Protein AF-A0A8J7ARN0-F1 (afdb_monomer)

Secondary structure (DSSP, 8-state):
--------TTTT-HHHHHHHTPPTTGGGG-EEEEE-B-TTSEEE-TTS-GGG-BS-EEEEEESS--SS-EEEEEEEETT-SSBPPPEEE-TTPPTT-EEEEE---B-TTT-BBPP-EEEEEEEEESSTT-SS-EEPPGGGHHHHEEEEEEESHHHHHHHHHHHHHHHHHHHHHHHHHTTSTTT--HHHHHHHHHHHT-PPPSEEEEE-PPPTT-GGGSSS---TTSS---TT-SSSEEEEE-PPPHHHHHHHHHHHSS----SHHHHHHHHH-SS-TTSPP-SGGGGGT--SPPEEE--B-PPEEEEEEEEES-THHHHHHHHHHHHHTSB--S-SHHHHHHHHTSS--HHHHHHHHHHHHHHHHHEEE-TT--B-HHHHHHHHHHHHHHHHTT--SPEEE-B------GGGT--TTTTTS-EEEEEPPPHHHHHHHHHHHHHHHS-TTPPPPSSHHHHHHHHHHHT-----TTT-TT-HHHHTTTT--EEEE-TTSEEEEESS--TTEEEEE-SEE-TT--EEEEEEEEETTEEEEEHHHHHHHHHHHHHHHHTTPPPPEEPPHHHHHHHHHTEEPPPHHHHHHHHHTT----SSHHHHHHHHHHHSS-GGGTPPPGGGEEEEEPPHHHHHHHHH-GGGGHHHHHHHHHHHHHTT--EEEEEEETTEEEEEEESSPBTTTBS-SSSS-SEEEEEEEEEEE--HHHHHHT-----EE--BSSEEEEE-SSSEEEEEEEEEEE-SSSBPTTEEEEE--TT--EEHHHHHHHHHHHHHT--TT-EEE-HHHHHHTEESSSSS---PPPS-GGGSS--SSPP--TTGGGSSSS--

Sequence (832 aa):
MTLTLDPDLWRSASHRNQIQHLTAPFAAGAANTPVAISNAGVIDVITFPRELLREPLLIISLKRAINSQRLRVSARLSGSSRDEPALEFVPFSELGATLPLYRPPVDLDTQTAYGFRLTLSLTEFANSQDLTGTVVPRNNIGQYLEAYLLQGLMGRMLYLMGAEKQRIRRQGREIVAMRSLDLARDNALDRKGSDLGVPRFIDNLRFREPQQEEAAAIFGSFTFGSLPFGEGRRGEIITELRREPDDEYRRRLAIYYPFLQPNYRSTLNALNGPGLETGPNQGLLSQLGVDQRFNINEESNKLAIAIHLVAVGDITLRTRFLDYIRNTYLILPNQNATTNAVHLNRPLPQIKKQQIENLRTRLSTAFDFGANAAIAPALATALDLVGRCRQALGITTPWQVFRTQDSQTQDNGGSSRYELGLGIEVPLPTDAELESLRQRANEYADDPFRPPAENEAENEIERLIQAMSSQPPSDDPEGRWLLEPCGIQTAHRTRDGLLYLSHLPTFGMEITGEAVGAVGTPMDLSARYNAPGDPASAFVNTTGLLSALSDWTKAGKDPWTVLSDEEASEARSRAEVPGFGVRQVLEAVGLSSSSTDADLATVIARLNQAPGDGGIPSDLFETIRLPNGLANSILDAPESEQESLKTLVQLLRQNDISSVLPLVTDAGVLLVVGVVSLPGVGVNIAERRSAGFRWYVMPISPSEKERKDNKTPVDVIGTTGNRTQLTPASSGLLAVVAVGYARRGLADPYQFQVQLPENAVLTLQQYEYLMNLLEHLHPLGIEVDTFAIRQSHVDINGDGNPEPLQTNVSKTYRQFQRSRYRGKDSTNLTQI

Solvent-accessible surface area (backbone atoms only — not comparable to full-atom values): 45290 Å² total; per-residue (Å²): 132,86,83,82,86,70,90,64,91,60,65,39,33,44,42,61,53,54,53,71,68,40,50,86,84,53,35,84,36,33,46,81,41,81,43,69,56,41,62,78,20,33,38,73,41,57,88,52,60,54,88,74,26,32,49,44,37,34,31,36,27,30,66,47,61,36,54,61,25,30,40,41,39,35,39,30,44,72,94,52,95,58,68,48,80,72,43,68,49,53,54,32,34,42,41,33,30,69,49,84,69,44,72,70,72,57,43,86,89,77,40,26,26,78,58,49,41,35,42,51,49,42,33,44,18,79,29,90,81,52,83,78,55,44,78,54,57,41,62,52,46,58,69,49,38,47,36,33,40,29,20,21,68,53,30,54,50,43,38,61,69,32,49,56,57,36,53,53,52,24,50,51,47,44,57,54,38,34,72,39,73,93,59,28,53,70,71,48,39,53,49,53,22,56,77,69,33,29,72,83,47,57,49,40,83,41,62,42,84,60,59,92,92,64,73,87,72,54,91,87,72,76,57,58,88,80,61,83,89,65,94,85,74,80,53,42,79,41,76,44,87,36,73,60,51,67,69,62,49,46,57,60,46,57,63,72,68,59,93,76,65,60,41,74,67,51,50,48,38,50,55,20,27,76,77,59,88,90,45,66,24,56,16,67,50,30,83,75,71,40,50,72,46,68,47,76,42,66,54,54,38,64,60,24,49,31,49,34,68,32,8,23,68,51,54,64,57,47,53,52,48,48,53,48,44,52,57,73,62,33,43,52,42,39,88,44,77,67,48,47,50,42,63,70,70,43,100,61,59,69,70,58,50,53,53,49,53,54,50,24,54,51,36,53,58,33,28,44,57,50,87,80,38,29,30,24,56,67,39,52,53,22,48,40,42,41,34,52,47,37,40,74,51,71,46,71,73,50,47,54,44,80,42,40,44,39,85,53,48,58,95,73,75,27,52,37,59,18,46,77,10,51,28,38,30,27,72,58,68,50,61,70,55,45,45,52,39,33,55,45,42,49,58,56,56,74,44,92,77,66,75,75,52,97,44,73,70,55,33,51,49,50,55,52,47,51,70,44,68,72,61,56,37,93,83,38,63,84,44,52,53,61,38,42,83,31,45,32,54,18,83,33,41,35,71,89,62,30,27,36,39,19,45,49,42,24,64,50,34,37,52,48,58,72,48,59,43,49,64,71,40,75,39,68,36,36,50,46,41,30,21,73,47,36,75,81,44,30,30,63,42,56,52,18,52,53,50,24,48,50,53,44,42,75,72,73,45,80,72,64,45,78,46,53,75,68,58,33,54,57,53,54,72,52,48,51,66,61,54,71,66,44,44,51,40,38,45,76,60,56,34,59,64,56,90,42,67,69,57,41,53,53,34,50,52,44,65,72,29,57,52,93,81,76,18,58,54,70,46,46,41,49,36,32,38,50,37,67,69,61,25,47,39,37,74,76,44,30,81,80,43,42,65,61,52,36,51,51,54,47,37,34,34,67,29,35,33,4,16,55,41,61,40,38,34,95,90,37,38,33,37,40,38,20,23,34,66,43,74,96,48,35,48,55,61,32,98,51,60,23,50,50,29,34,48,47,81,43,74,77,40,69,33,79,65,34,72,72,65,80,48,82,71,77,57,46,58,45,55,55,50,54,50,34,45,40,29,37,65,56,48,35,35,35,39,39,34,40,42,33,42,53,54,75,76,50,21,50,76,58,29,34,33,51,42,67,58,84,88,48,70,31,44,54,68,55,45,34,51,49,52,49,45,50,62,70,47,53,44,89,89,44,46,78,44,48,60,65,42,38,48,50,20,31,12,66,81,72,83,79,58,51,46,66,53,75,90,60,68,90,34,73,58,72,77,59,59,56,82,86,60,92,77,74,83,81,78,79,85,86,85,130

pLDDT: mean 83.06, std 13.5, range [28.67, 97.44]

Nearest PDB structures (foldseek):
  8vsc-assembly1_A  TM=4.194E-01  e=1.749E-01  Homo sapiens
  7ula-assembly1_A  TM=3.850E-01  e=2.639E-01  Pseudomonas putida
  4knc-assembly1_B  TM=3.936E-01  e=4.646E-01  Pseudomonas aeruginosa PAO1
  3vmo-assembly1_A  TM=3.126E-01  e=1.862E+00  Streptococcus mutans
  5ntu-assembly1_B  TM=3.326E-01  e=5.773E+00  Homo sapiens

Foldseek 3Di:
DPCPPDPPPCALQQLVVVLVPDDPPCVVQKDKAWFDQDLQRKTWQQPPDQLQQAQKWKKKWWQAFAAQKKKWKWKDWVPDPDIDDIDMDHHRQGGNQMDGHDGADADPVSNTHHITMMHMWMWMAPHPPGPPTDTDRSSCVSVTMIMIMMHHPVSVVSCVVSNVVSVVSSVVSLVVLLVDLVSNDDVSLQVLCVVLQFHWDQWDWAAFDDDPVPPPPAAPDQFFPPDPQDPDDHRHTHIDGDTDHSVRSSLLSVLRVDDFAQDPVSLQCQQANDDDQPFFRPHSLVVVVRRFGWDKFPFAQDWAKFKAKAFAPDLVQLVVVLVVCQLAFWQPLDDDPVNVVSLVPYPDPPVVSVVSVVLSVLLVQAADDDNSATAGPLVSQLSSLLSLLCVVLPNRDHWYWDDFADSDWVVRVDFRLHPNRQKTWTAFDDLVSLVSSLVSLVVLQPCPPDDQDPDPVSNVSSVLSNPFDRDHCVVPSRRCSSRVSSQFLDWAAELVNITMTGSGNNQQKTKDWGNYHYAQDKTKIFIARAARNGRPAGNLAVQLLVQLQVVLVVVVHDGKDWDDPVRQLVQLVQFDFADPQLQVLCVQLQAHADNDPVLSVVLSCQQPDDVVVNHDPPNFKIKIDDDPVLQVCSRPPVVVCSVVVSSSLVSSLLSQWFDWYWTQGPSGIMIITGLAQGRPCGRRSDLHRQKKKFKDKDFPFADPVCVVVVDDDDFDWDTIDRMIITNHNDGGMMMMMMTMGGDDNHAHVLEMEIDTPQLAADELVSVQSSLLSCVSSPDPSHYYDCQCCQPRHYDDNPPSGHGHDDSDPVGRYDHSRDDPDPPPPPPPPPDD

Radius of gyration: 40.33 Å; Cα contacts (8 Å, |Δi|>4): 1581; chains: 1; bounding box: 95×65×115 Å

Structure (mmCIF, N/CA/C/O backbone):
data_AF-A0A8J7ARN0-F1
#
_entry.id   AF-A0A8J7ARN0-F1
#
loop_
_atom_site.group_PDB
_atom_site.id
_atom_site.type_symbol
_atom_site.label_atom_id
_atom_site.label_alt_id
_atom_site.label_comp_id
_atom_site.label_asym_id
_atom_site.label_entity_id
_atom_site.label_seq_id
_atom_site.pdbx_PDB_ins_code
_atom_site.Cartn_x
_atom_site.Cartn_y
_atom_site.Cartn_z
_atom_site.occupancy
_atom_site.B_iso_or_equiv
_atom_site.auth_seq_id
_atom_site.auth_comp_id
_atom_site.auth_asym_id
_atom_site.auth_atom_id
_atom_site.pdbx_PDB_model_num
ATOM 1 N N . MET A 1 1 ? 10.145 -0.601 -33.038 1.00 33.47 1 MET A N 1
ATOM 2 C CA . MET A 1 1 ? 9.494 0.402 -33.913 1.00 33.47 1 MET A CA 1
ATOM 3 C C . MET A 1 1 ? 10.429 0.696 -35.087 1.00 33.47 1 MET A C 1
ATOM 5 O O . MET A 1 1 ? 11.542 1.152 -34.858 1.00 33.47 1 MET A O 1
ATOM 9 N N . THR A 1 2 ? 10.061 0.366 -36.328 1.00 37.00 2 THR A N 1
ATOM 10 C CA . THR A 1 2 ? 10.885 0.657 -37.516 1.00 37.00 2 THR A CA 1
ATOM 11 C C . THR A 1 2 ? 10.813 2.157 -37.797 1.00 37.00 2 THR A C 1
ATOM 13 O O . THR A 1 2 ? 9.819 2.647 -38.328 1.00 37.00 2 THR A O 1
ATOM 16 N N . LEU A 1 3 ? 11.844 2.899 -37.382 1.00 46.72 3 LEU A N 1
ATOM 17 C CA . LEU A 1 3 ? 12.011 4.329 -37.657 1.00 46.72 3 LEU A CA 1
ATOM 18 C C . LEU A 1 3 ? 11.981 4.559 -39.178 1.00 46.72 3 LEU A C 1
ATOM 20 O O . LEU A 1 3 ? 12.987 4.402 -39.872 1.00 46.72 3 LEU A O 1
ATOM 24 N N . THR A 1 4 ? 10.803 4.883 -39.710 1.00 48.53 4 THR A N 1
ATOM 25 C CA . THR A 1 4 ? 10.613 5.187 -41.131 1.00 48.53 4 THR A CA 1
ATOM 26 C C . THR A 1 4 ? 10.870 6.674 -41.298 1.00 48.53 4 THR A C 1
ATOM 28 O O . THR A 1 4 ? 9.995 7.502 -41.079 1.00 48.53 4 THR A O 1
ATOM 31 N N . LEU A 1 5 ? 12.130 7.003 -41.570 1.00 53.97 5 LEU A N 1
ATOM 32 C CA . LEU A 1 5 ? 12.638 8.372 -41.541 1.00 53.97 5 LEU A CA 1
ATOM 33 C C . LEU A 1 5 ? 12.464 9.154 -42.847 1.00 53.97 5 LEU A C 1
ATOM 35 O O . LEU A 1 5 ? 12.824 10.327 -42.861 1.00 53.97 5 LEU A O 1
ATOM 39 N N . ASP A 1 6 ? 11.983 8.551 -43.941 1.00 58.84 6 ASP A N 1
ATOM 40 C CA . ASP A 1 6 ? 12.071 9.229 -45.239 1.00 58.84 6 ASP A CA 1
ATOM 41 C C . ASP A 1 6 ? 11.027 8.783 -46.287 1.00 58.84 6 ASP A C 1
ATOM 43 O O . ASP A 1 6 ? 10.901 7.575 -46.521 1.00 58.84 6 ASP A O 1
ATOM 47 N N . PRO A 1 7 ? 10.318 9.724 -46.949 1.00 53.38 7 PRO A N 1
ATOM 48 C CA . PRO A 1 7 ? 9.545 9.477 -48.170 1.00 53.38 7 PRO A CA 1
ATOM 49 C C . PRO A 1 7 ? 10.393 9.355 -49.458 1.00 53.38 7 PRO A C 1
ATOM 51 O O . PRO A 1 7 ? 9.830 9.047 -50.508 1.00 53.38 7 PRO A O 1
ATOM 54 N N . ASP A 1 8 ? 11.717 9.585 -49.427 1.00 64.50 8 ASP A N 1
ATOM 55 C CA . ASP A 1 8 ? 12.603 9.412 -50.593 1.00 64.50 8 ASP A CA 1
ATOM 56 C C . ASP A 1 8 ? 12.643 7.940 -51.058 1.00 64.50 8 ASP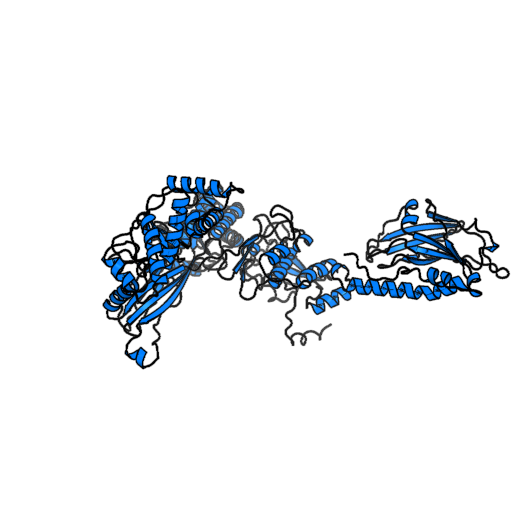 A C 1
ATOM 58 O O . ASP A 1 8 ? 13.310 7.082 -50.465 1.00 64.50 8 ASP A O 1
ATOM 62 N N . LEU A 1 9 ? 11.943 7.658 -52.166 1.00 59.22 9 LEU A N 1
ATOM 63 C CA . LEU A 1 9 ? 11.883 6.347 -52.827 1.00 59.22 9 LEU A CA 1
ATOM 64 C C . LEU A 1 9 ? 13.271 5.820 -53.239 1.00 59.22 9 LEU A C 1
ATOM 66 O O . LEU A 1 9 ? 13.450 4.608 -53.358 1.00 59.22 9 LEU A O 1
ATOM 70 N N . TRP A 1 10 ? 14.257 6.706 -53.433 1.00 61.78 10 TRP A N 1
ATOM 71 C CA . TRP A 1 10 ? 15.558 6.386 -54.033 1.00 61.78 10 TRP A CA 1
ATOM 72 C C . TRP A 1 10 ? 16.720 6.330 -53.020 1.00 61.78 10 TRP A C 1
ATOM 74 O O . TRP A 1 10 ? 17.830 5.927 -53.382 1.00 61.78 10 TRP A O 1
ATOM 84 N N . ARG A 1 11 ? 16.463 6.656 -51.740 1.00 72.19 11 ARG A N 1
ATOM 85 C CA . ARG A 1 11 ? 17.355 6.466 -50.571 1.00 72.19 11 ARG A CA 1
ATOM 86 C C . ARG A 1 11 ? 18.828 6.855 -50.844 1.00 72.19 11 ARG A C 1
ATOM 88 O O . ARG A 1 11 ? 19.112 7.947 -51.341 1.00 72.19 11 ARG A O 1
ATOM 95 N N . SER A 1 12 ? 19.790 5.980 -50.523 1.00 78.50 12 SER A N 1
ATOM 96 C CA . SER A 1 12 ? 21.227 6.218 -50.748 1.00 78.50 12 SER A CA 1
ATOM 97 C C . SER A 1 12 ? 21.684 5.938 -52.180 1.00 78.50 12 SER A C 1
ATOM 99 O O . SER A 1 12 ? 22.819 6.273 -52.515 1.00 78.50 12 SER A O 1
ATOM 101 N N . ALA A 1 13 ? 20.832 5.406 -53.063 1.00 78.81 13 ALA A N 1
ATOM 102 C CA . ALA A 1 13 ? 21.183 5.077 -54.450 1.00 78.81 13 ALA A CA 1
ATOM 103 C C . ALA A 1 13 ? 21.231 6.323 -55.368 1.00 78.81 13 ALA A C 1
ATOM 105 O O . ALA A 1 13 ? 20.748 6.319 -56.501 1.00 78.81 13 ALA A O 1
ATOM 106 N N . SER A 1 14 ? 21.832 7.412 -54.883 1.00 79.69 14 SER A N 1
ATOM 107 C CA . SER A 1 14 ? 21.888 8.722 -55.539 1.00 79.69 14 SER A CA 1
ATOM 108 C C . SER A 1 14 ? 22.552 8.680 -56.913 1.00 79.69 14 SER A C 1
ATOM 110 O O . SER A 1 14 ? 22.034 9.289 -57.844 1.00 79.69 14 SER A O 1
ATOM 112 N N . HIS A 1 15 ? 23.640 7.919 -57.061 1.00 84.00 15 HIS A N 1
ATOM 113 C CA . HIS A 1 15 ? 24.365 7.771 -58.326 1.00 84.00 15 HIS A CA 1
ATOM 114 C C . HIS A 1 15 ? 23.472 7.182 -59.433 1.00 84.00 15 HIS A C 1
ATOM 116 O O . HIS A 1 15 ? 23.526 7.628 -60.576 1.00 84.00 15 HIS A O 1
ATOM 122 N N . ARG A 1 16 ? 22.602 6.215 -59.104 1.00 84.56 16 ARG A N 1
ATOM 123 C CA . ARG A 1 16 ? 21.678 5.598 -60.066 1.00 84.56 16 ARG A CA 1
ATOM 124 C C . ARG A 1 16 ? 20.673 6.624 -60.566 1.00 84.56 16 ARG A C 1
ATOM 126 O O . ARG A 1 16 ? 20.463 6.725 -61.770 1.00 84.56 16 ARG A O 1
ATOM 133 N N . ASN A 1 17 ? 20.121 7.412 -59.647 1.00 83.38 17 ASN A N 1
ATOM 134 C CA . ASN A 1 17 ? 19.187 8.473 -59.989 1.00 83.38 17 ASN A CA 1
ATOM 135 C C . ASN A 1 17 ? 19.857 9.564 -60.840 1.00 83.38 17 ASN A C 1
ATOM 137 O O . ASN A 1 17 ? 19.316 9.968 -61.863 1.00 83.38 17 ASN A O 1
ATOM 141 N N . GLN A 1 18 ? 21.060 9.997 -60.453 1.00 87.31 18 GLN A N 1
ATOM 142 C CA . GLN A 1 18 ? 21.840 10.987 -61.199 1.00 87.31 18 GLN A CA 1
ATOM 143 C C . GLN A 1 18 ? 22.118 10.528 -62.633 1.00 87.31 18 GLN A C 1
ATOM 145 O O . GLN A 1 18 ? 21.939 11.315 -63.553 1.00 87.31 18 GLN A O 1
ATOM 150 N N . ILE A 1 19 ? 22.489 9.257 -62.828 1.00 88.38 19 ILE A N 1
ATOM 151 C CA . ILE A 1 19 ? 22.727 8.677 -64.158 1.00 88.38 19 ILE A CA 1
ATOM 152 C C . ILE A 1 19 ? 21.426 8.592 -64.968 1.00 88.38 19 ILE A C 1
ATOM 154 O O . ILE A 1 19 ? 21.422 8.947 -66.140 1.00 88.38 19 ILE A O 1
ATOM 158 N N . GLN A 1 20 ? 20.312 8.177 -64.356 1.00 86.62 20 GLN A N 1
ATOM 159 C CA . GLN A 1 20 ? 19.002 8.114 -65.024 1.00 86.62 20 GLN A CA 1
ATOM 160 C C . GLN A 1 20 ? 18.473 9.488 -65.460 1.00 86.62 20 GLN A C 1
ATOM 162 O O . GLN A 1 20 ? 17.717 9.568 -66.423 1.00 86.62 20 GLN A O 1
ATOM 167 N N . HIS A 1 21 ? 18.871 10.557 -64.767 1.00 87.88 21 HIS A N 1
ATOM 168 C CA . HIS A 1 21 ? 18.496 11.934 -65.096 1.00 87.88 21 HIS A CA 1
ATOM 169 C C . HIS A 1 21 ? 19.440 12.599 -66.106 1.00 87.88 21 HIS A C 1
ATOM 171 O O . HIS A 1 21 ? 19.207 13.746 -66.492 1.00 87.88 21 HIS A O 1
ATOM 177 N N . LEU A 1 22 ? 20.495 11.910 -66.554 1.00 89.31 22 LEU A N 1
ATOM 178 C CA . LEU A 1 22 ? 21.319 12.414 -67.644 1.00 89.31 22 LEU A CA 1
ATOM 179 C C . LEU A 1 22 ? 20.509 12.403 -68.939 1.00 89.31 22 LEU A C 1
ATOM 181 O O . LEU A 1 22 ? 20.080 11.360 -69.425 1.00 89.31 22 LEU A O 1
ATOM 185 N N . THR A 1 23 ? 20.340 13.578 -69.526 1.00 87.62 23 THR A N 1
ATOM 186 C CA . THR A 1 23 ? 19.753 13.759 -70.854 1.00 87.62 23 THR A CA 1
ATOM 187 C C . THR A 1 23 ? 20.859 13.976 -71.888 1.00 87.62 23 THR A C 1
ATOM 189 O O . THR A 1 23 ? 22.031 14.172 -71.549 1.00 87.62 23 THR A O 1
ATOM 192 N N . ALA A 1 24 ? 20.535 13.868 -73.178 1.00 82.56 24 ALA A N 1
ATOM 193 C CA . ALA A 1 24 ? 21.518 14.076 -74.243 1.00 82.56 24 ALA A CA 1
ATOM 194 C C . ALA A 1 24 ? 22.113 15.503 -74.183 1.00 82.56 24 ALA A C 1
ATOM 196 O O . ALA A 1 24 ? 21.362 16.443 -73.917 1.00 82.56 24 ALA A O 1
ATOM 197 N N . PRO A 1 25 ? 23.428 15.702 -74.434 1.00 78.44 25 PRO A N 1
ATOM 198 C CA . PRO A 1 25 ? 24.460 14.734 -74.852 1.00 78.44 25 PRO A CA 1
ATOM 199 C C . PRO A 1 25 ? 25.135 13.945 -73.707 1.00 78.44 25 PRO A C 1
ATOM 201 O O . PRO A 1 25 ? 25.983 13.094 -73.969 1.00 78.44 25 PRO A O 1
ATOM 204 N N . PHE A 1 26 ? 24.781 14.186 -72.442 1.00 84.44 26 PHE A N 1
ATOM 205 C CA . PHE A 1 26 ? 25.460 13.590 -71.282 1.00 84.44 26 PHE A CA 1
ATOM 206 C C . PHE A 1 26 ? 25.068 12.137 -70.988 1.00 84.44 26 PHE A C 1
ATOM 208 O O . PHE A 1 26 ? 25.848 11.425 -70.356 1.00 84.44 26 PHE A O 1
ATOM 215 N N . ALA A 1 27 ? 23.912 11.676 -71.478 1.00 84.31 27 ALA A N 1
ATOM 216 C CA . ALA A 1 27 ? 23.427 10.304 -71.287 1.00 84.31 27 ALA A CA 1
ATOM 217 C C . ALA A 1 27 ? 24.427 9.226 -71.754 1.00 84.31 27 ALA A C 1
ATOM 219 O O . ALA A 1 27 ? 24.565 8.192 -71.112 1.00 84.31 27 ALA A O 1
ATOM 220 N N . ALA A 1 28 ? 25.183 9.482 -72.828 1.00 83.06 28 ALA A N 1
ATOM 221 C CA . ALA A 1 28 ? 26.201 8.552 -73.330 1.00 83.06 28 ALA A CA 1
ATOM 222 C C . ALA A 1 28 ? 27.503 8.551 -72.498 1.00 83.06 28 ALA A C 1
ATOM 224 O O . ALA A 1 28 ? 28.374 7.707 -72.701 1.00 83.06 28 ALA A O 1
ATOM 225 N N . GLY A 1 29 ? 27.668 9.510 -71.580 1.00 85.25 29 GLY A N 1
ATOM 226 C CA . GLY A 1 29 ? 28.877 9.677 -70.773 1.00 85.25 29 GLY A CA 1
ATOM 227 C C . GLY A 1 29 ? 28.936 8.793 -69.525 1.00 85.25 29 GLY A C 1
ATOM 228 O O . GLY A 1 29 ? 30.015 8.672 -68.937 1.00 85.25 29 GLY A O 1
ATOM 229 N N . ALA A 1 30 ? 27.813 8.197 -69.110 1.00 90.75 30 ALA A N 1
ATOM 230 C CA . ALA A 1 30 ? 27.734 7.323 -67.946 1.00 90.75 30 ALA A CA 1
ATOM 231 C C . ALA A 1 30 ? 26.766 6.157 -68.180 1.00 90.75 30 ALA A C 1
ATOM 233 O O . ALA A 1 30 ? 25.631 6.369 -68.594 1.00 90.75 30 ALA A O 1
ATOM 234 N N . ALA A 1 31 ? 27.182 4.940 -67.833 1.00 89.12 31 ALA A N 1
ATOM 235 C CA . ALA A 1 31 ? 26.296 3.777 -67.788 1.00 89.12 31 ALA A CA 1
ATOM 236 C C . ALA A 1 31 ? 26.386 3.098 -66.419 1.00 89.12 31 ALA A C 1
ATOM 238 O O . ALA A 1 31 ? 27.459 3.049 -65.819 1.00 89.12 31 ALA A O 1
ATOM 239 N N . ASN A 1 32 ? 25.262 2.575 -65.928 1.00 91.19 32 ASN A N 1
ATOM 240 C CA . ASN A 1 32 ? 25.189 1.815 -64.683 1.00 91.19 32 ASN A CA 1
ATOM 241 C C . ASN A 1 32 ? 24.623 0.424 -64.974 1.00 91.19 32 ASN A C 1
ATOM 243 O O . ASN A 1 32 ? 23.418 0.281 -65.179 1.00 91.19 32 ASN A O 1
ATOM 247 N N . THR A 1 33 ? 25.492 -0.585 -65.027 1.00 92.00 33 THR A N 1
ATOM 248 C CA . THR A 1 33 ? 25.109 -1.942 -65.440 1.00 92.00 33 THR A CA 1
ATOM 249 C C . THR A 1 33 ? 25.169 -2.899 -64.250 1.00 92.00 33 THR A C 1
ATOM 251 O O . THR A 1 33 ? 26.231 -3.006 -63.639 1.00 92.00 33 THR A O 1
ATOM 254 N N . PRO A 1 34 ? 24.083 -3.606 -63.888 1.00 92.31 34 PRO A N 1
ATOM 255 C CA . PRO A 1 34 ? 24.131 -4.595 -62.814 1.00 92.31 34 PRO A CA 1
ATOM 256 C C . PRO A 1 34 ? 25.039 -5.771 -63.194 1.00 92.31 34 PRO A C 1
ATOM 258 O O . PRO A 1 34 ? 25.008 -6.249 -64.328 1.00 92.31 34 PRO A O 1
ATOM 261 N N . VAL A 1 35 ? 25.824 -6.256 -62.233 1.00 93.75 35 VAL A N 1
ATOM 262 C CA . VAL A 1 35 ? 26.686 -7.435 -62.382 1.00 93.75 35 VAL A CA 1
ATOM 263 C C . VAL A 1 35 ? 26.273 -8.474 -61.348 1.00 93.75 35 VAL A C 1
ATOM 265 O O . VAL A 1 35 ? 26.160 -8.178 -60.158 1.00 93.75 35 VAL A O 1
ATOM 268 N N . ALA A 1 36 ? 26.027 -9.704 -61.796 1.00 92.88 36 ALA A N 1
ATOM 269 C CA . ALA A 1 36 ? 25.603 -10.774 -60.905 1.00 92.88 36 ALA A CA 1
ATOM 270 C C . ALA A 1 36 ? 26.742 -11.198 -59.962 1.00 92.88 36 ALA A C 1
ATOM 272 O O . ALA A 1 36 ? 27.874 -11.424 -60.390 1.00 92.88 36 ALA A O 1
ATOM 273 N N . ILE A 1 37 ? 26.414 -11.360 -58.678 1.00 94.25 37 ILE A N 1
ATOM 274 C CA . ILE A 1 37 ? 27.265 -12.052 -57.708 1.00 94.25 37 ILE A CA 1
ATOM 275 C C . ILE A 1 37 ? 26.844 -13.522 -57.736 1.00 94.25 37 ILE A C 1
ATOM 277 O O . ILE A 1 37 ? 25.711 -13.851 -57.391 1.00 94.25 37 ILE A O 1
ATOM 281 N N . SER A 1 38 ? 27.733 -14.405 -58.183 1.00 92.94 38 SER A N 1
ATOM 282 C CA . SER A 1 38 ? 27.453 -15.846 -58.228 1.00 92.94 38 SER A CA 1
ATOM 283 C C . SER A 1 38 ? 27.349 -16.462 -56.825 1.00 92.94 38 SER A C 1
ATOM 285 O O . SER A 1 38 ? 27.866 -15.915 -55.852 1.00 92.94 38 SER A O 1
ATOM 287 N N . ASN A 1 39 ? 26.779 -17.669 -56.722 1.00 90.62 39 ASN A N 1
ATOM 288 C CA . ASN A 1 39 ? 26.719 -18.435 -55.464 1.00 90.62 39 ASN A CA 1
ATOM 289 C C . ASN A 1 39 ? 28.109 -18.784 -54.890 1.00 90.62 39 ASN A C 1
ATOM 291 O O . ASN A 1 39 ? 28.230 -19.142 -53.722 1.00 90.62 39 ASN A O 1
ATOM 295 N N . ALA A 1 40 ? 29.166 -18.666 -55.697 1.00 90.62 40 ALA A N 1
ATOM 296 C CA . ALA A 1 40 ? 30.548 -18.804 -55.253 1.00 90.62 40 ALA A CA 1
ATOM 297 C C . ALA A 1 40 ? 31.126 -17.503 -54.656 1.00 90.62 40 ALA A C 1
ATOM 299 O O . ALA A 1 40 ? 32.305 -17.474 -54.308 1.00 90.62 40 ALA A O 1
ATOM 300 N N . GLY A 1 41 ? 30.334 -16.428 -54.549 1.00 90.69 41 GLY A N 1
ATOM 301 C CA . GLY A 1 41 ? 30.792 -15.103 -54.126 1.00 90.69 41 GLY A CA 1
ATOM 302 C C . GLY A 1 41 ? 31.669 -14.412 -55.172 1.00 90.69 41 GLY A C 1
ATOM 303 O O . GLY A 1 41 ? 32.480 -13.561 -54.822 1.00 90.69 41 GLY A O 1
ATOM 304 N N . VAL A 1 42 ? 31.563 -14.803 -56.445 1.00 93.88 42 VAL A N 1
ATOM 305 C CA . VAL A 1 42 ? 32.408 -14.288 -57.532 1.00 93.88 42 VAL A CA 1
ATOM 306 C C . VAL A 1 42 ? 31.635 -13.287 -58.383 1.00 93.88 42 VAL A C 1
ATOM 308 O O . VAL A 1 42 ? 30.514 -13.588 -58.802 1.00 93.88 42 VAL A O 1
ATOM 311 N N . ILE A 1 43 ? 32.267 -12.144 -58.659 1.00 94.88 43 ILE A N 1
ATOM 312 C CA . ILE A 1 43 ? 31.861 -11.157 -59.665 1.00 94.88 43 ILE A CA 1
ATOM 313 C C . ILE A 1 43 ? 32.725 -11.384 -60.907 1.00 94.88 43 ILE A C 1
ATOM 315 O O . ILE A 1 43 ? 33.954 -11.297 -60.827 1.00 94.88 43 ILE A O 1
ATOM 319 N N . ASP A 1 44 ? 32.089 -11.665 -62.043 1.00 93.75 44 ASP A N 1
ATOM 320 C CA . ASP A 1 44 ? 32.769 -11.907 -63.316 1.00 93.75 44 ASP A CA 1
ATOM 321 C C . ASP A 1 44 ? 32.428 -10.816 -64.336 1.00 93.75 44 ASP A C 1
ATOM 323 O O . ASP A 1 44 ? 31.269 -10.637 -64.709 1.00 93.75 44 ASP A O 1
ATOM 327 N N . VAL A 1 45 ? 33.450 -10.076 -64.764 1.00 92.38 45 VAL A N 1
ATOM 328 C CA . VAL A 1 45 ? 33.354 -9.001 -65.761 1.00 92.38 45 VAL A CA 1
ATOM 329 C C . VAL A 1 45 ? 34.084 -9.393 -67.057 1.00 92.38 45 VAL A C 1
ATOM 331 O O . VAL A 1 45 ? 34.139 -8.616 -68.004 1.00 92.38 45 VAL A O 1
ATOM 334 N N . ILE A 1 46 ? 34.628 -10.614 -67.155 1.00 89.25 46 ILE A N 1
ATOM 335 C CA . ILE A 1 46 ? 35.362 -11.089 -68.344 1.00 89.25 46 ILE A CA 1
ATOM 336 C C . ILE A 1 46 ? 34.437 -11.226 -69.558 1.00 89.25 46 ILE A C 1
ATOM 338 O O . ILE A 1 46 ? 34.864 -11.049 -70.694 1.00 89.25 46 ILE A O 1
ATOM 342 N N . THR A 1 47 ? 33.157 -11.507 -69.324 1.00 83.25 47 THR A N 1
ATOM 343 C CA . THR A 1 47 ? 32.152 -11.704 -70.375 1.00 83.25 47 THR A CA 1
ATOM 344 C C . THR A 1 47 ? 31.644 -10.401 -70.996 1.00 83.25 47 THR A C 1
ATOM 346 O O . THR A 1 47 ? 30.836 -10.451 -71.921 1.00 83.25 47 THR A O 1
ATOM 349 N N . PHE A 1 48 ? 32.066 -9.238 -70.491 1.00 86.31 48 PHE A N 1
ATOM 350 C CA . PHE A 1 48 ? 31.671 -7.948 -71.049 1.00 86.31 48 PHE A CA 1
ATOM 351 C C . PHE A 1 48 ? 32.542 -7.618 -72.273 1.00 86.31 48 PHE A C 1
ATOM 353 O O . PHE A 1 48 ? 33.768 -7.719 -72.182 1.00 86.31 48 PHE A O 1
ATOM 360 N N . PRO A 1 49 ? 31.946 -7.195 -73.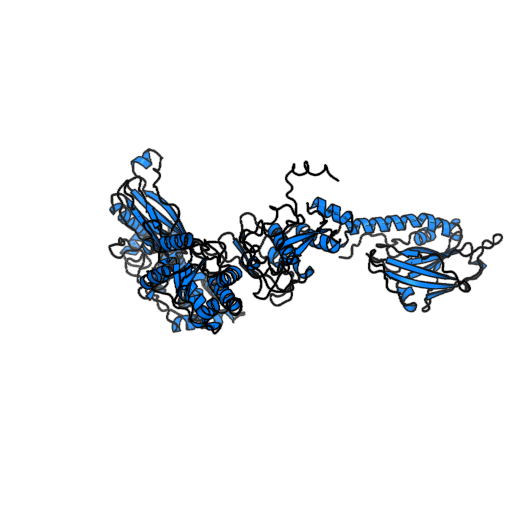406 1.00 83.81 49 PRO A N 1
ATOM 361 C CA . PRO A 1 49 ? 32.697 -6.695 -74.554 1.00 83.81 49 PRO A CA 1
ATOM 362 C C . PRO A 1 49 ? 33.663 -5.587 -74.136 1.00 83.81 49 PRO A C 1
ATOM 364 O O . PRO A 1 49 ? 33.292 -4.689 -73.375 1.00 83.81 49 PRO A O 1
ATOM 367 N N . ARG A 1 50 ? 34.903 -5.632 -74.635 1.00 77.69 50 ARG A N 1
ATOM 368 C CA . ARG A 1 50 ? 35.950 -4.671 -74.253 1.00 77.69 50 ARG A CA 1
ATOM 369 C C . ARG A 1 50 ? 35.552 -3.235 -74.599 1.00 77.69 50 ARG A C 1
ATOM 371 O O . ARG A 1 50 ? 35.885 -2.320 -73.849 1.00 77.69 50 ARG A O 1
ATOM 378 N N . GLU A 1 51 ? 34.788 -3.035 -75.674 1.00 76.12 51 GLU A N 1
ATOM 379 C CA . GLU A 1 51 ? 34.286 -1.715 -76.072 1.00 76.12 51 GLU A CA 1
ATOM 380 C C . GLU A 1 51 ? 33.295 -1.125 -75.051 1.00 76.12 51 GLU A C 1
ATOM 382 O O . GLU A 1 51 ? 33.117 0.090 -74.991 1.00 76.12 51 GLU A O 1
ATOM 387 N N . LEU A 1 52 ? 32.685 -1.972 -74.211 1.00 75.75 52 LEU A N 1
ATOM 388 C CA . LEU A 1 52 ? 31.772 -1.587 -73.131 1.00 75.75 52 LEU A CA 1
ATOM 389 C C . LEU A 1 52 ? 32.481 -1.433 -71.774 1.00 75.75 52 LEU A C 1
ATOM 391 O O . LEU A 1 52 ? 31.841 -1.136 -70.774 1.00 75.75 52 LEU A O 1
ATOM 395 N N . LEU A 1 53 ? 33.802 -1.606 -71.693 1.00 88.69 53 LEU A N 1
ATOM 396 C CA . LEU A 1 53 ? 34.580 -1.402 -70.464 1.00 88.69 53 LEU A CA 1
ATOM 397 C C . LEU A 1 53 ? 35.324 -0.067 -70.493 1.00 88.69 53 LEU A C 1
ATOM 399 O O . LEU A 1 53 ? 36.516 -0.004 -70.192 1.00 88.69 53 LEU A O 1
ATOM 403 N N . ARG A 1 54 ? 34.627 1.013 -70.859 1.00 89.25 54 ARG A N 1
ATOM 404 C CA . ARG A 1 54 ? 35.199 2.363 -70.908 1.00 89.25 54 ARG A CA 1
ATOM 405 C C . ARG A 1 54 ? 35.205 3.002 -69.524 1.00 89.25 54 ARG A C 1
ATOM 407 O O . ARG A 1 54 ? 34.149 3.221 -68.934 1.00 89.25 54 ARG A O 1
ATOM 414 N N . GLU A 1 55 ? 36.390 3.323 -69.016 1.00 91.62 55 GLU A N 1
ATOM 415 C CA . GLU A 1 55 ? 36.602 3.897 -67.679 1.00 91.62 55 GLU A CA 1
ATOM 416 C C . GLU A 1 55 ? 35.740 3.255 -66.566 1.00 91.62 55 GLU A C 1
ATOM 418 O O . GLU A 1 55 ? 35.017 3.959 -65.853 1.00 91.62 55 GLU A O 1
ATOM 423 N N . PRO A 1 56 ? 35.801 1.925 -66.364 1.00 93.50 56 PRO A N 1
ATOM 424 C CA . PRO A 1 56 ? 34.876 1.240 -65.474 1.00 93.50 56 PRO A CA 1
ATOM 425 C C . PRO A 1 56 ? 35.251 1.410 -63.996 1.00 93.50 56 PRO A C 1
ATOM 427 O O . PRO A 1 56 ? 36.425 1.510 -63.638 1.00 93.50 56 PRO A O 1
ATOM 430 N N . LEU A 1 57 ? 34.250 1.441 -63.127 1.00 94.19 57 LEU A N 1
ATOM 431 C CA . LEU A 1 57 ? 34.351 1.418 -61.673 1.00 94.19 57 LEU A CA 1
ATOM 432 C C . LEU A 1 57 ? 33.341 0.389 -61.167 1.00 94.19 57 LEU A C 1
ATOM 434 O O . LEU A 1 57 ? 32.134 0.559 -61.344 1.00 94.19 57 LEU A O 1
ATOM 438 N N . LEU A 1 58 ? 33.832 -0.678 -60.544 1.00 94.81 58 LEU A N 1
ATOM 439 C CA . LEU A 1 58 ? 32.965 -1.647 -59.892 1.00 94.81 58 LEU A CA 1
ATOM 440 C C . LEU A 1 58 ? 32.584 -1.116 -58.512 1.00 94.81 58 LEU A C 1
ATOM 442 O O . LEU A 1 58 ? 33.456 -0.839 -57.687 1.00 94.81 58 LEU A O 1
ATOM 446 N N . ILE A 1 59 ? 31.286 -1.014 -58.255 1.00 94.94 59 ILE A N 1
ATOM 447 C CA . ILE A 1 59 ? 30.733 -0.651 -56.954 1.00 94.94 59 ILE A CA 1
ATOM 448 C C . ILE A 1 59 ? 29.903 -1.804 -56.397 1.00 94.94 59 ILE A C 1
ATOM 450 O O . ILE A 1 59 ? 29.342 -2.611 -57.141 1.00 94.94 59 ILE A O 1
ATOM 454 N N . ILE A 1 60 ? 29.796 -1.850 -55.077 1.00 94.88 60 ILE A N 1
ATOM 455 C CA . ILE A 1 60 ? 28.890 -2.747 -54.356 1.00 94.88 60 ILE A CA 1
ATOM 456 C C . ILE A 1 60 ? 27.854 -1.925 -53.609 1.00 94.88 60 ILE A C 1
ATOM 458 O O . ILE A 1 60 ? 28.189 -0.870 -53.074 1.00 94.88 60 ILE A O 1
ATOM 462 N N . SER A 1 61 ? 26.612 -2.401 -53.564 1.00 93.50 61 SER A N 1
ATOM 463 C CA . SER A 1 61 ? 25.504 -1.758 -52.866 1.00 93.50 61 SER A CA 1
ATOM 464 C C . SER A 1 61 ? 24.830 -2.682 -51.863 1.00 93.50 61 SER A C 1
ATOM 466 O O . SER A 1 61 ? 24.755 -3.889 -52.082 1.00 93.50 61 SER A O 1
ATOM 468 N N . LEU A 1 62 ? 24.315 -2.115 -50.771 1.00 93.44 62 LEU A N 1
ATOM 469 C CA . LEU A 1 62 ? 23.518 -2.846 -49.788 1.00 93.44 62 LEU A CA 1
ATOM 470 C C . LEU A 1 62 ? 22.110 -3.149 -50.311 1.00 93.44 62 LEU A C 1
ATOM 472 O O . LEU A 1 62 ? 21.378 -2.231 -50.679 1.00 93.44 62 LEU A O 1
ATOM 476 N N . LYS A 1 63 ? 21.683 -4.414 -50.208 1.00 91.38 63 LYS A N 1
ATOM 477 C CA . LYS A 1 63 ? 20.303 -4.875 -50.475 1.00 91.38 63 LYS A CA 1
ATOM 478 C C . LYS A 1 63 ? 19.379 -4.817 -49.257 1.00 91.38 63 LYS A C 1
ATOM 480 O O . LYS A 1 63 ? 18.185 -5.080 -49.372 1.00 91.38 63 LYS A O 1
ATOM 485 N N . ARG A 1 64 ? 19.910 -4.444 -48.091 1.00 88.56 64 ARG A N 1
ATOM 486 C CA . ARG A 1 64 ? 19.145 -4.179 -46.867 1.00 88.56 64 ARG A CA 1
ATOM 487 C C . ARG A 1 64 ? 19.802 -3.065 -46.063 1.00 88.56 64 ARG A C 1
ATOM 489 O O . ARG A 1 64 ? 21.015 -2.903 -46.117 1.00 88.56 64 ARG A O 1
ATOM 496 N N . ALA A 1 65 ? 19.011 -2.305 -45.311 1.00 87.12 65 ALA A N 1
ATOM 497 C CA . ALA A 1 65 ? 19.581 -1.382 -44.335 1.00 87.12 65 ALA A CA 1
ATOM 498 C C . ALA A 1 65 ? 20.242 -2.176 -43.201 1.00 87.12 65 ALA A C 1
ATOM 500 O O . ALA A 1 65 ? 19.714 -3.208 -42.783 1.00 87.12 65 ALA A O 1
ATOM 501 N N . ILE A 1 66 ? 21.366 -1.678 -42.700 1.00 86.44 66 ILE A N 1
ATOM 502 C CA . ILE A 1 66 ? 22.065 -2.236 -41.544 1.00 86.44 66 ILE A CA 1
ATOM 503 C C . ILE A 1 66 ? 21.929 -1.249 -40.380 1.00 86.44 66 ILE A C 1
ATOM 505 O O . ILE A 1 66 ? 22.155 -0.051 -40.542 1.00 86.44 66 ILE A O 1
ATOM 509 N N . ASN A 1 67 ? 21.451 -1.735 -39.232 1.00 84.31 67 ASN A N 1
ATOM 510 C CA . ASN A 1 67 ? 21.145 -0.909 -38.057 1.00 84.31 67 ASN A CA 1
ATOM 511 C C . ASN A 1 67 ? 22.429 -0.624 -37.260 1.00 84.31 67 ASN A C 1
ATOM 513 O O . ASN A 1 67 ? 23.333 0.031 -37.760 1.00 84.31 67 ASN A O 1
ATOM 517 N N . SER A 1 68 ? 22.556 -1.148 -36.043 1.00 81.44 68 SER A N 1
ATOM 518 C CA . SER A 1 68 ? 23.803 -1.110 -35.267 1.00 81.44 68 SER A CA 1
ATOM 519 C C . SER A 1 68 ? 24.920 -1.972 -35.872 1.00 81.44 68 SER A C 1
ATOM 521 O O . SER A 1 68 ? 26.080 -1.808 -35.499 1.00 81.44 68 SER A O 1
ATOM 523 N N . GLN A 1 69 ? 24.569 -2.871 -36.795 1.00 88.44 69 GLN A N 1
ATOM 524 C CA . GLN A 1 69 ? 25.473 -3.810 -37.448 1.00 88.44 69 GLN A CA 1
ATOM 525 C C . GLN A 1 69 ? 26.487 -3.121 -38.360 1.00 88.44 69 GLN A C 1
ATOM 527 O O . GLN A 1 69 ? 26.257 -2.033 -38.892 1.00 88.44 69 GLN A O 1
ATOM 532 N N . ARG A 1 70 ? 27.584 -3.826 -38.612 1.00 91.88 70 ARG A N 1
ATOM 533 C CA . ARG A 1 70 ? 28.665 -3.393 -39.494 1.00 91.88 70 ARG A CA 1
ATOM 534 C C . ARG A 1 70 ? 29.041 -4.536 -40.422 1.00 91.88 70 ARG A C 1
ATOM 536 O O . ARG A 1 70 ? 29.130 -5.679 -39.984 1.00 91.88 70 ARG A O 1
ATOM 543 N N . LEU A 1 71 ? 29.251 -4.236 -41.699 1.00 94.19 71 LEU A N 1
ATOM 544 C CA . LEU A 1 71 ? 29.608 -5.234 -42.706 1.00 94.19 71 LEU A CA 1
ATOM 545 C C . LEU A 1 71 ? 30.954 -4.884 -43.323 1.00 94.19 71 LEU A C 1
ATOM 547 O O . LEU A 1 71 ? 31.109 -3.805 -43.895 1.00 94.19 71 LEU A O 1
ATOM 551 N N . ARG A 1 72 ? 31.908 -5.809 -43.249 1.00 95.38 72 ARG A N 1
ATOM 552 C CA . ARG A 1 72 ? 33.206 -5.681 -43.910 1.00 95.38 72 ARG A CA 1
ATOM 553 C C . ARG A 1 72 ? 33.243 -6.556 -45.149 1.00 95.38 72 ARG A C 1
ATOM 555 O O . ARG A 1 72 ? 33.006 -7.757 -45.062 1.00 95.38 72 ARG A O 1
ATOM 562 N N . VAL A 1 73 ? 33.560 -5.944 -46.279 1.00 95.00 73 VAL A N 1
ATOM 563 C CA . VAL A 1 73 ? 33.673 -6.590 -47.582 1.00 95.00 73 VAL A CA 1
ATOM 564 C C . VAL A 1 73 ? 35.127 -6.563 -48.009 1.00 95.00 73 VAL A C 1
ATOM 566 O O . VAL A 1 73 ? 35.716 -5.491 -48.116 1.00 95.00 73 VAL A O 1
ATOM 569 N N . SER A 1 74 ? 35.691 -7.727 -48.296 1.00 94.12 74 SER A N 1
ATOM 570 C CA . SER A 1 74 ? 37.004 -7.834 -48.928 1.00 94.12 74 SER A CA 1
ATOM 571 C C . SER A 1 74 ? 36.852 -8.482 -50.297 1.00 94.12 74 SER A C 1
ATOM 573 O O . SER A 1 74 ? 35.963 -9.309 -50.514 1.00 94.12 74 SER A O 1
ATOM 575 N N . ALA A 1 75 ? 37.715 -8.103 -51.234 1.00 94.06 75 ALA A N 1
ATOM 576 C CA . ALA A 1 75 ? 37.733 -8.674 -52.572 1.00 94.06 75 ALA A CA 1
ATOM 577 C C . ALA A 1 75 ? 39.146 -9.081 -52.972 1.00 94.06 75 ALA A C 1
ATOM 579 O O . ALA A 1 75 ? 40.114 -8.400 -52.650 1.00 94.06 75 ALA A O 1
ATOM 580 N N . ARG A 1 76 ? 39.251 -10.181 -53.715 1.00 94.19 76 ARG A N 1
ATOM 581 C CA . ARG A 1 76 ? 40.510 -10.673 -54.279 1.00 94.19 76 ARG A CA 1
ATOM 582 C C . ARG A 1 76 ? 40.414 -10.771 -55.789 1.00 94.19 76 ARG A C 1
ATOM 584 O O . ARG A 1 76 ? 39.528 -11.461 -56.301 1.00 94.19 76 ARG A O 1
ATOM 591 N N . LEU A 1 77 ? 41.338 -10.123 -56.495 1.00 93.38 77 LEU A N 1
ATOM 592 C CA . LEU A 1 77 ? 41.462 -10.228 -57.948 1.00 93.38 77 LEU A CA 1
ATOM 593 C C . LEU A 1 77 ? 41.999 -11.608 -58.344 1.00 93.38 77 LEU A C 1
ATOM 595 O O . LEU A 1 77 ? 42.964 -12.106 -57.766 1.00 93.38 77 LEU A O 1
ATOM 599 N N . SER A 1 78 ? 41.381 -12.230 -59.345 1.00 89.50 78 SER A N 1
ATOM 600 C CA . SER A 1 78 ? 41.811 -13.536 -59.854 1.00 89.50 78 SER A CA 1
ATOM 601 C C . SER A 1 78 ? 43.229 -13.448 -60.423 1.00 89.50 78 SER A C 1
ATOM 603 O O . SER A 1 78 ? 43.495 -12.620 -61.288 1.00 89.50 78 SER A O 1
ATOM 605 N N . GLY A 1 79 ? 44.137 -14.293 -59.927 1.00 81.44 79 GLY A N 1
ATOM 606 C CA . GLY A 1 79 ? 45.561 -14.260 -60.286 1.00 81.44 79 GLY A CA 1
ATOM 607 C C . GLY A 1 79 ? 46.420 -13.316 -59.433 1.00 81.44 79 GLY A C 1
ATOM 608 O O . GLY A 1 79 ? 47.639 -13.334 -59.569 1.00 81.44 79 GLY A O 1
ATOM 609 N N . SER A 1 80 ? 45.821 -12.540 -58.521 1.00 85.06 80 SER A N 1
ATOM 610 C CA . SER A 1 80 ? 46.539 -11.752 -57.511 1.00 85.06 80 SER A CA 1
ATOM 611 C C . SER A 1 80 ? 46.653 -12.524 -56.193 1.00 85.06 80 SER A C 1
ATOM 613 O O . SER A 1 80 ? 45.699 -13.169 -55.752 1.00 85.06 80 SER A O 1
ATOM 615 N N . SER A 1 81 ? 47.805 -12.420 -55.526 1.00 79.38 81 SER A N 1
ATOM 616 C CA . SER A 1 81 ? 47.994 -12.884 -54.143 1.00 79.38 81 SER A CA 1
ATOM 617 C C . SER A 1 81 ? 47.573 -11.845 -53.098 1.00 79.38 81 SER A C 1
ATOM 619 O O . SER A 1 81 ? 47.509 -12.163 -51.912 1.00 79.38 81 SER A O 1
ATOM 621 N N . ARG A 1 82 ? 47.283 -10.609 -53.524 1.00 81.94 82 ARG A N 1
ATOM 622 C CA . ARG A 1 82 ? 46.921 -9.487 -52.656 1.00 81.94 82 ARG A CA 1
ATOM 623 C C . ARG A 1 82 ? 45.416 -9.231 -52.697 1.00 81.94 82 ARG A C 1
ATOM 625 O O . ARG A 1 82 ? 44.836 -9.141 -53.780 1.00 81.94 82 ARG A O 1
ATOM 632 N N . ASP A 1 83 ? 44.828 -9.079 -51.514 1.00 83.94 83 ASP A N 1
ATOM 633 C CA . ASP A 1 83 ? 43.458 -8.598 -51.346 1.00 83.94 83 ASP A CA 1
ATOM 634 C C . ASP A 1 83 ? 43.382 -7.091 -51.612 1.00 83.94 83 ASP A C 1
ATOM 636 O O . ASP A 1 83 ? 44.273 -6.324 -51.229 1.00 83.94 83 ASP A O 1
ATOM 640 N N . GLU A 1 84 ? 42.300 -6.672 -52.258 1.00 87.62 84 GLU A N 1
ATOM 641 C CA . GLU A 1 84 ? 41.925 -5.267 -52.340 1.00 87.62 84 GLU A CA 1
ATOM 642 C C . GLU A 1 84 ? 41.632 -4.721 -50.931 1.00 87.62 84 GLU A C 1
ATOM 644 O O . GLU A 1 84 ? 41.276 -5.491 -50.027 1.00 87.62 84 GLU A O 1
ATOM 649 N N . PRO A 1 85 ? 41.769 -3.401 -50.709 1.00 88.31 85 PRO A N 1
ATOM 650 C CA . PRO A 1 85 ? 41.442 -2.790 -49.428 1.00 88.31 85 PRO A CA 1
ATOM 651 C C . PRO A 1 85 ? 40.035 -3.178 -48.967 1.00 88.31 85 PRO A C 1
ATOM 653 O O . PRO A 1 85 ? 39.065 -3.038 -49.712 1.00 88.31 85 PRO A O 1
ATOM 656 N N . ALA A 1 86 ? 39.925 -3.656 -47.727 1.00 90.75 86 ALA A N 1
ATOM 657 C CA . ALA A 1 86 ? 38.634 -4.003 -47.156 1.00 90.75 86 ALA A CA 1
ATOM 658 C C . ALA A 1 86 ? 37.752 -2.750 -47.051 1.00 90.75 86 ALA A C 1
ATOM 660 O O . ALA A 1 86 ? 38.169 -1.714 -46.530 1.00 90.75 86 ALA A O 1
ATOM 661 N N . LEU A 1 87 ? 36.523 -2.863 -47.538 1.00 93.88 87 LEU A N 1
ATOM 662 C CA . LEU A 1 87 ? 35.512 -1.817 -47.504 1.00 93.88 87 LEU A CA 1
ATOM 663 C C . LEU A 1 87 ? 34.528 -2.098 -46.381 1.00 93.88 87 LEU A C 1
ATOM 665 O O . LEU A 1 87 ? 34.188 -3.250 -46.119 1.00 93.88 87 LEU A O 1
ATOM 669 N N . GLU A 1 88 ? 34.049 -1.052 -45.718 1.00 93.69 88 GLU A N 1
ATOM 670 C CA . GLU A 1 88 ? 33.187 -1.210 -44.553 1.00 93.69 88 GLU A CA 1
ATOM 671 C C . GLU A 1 88 ? 31.900 -0.405 -44.707 1.00 93.69 88 GLU A C 1
ATOM 673 O O . GLU A 1 88 ? 31.916 0.824 -44.795 1.00 93.69 88 GLU A O 1
ATOM 678 N N . PHE A 1 89 ? 30.767 -1.108 -44.704 1.00 93.38 89 PHE A N 1
ATOM 679 C CA . PHE A 1 89 ? 29.486 -0.482 -44.422 1.00 93.38 89 PHE A CA 1
ATOM 680 C C . PHE A 1 89 ? 29.362 -0.346 -42.907 1.00 93.38 89 PHE A C 1
ATOM 682 O O . PHE A 1 89 ? 29.173 -1.317 -42.172 1.00 93.38 89 PHE A O 1
ATOM 689 N N . VAL A 1 90 ? 29.508 0.889 -42.452 1.00 91.06 90 VAL A N 1
ATOM 690 C CA . VAL A 1 90 ? 29.396 1.297 -41.050 1.00 91.06 90 VAL A CA 1
ATOM 691 C C . VAL A 1 90 ? 27.935 1.279 -40.563 1.00 91.06 90 VAL A C 1
ATOM 693 O O . VAL A 1 90 ? 27.019 1.307 -41.396 1.00 91.06 90 VAL A O 1
ATOM 696 N N . PRO A 1 91 ? 27.689 1.286 -39.236 1.00 88.69 91 PRO A N 1
ATOM 697 C CA . PRO A 1 91 ? 26.339 1.311 -38.677 1.00 88.69 91 PRO A CA 1
ATOM 698 C C . PRO A 1 91 ? 25.449 2.408 -39.268 1.00 88.69 91 PRO A C 1
ATOM 700 O O . PRO A 1 91 ? 25.912 3.505 -39.600 1.00 88.69 91 PRO A O 1
ATOM 703 N N . PHE A 1 92 ? 24.161 2.091 -39.378 1.00 88.00 92 PHE A N 1
ATOM 704 C CA . PHE A 1 92 ? 23.082 2.907 -39.933 1.00 88.00 92 PHE A CA 1
ATOM 705 C C . PHE A 1 92 ? 23.178 3.172 -41.442 1.00 88.00 92 PHE A C 1
ATOM 707 O O . PHE A 1 92 ? 22.458 4.033 -41.959 1.00 88.00 92 PHE A O 1
ATOM 714 N N . SER A 1 93 ? 24.025 2.428 -42.165 1.00 90.38 93 SER A N 1
ATOM 715 C CA . SER A 1 93 ? 24.034 2.451 -43.631 1.00 90.38 93 SER A CA 1
ATOM 716 C C . SER A 1 93 ? 22.716 1.897 -44.171 1.00 90.38 93 SER A C 1
ATOM 718 O O . SER A 1 93 ? 22.218 0.857 -43.740 1.00 90.38 93 SER A O 1
A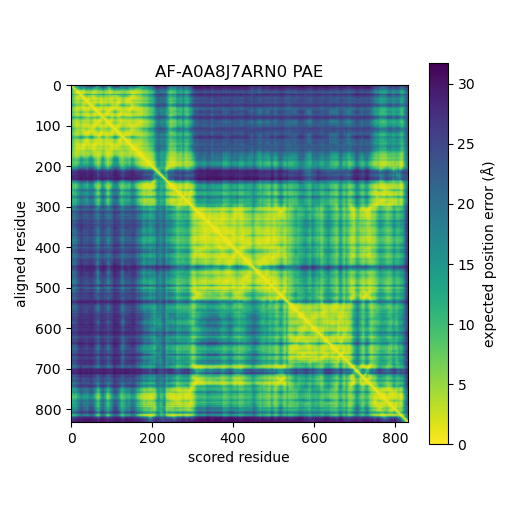TOM 720 N N . GLU A 1 94 ? 22.109 2.609 -45.111 1.00 88.44 94 GLU A N 1
ATOM 721 C CA . GLU A 1 94 ? 20.784 2.263 -45.617 1.00 88.44 94 GLU A CA 1
ATOM 722 C C . GLU A 1 94 ? 20.830 1.402 -46.884 1.00 88.44 94 GLU A C 1
ATOM 724 O O . GLU A 1 94 ? 21.864 1.264 -47.536 1.00 88.44 94 GLU A O 1
ATOM 729 N N . LEU A 1 95 ? 19.671 0.845 -47.246 1.00 88.12 95 LEU A N 1
ATOM 730 C CA . LEU A 1 95 ? 19.463 0.202 -48.543 1.00 88.12 95 LEU A CA 1
ATOM 731 C C . LEU A 1 95 ? 19.953 1.124 -49.672 1.00 88.12 95 LEU A C 1
ATOM 733 O O . LEU A 1 95 ? 19.563 2.294 -49.725 1.00 88.12 95 LEU A O 1
ATOM 737 N N . GLY A 1 96 ? 20.765 0.589 -50.581 1.00 88.38 96 GLY A N 1
ATOM 738 C CA . GLY A 1 96 ? 21.302 1.340 -51.711 1.00 88.38 96 GLY A CA 1
ATOM 739 C C . GLY A 1 96 ? 22.566 2.153 -51.407 1.00 88.38 96 GLY A C 1
ATOM 740 O O . GLY A 1 96 ? 23.069 2.823 -52.308 1.00 88.38 96 GLY A O 1
ATOM 741 N N . ALA A 1 97 ? 23.102 2.130 -50.177 1.00 90.88 97 ALA A N 1
ATOM 742 C CA . ALA A 1 97 ? 24.430 2.688 -49.897 1.00 90.88 97 ALA A CA 1
ATOM 743 C C . ALA A 1 97 ? 25.489 1.944 -50.713 1.00 90.88 97 ALA A C 1
ATOM 745 O O . ALA A 1 97 ? 25.373 0.730 -50.880 1.00 90.88 97 ALA A O 1
ATOM 746 N N . THR A 1 98 ? 26.496 2.648 -51.235 1.00 92.75 98 THR A N 1
ATOM 747 C CA . THR A 1 98 ? 27.481 2.062 -52.155 1.00 92.75 98 THR A CA 1
ATOM 748 C C . THR A 1 98 ? 28.914 2.338 -51.754 1.00 92.75 98 THR A C 1
ATOM 750 O O . THR A 1 98 ? 29.219 3.432 -51.295 1.00 92.75 98 THR A O 1
ATOM 753 N N . LEU A 1 99 ? 29.803 1.380 -52.013 1.00 93.81 99 LEU A N 1
ATOM 754 C CA . LEU A 1 99 ? 31.247 1.533 -51.830 1.00 93.81 99 LEU A CA 1
ATOM 755 C C . LEU A 1 99 ? 31.994 1.169 -53.127 1.00 93.81 99 LEU A C 1
ATOM 757 O O . LEU A 1 99 ? 31.513 0.311 -53.878 1.00 93.81 99 LEU A O 1
ATOM 761 N N . PRO A 1 100 ? 33.153 1.794 -53.415 1.00 94.31 100 PRO A N 1
ATOM 762 C CA . PRO A 1 100 ? 33.886 1.579 -54.655 1.00 94.31 100 PRO A CA 1
ATOM 763 C C . PRO A 1 100 ? 34.802 0.363 -54.499 1.00 94.31 100 PRO A C 1
ATOM 765 O O . PRO A 1 100 ? 35.877 0.472 -53.919 1.00 94.31 100 PRO A O 1
ATOM 768 N N . LEU A 1 101 ? 34.358 -0.793 -54.997 1.00 94.38 101 LEU A N 1
ATOM 769 C CA . LEU A 1 101 ? 35.023 -2.079 -54.792 1.00 94.38 101 LEU A CA 1
ATOM 770 C C . LEU A 1 101 ? 36.348 -2.195 -55.537 1.00 94.38 101 LEU A C 1
ATOM 772 O O . LEU A 1 101 ? 37.331 -2.656 -54.969 1.00 94.38 101 LEU A O 1
ATOM 776 N N . TYR A 1 102 ? 36.360 -1.829 -56.817 1.00 94.44 102 TYR A N 1
ATOM 777 C CA . TYR A 1 102 ? 37.543 -2.004 -57.649 1.00 94.44 102 TYR A CA 1
ATOM 778 C C . TYR A 1 102 ? 37.551 -1.047 -58.838 1.00 94.44 102 TYR A C 1
ATOM 780 O O . TYR A 1 102 ? 36.547 -0.882 -59.538 1.00 94.44 102 TYR A O 1
ATOM 788 N N . ARG A 1 103 ? 38.715 -0.446 -59.091 1.00 93.50 103 ARG A N 1
ATOM 789 C CA . ARG A 1 103 ? 38.997 0.343 -60.291 1.00 93.50 103 ARG A CA 1
ATOM 790 C C . ARG A 1 103 ? 40.062 -0.397 -61.107 1.00 93.50 103 ARG A C 1
ATOM 792 O O . ARG A 1 103 ? 41.234 -0.323 -60.738 1.00 93.50 103 ARG A O 1
ATOM 799 N N . PRO A 1 104 ? 39.695 -1.084 -62.200 1.00 91.25 104 PRO A N 1
ATOM 800 C CA . PRO A 1 104 ? 40.682 -1.734 -63.049 1.00 91.25 104 PRO A CA 1
ATOM 801 C C . PRO A 1 104 ? 41.583 -0.702 -63.746 1.00 91.25 104 PRO A C 1
ATOM 803 O O . PRO A 1 104 ? 41.147 0.428 -64.010 1.00 91.25 104 PRO A O 1
ATOM 806 N N . PRO A 1 105 ? 42.828 -1.085 -64.078 1.00 90.00 105 PRO A N 1
ATOM 807 C CA . PRO A 1 105 ? 43.684 -0.278 -64.933 1.00 90.00 105 PRO A CA 1
ATOM 808 C C . PRO A 1 105 ? 43.049 -0.130 -66.320 1.00 90.00 105 PRO A C 1
ATOM 810 O O . PRO A 1 105 ? 42.477 -1.078 -66.862 1.00 90.00 105 PRO A O 1
ATOM 813 N N . VAL A 1 106 ? 43.154 1.072 -66.881 1.00 91.88 106 VAL A N 1
ATOM 814 C CA . VAL A 1 106 ? 42.668 1.399 -68.225 1.00 91.88 106 VAL A CA 1
ATOM 815 C C . VAL A 1 106 ? 43.847 1.651 -69.152 1.00 91.88 106 VAL A C 1
ATOM 817 O O . VAL A 1 106 ? 44.868 2.201 -68.744 1.00 91.88 106 VAL A O 1
ATOM 820 N N . ASP A 1 107 ? 43.691 1.236 -70.399 1.00 90.25 107 ASP A N 1
ATOM 821 C CA . ASP A 1 107 ? 44.579 1.576 -71.502 1.00 90.25 107 ASP A CA 1
ATOM 822 C C . ASP A 1 107 ? 44.457 3.082 -71.800 1.00 90.25 107 ASP A C 1
ATOM 824 O O . ASP A 1 107 ? 43.346 3.601 -71.919 1.00 90.25 107 ASP A O 1
ATOM 828 N N . LEU A 1 108 ? 45.584 3.799 -71.851 1.00 87.44 108 LEU A N 1
ATOM 829 C CA . LEU A 1 108 ? 45.597 5.266 -71.929 1.00 87.44 108 LEU A CA 1
ATOM 830 C C . LEU A 1 108 ? 45.123 5.803 -73.286 1.00 87.44 108 LEU A C 1
ATOM 832 O O . LEU A 1 108 ? 44.569 6.901 -73.331 1.00 87.44 108 LEU A O 1
ATOM 836 N N . ASP A 1 109 ? 45.296 5.030 -74.358 1.00 87.44 109 ASP A N 1
ATOM 837 C CA . ASP A 1 109 ? 44.940 5.444 -75.715 1.00 87.44 109 ASP A CA 1
ATOM 838 C C . ASP A 1 109 ? 43.459 5.169 -75.999 1.00 87.44 109 ASP A C 1
ATOM 840 O O . ASP A 1 109 ? 42.764 5.973 -76.621 1.00 87.44 109 ASP A O 1
ATOM 844 N N . THR A 1 110 ? 42.949 4.039 -75.504 1.00 86.81 110 THR A N 1
ATOM 845 C CA . THR A 1 110 ? 41.564 3.602 -75.755 1.00 86.81 110 THR A CA 1
ATOM 846 C C . THR A 1 110 ? 40.595 3.925 -74.617 1.00 86.81 110 THR A C 1
ATOM 848 O O . THR A 1 110 ? 39.382 3.847 -74.806 1.00 86.81 110 THR A O 1
ATOM 851 N N . GLN A 1 111 ? 41.097 4.276 -73.428 1.00 89.50 111 GLN A N 1
ATOM 852 C CA . GLN A 1 111 ? 40.322 4.459 -72.190 1.00 89.50 111 GLN A CA 1
ATOM 853 C C . GLN A 1 111 ? 39.488 3.225 -71.787 1.00 89.50 111 GLN A C 1
ATOM 855 O O . GLN A 1 111 ? 38.498 3.342 -71.053 1.00 89.50 111 GLN A O 1
ATOM 860 N N . THR A 1 112 ? 39.867 2.032 -72.262 1.00 90.88 112 THR A N 1
ATOM 861 C CA . THR A 1 112 ? 39.181 0.763 -71.971 1.00 90.88 112 THR A CA 1
ATOM 862 C C . THR A 1 112 ? 39.973 -0.103 -70.996 1.00 90.88 112 THR A C 1
ATOM 864 O O . THR A 1 112 ? 41.203 -0.077 -70.986 1.00 90.88 112 THR A O 1
ATOM 867 N N . ALA A 1 113 ? 39.278 -0.881 -70.166 1.00 91.00 113 ALA A N 1
ATOM 868 C CA . ALA A 1 113 ? 39.887 -1.888 -69.297 1.00 91.00 113 ALA A CA 1
ATOM 869 C C . ALA A 1 113 ? 39.749 -3.301 -69.886 1.00 91.00 113 ALA A C 1
ATOM 871 O O . ALA A 1 113 ? 38.816 -3.590 -70.636 1.00 91.00 113 ALA A O 1
ATOM 872 N N . TYR A 1 114 ? 40.647 -4.207 -69.491 1.00 89.94 114 TYR A N 1
ATOM 873 C CA . TYR A 1 114 ? 40.446 -5.643 -69.696 1.00 89.94 114 TYR A CA 1
ATOM 874 C C . TYR A 1 114 ? 39.407 -6.186 -68.707 1.00 89.94 114 TYR A C 1
ATOM 876 O O . TYR A 1 114 ? 39.274 -5.686 -67.587 1.00 89.94 114 TYR A O 1
ATOM 884 N N . GLY A 1 115 ? 38.686 -7.230 -69.116 1.00 90.38 115 GLY A N 1
ATOM 885 C CA . GLY A 1 115 ? 37.774 -7.952 -68.235 1.00 90.38 115 GLY A CA 1
ATOM 886 C C . GLY A 1 115 ? 38.508 -8.574 -67.041 1.00 90.38 115 GLY A C 1
ATOM 887 O O . GLY A 1 115 ? 39.663 -8.986 -67.148 1.00 90.38 115 GLY A O 1
ATOM 888 N N . PHE A 1 116 ? 37.841 -8.634 -65.891 1.00 93.31 116 PHE A N 1
ATOM 889 C CA . PHE A 1 116 ? 38.433 -9.077 -64.628 1.00 93.31 116 PHE A CA 1
ATOM 890 C C . PHE A 1 116 ? 37.436 -9.891 -63.799 1.00 93.31 116 PHE A C 1
ATOM 892 O O . PHE A 1 116 ? 36.226 -9.829 -64.015 1.00 93.31 116 PHE A O 1
ATOM 899 N N . ARG A 1 117 ? 37.947 -10.649 -62.823 1.00 94.75 117 ARG A N 1
ATOM 900 C CA . ARG A 1 117 ? 37.136 -11.480 -61.926 1.00 94.75 117 ARG A CA 1
ATOM 901 C C . ARG A 1 117 ? 37.566 -11.293 -60.475 1.00 94.75 117 ARG A C 1
ATOM 903 O O . ARG A 1 117 ? 38.747 -11.455 -60.164 1.00 94.75 117 ARG A O 1
ATOM 910 N N . LEU A 1 118 ? 36.610 -11.009 -59.593 1.00 94.38 118 LEU A N 1
ATOM 911 C CA . LEU A 1 118 ? 36.833 -10.785 -58.160 1.00 94.38 118 LEU A CA 1
ATOM 912 C C . LEU A 1 118 ? 36.109 -11.837 -57.322 1.00 94.38 118 LEU A C 1
ATOM 914 O O . LEU A 1 118 ? 34.941 -12.127 -57.566 1.00 94.38 118 LEU A O 1
ATOM 918 N N . THR A 1 119 ? 36.789 -12.375 -56.311 1.00 94.81 119 THR A N 1
ATOM 919 C CA . THR A 1 119 ? 36.175 -13.226 -55.280 1.00 94.81 119 THR A CA 1
ATOM 920 C C . THR A 1 119 ? 35.924 -12.398 -54.028 1.00 94.81 119 THR A C 1
ATOM 922 O O . THR A 1 119 ? 36.853 -11.771 -53.525 1.00 94.81 119 THR A O 1
ATOM 925 N N . LEU A 1 120 ? 34.691 -12.404 -53.527 1.00 95.25 120 LEU A N 1
ATOM 926 C CA . LEU A 1 120 ? 34.274 -11.655 -52.346 1.00 95.25 120 LEU A CA 1
ATOM 927 C C . LEU A 1 120 ? 34.349 -12.499 -51.071 1.00 95.25 120 LEU A C 1
ATOM 929 O O . LEU A 1 120 ? 34.034 -13.693 -51.068 1.00 95.25 120 LEU A O 1
ATOM 933 N N . SER A 1 121 ? 34.663 -11.837 -49.965 1.00 94.00 121 SER A N 1
ATOM 934 C CA . SER A 1 121 ? 34.368 -12.298 -48.611 1.00 94.00 121 SER A CA 1
ATOM 935 C C . SER A 1 121 ? 33.628 -11.205 -47.843 1.00 94.00 121 SER A C 1
ATOM 937 O O . SER A 1 121 ? 33.877 -10.013 -48.026 1.00 94.00 121 SER A O 1
ATOM 939 N N . LEU A 1 122 ? 32.676 -11.620 -47.009 1.00 95.31 122 LEU A N 1
ATOM 940 C CA . LEU A 1 122 ? 31.822 -10.733 -46.227 1.00 95.31 122 LEU A CA 1
ATOM 941 C C . LEU A 1 122 ? 31.846 -11.177 -44.763 1.00 95.31 122 LEU A C 1
ATOM 943 O O . LEU A 1 122 ? 31.600 -12.347 -44.471 1.00 95.31 122 LEU A O 1
ATOM 947 N N . THR A 1 123 ? 32.105 -10.240 -43.859 1.00 95.56 123 THR A N 1
ATOM 948 C CA . THR A 1 123 ? 32.045 -10.453 -42.408 1.00 95.56 123 THR A CA 1
ATOM 949 C C . THR A 1 123 ? 31.014 -9.507 -41.804 1.00 95.56 123 THR A C 1
ATOM 951 O O . THR A 1 123 ? 31.065 -8.298 -42.041 1.00 95.56 123 THR A O 1
ATOM 954 N N . GLU A 1 124 ? 30.084 -10.056 -41.028 1.00 93.81 124 GLU A N 1
ATOM 955 C CA . GLU A 1 124 ? 29.046 -9.325 -40.303 1.00 93.81 124 GLU A CA 1
ATOM 956 C C . GLU A 1 124 ? 29.432 -9.180 -38.830 1.00 93.81 124 GLU A C 1
ATOM 958 O O . GLU A 1 124 ? 29.761 -10.161 -38.175 1.00 93.81 124 GLU A O 1
ATOM 963 N N . PHE A 1 125 ? 29.388 -7.957 -38.307 1.00 91.12 125 PHE A N 1
ATOM 964 C CA . PHE A 1 125 ? 29.613 -7.655 -36.894 1.00 91.12 125 PHE A CA 1
ATOM 965 C C . PHE A 1 125 ? 28.293 -7.215 -36.268 1.00 91.12 125 PHE A C 1
ATOM 967 O O . PHE A 1 125 ? 27.579 -6.382 -36.845 1.00 91.12 125 PHE A O 1
ATOM 974 N N . ALA A 1 126 ? 27.975 -7.753 -35.090 1.00 81.12 126 ALA A N 1
ATOM 975 C CA . ALA A 1 126 ? 26.689 -7.516 -34.435 1.00 81.12 126 ALA A CA 1
ATOM 976 C C . ALA A 1 126 ? 26.482 -6.036 -34.070 1.00 81.12 126 ALA A C 1
ATOM 978 O O . ALA A 1 126 ? 25.374 -5.504 -34.175 1.00 81.12 126 ALA A O 1
ATOM 979 N N . ASN A 1 127 ? 27.558 -5.357 -33.671 1.00 76.06 127 ASN A N 1
ATOM 980 C CA . ASN A 1 127 ? 27.572 -3.934 -33.353 1.00 76.06 127 ASN A CA 1
ATOM 981 C C . ASN A 1 127 ? 28.981 -3.338 -33.566 1.00 76.06 127 ASN A C 1
ATOM 983 O O . ASN A 1 127 ? 29.895 -4.019 -34.027 1.00 76.06 127 ASN A O 1
ATOM 987 N N . SER A 1 128 ? 29.170 -2.053 -33.249 1.00 67.75 128 SER A N 1
ATOM 988 C CA . SER A 1 128 ? 30.468 -1.376 -33.401 1.00 67.75 128 SER A CA 1
ATOM 989 C C . SER A 1 128 ? 31.556 -1.831 -32.422 1.00 67.75 128 SER A C 1
ATOM 991 O O . SER A 1 128 ? 32.718 -1.515 -32.658 1.00 67.75 128 SER A O 1
ATOM 993 N N . GLN A 1 129 ? 31.195 -2.518 -31.334 1.00 69.06 129 GLN A N 1
ATOM 994 C CA . GLN A 1 129 ? 32.130 -3.027 -30.324 1.00 69.06 129 GLN A CA 1
ATOM 995 C C . GLN A 1 129 ? 32.505 -4.502 -30.542 1.00 69.06 129 GLN A C 1
ATOM 997 O O . GLN A 1 129 ? 33.487 -4.969 -29.974 1.00 69.06 129 GLN A O 1
ATOM 1002 N N . ASP A 1 130 ? 31.774 -5.227 -31.392 1.00 75.81 130 ASP A N 1
ATOM 1003 C CA . ASP A 1 130 ? 32.119 -6.588 -31.795 1.00 75.81 130 ASP A CA 1
ATOM 1004 C C . ASP A 1 130 ? 33.391 -6.586 -32.664 1.00 75.81 130 ASP A C 1
ATOM 1006 O O . ASP A 1 130 ? 33.426 -6.062 -33.786 1.00 75.81 130 ASP A O 1
ATOM 1010 N N . LEU A 1 131 ? 34.456 -7.173 -32.116 1.00 77.25 131 LEU A N 1
ATOM 1011 C CA . LEU A 1 131 ? 35.752 -7.331 -32.776 1.00 77.25 131 LEU A CA 1
ATOM 1012 C C . LEU A 1 131 ? 35.907 -8.693 -33.461 1.00 77.25 131 LEU A C 1
ATOM 1014 O O . LEU A 1 131 ? 36.816 -8.854 -34.274 1.00 77.25 131 LEU A O 1
ATOM 1018 N N . THR A 1 132 ? 35.038 -9.656 -33.147 1.00 84.06 132 THR A N 1
ATOM 1019 C CA . THR A 1 132 ? 35.151 -11.043 -33.615 1.00 84.06 132 THR A CA 1
ATOM 1020 C C . THR A 1 132 ? 34.521 -11.2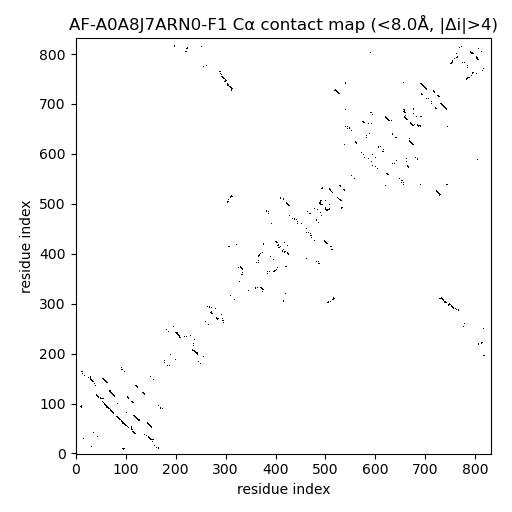18 -34.991 1.00 84.06 132 THR A C 1
ATOM 1022 O O . THR A 1 132 ? 35.196 -11.673 -35.914 1.00 84.06 132 THR A O 1
ATOM 1025 N N . GLY A 1 133 ? 33.277 -10.757 -35.160 1.00 86.69 133 GLY A N 1
ATOM 1026 C CA . GLY A 1 133 ? 32.527 -10.862 -36.408 1.00 86.69 133 GLY A CA 1
ATOM 1027 C C . GLY A 1 133 ? 32.219 -12.303 -36.837 1.00 86.69 133 GLY A C 1
ATOM 1028 O O . GLY A 1 133 ? 32.891 -13.267 -36.485 1.00 86.69 133 GLY A O 1
ATOM 1029 N N . THR A 1 134 ? 31.181 -12.462 -37.650 1.00 93.94 134 THR A N 1
ATOM 1030 C CA . THR A 1 134 ? 30.755 -13.743 -38.223 1.00 93.94 134 THR A CA 1
ATOM 1031 C C . THR A 1 134 ? 30.947 -13.714 -39.734 1.00 93.94 134 THR A C 1
ATOM 1033 O O . THR A 1 134 ? 30.490 -12.796 -40.415 1.00 93.94 134 THR A O 1
ATOM 1036 N N . VAL A 1 135 ? 31.638 -14.713 -40.289 1.00 94.06 135 VAL A N 1
ATOM 1037 C CA . VAL A 1 135 ? 31.827 -14.823 -41.743 1.00 94.06 135 VAL A CA 1
ATOM 1038 C C . VAL A 1 135 ? 30.514 -15.248 -42.394 1.00 94.06 135 VAL A C 1
ATOM 1040 O O . VAL A 1 135 ? 29.949 -16.285 -42.054 1.00 94.06 135 VAL A O 1
ATOM 1043 N N . VAL A 1 136 ? 30.046 -14.468 -43.367 1.00 94.12 136 VAL A N 1
ATOM 1044 C CA . VAL A 1 136 ? 28.843 -14.790 -44.136 1.00 94.12 136 VAL A CA 1
ATOM 1045 C C . VAL A 1 136 ? 29.197 -15.839 -45.200 1.00 94.12 136 VAL A C 1
ATOM 1047 O O . VAL A 1 136 ? 30.122 -15.618 -45.991 1.00 94.12 136 VAL A O 1
ATOM 1050 N N . PRO A 1 137 ? 28.472 -16.973 -45.271 1.00 95.12 137 PRO A N 1
ATOM 1051 C CA . PRO A 1 137 ? 28.679 -17.980 -46.309 1.00 95.12 137 PRO A CA 1
ATOM 1052 C C . PRO A 1 137 ? 28.594 -17.387 -47.722 1.00 95.12 137 PRO A C 1
ATOM 1054 O O . PRO A 1 137 ? 27.732 -16.555 -48.010 1.00 95.12 137 PRO A O 1
ATOM 1057 N N . ARG A 1 138 ? 29.475 -17.827 -48.633 1.00 92.19 138 ARG A N 1
ATOM 1058 C CA . ARG A 1 138 ? 29.623 -17.225 -49.976 1.00 92.19 138 ARG A CA 1
ATOM 1059 C C . ARG A 1 138 ? 28.337 -17.231 -50.808 1.00 92.19 138 ARG A C 1
ATOM 1061 O O . ARG A 1 138 ? 28.070 -16.264 -51.516 1.00 92.19 138 ARG A O 1
ATOM 1068 N N . ASN A 1 139 ? 27.522 -18.274 -50.674 1.00 92.56 139 ASN A N 1
ATOM 1069 C CA . ASN A 1 139 ? 26.223 -18.399 -51.339 1.00 92.56 139 ASN A CA 1
ATOM 1070 C C . ASN A 1 139 ? 25.169 -17.404 -50.823 1.00 92.56 139 ASN A C 1
ATOM 1072 O O . ASN A 1 139 ? 24.197 -17.137 -51.523 1.00 92.56 139 ASN A O 1
ATOM 1076 N N . ASN A 1 140 ? 25.378 -16.814 -49.644 1.00 94.19 140 ASN A N 1
ATOM 1077 C CA . ASN A 1 140 ? 24.468 -15.842 -49.046 1.00 94.19 140 ASN A CA 1
ATOM 1078 C C . ASN A 1 140 ? 24.886 -14.388 -49.310 1.00 94.19 140 ASN A C 1
ATOM 1080 O O . ASN A 1 140 ? 24.091 -13.482 -49.069 1.00 94.19 140 ASN A O 1
ATOM 1084 N N . ILE A 1 141 ? 26.082 -14.128 -49.857 1.00 94.50 141 ILE A N 1
ATOM 1085 C CA . ILE A 1 141 ? 26.574 -12.757 -50.102 1.00 94.50 141 ILE A CA 1
ATOM 1086 C C . ILE A 1 141 ? 25.601 -11.958 -50.989 1.00 94.50 141 ILE A C 1
ATOM 1088 O O . ILE A 1 141 ? 25.322 -10.795 -50.698 1.00 94.50 141 ILE A O 1
ATOM 1092 N N . GLY A 1 142 ? 25.004 -12.583 -52.011 1.00 91.38 142 GLY A N 1
ATOM 1093 C CA . GLY A 1 142 ? 24.016 -11.946 -52.900 1.00 91.38 142 GLY A CA 1
ATOM 1094 C C . GLY A 1 142 ? 22.676 -11.571 -52.238 1.00 91.38 142 GLY A C 1
ATOM 1095 O O . GLY A 1 142 ? 21.841 -10.899 -52.855 1.00 91.38 142 GLY A O 1
ATOM 1096 N N . GLN A 1 143 ? 22.439 -11.989 -50.989 1.00 92.19 143 GLN A N 1
ATOM 1097 C CA . GLN A 1 143 ? 21.300 -11.538 -50.178 1.00 92.19 143 GLN A CA 1
ATOM 1098 C C . GLN A 1 143 ? 21.591 -10.198 -49.484 1.00 92.19 143 GLN A C 1
ATOM 1100 O O . GLN A 1 143 ? 20.672 -9.424 -49.225 1.00 92.19 143 GLN A O 1
ATOM 1105 N N . TYR A 1 144 ? 22.867 -9.912 -49.216 1.00 93.12 144 TYR A N 1
ATOM 1106 C CA . TYR A 1 144 ? 23.328 -8.706 -48.529 1.00 93.12 144 TYR A CA 1
ATOM 1107 C C . TYR A 1 144 ? 23.737 -7.612 -49.513 1.00 93.12 144 TYR A C 1
ATOM 1109 O O . TYR A 1 144 ? 23.474 -6.434 -49.267 1.00 93.12 144 TYR A O 1
ATOM 1117 N N . LEU A 1 145 ? 24.379 -8.009 -50.614 1.00 95.06 145 LEU A N 1
ATOM 1118 C CA . LEU A 1 145 ? 25.030 -7.114 -51.560 1.00 95.06 145 LEU A CA 1
ATOM 1119 C C . LEU A 1 145 ? 24.530 -7.327 -52.989 1.00 95.06 145 LEU A C 1
ATOM 1121 O O . LEU A 1 145 ? 24.159 -8.429 -53.388 1.00 95.06 145 LEU A O 1
ATOM 1125 N N . GLU A 1 146 ? 24.586 -6.261 -53.773 1.00 94.44 146 GLU A N 1
ATOM 1126 C CA . GLU A 1 146 ? 24.491 -6.274 -55.232 1.00 94.44 146 GLU A CA 1
ATOM 1127 C C . GLU A 1 146 ? 25.678 -5.511 -55.826 1.00 94.44 146 GLU A C 1
ATOM 1129 O O . GLU A 1 146 ? 26.229 -4.621 -55.180 1.00 94.44 146 GLU A O 1
ATOM 1134 N N . ALA A 1 147 ? 26.103 -5.873 -57.035 1.00 94.81 147 ALA A N 1
ATOM 1135 C CA . ALA A 1 147 ? 27.239 -5.244 -57.697 1.00 94.81 147 ALA A CA 1
ATOM 1136 C C . ALA A 1 147 ? 26.791 -4.497 -58.952 1.00 94.81 147 ALA A C 1
ATOM 1138 O O . ALA A 1 147 ? 25.915 -4.955 -59.688 1.00 94.81 147 ALA A O 1
ATOM 1139 N N . TYR A 1 148 ? 27.427 -3.360 -59.210 1.00 94.00 148 TYR A N 1
ATOM 1140 C CA . TYR A 1 148 ? 27.187 -2.561 -60.401 1.00 94.00 148 TYR A CA 1
ATOM 1141 C C . TYR A 1 148 ? 28.499 -2.116 -61.027 1.00 94.00 148 TYR A C 1
ATOM 1143 O O . TYR A 1 148 ? 29.448 -1.739 -60.340 1.00 94.00 148 TYR A O 1
ATOM 1151 N N . LEU A 1 149 ? 28.528 -2.122 -62.351 1.00 93.75 149 LEU A N 1
ATOM 1152 C CA . LEU A 1 149 ? 29.607 -1.591 -63.155 1.00 93.75 149 LEU A CA 1
ATOM 1153 C C . LEU A 1 149 ? 29.216 -0.195 -63.638 1.00 93.75 149 LEU A C 1
ATOM 1155 O O . LEU A 1 149 ? 28.391 -0.048 -64.546 1.00 93.75 149 LEU A O 1
ATOM 1159 N N . LEU A 1 150 ? 29.815 0.822 -63.022 1.00 93.00 150 LEU A N 1
ATOM 1160 C CA . LEU A 1 150 ? 29.733 2.200 -63.487 1.00 93.00 150 LEU A CA 1
ATOM 1161 C C . LEU A 1 150 ? 30.753 2.418 -64.596 1.00 93.00 150 LEU A C 1
ATOM 1163 O O . LEU A 1 150 ? 31.933 2.156 -64.399 1.00 93.00 150 LEU A O 1
ATOM 1167 N N . GLN A 1 151 ? 30.318 2.915 -65.745 1.00 90.88 151 GLN A N 1
ATOM 1168 C CA . GLN A 1 151 ? 31.186 3.175 -66.894 1.00 90.88 151 GLN A CA 1
ATOM 1169 C C . GLN A 1 151 ? 31.240 4.670 -67.201 1.00 90.88 151 GLN A C 1
ATOM 1171 O O . GLN A 1 151 ? 30.273 5.396 -66.960 1.00 90.88 151 GLN A O 1
ATOM 1176 N N . GLY A 1 152 ? 32.362 5.107 -67.769 1.00 91.12 152 GLY A N 1
ATOM 1177 C CA . GLY A 1 152 ? 32.607 6.480 -68.194 1.00 91.12 152 GLY A CA 1
ATOM 1178 C C . GLY A 1 152 ? 33.099 7.414 -67.082 1.00 91.12 152 GLY A C 1
ATOM 1179 O O . GLY A 1 152 ? 32.805 7.251 -65.894 1.00 91.12 152 GLY A O 1
ATOM 1180 N N . LEU A 1 153 ? 33.842 8.453 -67.484 1.00 90.25 153 LEU A N 1
ATOM 1181 C CA . LEU A 1 153 ? 34.351 9.484 -66.568 1.00 90.25 153 LEU A CA 1
ATOM 1182 C C . LEU A 1 153 ? 33.216 10.241 -65.864 1.00 90.25 153 LEU A C 1
ATOM 1184 O O . LEU A 1 153 ? 33.325 10.519 -64.671 1.00 90.25 153 LEU A O 1
ATOM 1188 N N . MET A 1 154 ? 32.110 10.511 -66.570 1.00 90.62 154 MET A N 1
ATOM 1189 C CA . MET A 1 154 ? 30.926 11.148 -65.982 1.00 90.62 154 MET A CA 1
ATOM 1190 C C . MET A 1 154 ? 30.313 10.259 -64.892 1.00 90.62 154 MET A C 1
ATOM 1192 O O . MET A 1 154 ? 29.993 10.756 -63.819 1.00 90.62 154 MET A O 1
ATOM 1196 N N . GLY A 1 155 ? 30.221 8.941 -65.105 1.00 89.25 155 GLY A N 1
ATOM 1197 C CA . GLY A 1 155 ? 29.702 8.002 -64.102 1.00 89.25 155 GLY A CA 1
ATOM 1198 C C . GLY A 1 155 ? 30.544 7.975 -62.823 1.00 89.25 155 GLY A C 1
ATOM 1199 O O . GLY A 1 155 ? 30.001 8.038 -61.719 1.00 89.25 155 GLY A O 1
ATOM 1200 N N . ARG A 1 156 ? 31.878 7.967 -62.960 1.00 90.94 156 ARG A N 1
ATOM 1201 C CA . ARG A 1 156 ? 32.805 8.070 -61.818 1.00 90.94 156 ARG A CA 1
ATOM 1202 C C . ARG A 1 156 ? 32.684 9.412 -61.091 1.00 90.94 156 ARG A C 1
ATOM 1204 O O . ARG A 1 156 ? 32.681 9.437 -59.863 1.00 90.94 156 ARG A O 1
ATOM 1211 N N . MET A 1 157 ? 32.562 10.514 -61.831 1.00 90.75 157 MET A N 1
ATOM 1212 C CA . MET A 1 157 ? 32.382 11.849 -61.254 1.00 90.75 157 MET A CA 1
ATOM 1213 C C . MET A 1 157 ? 31.061 11.953 -60.482 1.00 90.75 157 MET A C 1
ATOM 1215 O O . MET A 1 157 ? 31.060 12.419 -59.347 1.00 90.75 157 MET A O 1
ATOM 1219 N N . LEU A 1 158 ? 29.956 11.457 -61.049 1.00 89.75 158 LEU A N 1
ATOM 1220 C CA . LEU A 1 158 ? 28.653 11.422 -60.379 1.00 89.75 158 LEU A CA 1
ATOM 1221 C C . LEU A 1 158 ? 28.688 10.569 -59.110 1.00 89.75 158 LEU A C 1
ATOM 1223 O O . LEU A 1 158 ? 28.174 10.995 -58.079 1.00 89.75 158 LEU A O 1
ATOM 1227 N N . TYR A 1 159 ? 29.357 9.413 -59.140 1.00 90.56 159 TYR A N 1
ATOM 1228 C CA . TYR A 1 159 ? 29.585 8.620 -57.932 1.00 90.56 159 TYR A CA 1
ATOM 1229 C C . TYR A 1 159 ? 30.300 9.434 -56.844 1.00 90.56 159 TYR A C 1
ATOM 1231 O O . TYR A 1 159 ? 29.824 9.480 -55.712 1.00 90.56 159 TYR A O 1
ATOM 1239 N N . LEU A 1 160 ? 31.399 10.119 -57.184 1.00 89.00 160 LEU A N 1
ATOM 1240 C CA . LEU A 1 160 ? 32.136 10.954 -56.229 1.00 89.00 160 LEU A CA 1
ATOM 1241 C C . LEU A 1 160 ? 31.268 12.092 -55.672 1.00 89.00 160 LEU A C 1
ATOM 1243 O O . LEU A 1 160 ? 31.253 12.307 -54.463 1.00 89.00 160 LEU A O 1
ATOM 1247 N N . MET A 1 161 ? 30.493 12.771 -56.525 1.00 87.06 161 MET A N 1
ATOM 1248 C CA . MET A 1 161 ? 29.550 13.816 -56.102 1.00 87.06 161 MET A CA 1
ATOM 1249 C C . MET A 1 161 ? 28.425 13.261 -55.211 1.00 87.06 161 MET A C 1
ATOM 1251 O O . MET A 1 161 ? 27.942 13.945 -54.311 1.00 87.06 161 MET A O 1
ATOM 1255 N N . GLY A 1 162 ? 27.989 12.024 -55.456 1.00 85.88 162 GLY A N 1
ATOM 1256 C CA . GLY A 1 162 ? 26.935 11.345 -54.705 1.00 85.88 162 GLY A CA 1
ATOM 1257 C C . GLY A 1 162 ? 27.398 10.683 -53.403 1.00 85.88 162 GLY A C 1
ATOM 1258 O O . GLY A 1 162 ? 26.559 10.451 -52.528 1.00 85.88 162 GLY A O 1
ATOM 1259 N N . ALA A 1 163 ? 28.695 10.399 -53.249 1.00 85.19 163 ALA A N 1
ATOM 1260 C CA . ALA A 1 163 ? 29.249 9.683 -52.098 1.00 85.19 163 ALA A CA 1
ATOM 1261 C C . ALA A 1 163 ? 29.033 10.443 -50.777 1.00 85.19 163 ALA A C 1
ATOM 1263 O O . ALA A 1 163 ? 28.645 9.847 -49.771 1.00 85.19 163 ALA A O 1
ATOM 1264 N N . GLU A 1 164 ? 29.178 11.773 -50.785 1.00 85.94 164 GLU A N 1
ATOM 1265 C CA . GLU A 1 164 ? 28.955 12.585 -49.582 1.00 85.94 164 GLU A CA 1
ATOM 1266 C C . GLU A 1 164 ? 27.475 12.596 -49.161 1.00 85.94 164 GLU A C 1
ATOM 1268 O O . GLU A 1 164 ? 27.172 12.551 -47.968 1.00 85.94 164 GLU A O 1
ATOM 1273 N N . LYS A 1 165 ? 26.526 12.531 -50.113 1.00 85.88 165 LYS A N 1
ATOM 1274 C CA . LYS A 1 165 ? 25.091 12.389 -49.790 1.00 85.88 165 LYS A CA 1
ATOM 1275 C C . LYS A 1 165 ? 24.846 11.129 -48.954 1.00 85.88 165 LYS A C 1
ATOM 1277 O O . LYS A 1 165 ? 24.093 11.187 -47.983 1.00 85.88 165 LYS A O 1
ATOM 1282 N N . GLN A 1 166 ? 25.482 10.006 -49.294 1.00 84.19 166 GLN A N 1
ATOM 1283 C CA . GLN A 1 166 ? 25.343 8.757 -48.534 1.00 84.19 166 GLN A CA 1
ATOM 1284 C C . GLN A 1 166 ? 25.896 8.906 -47.113 1.00 84.19 166 GLN A C 1
ATOM 1286 O O . GLN A 1 166 ? 25.249 8.495 -46.146 1.00 84.19 166 GLN A O 1
ATOM 1291 N N . ARG A 1 167 ? 27.052 9.566 -46.969 1.00 86.12 167 ARG A N 1
ATOM 1292 C CA . ARG A 1 167 ? 27.660 9.852 -45.664 1.00 86.12 167 ARG A CA 1
ATOM 1293 C C . ARG A 1 167 ? 26.763 10.730 -44.788 1.00 86.12 167 ARG A C 1
ATOM 1295 O O . ARG A 1 167 ? 26.543 10.380 -43.628 1.00 86.12 167 ARG A O 1
ATOM 1302 N N . ILE A 1 168 ? 26.226 11.824 -45.332 1.00 87.38 168 ILE A N 1
ATOM 1303 C CA . ILE A 1 168 ? 25.336 12.749 -44.611 1.00 87.38 168 ILE A CA 1
ATOM 1304 C C . ILE A 1 168 ? 24.052 12.037 -44.177 1.00 87.38 168 ILE A C 1
ATOM 1306 O O . ILE A 1 168 ? 23.639 12.157 -43.024 1.00 87.38 168 ILE A O 1
ATOM 1310 N N . ARG A 1 169 ? 23.434 11.249 -45.065 1.00 85.94 169 ARG A N 1
ATOM 1311 C CA . ARG A 1 169 ? 22.204 10.503 -44.749 1.00 85.94 169 ARG A CA 1
ATOM 1312 C C . ARG A 1 169 ? 22.422 9.476 -43.647 1.00 85.94 169 ARG A C 1
ATOM 1314 O O . ARG A 1 169 ? 21.627 9.407 -42.711 1.00 85.94 169 ARG A O 1
ATOM 1321 N N . ARG A 1 170 ? 23.528 8.731 -43.710 1.00 87.75 170 ARG A N 1
ATOM 1322 C CA . ARG A 1 170 ? 23.939 7.827 -42.631 1.00 87.75 170 ARG A CA 1
ATOM 1323 C C . ARG A 1 170 ? 24.090 8.579 -41.309 1.00 87.75 170 ARG A C 1
ATOM 1325 O O . ARG A 1 170 ? 23.522 8.152 -40.310 1.00 87.75 170 ARG A O 1
ATOM 1332 N N . GLN A 1 171 ? 24.800 9.709 -41.311 1.00 88.00 171 GLN A N 1
ATOM 1333 C CA . GLN A 1 171 ? 24.991 10.512 -40.102 1.00 88.00 171 GLN A CA 1
ATOM 1334 C C . GLN A 1 171 ? 23.655 11.023 -39.541 1.00 88.00 171 GLN A C 1
ATOM 1336 O O . GLN A 1 171 ? 23.453 11.007 -38.331 1.00 88.00 171 GLN A O 1
ATOM 1341 N N . GLY A 1 172 ? 22.717 11.420 -40.405 1.00 85.94 172 GLY A N 1
ATOM 1342 C CA . GLY A 1 172 ? 21.360 11.789 -40.003 1.00 85.94 172 GLY A CA 1
ATOM 1343 C C . GLY A 1 172 ? 20.616 10.641 -39.315 1.00 85.94 172 GLY A C 1
ATOM 1344 O O . GLY A 1 172 ? 20.043 10.840 -38.246 1.00 85.94 172 GLY A O 1
ATOM 1345 N N . ARG A 1 173 ? 20.674 9.422 -39.872 1.00 84.19 173 ARG A N 1
ATOM 1346 C CA . ARG A 1 173 ? 20.070 8.221 -39.261 1.00 84.19 173 ARG A CA 1
ATOM 1347 C C . ARG A 1 173 ? 20.705 7.878 -37.918 1.00 84.19 173 ARG A C 1
ATOM 1349 O O . ARG A 1 173 ? 19.984 7.550 -36.983 1.00 84.19 173 ARG A O 1
ATOM 1356 N N . GLU A 1 174 ? 22.025 7.989 -37.819 1.00 85.31 174 GLU A N 1
ATOM 1357 C CA . GLU A 1 174 ? 22.764 7.787 -36.574 1.00 85.31 174 GLU A CA 1
ATOM 1358 C C . GLU A 1 174 ? 22.344 8.808 -35.503 1.00 85.31 174 GLU A C 1
ATOM 1360 O O . GLU A 1 174 ? 21.999 8.420 -34.389 1.00 85.31 174 GLU A O 1
ATOM 1365 N N . ILE A 1 175 ? 22.272 10.099 -35.848 1.00 86.38 175 ILE A N 1
ATOM 1366 C CA . ILE A 1 175 ? 21.820 11.157 -34.930 1.00 86.38 175 ILE A CA 1
ATOM 1367 C C . ILE A 1 175 ? 20.378 10.917 -34.475 1.00 86.38 175 ILE A C 1
ATOM 1369 O O . ILE A 1 175 ? 20.067 11.112 -33.302 1.00 86.38 175 ILE A O 1
ATOM 1373 N N . VAL A 1 176 ? 19.483 10.500 -35.375 1.00 84.25 176 VAL A N 1
ATOM 1374 C CA . VAL A 1 176 ? 18.100 10.191 -34.994 1.00 84.25 176 VAL A CA 1
ATOM 1375 C C . VAL A 1 176 ? 18.039 8.965 -34.089 1.00 84.25 176 VAL A C 1
ATOM 1377 O O . VAL A 1 176 ? 17.327 9.001 -33.089 1.00 84.25 176 VAL A O 1
ATOM 1380 N N . ALA A 1 177 ? 18.799 7.909 -34.387 1.00 82.94 177 ALA A N 1
ATOM 1381 C CA . ALA A 1 177 ? 18.887 6.739 -33.521 1.00 82.94 177 ALA A CA 1
ATOM 1382 C C . ALA A 1 177 ? 19.346 7.139 -32.108 1.00 82.94 177 ALA A C 1
ATOM 1384 O O . ALA A 1 177 ? 18.683 6.797 -31.130 1.00 82.94 177 ALA A O 1
ATOM 1385 N N . MET A 1 178 ? 20.372 7.990 -32.004 1.00 85.19 178 MET A N 1
ATOM 1386 C CA . MET A 1 178 ? 20.878 8.535 -30.737 1.00 85.19 178 MET A CA 1
ATOM 1387 C C . MET A 1 178 ? 19.850 9.362 -29.937 1.00 85.19 178 MET A C 1
ATOM 1389 O O . MET A 1 178 ? 20.066 9.623 -28.753 1.00 85.19 178 MET A O 1
ATOM 1393 N N . ARG A 1 179 ? 18.719 9.775 -30.535 1.00 83.94 179 ARG A N 1
ATOM 1394 C CA . ARG A 1 179 ? 17.612 10.419 -29.802 1.00 83.94 179 ARG A CA 1
ATOM 1395 C C . ARG A 1 179 ? 16.751 9.425 -29.029 1.00 83.94 179 ARG A C 1
ATOM 1397 O O . ARG A 1 179 ? 16.107 9.844 -28.071 1.00 83.94 179 ARG A O 1
ATOM 1404 N N . SER A 1 180 ? 16.734 8.150 -29.401 1.00 86.25 180 SER A N 1
ATOM 1405 C CA . SER A 1 180 ? 16.086 7.094 -28.612 1.00 86.25 180 SER A CA 1
ATOM 1406 C C . SER A 1 180 ? 17.032 6.593 -27.521 1.00 86.25 180 SER A C 1
ATOM 1408 O O . SER A 1 180 ? 18.244 6.612 -27.717 1.00 86.25 180 SER A O 1
ATOM 1410 N N . LEU A 1 181 ? 16.504 6.174 -26.368 1.00 87.00 181 LEU A N 1
ATOM 1411 C CA . LEU A 1 181 ? 17.337 5.620 -25.298 1.00 87.00 181 LEU A CA 1
ATOM 1412 C C . LEU A 1 181 ? 17.983 4.290 -25.733 1.00 87.00 181 LEU A C 1
ATOM 1414 O O . LEU A 1 181 ? 19.192 4.123 -25.584 1.00 87.00 181 LEU A O 1
ATOM 1418 N N . ASP A 1 182 ? 17.198 3.412 -26.362 1.00 83.81 182 ASP A N 1
ATOM 1419 C CA . ASP A 1 182 ? 17.603 2.072 -26.817 1.00 83.81 182 ASP A CA 1
ATOM 1420 C C . ASP A 1 182 ? 18.822 2.078 -27.746 1.00 83.81 182 ASP A C 1
ATOM 1422 O O . ASP A 1 182 ? 19.652 1.174 -27.695 1.00 83.81 182 ASP A O 1
ATOM 1426 N N . LEU A 1 183 ? 18.942 3.102 -28.597 1.00 82.31 183 LEU A N 1
ATOM 1427 C CA . LEU A 1 183 ? 20.006 3.205 -29.600 1.00 82.31 183 LEU A CA 1
ATOM 1428 C C . LEU A 1 183 ? 21.046 4.289 -29.273 1.00 82.31 183 LEU A C 1
ATOM 1430 O O . LEU A 1 183 ? 21.989 4.481 -30.046 1.00 82.31 183 LEU A O 1
ATOM 1434 N N . ALA A 1 184 ? 20.891 5.017 -28.163 1.00 85.31 184 ALA A N 1
ATOM 1435 C CA . ALA A 1 184 ? 21.894 5.972 -27.709 1.00 85.31 184 ALA A CA 1
ATOM 1436 C C . ALA A 1 184 ? 23.154 5.245 -27.219 1.00 85.31 184 ALA A C 1
ATOM 1438 O O . ALA A 1 184 ? 23.074 4.216 -26.546 1.00 85.31 184 ALA A O 1
ATOM 1439 N N . ARG A 1 185 ? 24.318 5.809 -27.550 1.00 83.31 185 ARG A N 1
ATOM 1440 C CA . ARG A 1 185 ? 25.649 5.318 -27.168 1.00 83.31 185 ARG A CA 1
ATOM 1441 C C . ARG A 1 185 ? 26.579 6.474 -26.820 1.00 83.31 185 ARG A C 1
ATOM 1443 O O . ARG A 1 185 ? 26.337 7.604 -27.267 1.00 83.31 185 ARG A O 1
ATOM 1450 N N . ASP A 1 186 ? 27.634 6.184 -26.069 1.00 81.62 186 ASP A N 1
ATOM 1451 C CA . ASP A 1 186 ? 28.712 7.118 -25.736 1.00 81.62 186 ASP A CA 1
ATOM 1452 C C . ASP A 1 186 ? 28.170 8.479 -25.229 1.00 81.62 186 ASP A C 1
ATOM 1454 O O . ASP A 1 186 ? 27.248 8.548 -24.411 1.00 81.62 186 ASP A O 1
ATOM 1458 N N . ASN A 1 187 ? 28.685 9.583 -25.783 1.00 84.31 187 ASN A N 1
ATOM 1459 C CA . ASN A 1 187 ? 28.320 10.957 -25.438 1.00 84.31 187 ASN A CA 1
ATOM 1460 C C . ASN A 1 187 ? 26.819 11.261 -25.564 1.00 84.31 187 ASN A C 1
ATOM 1462 O O . ASN A 1 187 ? 26.323 12.160 -24.886 1.00 84.31 187 ASN A O 1
ATOM 1466 N N . ALA A 1 188 ? 26.084 10.579 -26.451 1.00 87.19 188 ALA A N 1
ATOM 1467 C CA . ALA A 1 188 ? 24.644 10.804 -26.572 1.00 87.19 188 ALA A CA 1
ATOM 1468 C C . ALA A 1 188 ? 23.895 10.270 -25.344 1.00 87.19 188 ALA A C 1
ATOM 1470 O O . ALA A 1 188 ? 22.955 10.908 -24.870 1.00 87.19 188 ALA A O 1
ATOM 1471 N N . LEU A 1 189 ? 24.342 9.130 -24.813 1.00 89.56 189 LEU A N 1
ATOM 1472 C CA . LEU A 1 189 ? 23.803 8.539 -23.593 1.00 89.56 189 LEU A CA 1
ATOM 1473 C C . LEU A 1 189 ? 24.184 9.385 -22.369 1.00 89.56 189 LEU A C 1
ATOM 1475 O O . LEU A 1 189 ? 23.335 9.676 -21.532 1.00 89.56 189 LEU A O 1
ATOM 1479 N N . ASP A 1 190 ? 25.423 9.883 -22.324 1.00 89.81 190 ASP A N 1
ATOM 1480 C CA . ASP A 1 190 ? 25.898 10.762 -21.246 1.00 89.81 190 ASP A CA 1
ATOM 1481 C C . ASP A 1 190 ? 25.138 12.094 -21.199 1.00 89.81 190 ASP A C 1
ATOM 1483 O O . ASP A 1 190 ? 24.771 12.554 -20.119 1.00 89.81 190 ASP A O 1
ATOM 1487 N N . ARG A 1 191 ? 24.811 12.681 -22.359 1.00 89.38 191 ARG A N 1
ATOM 1488 C CA . ARG A 1 191 ? 23.950 13.874 -22.432 1.00 89.38 191 ARG A CA 1
ATOM 1489 C C . ARG A 1 191 ? 22.543 13.602 -21.913 1.00 89.38 191 ARG A C 1
ATOM 1491 O O . ARG A 1 191 ? 22.040 14.390 -21.122 1.00 89.38 191 ARG A O 1
ATOM 1498 N N . LYS A 1 192 ? 21.934 12.474 -22.298 1.00 90.56 192 LYS A N 1
ATOM 1499 C CA . LYS A 1 192 ? 20.619 12.067 -21.773 1.00 90.56 192 LYS A CA 1
ATOM 1500 C C . LYS A 1 192 ? 20.646 11.914 -20.255 1.00 90.56 192 LYS A C 1
ATOM 1502 O O . LYS A 1 192 ? 19.744 12.401 -19.583 1.00 90.56 192 LYS A O 1
ATOM 1507 N N . GLY A 1 193 ? 21.681 11.279 -19.710 1.00 90.19 193 GLY A N 1
ATOM 1508 C CA . GLY A 1 193 ? 21.828 11.169 -18.263 1.00 90.19 193 GLY A CA 1
ATOM 1509 C C . GLY A 1 193 ? 22.051 12.513 -17.575 1.00 90.19 193 GLY A C 1
ATOM 1510 O O . GLY A 1 193 ? 21.395 12.789 -16.577 1.00 90.19 193 GLY A O 1
ATOM 1511 N N . SER A 1 194 ? 22.859 13.410 -18.151 1.00 88.19 194 SER A N 1
ATOM 1512 C CA . SER A 1 194 ? 23.009 14.787 -17.661 1.00 88.19 194 SER A CA 1
ATOM 1513 C C . SER A 1 194 ? 21.672 15.535 -17.633 1.00 88.19 194 SER A C 1
ATOM 1515 O O . SER A 1 194 ? 21.354 16.174 -16.631 1.00 88.19 194 SER A O 1
ATOM 1517 N N . ASP A 1 195 ? 20.860 15.414 -18.687 1.00 88.00 195 ASP A N 1
ATOM 1518 C CA . ASP A 1 195 ? 19.533 16.037 -18.769 1.00 88.00 195 ASP A CA 1
ATOM 1519 C C . ASP A 1 195 ? 18.564 15.475 -17.725 1.00 88.00 195 ASP A C 1
ATOM 1521 O O . ASP A 1 195 ? 17.679 16.200 -17.264 1.00 88.00 195 ASP A O 1
ATOM 1525 N N . LEU A 1 196 ? 18.734 14.205 -17.339 1.00 88.75 196 LEU A N 1
ATOM 1526 C CA . LEU A 1 196 ? 17.975 13.511 -16.294 1.00 88.75 196 LEU A CA 1
ATOM 1527 C C . LEU A 1 196 ? 18.563 13.708 -14.884 1.00 88.75 196 LEU A C 1
ATOM 1529 O O . LEU A 1 196 ? 17.850 13.498 -13.901 1.00 88.75 196 LEU A O 1
ATOM 1533 N N . GLY A 1 197 ? 19.786 14.227 -14.760 1.00 89.12 197 GLY A N 1
ATOM 1534 C CA . GLY A 1 197 ? 20.504 14.361 -13.489 1.00 89.12 197 GLY A CA 1
ATOM 1535 C C . GLY A 1 197 ? 21.091 13.040 -12.976 1.00 89.12 197 GLY A C 1
ATOM 1536 O O . GLY A 1 197 ? 21.374 12.926 -11.788 1.00 89.12 197 GLY A O 1
ATOM 1537 N N . VAL A 1 198 ? 21.256 12.048 -13.850 1.00 91.31 198 VAL A N 1
ATOM 1538 C CA . VAL A 1 198 ? 21.779 10.712 -13.544 1.00 91.31 198 VAL A CA 1
ATOM 1539 C C . VAL A 1 198 ? 23.158 10.591 -14.191 1.00 91.31 198 VAL A C 1
ATOM 1541 O O . VAL A 1 198 ? 23.226 10.368 -15.397 1.00 91.31 198 VAL A O 1
ATOM 1544 N N . PRO A 1 199 ? 24.264 10.800 -13.456 1.00 88.81 199 PRO A N 1
ATOM 1545 C CA . PRO A 1 199 ? 25.606 10.674 -14.012 1.00 88.81 199 PRO A CA 1
ATOM 1546 C C . PRO A 1 199 ? 26.008 9.205 -14.176 1.00 88.81 199 PRO A C 1
ATOM 1548 O O . PRO A 1 199 ? 25.554 8.332 -13.434 1.00 88.81 199 PRO A O 1
ATOM 1551 N N . ARG A 1 200 ? 26.925 8.950 -15.108 1.00 87.88 200 ARG A N 1
ATOM 1552 C CA . ARG A 1 200 ? 27.570 7.645 -15.263 1.00 87.88 200 ARG A CA 1
ATOM 1553 C C . ARG A 1 200 ? 28.487 7.356 -14.073 1.00 87.88 200 ARG A C 1
ATOM 1555 O O . ARG A 1 200 ? 29.202 8.254 -13.621 1.00 87.88 200 ARG A O 1
ATOM 1562 N N . PHE A 1 201 ? 28.493 6.117 -13.593 1.00 87.19 201 PHE A N 1
ATOM 1563 C CA . PHE A 1 201 ? 29.408 5.714 -12.529 1.00 87.19 201 PHE A CA 1
ATOM 1564 C C . PHE A 1 201 ? 30.842 5.506 -13.033 1.00 87.19 201 PHE A C 1
ATOM 1566 O O . PHE A 1 201 ? 31.086 5.059 -14.161 1.00 87.19 201 PHE A O 1
ATOM 1573 N N . ILE A 1 202 ? 31.796 5.863 -12.172 1.00 83.12 202 ILE A N 1
ATOM 1574 C CA . ILE A 1 202 ? 33.237 5.627 -12.358 1.00 83.12 202 ILE A CA 1
ATOM 1575 C C . ILE A 1 202 ? 33.739 4.470 -11.486 1.00 83.12 202 ILE A C 1
ATOM 1577 O O . ILE A 1 202 ? 34.892 4.055 -11.602 1.00 83.12 202 ILE A O 1
ATOM 1581 N N . ASP A 1 203 ? 32.865 3.966 -10.623 1.00 77.31 203 ASP A N 1
ATOM 1582 C CA . ASP A 1 203 ? 33.104 2.962 -9.612 1.00 77.31 203 ASP A CA 1
ATOM 1583 C C . ASP A 1 203 ? 31.981 1.915 -9.582 1.00 77.31 203 ASP A C 1
ATOM 1585 O O . ASP A 1 203 ? 30.814 2.180 -9.889 1.00 77.31 203 ASP A O 1
ATOM 1589 N N . ASN A 1 204 ? 32.350 0.704 -9.182 1.00 80.06 204 ASN A N 1
ATOM 1590 C CA . ASN A 1 204 ? 31.428 -0.371 -8.869 1.00 80.06 204 ASN A CA 1
ATOM 1591 C C . ASN A 1 204 ? 31.491 -0.689 -7.376 1.00 80.06 204 ASN A C 1
ATOM 1593 O O . ASN A 1 204 ? 32.569 -0.670 -6.788 1.00 80.06 204 ASN A O 1
ATOM 1597 N N . LEU A 1 205 ? 30.344 -1.001 -6.783 1.00 74.31 205 LEU A N 1
ATOM 1598 C CA . LEU A 1 205 ? 30.263 -1.407 -5.387 1.00 74.31 205 LEU A CA 1
ATOM 1599 C C . LEU A 1 205 ? 30.518 -2.909 -5.278 1.00 74.31 205 LEU A C 1
ATOM 1601 O O . LEU A 1 205 ? 29.989 -3.692 -6.067 1.00 74.31 205 LEU A O 1
ATOM 1605 N N . ARG A 1 206 ? 31.325 -3.307 -4.298 1.00 71.31 206 ARG A N 1
ATOM 1606 C CA . ARG A 1 206 ? 31.611 -4.708 -3.995 1.00 71.31 206 ARG A CA 1
ATOM 1607 C C . ARG A 1 206 ? 31.656 -4.917 -2.488 1.00 71.31 206 ARG A C 1
ATOM 1609 O O . ARG A 1 206 ? 32.205 -4.089 -1.768 1.00 71.31 206 ARG A O 1
ATOM 1616 N N . PHE A 1 207 ? 31.117 -6.033 -2.016 1.00 67.44 207 PHE A N 1
ATOM 1617 C CA . PHE A 1 207 ? 31.289 -6.449 -0.630 1.00 67.44 207 PHE A CA 1
ATOM 1618 C C . PHE A 1 207 ? 32.685 -7.048 -0.404 1.00 67.44 207 PHE A C 1
ATOM 1620 O O . PHE A 1 207 ? 33.180 -7.827 -1.223 1.00 67.44 207 PHE A O 1
ATOM 1627 N N . ARG A 1 208 ? 33.335 -6.675 0.703 1.00 61.97 208 ARG A N 1
ATOM 1628 C CA . ARG A 1 208 ? 34.610 -7.259 1.134 1.00 61.97 208 ARG A CA 1
ATOM 1629 C C . ARG A 1 208 ? 34.380 -8.153 2.351 1.00 61.97 208 ARG A C 1
ATOM 1631 O O . ARG A 1 208 ? 34.154 -7.632 3.442 1.00 61.97 208 ARG A O 1
ATOM 1638 N N . GLU A 1 209 ? 34.529 -9.466 2.166 1.00 55.91 209 GLU A N 1
ATOM 1639 C CA . GLU A 1 209 ? 34.446 -10.450 3.253 1.00 55.91 209 GLU A CA 1
ATOM 1640 C C . GLU A 1 209 ? 35.436 -10.129 4.396 1.00 55.91 209 GLU A C 1
ATOM 1642 O O . GLU A 1 209 ? 36.609 -9.811 4.135 1.00 55.91 209 GLU A O 1
ATOM 1647 N N . PRO A 1 210 ? 34.994 -10.182 5.667 1.00 51.47 210 PRO A N 1
ATOM 1648 C CA . PRO A 1 210 ? 35.880 -10.039 6.817 1.00 51.47 210 PRO A CA 1
ATOM 1649 C C . PRO A 1 210 ? 36.756 -11.289 7.013 1.00 51.47 210 PRO A C 1
ATOM 1651 O O . PRO A 1 210 ? 36.353 -12.407 6.709 1.00 51.47 210 PRO A O 1
ATOM 1654 N N . GLN A 1 211 ? 37.971 -11.118 7.547 1.00 48.41 211 GLN A N 1
ATOM 1655 C CA . GLN A 1 211 ? 38.810 -12.249 7.972 1.00 48.41 211 GLN A CA 1
ATOM 1656 C C . GLN A 1 211 ? 38.303 -12.817 9.313 1.00 48.41 211 GLN A C 1
ATOM 1658 O O . GLN A 1 211 ? 37.830 -12.058 10.158 1.00 48.41 211 GLN A O 1
ATOM 1663 N N . GLN A 1 212 ? 38.441 -14.138 9.515 1.00 45.34 212 GLN A N 1
ATOM 1664 C CA . GLN A 1 212 ? 37.915 -14.917 10.659 1.00 45.34 212 GLN A CA 1
ATOM 1665 C C . GLN A 1 212 ? 38.227 -14.347 12.060 1.00 45.34 212 GLN A C 1
ATOM 1667 O O . GLN A 1 212 ? 37.482 -14.611 12.996 1.00 45.34 212 GLN A O 1
ATOM 1672 N N . GLU A 1 213 ? 39.288 -13.553 12.220 1.00 42.03 213 GLU A N 1
ATOM 1673 C CA . GLU A 1 213 ? 39.710 -12.993 13.516 1.00 42.03 213 GLU A CA 1
ATOM 1674 C C . GLU A 1 213 ? 39.019 -11.657 13.884 1.00 42.03 213 GLU A C 1
ATOM 1676 O O . GLU A 1 213 ? 39.172 -11.181 15.006 1.00 42.03 213 GLU A O 1
ATOM 1681 N N . GLU A 1 214 ? 38.234 -11.047 12.981 1.00 42.62 214 GLU A N 1
ATOM 1682 C CA . GLU A 1 214 ? 37.694 -9.677 13.133 1.00 42.62 214 GLU A CA 1
ATOM 1683 C C . GLU A 1 214 ? 36.157 -9.576 12.954 1.00 42.62 214 GLU A C 1
ATOM 1685 O O . GLU A 1 214 ? 35.614 -8.476 12.844 1.00 42.62 214 GLU A O 1
ATOM 1690 N N . ALA A 1 215 ? 35.422 -10.698 12.961 1.00 45.66 215 ALA A N 1
ATOM 1691 C CA . ALA A 1 215 ? 33.973 -10.772 12.684 1.00 45.66 215 ALA A CA 1
ATOM 1692 C C . ALA A 1 215 ? 33.054 -9.992 13.662 1.00 45.66 215 ALA A C 1
ATOM 1694 O O . ALA A 1 215 ? 31.851 -9.878 13.437 1.00 45.66 215 ALA A O 1
ATOM 1695 N N . ALA A 1 216 ? 33.598 -9.430 14.744 1.00 42.72 216 ALA A N 1
ATOM 1696 C CA . ALA A 1 216 ? 32.845 -8.955 15.905 1.00 42.72 216 ALA A CA 1
ATOM 1697 C C . ALA A 1 216 ? 32.263 -7.522 15.820 1.00 42.72 216 ALA A C 1
ATOM 1699 O O . ALA A 1 216 ? 31.772 -7.031 16.832 1.00 42.72 216 ALA A O 1
ATOM 1700 N N . ALA A 1 217 ? 32.313 -6.813 14.681 1.00 42.09 217 ALA A N 1
ATOM 1701 C CA . ALA A 1 217 ? 31.970 -5.374 14.657 1.00 42.09 217 ALA A CA 1
ATOM 1702 C C . ALA A 1 217 ? 31.068 -4.867 13.510 1.00 42.09 217 ALA A C 1
ATOM 1704 O O . ALA A 1 217 ? 30.833 -3.661 13.428 1.00 42.09 217 ALA A O 1
ATOM 1705 N N . ILE A 1 218 ? 30.561 -5.720 12.617 1.00 44.72 218 ILE A N 1
ATOM 1706 C CA . ILE A 1 218 ? 30.111 -5.242 11.291 1.00 44.72 218 ILE A CA 1
ATOM 1707 C C . ILE A 1 218 ? 28.589 -5.024 11.167 1.00 44.72 218 ILE A C 1
ATOM 1709 O O . ILE A 1 218 ? 28.156 -4.163 10.403 1.00 44.72 218 ILE A O 1
ATOM 1713 N N . PHE A 1 219 ? 27.751 -5.689 11.965 1.00 47.38 219 PHE A N 1
ATOM 1714 C CA . PHE A 1 219 ? 26.316 -5.788 11.638 1.00 47.38 219 PHE A CA 1
ATOM 1715 C C . PHE A 1 219 ? 25.370 -4.802 12.354 1.00 47.38 219 PHE A C 1
ATOM 1717 O O . PHE A 1 219 ? 24.157 -4.890 12.206 1.00 47.38 219 PHE A O 1
ATOM 1724 N N . GLY A 1 220 ? 25.900 -3.794 13.062 1.00 39.47 220 GLY A N 1
ATOM 1725 C CA . GLY A 1 220 ? 25.092 -2.756 13.735 1.00 39.47 220 GLY A CA 1
ATOM 1726 C C . GLY A 1 220 ? 25.256 -1.324 13.205 1.00 39.47 220 GLY A C 1
ATOM 1727 O O . GLY A 1 220 ? 24.445 -0.455 13.519 1.00 39.47 220 GLY A O 1
ATOM 1728 N N . SER A 1 221 ? 26.283 -1.043 12.394 1.00 42.44 221 SER A N 1
ATOM 1729 C CA . SER A 1 221 ? 26.745 0.326 12.076 1.00 42.44 221 SER A CA 1
ATOM 1730 C C . SER A 1 221 ? 26.891 0.614 10.573 1.00 42.44 221 SER A C 1
ATOM 1732 O O . SER A 1 221 ? 27.582 1.550 10.166 1.00 42.44 221 SER A O 1
ATOM 1734 N N . PHE A 1 222 ? 26.210 -0.158 9.728 1.00 44.91 222 PHE A N 1
ATOM 1735 C CA . PHE A 1 222 ? 26.198 0.041 8.283 1.00 44.91 222 PHE A CA 1
ATOM 1736 C C . PHE A 1 222 ? 25.621 1.416 7.906 1.00 44.91 222 PHE A C 1
ATOM 1738 O O . PHE A 1 222 ? 24.438 1.680 8.090 1.00 44.91 222 PHE A O 1
ATOM 1745 N N . THR A 1 223 ? 26.449 2.325 7.387 1.00 40.66 223 THR A N 1
ATOM 1746 C CA . THR A 1 223 ? 26.011 3.693 7.074 1.00 40.66 223 THR A CA 1
ATOM 1747 C C . THR A 1 223 ? 26.433 4.085 5.657 1.00 40.66 223 THR A C 1
ATOM 1749 O O . THR A 1 223 ? 27.597 4.419 5.440 1.00 40.66 223 THR A O 1
ATOM 1752 N N . PHE A 1 224 ? 25.509 4.116 4.682 1.00 39.66 224 PHE A N 1
ATOM 1753 C CA . PHE A 1 224 ? 25.814 4.759 3.394 1.00 39.66 224 PHE A CA 1
ATOM 1754 C C . PHE A 1 224 ? 26.111 6.250 3.608 1.00 39.66 224 PHE A C 1
ATOM 1756 O O . PHE A 1 224 ? 25.334 6.976 4.231 1.00 39.66 224 PHE A O 1
ATOM 1763 N N . GLY A 1 225 ? 27.226 6.719 3.046 1.00 36.12 225 GLY A N 1
ATOM 1764 C CA . GLY A 1 225 ? 27.484 8.144 2.830 1.00 36.12 225 GLY A CA 1
ATOM 1765 C C . GLY A 1 225 ? 27.955 8.967 4.036 1.00 36.12 225 GLY A C 1
ATOM 1766 O O . GLY A 1 225 ? 28.089 10.179 3.888 1.00 36.12 225 GLY A O 1
ATOM 1767 N N . SER A 1 226 ? 28.232 8.367 5.202 1.00 34.94 226 SER A N 1
ATOM 1768 C CA . SER A 1 226 ? 28.823 9.092 6.349 1.00 34.94 226 SER A CA 1
ATOM 1769 C C . SER A 1 226 ? 30.276 8.735 6.659 1.00 34.94 226 SER A C 1
ATOM 1771 O O . SER A 1 226 ? 30.890 9.405 7.486 1.00 34.94 226 SER A O 1
ATOM 1773 N N . LEU A 1 227 ? 30.836 7.714 6.009 1.00 34.62 227 LEU A N 1
ATOM 1774 C CA . LEU A 1 227 ? 32.262 7.404 6.073 1.00 34.62 227 LEU A CA 1
ATOM 1775 C C . LEU A 1 227 ? 32.887 7.707 4.705 1.00 34.62 227 LEU A C 1
ATOM 1777 O O . LEU A 1 227 ? 32.288 7.364 3.683 1.00 34.62 227 LEU A O 1
ATOM 1781 N N . PRO A 1 228 ? 34.043 8.394 4.648 1.00 31.44 228 PRO A N 1
ATOM 1782 C CA . PRO A 1 228 ? 34.749 8.579 3.391 1.00 31.44 228 PRO A CA 1
ATOM 1783 C C . PRO A 1 228 ? 35.120 7.199 2.844 1.00 31.44 228 PRO A C 1
ATOM 1785 O O . PRO A 1 228 ? 35.867 6.464 3.484 1.00 31.44 228 PRO A O 1
ATOM 1788 N N . PHE A 1 229 ? 34.577 6.850 1.677 1.00 39.56 229 PHE A N 1
ATOM 1789 C CA . PHE A 1 229 ? 34.977 5.663 0.927 1.00 39.56 229 PHE A CA 1
ATOM 1790 C C . PHE A 1 229 ? 36.498 5.713 0.714 1.00 39.56 229 PHE A C 1
ATOM 1792 O O . PHE A 1 229 ? 37.007 6.637 0.079 1.00 39.56 229 PHE A O 1
ATOM 1799 N N . GLY A 1 230 ? 37.229 4.762 1.293 1.00 35.78 230 GLY A N 1
ATOM 1800 C CA . GLY A 1 230 ? 38.687 4.738 1.255 1.00 35.78 230 GLY A CA 1
ATOM 1801 C C . GLY A 1 230 ? 39.252 3.475 1.896 1.00 35.78 230 GLY A C 1
ATOM 1802 O O . GLY A 1 230 ? 38.649 2.900 2.800 1.00 35.78 230 GLY A O 1
ATOM 1803 N N . GLU A 1 231 ? 40.406 3.026 1.402 1.00 32.75 231 GLU A N 1
ATOM 1804 C CA . GLU A 1 231 ? 41.114 1.858 1.929 1.00 32.75 231 GLU A CA 1
ATOM 1805 C C . GLU A 1 231 ? 41.349 1.991 3.439 1.00 32.75 231 GLU A C 1
ATOM 1807 O O . GLU A 1 231 ? 42.006 2.927 3.894 1.00 32.75 231 GLU A O 1
ATOM 1812 N N . GLY A 1 232 ? 40.852 1.029 4.225 1.00 39.00 232 GLY A N 1
ATOM 1813 C CA . GLY A 1 232 ? 41.286 0.902 5.617 1.00 39.00 232 GLY A CA 1
ATOM 1814 C C . GLY A 1 232 ? 40.327 0.262 6.614 1.00 39.00 232 GLY A C 1
ATOM 1815 O O . GLY A 1 232 ? 40.773 -0.011 7.726 1.00 39.00 232 GLY A O 1
ATOM 1816 N N . ARG A 1 233 ? 39.056 -0.010 6.280 1.00 38.28 233 ARG A N 1
ATOM 1817 C CA . ARG A 1 233 ? 38.113 -0.703 7.186 1.00 38.28 233 ARG A CA 1
ATOM 1818 C C . ARG A 1 233 ? 37.360 -1.832 6.466 1.00 38.28 233 ARG A C 1
ATOM 1820 O O . ARG A 1 233 ? 37.196 -1.795 5.250 1.00 38.28 233 ARG A O 1
ATOM 1827 N N . ARG A 1 234 ? 37.089 -2.926 7.188 1.00 46.38 234 ARG A N 1
ATOM 1828 C CA . ARG A 1 234 ? 36.775 -4.276 6.664 1.00 46.38 234 ARG A CA 1
ATOM 1829 C C . ARG A 1 234 ? 35.368 -4.695 7.114 1.00 46.38 234 ARG A C 1
ATOM 1831 O O . ARG A 1 234 ? 34.990 -4.357 8.229 1.00 46.38 234 ARG A O 1
ATOM 1838 N N . GLY A 1 235 ? 34.619 -5.403 6.260 1.00 47.81 235 GLY A N 1
ATOM 1839 C CA . GLY A 1 235 ? 33.167 -5.608 6.415 1.00 47.81 235 GLY A CA 1
ATOM 1840 C C . GLY A 1 235 ? 32.295 -4.515 5.785 1.00 47.81 235 GLY A C 1
ATOM 1841 O O . GLY A 1 235 ? 31.105 -4.428 6.062 1.00 47.81 235 GLY A O 1
ATOM 1842 N N . GLU A 1 236 ? 32.888 -3.659 4.953 1.00 57.50 236 GLU A N 1
ATOM 1843 C CA . GLU A 1 236 ? 32.224 -2.529 4.303 1.00 57.50 236 GLU A CA 1
ATOM 1844 C C . GLU A 1 236 ? 32.073 -2.782 2.793 1.00 57.50 236 GLU A C 1
ATOM 1846 O O . GLU A 1 236 ? 32.859 -3.517 2.183 1.00 57.50 236 GLU A O 1
ATOM 1851 N N . ILE A 1 237 ? 31.075 -2.142 2.176 1.00 59.91 237 ILE A N 1
ATOM 1852 C CA . ILE A 1 237 ? 31.005 -2.025 0.717 1.00 59.91 237 ILE A CA 1
ATOM 1853 C C . ILE A 1 237 ? 32.168 -1.141 0.261 1.00 59.91 237 ILE A C 1
ATOM 1855 O O . ILE A 1 237 ? 32.236 0.040 0.606 1.00 59.91 237 ILE A O 1
ATOM 1859 N N . ILE A 1 238 ? 33.063 -1.704 -0.544 1.00 64.75 238 ILE A N 1
ATOM 1860 C CA . ILE A 1 238 ? 34.174 -0.991 -1.172 1.00 64.75 238 ILE A CA 1
ATOM 1861 C C . ILE A 1 238 ? 33.804 -0.557 -2.593 1.00 64.75 238 ILE A C 1
ATOM 1863 O O . ILE A 1 238 ? 32.977 -1.182 -3.259 1.00 64.75 238 ILE A O 1
ATOM 1867 N N . THR A 1 239 ? 34.434 0.515 -3.065 1.00 66.94 239 THR A N 1
ATOM 1868 C CA . THR A 1 239 ? 34.343 0.970 -4.453 1.00 66.94 239 THR A CA 1
ATOM 1869 C C . THR A 1 239 ? 35.565 0.500 -5.236 1.00 66.94 239 THR A C 1
ATOM 1871 O O . THR A 1 239 ? 36.706 0.783 -4.878 1.00 66.94 239 THR A O 1
ATOM 1874 N N . GLU A 1 240 ? 35.339 -0.216 -6.331 1.00 75.38 240 GLU A N 1
ATOM 1875 C CA . GLU A 1 240 ? 36.380 -0.567 -7.296 1.00 75.38 240 GLU A CA 1
ATOM 1876 C C . GLU A 1 240 ? 36.238 0.333 -8.527 1.00 75.38 240 GLU A C 1
ATOM 1878 O O . GLU A 1 240 ? 35.146 0.472 -9.078 1.00 75.38 240 GLU A O 1
ATOM 1883 N N . LEU A 1 241 ? 37.335 0.947 -8.981 1.00 77.75 241 LEU A N 1
ATOM 1884 C CA . LEU A 1 241 ? 37.330 1.795 -10.176 1.00 77.75 241 LEU A CA 1
ATOM 1885 C C . LEU A 1 241 ? 36.928 0.970 -11.404 1.00 77.75 241 LEU A C 1
ATOM 1887 O O . LEU A 1 241 ? 37.686 0.137 -11.902 1.00 77.75 241 LEU A O 1
ATOM 1891 N N . ARG A 1 242 ? 35.730 1.239 -11.918 1.00 82.94 242 ARG A N 1
ATOM 1892 C CA . ARG A 1 242 ? 35.165 0.595 -13.100 1.00 82.94 242 ARG A CA 1
ATOM 1893 C C . ARG A 1 242 ? 34.218 1.577 -13.768 1.00 82.94 242 ARG A C 1
ATOM 1895 O O . ARG A 1 242 ? 33.167 1.910 -13.231 1.00 82.94 242 ARG A O 1
ATOM 1902 N N . ARG A 1 243 ? 34.565 2.005 -14.983 1.00 81.12 243 ARG A N 1
ATOM 1903 C CA . ARG A 1 243 ? 33.653 2.814 -15.795 1.00 81.12 243 ARG A CA 1
ATOM 1904 C C . ARG A 1 243 ? 32.431 1.981 -16.170 1.00 81.12 243 ARG A C 1
ATOM 1906 O O . ARG A 1 243 ? 32.571 0.909 -16.758 1.00 81.12 243 ARG A O 1
ATOM 1913 N N . GLU A 1 244 ? 31.252 2.512 -15.878 1.00 85.94 244 GLU A N 1
ATOM 1914 C CA . GLU A 1 244 ? 29.976 1.876 -16.195 1.00 85.94 244 GLU A CA 1
ATOM 1915 C C . GLU A 1 244 ? 29.800 1.695 -17.724 1.00 85.94 244 GLU A C 1
ATOM 1917 O O . GLU A 1 244 ? 29.880 2.681 -18.481 1.00 85.94 244 GLU A O 1
ATOM 1922 N N . PRO A 1 245 ? 29.580 0.456 -18.210 1.00 88.06 245 PRO A N 1
ATOM 1923 C CA . PRO A 1 245 ? 29.272 0.182 -19.612 1.00 88.06 245 PRO A CA 1
ATOM 1924 C C . PRO A 1 245 ? 27.964 0.840 -20.071 1.00 88.06 245 PRO A C 1
ATOM 1926 O O . PRO A 1 245 ? 27.046 1.051 -19.282 1.00 88.06 245 PRO A O 1
ATOM 1929 N N . ASP A 1 246 ? 27.845 1.103 -21.376 1.00 85.81 246 ASP A N 1
ATOM 1930 C CA . ASP A 1 246 ? 26.652 1.739 -21.960 1.00 85.81 246 ASP A CA 1
ATOM 1931 C C . ASP A 1 246 ? 25.358 0.965 -21.672 1.00 85.81 246 ASP A C 1
ATOM 1933 O O . ASP A 1 246 ? 24.319 1.583 -21.459 1.00 85.81 246 ASP A O 1
ATOM 1937 N N . ASP A 1 247 ? 25.405 -0.368 -21.634 1.00 86.44 247 ASP A N 1
ATOM 1938 C CA . ASP A 1 247 ? 24.218 -1.189 -21.384 1.00 86.44 247 ASP A CA 1
ATOM 1939 C C . ASP A 1 247 ? 23.730 -1.085 -19.933 1.00 86.44 247 ASP A C 1
ATOM 1941 O O . ASP A 1 247 ? 22.531 -0.938 -19.706 1.00 86.44 247 ASP A O 1
ATOM 1945 N N . GLU A 1 248 ? 24.643 -1.083 -18.956 1.00 88.69 248 GLU A N 1
ATOM 1946 C CA . GLU A 1 248 ? 24.316 -0.860 -17.539 1.00 88.69 248 GLU A CA 1
ATOM 1947 C C . GLU A 1 248 ? 23.748 0.546 -17.323 1.00 88.69 248 GLU A C 1
ATOM 1949 O O . GLU A 1 248 ? 22.677 0.709 -16.730 1.00 88.69 248 GLU A O 1
ATOM 1954 N N . TYR A 1 249 ? 24.398 1.551 -17.912 1.00 91.75 249 TYR A N 1
ATOM 1955 C CA . TYR A 1 249 ? 23.966 2.935 -17.786 1.00 91.75 249 TYR A CA 1
ATOM 1956 C C . TYR A 1 249 ? 22.610 3.181 -18.453 1.00 91.75 249 TYR A C 1
ATOM 1958 O O . TYR A 1 249 ? 21.742 3.848 -17.889 1.00 91.75 249 TYR A O 1
ATOM 1966 N N . ARG A 1 250 ? 22.364 2.580 -19.623 1.00 91.31 250 ARG A N 1
ATOM 1967 C CA . ARG A 1 250 ? 21.066 2.655 -20.303 1.00 91.31 250 ARG A CA 1
ATOM 1968 C C . ARG A 1 250 ? 19.944 2.062 -19.454 1.00 91.31 250 ARG A C 1
ATOM 1970 O O . ARG A 1 250 ? 18.877 2.671 -19.385 1.00 91.31 250 ARG A O 1
ATOM 1977 N N . ARG A 1 251 ? 20.182 0.931 -18.777 1.00 91.06 251 ARG A N 1
ATOM 1978 C CA . ARG A 1 251 ? 19.205 0.330 -17.849 1.00 91.06 251 ARG A CA 1
ATOM 1979 C C . ARG A 1 251 ? 18.848 1.272 -16.705 1.00 91.06 251 ARG A C 1
ATOM 1981 O O . ARG A 1 251 ? 17.674 1.395 -16.369 1.00 91.06 251 ARG A O 1
ATOM 1988 N N . ARG A 1 252 ? 19.830 1.969 -16.129 1.00 92.44 252 ARG A N 1
ATOM 1989 C CA . ARG A 1 252 ? 19.601 2.987 -15.086 1.00 92.44 252 ARG A CA 1
ATOM 1990 C C . ARG A 1 252 ? 18.796 4.174 -15.600 1.00 92.44 252 ARG A C 1
ATOM 1992 O O . ARG A 1 252 ? 17.845 4.600 -14.953 1.00 92.44 252 ARG A O 1
ATOM 1999 N N . LEU A 1 253 ? 19.130 4.679 -16.787 1.00 92.88 253 LEU A N 1
ATOM 2000 C CA . LEU A 1 253 ? 18.382 5.773 -17.410 1.00 92.88 253 LEU A CA 1
ATOM 2001 C C . LEU A 1 253 ? 16.939 5.385 -17.756 1.00 92.88 253 LEU A C 1
ATOM 2003 O O . LEU A 1 253 ? 16.074 6.259 -17.754 1.00 92.88 253 LEU A O 1
ATOM 2007 N N . ALA A 1 254 ? 16.662 4.103 -18.012 1.00 91.25 254 ALA A N 1
ATOM 2008 C CA . ALA A 1 254 ? 15.319 3.619 -18.325 1.00 91.25 254 ALA A CA 1
ATOM 2009 C C . ALA A 1 254 ? 14.307 3.845 -17.189 1.00 91.25 254 ALA A C 1
ATOM 2011 O O . ALA A 1 254 ? 13.123 3.977 -17.484 1.00 91.25 254 ALA A O 1
ATOM 2012 N N . ILE A 1 255 ? 14.760 3.964 -15.932 1.00 92.31 255 ILE A N 1
ATOM 2013 C CA . ILE A 1 255 ? 13.901 4.319 -14.789 1.00 92.31 255 ILE A CA 1
ATOM 2014 C C . ILE A 1 255 ? 13.310 5.723 -14.975 1.00 92.31 255 ILE A C 1
ATOM 2016 O O . ILE A 1 255 ? 12.113 5.913 -14.804 1.00 92.31 255 ILE A O 1
ATOM 2020 N N . TYR A 1 256 ? 14.146 6.693 -15.356 1.00 91.44 256 TYR A N 1
ATOM 2021 C CA . TYR A 1 256 ? 13.816 8.126 -15.335 1.00 91.44 256 TYR A CA 1
ATOM 2022 C C . TYR A 1 256 ? 13.394 8.697 -16.694 1.00 91.44 256 TYR A C 1
ATOM 2024 O O . TYR A 1 256 ? 13.010 9.862 -16.794 1.00 91.44 256 TYR A O 1
ATOM 2032 N N . TYR A 1 257 ? 13.545 7.919 -17.766 1.00 88.06 257 TYR A N 1
ATOM 2033 C CA . TYR A 1 257 ? 13.214 8.346 -19.122 1.00 88.06 257 TYR A CA 1
ATOM 2034 C C . TYR A 1 257 ? 11.700 8.446 -19.404 1.00 88.06 257 TYR A C 1
ATOM 2036 O O . TYR A 1 257 ? 11.296 9.421 -20.045 1.00 88.06 257 TYR A O 1
ATOM 2044 N N . PRO A 1 258 ? 10.847 7.481 -18.997 1.00 86.56 258 PRO A N 1
ATOM 2045 C CA . PRO A 1 258 ? 9.403 7.600 -19.174 1.00 86.56 258 PRO A CA 1
ATOM 2046 C C . PRO A 1 258 ? 8.779 8.543 -18.136 1.00 86.56 258 PRO A C 1
ATOM 2048 O O . PRO A 1 258 ? 9.216 8.618 -16.994 1.00 86.56 258 PRO A O 1
ATOM 2051 N N . PHE A 1 259 ? 7.698 9.226 -18.517 1.00 82.31 259 PHE A N 1
ATOM 2052 C CA . PHE A 1 259 ? 6.840 9.901 -17.546 1.00 82.31 259 PHE A CA 1
ATOM 2053 C C . PHE A 1 259 ? 5.912 8.861 -16.915 1.00 82.31 259 PHE A C 1
ATOM 2055 O O . PHE A 1 259 ? 4.970 8.397 -17.561 1.00 82.31 259 PHE A O 1
ATOM 2062 N N . LEU A 1 260 ? 6.203 8.464 -15.678 1.00 80.81 260 LEU A N 1
ATOM 2063 C CA . LEU A 1 260 ? 5.412 7.481 -14.945 1.00 80.81 260 LEU A CA 1
ATOM 2064 C C . LEU A 1 260 ? 4.490 8.192 -13.956 1.00 80.81 260 LEU A C 1
ATOM 2066 O O . LEU A 1 260 ? 4.928 9.013 -13.154 1.00 80.81 260 LEU A O 1
ATOM 2070 N N . GLN A 1 261 ? 3.197 7.872 -14.011 1.00 84.69 261 GLN A N 1
ATOM 2071 C CA . GLN A 1 261 ? 2.254 8.298 -12.983 1.00 84.69 261 GLN A CA 1
ATOM 2072 C C . GLN A 1 261 ? 2.289 7.278 -11.837 1.00 84.69 261 GLN A C 1
ATOM 2074 O O . GLN A 1 261 ? 2.009 6.108 -12.109 1.00 84.69 261 GLN A O 1
ATOM 2079 N N . PRO A 1 262 ? 2.575 7.687 -10.589 1.00 85.75 262 PRO A N 1
ATOM 2080 C CA . PRO A 1 262 ? 2.668 6.780 -9.449 1.00 85.75 262 PRO A CA 1
ATOM 2081 C C . PRO A 1 262 ? 1.263 6.342 -9.014 1.00 85.75 262 PRO A C 1
ATOM 2083 O O . PRO A 1 262 ? 0.605 6.991 -8.206 1.00 85.75 262 PRO A O 1
ATOM 2086 N N . ASN A 1 263 ? 0.766 5.273 -9.628 1.00 88.81 263 ASN A N 1
ATOM 2087 C CA . ASN A 1 263 ? -0.464 4.584 -9.251 1.00 88.81 263 ASN A CA 1
ATOM 2088 C C . ASN A 1 263 ? -0.202 3.075 -9.236 1.00 88.81 263 ASN A C 1
ATOM 2090 O O . ASN A 1 263 ? 0.718 2.621 -9.921 1.00 88.81 263 ASN A O 1
ATOM 2094 N N . TYR A 1 264 ? -1.034 2.319 -8.514 1.00 88.44 264 TYR A N 1
ATOM 2095 C CA . TYR A 1 264 ? -0.912 0.868 -8.350 1.00 88.44 264 TYR A CA 1
ATOM 2096 C C . TYR A 1 264 ? -0.513 0.144 -9.643 1.00 88.44 264 TYR A C 1
ATOM 2098 O O . TYR A 1 264 ? 0.506 -0.541 -9.713 1.00 88.44 264 TYR A O 1
ATOM 2106 N N . ARG A 1 265 ? -1.271 0.371 -10.724 1.00 88.50 265 ARG A N 1
ATOM 2107 C CA . ARG A 1 265 ? -1.064 -0.306 -12.008 1.00 88.50 265 ARG A CA 1
ATOM 2108 C C . ARG A 1 265 ? 0.256 0.082 -12.670 1.00 88.50 265 ARG A C 1
ATOM 2110 O O . ARG A 1 265 ? 0.932 -0.784 -13.216 1.00 88.50 265 ARG A O 1
ATOM 2117 N N . SER A 1 266 ? 0.620 1.361 -12.668 1.00 88.56 266 SER A N 1
ATOM 2118 C CA . SER A 1 266 ? 1.893 1.827 -13.227 1.00 88.56 266 SER A CA 1
ATOM 2119 C C . SER A 1 266 ? 3.082 1.273 -12.450 1.00 88.56 266 SER A C 1
ATOM 2121 O O . SER A 1 266 ? 4.042 0.821 -13.070 1.00 88.56 266 SER A O 1
ATOM 2123 N N . THR A 1 267 ? 3.004 1.270 -11.116 1.00 91.00 267 THR A N 1
ATOM 2124 C CA . THR A 1 267 ? 4.059 0.741 -10.246 1.00 91.00 267 THR A CA 1
ATOM 2125 C C . THR A 1 267 ? 4.221 -0.759 -10.453 1.00 91.00 267 THR A C 1
ATOM 2127 O O . THR A 1 267 ? 5.325 -1.225 -10.730 1.00 91.00 267 THR A O 1
ATOM 2130 N N . LEU A 1 268 ? 3.116 -1.509 -10.448 1.00 91.44 268 LEU A N 1
ATOM 2131 C CA . LEU A 1 268 ? 3.134 -2.948 -10.693 1.00 91.44 268 LEU A CA 1
ATOM 2132 C C . LEU A 1 268 ? 3.643 -3.281 -12.103 1.00 91.44 268 LEU A C 1
ATOM 2134 O O . LEU A 1 268 ? 4.443 -4.196 -12.267 1.00 91.44 268 LEU A O 1
ATOM 2138 N N . ASN A 1 269 ? 3.253 -2.512 -13.123 1.00 90.94 269 ASN A N 1
ATOM 2139 C CA . ASN A 1 269 ? 3.764 -2.685 -14.485 1.00 90.94 269 ASN A CA 1
ATOM 2140 C C . ASN A 1 269 ? 5.266 -2.388 -14.594 1.00 90.94 269 ASN A C 1
ATOM 2142 O O . ASN A 1 269 ? 5.957 -3.064 -15.351 1.00 90.94 269 ASN A O 1
ATOM 2146 N N . ALA A 1 270 ? 5.786 -1.391 -13.875 1.00 91.38 270 ALA A N 1
ATOM 2147 C CA . ALA A 1 270 ? 7.216 -1.091 -13.877 1.00 91.38 270 ALA A CA 1
ATOM 2148 C C . ALA A 1 270 ? 8.032 -2.195 -13.180 1.00 91.38 270 ALA A C 1
ATOM 2150 O O . ALA A 1 270 ? 9.103 -2.569 -13.668 1.00 91.38 270 ALA A O 1
ATOM 2151 N N . LEU A 1 271 ? 7.499 -2.743 -12.081 1.00 92.50 271 LEU A N 1
ATOM 2152 C CA . LEU A 1 271 ? 8.110 -3.832 -11.317 1.00 92.50 271 LEU A CA 1
ATOM 2153 C C . LEU A 1 271 ? 8.049 -5.181 -12.047 1.00 92.50 271 LEU A C 1
ATOM 2155 O O . LEU A 1 271 ? 9.055 -5.885 -12.084 1.00 92.50 271 LEU A O 1
ATOM 2159 N N . ASN A 1 272 ? 6.899 -5.522 -12.638 1.00 93.56 272 ASN A N 1
ATOM 2160 C CA . ASN A 1 272 ? 6.600 -6.874 -13.127 1.00 93.56 272 ASN A CA 1
ATOM 2161 C C . ASN A 1 272 ? 6.426 -7.001 -14.643 1.00 93.56 272 ASN A C 1
ATOM 2163 O O . ASN A 1 272 ? 6.468 -8.113 -15.174 1.00 93.56 272 ASN A O 1
ATOM 2167 N N . GLY A 1 273 ? 6.178 -5.898 -15.348 1.00 90.69 273 GLY A N 1
ATOM 2168 C CA . GLY A 1 273 ? 5.822 -5.919 -16.765 1.00 90.69 273 GLY A CA 1
ATOM 2169 C C . GLY A 1 273 ? 4.492 -6.637 -17.058 1.00 90.69 273 GLY A C 1
ATOM 2170 O O . GLY A 1 273 ? 3.760 -7.030 -16.143 1.00 90.69 273 GLY A O 1
ATOM 2171 N N . PRO A 1 274 ? 4.142 -6.817 -18.343 1.00 87.62 274 PRO A N 1
ATOM 2172 C CA . PRO A 1 274 ? 2.946 -7.561 -18.732 1.00 87.62 274 PRO A CA 1
ATOM 2173 C C . PRO A 1 274 ? 3.043 -9.046 -18.331 1.00 87.62 274 PRO A C 1
ATOM 2175 O O . PRO A 1 274 ? 4.134 -9.599 -18.197 1.00 87.62 274 PRO A O 1
ATOM 2178 N N . GLY A 1 275 ? 1.897 -9.705 -18.145 1.00 81.44 275 GLY A N 1
ATOM 2179 C CA . GLY A 1 275 ? 1.821 -11.143 -17.854 1.00 81.44 275 GLY A CA 1
ATOM 2180 C C . GLY A 1 275 ? 0.823 -11.497 -16.752 1.00 81.44 275 GLY A C 1
ATOM 2181 O O . GLY A 1 275 ? 0.266 -10.614 -16.105 1.00 81.44 275 GLY A O 1
ATOM 2182 N N . LEU A 1 276 ? 0.599 -12.801 -16.571 1.00 80.38 276 LEU A N 1
ATOM 2183 C CA . LEU A 1 276 ? -0.146 -13.356 -15.437 1.00 80.38 276 LEU A CA 1
ATOM 2184 C C . LEU A 1 276 ? 0.723 -13.326 -14.171 1.00 80.38 276 LEU A C 1
ATOM 2186 O O . LEU A 1 276 ? 1.951 -13.345 -14.268 1.00 80.38 276 LEU A O 1
ATOM 2190 N N . GLU A 1 277 ? 0.096 -13.343 -12.996 1.00 76.69 277 GLU A N 1
ATOM 2191 C CA . GLU A 1 277 ? 0.788 -13.359 -11.695 1.00 76.69 277 GLU A CA 1
ATOM 2192 C C . GLU A 1 277 ? 1.715 -14.568 -11.511 1.00 76.69 277 GLU A C 1
ATOM 2194 O O . GLU A 1 277 ? 2.747 -14.459 -10.860 1.00 76.69 277 GLU A O 1
ATOM 2199 N N . THR A 1 278 ? 1.404 -15.699 -12.145 1.00 79.94 278 THR A N 1
ATOM 2200 C CA . THR A 1 278 ? 2.217 -16.924 -12.089 1.00 79.94 278 THR A CA 1
ATOM 2201 C C . THR A 1 278 ? 3.327 -16.984 -13.148 1.00 79.94 278 THR A C 1
ATOM 2203 O O . THR A 1 278 ? 4.088 -17.949 -13.188 1.00 79.94 278 THR A O 1
ATOM 2206 N N . GLY A 1 279 ? 3.410 -15.993 -14.044 1.00 84.31 279 GLY A N 1
ATOM 2207 C CA . GLY A 1 279 ? 4.439 -15.926 -15.086 1.00 84.31 279 GLY A CA 1
ATOM 2208 C C . GLY A 1 279 ? 5.773 -15.352 -14.586 1.00 84.31 279 GLY A C 1
ATOM 2209 O O . GLY A 1 279 ? 5.833 -14.795 -13.493 1.00 84.31 279 GLY A O 1
ATOM 2210 N N . PRO A 1 280 ? 6.849 -15.414 -15.394 1.00 88.56 280 PRO A N 1
ATOM 2211 C CA . PRO A 1 280 ? 8.102 -14.745 -15.055 1.00 88.56 280 PRO A CA 1
ATOM 2212 C C . PRO A 1 280 ? 7.933 -13.219 -15.054 1.00 88.56 280 PRO A C 1
ATOM 2214 O O . PRO A 1 280 ? 7.058 -12.665 -15.736 1.00 88.56 280 PRO A O 1
ATOM 2217 N N . ASN A 1 281 ? 8.785 -12.529 -14.304 1.00 91.19 281 ASN A N 1
ATOM 2218 C CA . ASN A 1 281 ? 8.868 -11.075 -14.314 1.00 91.19 281 ASN A CA 1
ATOM 2219 C C . ASN A 1 281 ? 9.364 -10.567 -15.684 1.00 91.19 281 ASN A C 1
ATOM 2221 O O . ASN A 1 281 ? 10.339 -11.057 -16.247 1.00 91.19 281 ASN A O 1
ATOM 2225 N N . GLN A 1 282 ? 8.670 -9.575 -16.243 1.00 92.19 282 GLN A N 1
ATOM 2226 C CA . GLN A 1 282 ? 9.003 -8.913 -17.511 1.00 92.19 282 GLN A CA 1
ATOM 2227 C C . GLN A 1 282 ? 9.176 -7.390 -17.349 1.00 92.19 282 GLN A C 1
ATOM 2229 O O . GLN A 1 282 ? 9.160 -6.651 -18.334 1.00 92.19 282 GLN A O 1
ATOM 2234 N N . GLY A 1 283 ? 9.288 -6.913 -16.109 1.00 91.00 283 GLY A N 1
ATOM 2235 C CA . GLY A 1 283 ? 9.482 -5.515 -15.741 1.00 91.00 283 GLY A CA 1
ATOM 2236 C C . GLY A 1 283 ? 10.928 -5.057 -15.902 1.00 91.00 283 GLY A C 1
ATOM 2237 O O . GLY A 1 283 ? 11.753 -5.716 -16.530 1.00 91.00 283 GLY A O 1
ATOM 2238 N N . LEU A 1 284 ? 11.265 -3.902 -15.328 1.00 90.94 284 LEU A N 1
ATOM 2239 C CA . LEU A 1 284 ? 12.618 -3.345 -15.460 1.00 90.94 284 LEU A CA 1
ATOM 2240 C C . LEU A 1 284 ? 13.685 -4.196 -14.747 1.00 90.94 284 LEU A C 1
ATOM 2242 O O . LEU A 1 284 ? 14.817 -4.285 -15.220 1.00 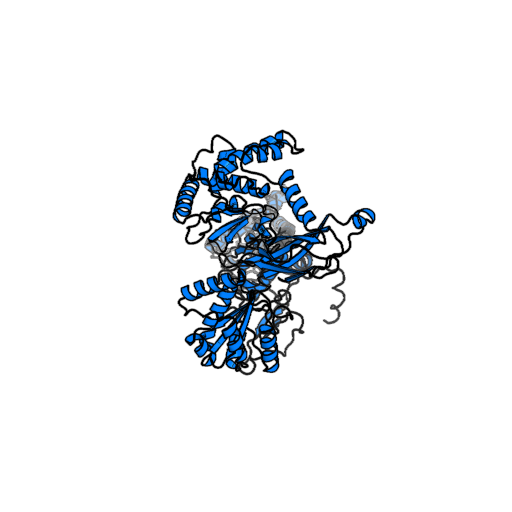90.94 284 LEU A O 1
ATOM 2246 N N . LEU A 1 285 ? 13.314 -4.857 -13.646 1.00 92.00 285 LEU A N 1
ATOM 2247 C CA . LEU A 1 285 ? 14.213 -5.693 -12.842 1.00 92.00 285 LEU A CA 1
ATOM 2248 C C . LEU A 1 285 ? 14.554 -7.042 -13.496 1.00 92.00 285 LEU A C 1
ATOM 2250 O O . LEU A 1 285 ? 15.617 -7.593 -13.208 1.00 92.00 285 LEU A O 1
ATOM 2254 N N . SER A 1 286 ? 13.743 -7.542 -14.435 1.00 91.75 286 SER A N 1
ATOM 2255 C CA . SER A 1 286 ? 14.056 -8.789 -15.155 1.00 91.75 286 SER A CA 1
ATOM 2256 C C . SER A 1 286 ? 15.314 -8.667 -16.019 1.00 91.75 286 SER A C 1
ATOM 2258 O O . SER A 1 286 ? 16.040 -9.636 -16.228 1.00 91.75 286 SER A O 1
ATOM 2260 N N . GLN A 1 287 ? 15.664 -7.446 -16.437 1.00 88.50 287 GLN A N 1
ATOM 2261 C CA . GLN A 1 287 ? 16.909 -7.156 -17.158 1.00 88.50 287 GLN A CA 1
ATOM 2262 C C . GLN A 1 287 ? 18.166 -7.345 -16.293 1.00 88.50 287 GLN A C 1
ATOM 2264 O O . GLN A 1 287 ? 19.276 -7.362 -16.828 1.00 88.50 287 GLN A O 1
ATOM 2269 N N . LEU A 1 288 ? 17.995 -7.457 -14.971 1.00 89.25 288 LEU A N 1
ATOM 2270 C CA . LEU A 1 288 ? 19.031 -7.792 -13.994 1.00 89.25 288 LEU A CA 1
ATOM 2271 C C . LEU A 1 288 ? 18.913 -9.244 -13.496 1.00 89.25 288 LEU A C 1
ATOM 2273 O O . LEU A 1 288 ? 19.607 -9.605 -12.551 1.00 89.25 288 LEU A O 1
ATOM 2277 N N . GLY A 1 289 ? 18.054 -10.071 -14.105 1.00 90.25 289 GLY A N 1
ATOM 2278 C CA . GLY A 1 289 ? 17.873 -11.481 -13.742 1.00 90.25 289 GLY A CA 1
ATOM 2279 C C . GLY A 1 289 ? 16.910 -11.738 -12.580 1.00 90.25 289 GLY A C 1
ATOM 2280 O O . GLY A 1 289 ? 16.950 -12.817 -12.004 1.00 90.25 289 GLY A O 1
ATOM 2281 N N . VAL A 1 290 ? 16.067 -10.766 -12.208 1.00 91.00 290 VAL A N 1
ATOM 2282 C CA . VAL A 1 290 ? 14.986 -11.001 -11.235 1.00 91.00 290 VAL A CA 1
ATOM 2283 C C . VAL A 1 290 ? 13.797 -11.621 -11.964 1.00 91.00 290 VAL A C 1
ATOM 2285 O O . VAL A 1 290 ? 13.118 -10.930 -12.723 1.00 91.00 290 VAL A O 1
ATOM 2288 N N . ASP A 1 291 ? 13.539 -12.905 -11.722 1.00 89.88 291 ASP A N 1
ATOM 2289 C CA . ASP A 1 291 ? 12.431 -13.645 -12.343 1.00 89.88 291 ASP A CA 1
ATOM 2290 C C . ASP A 1 291 ? 11.140 -13.589 -11.512 1.00 89.88 291 ASP A C 1
ATOM 2292 O O . ASP A 1 291 ? 10.045 -13.800 -12.041 1.00 89.88 291 ASP A O 1
ATOM 2296 N N . GLN A 1 292 ? 11.249 -13.284 -10.216 1.00 91.12 292 GLN A N 1
ATOM 2297 C CA . GLN A 1 292 ? 10.124 -13.222 -9.287 1.00 91.12 292 GLN A CA 1
ATOM 2298 C C . GLN A 1 292 ? 9.298 -11.951 -9.501 1.00 91.12 292 GLN A C 1
ATOM 2300 O O . GLN A 1 292 ? 9.834 -10.862 -9.734 1.00 91.12 292 GLN A O 1
ATOM 2305 N N . ARG A 1 293 ? 7.972 -12.086 -9.408 1.00 92.00 293 ARG A N 1
ATOM 2306 C CA . ARG A 1 293 ? 7.042 -10.954 -9.472 1.00 92.00 293 ARG A CA 1
ATOM 2307 C C . ARG A 1 293 ? 6.821 -10.373 -8.075 1.00 92.00 293 ARG A C 1
ATOM 2309 O O . ARG A 1 293 ? 6.723 -11.100 -7.093 1.00 92.00 293 ARG A O 1
ATOM 2316 N N . PHE A 1 294 ? 6.742 -9.052 -8.016 1.00 93.31 294 PHE A N 1
ATOM 2317 C CA . PHE A 1 294 ? 6.434 -8.265 -6.832 1.00 93.31 294 PHE A CA 1
ATOM 2318 C C . PHE A 1 294 ? 4.926 -8.213 -6.595 1.00 93.31 294 PHE A C 1
ATOM 2320 O O . PHE A 1 294 ? 4.153 -8.140 -7.554 1.00 93.31 294 PHE A O 1
ATOM 2327 N N . ASN A 1 295 ? 4.521 -8.156 -5.333 1.00 90.88 295 ASN A N 1
ATOM 2328 C CA . ASN A 1 295 ? 3.165 -7.790 -4.942 1.00 90.88 295 ASN A CA 1
ATOM 2329 C C . ASN A 1 295 ? 3.163 -6.392 -4.306 1.00 90.88 295 ASN A C 1
ATOM 2331 O O . ASN A 1 295 ? 4.148 -5.987 -3.683 1.00 90.88 295 ASN A O 1
ATOM 2335 N N . ILE A 1 296 ? 2.066 -5.655 -4.475 1.00 89.88 296 ILE A N 1
ATOM 2336 C CA . ILE A 1 296 ? 1.847 -4.363 -3.821 1.00 89.88 296 ILE A CA 1
ATOM 2337 C C . ILE A 1 296 ? 0.615 -4.502 -2.932 1.00 89.88 296 ILE A C 1
ATOM 2339 O O . ILE A 1 296 ? -0.469 -4.791 -3.435 1.00 89.88 296 ILE A O 1
ATOM 2343 N N . ASN A 1 297 ? 0.779 -4.261 -1.633 1.00 87.19 297 ASN A N 1
ATOM 2344 C CA . ASN A 1 297 ? -0.333 -4.189 -0.692 1.00 87.19 297 ASN A CA 1
ATOM 2345 C C . ASN A 1 297 ? -0.659 -2.718 -0.383 1.00 87.19 297 ASN A C 1
ATOM 2347 O O . ASN A 1 297 ? 0.159 -2.018 0.216 1.00 87.19 297 ASN A O 1
ATOM 2351 N N . GLU A 1 298 ? -1.837 -2.255 -0.809 1.00 87.06 298 GLU A N 1
ATOM 2352 C CA . GLU A 1 298 ? -2.389 -0.922 -0.495 1.00 87.06 298 GLU A CA 1
ATOM 2353 C C . GLU A 1 298 ? -3.560 -0.996 0.502 1.00 87.06 298 GLU A C 1
ATOM 2355 O O . GLU A 1 298 ? -4.142 0.033 0.857 1.00 87.06 298 GLU A O 1
ATOM 2360 N N . GLU A 1 299 ? -3.939 -2.198 0.952 1.00 83.12 299 GLU A N 1
ATOM 2361 C CA . GLU A 1 299 ? -4.988 -2.340 1.954 1.00 83.12 299 GLU A CA 1
ATOM 2362 C C . GLU A 1 299 ? -4.518 -1.719 3.265 1.00 83.12 299 GLU A C 1
ATOM 2364 O O . GLU A 1 299 ? -3.405 -1.967 3.721 1.00 83.12 299 GLU A O 1
ATOM 2369 N N . SER A 1 300 ? -5.357 -0.870 3.859 1.00 80.31 300 SER A N 1
ATOM 2370 C CA . SER A 1 300 ? -4.950 -0.035 4.984 1.00 80.31 300 SER A CA 1
ATOM 2371 C C . SER A 1 300 ? -5.500 -0.539 6.318 1.00 80.31 300 SER A C 1
ATOM 2373 O O . SER A 1 300 ? -6.705 -0.768 6.464 1.00 80.31 300 SER A O 1
ATOM 2375 N N . ASN A 1 301 ? -4.632 -0.594 7.331 1.00 77.88 301 ASN A N 1
ATOM 2376 C CA . ASN A 1 301 ? -4.994 -0.662 8.742 1.00 77.88 301 ASN A CA 1
ATOM 2377 C C . ASN A 1 301 ? -5.809 0.586 9.107 1.00 77.88 301 ASN A C 1
ATOM 2379 O O . ASN A 1 301 ? -5.263 1.658 9.391 1.00 77.88 301 ASN A O 1
ATOM 2383 N N . LYS A 1 302 ? -7.139 0.461 9.101 1.00 82.19 302 LYS A N 1
ATOM 2384 C CA . LYS A 1 302 ? -8.032 1.554 9.501 1.00 82.19 302 LYS A CA 1
ATOM 2385 C C . LYS A 1 302 ? -7.725 1.990 10.936 1.00 82.19 302 LYS A C 1
ATOM 2387 O O . LYS A 1 302 ? -7.441 1.172 11.808 1.00 82.19 302 LYS A O 1
ATOM 2392 N N . LEU A 1 303 ? -7.835 3.290 11.193 1.00 87.25 303 LEU A N 1
ATOM 2393 C CA . LEU A 1 303 ? -7.722 3.822 12.547 1.00 87.25 303 LEU A CA 1
ATOM 2394 C C . LEU A 1 303 ? -8.995 3.511 13.333 1.00 87.25 303 LEU A C 1
ATOM 2396 O O . LEU A 1 303 ? -10.100 3.776 12.856 1.00 87.25 303 LEU A O 1
ATOM 2400 N N . ALA A 1 304 ? -8.825 2.975 14.536 1.00 88.62 304 ALA A N 1
ATOM 2401 C CA . ALA A 1 304 ? -9.911 2.731 15.460 1.00 88.62 304 ALA A CA 1
ATOM 2402 C C . ALA A 1 304 ? -10.418 4.046 16.060 1.00 88.62 304 ALA A C 1
ATOM 2404 O O . ALA A 1 304 ? -9.618 4.935 16.356 1.00 88.62 304 ALA A O 1
ATOM 2405 N N . ILE A 1 305 ? -11.720 4.164 16.312 1.00 92.06 305 ILE A N 1
ATOM 2406 C CA . ILE A 1 305 ? -12.299 5.334 16.987 1.00 92.06 305 ILE A CA 1
ATOM 2407 C C . ILE A 1 305 ? -13.173 4.885 18.158 1.00 92.06 305 ILE A C 1
ATOM 2409 O O . ILE A 1 305 ? -14.031 4.018 18.007 1.00 92.06 305 ILE A O 1
ATOM 2413 N N . ALA A 1 306 ? -12.977 5.513 19.317 1.00 93.00 306 ALA A N 1
ATOM 2414 C CA . ALA A 1 306 ? -13.841 5.393 20.486 1.00 93.00 306 ALA A CA 1
ATOM 2415 C C . ALA A 1 306 ? -14.133 6.790 21.041 1.00 93.00 306 ALA A C 1
ATOM 2417 O O . ALA A 1 306 ? -13.282 7.680 20.982 1.00 93.00 306 ALA A O 1
ATOM 2418 N N . ILE A 1 307 ? -15.347 6.984 21.551 1.00 94.56 307 ILE A N 1
ATOM 2419 C CA . ILE A 1 307 ? -15.834 8.274 22.043 1.00 94.56 307 ILE A CA 1
ATOM 2420 C C . ILE A 1 307 ? -16.465 8.052 23.411 1.00 94.56 307 ILE A C 1
ATOM 2422 O O . ILE A 1 307 ? -17.293 7.160 23.553 1.00 94.56 307 ILE A O 1
ATOM 2426 N N . HIS A 1 308 ? -16.105 8.877 24.389 1.00 94.75 308 HIS A N 1
ATOM 2427 C CA . HIS A 1 308 ? -16.702 8.874 25.718 1.00 94.75 308 HIS A CA 1
ATOM 2428 C C . HIS A 1 308 ? -17.127 10.285 26.121 1.00 94.75 308 HIS A C 1
ATOM 2430 O O . HIS A 1 308 ? -16.376 11.248 25.944 1.00 94.75 308 HIS A O 1
ATOM 2436 N N . LEU A 1 309 ? -18.346 10.412 26.637 1.00 94.12 309 LEU A N 1
ATOM 2437 C CA . LEU A 1 309 ? -18.901 11.677 27.095 1.00 94.12 309 LEU A CA 1
ATOM 2438 C C . LEU A 1 309 ? -18.613 11.906 28.577 1.00 94.12 309 LEU A C 1
ATOM 2440 O O . LEU A 1 309 ? -19.081 11.150 29.429 1.00 94.12 309 LEU A O 1
ATOM 2444 N N . VAL A 1 310 ? -17.946 13.020 28.873 1.00 92.56 310 VAL A N 1
ATOM 2445 C CA . VAL A 1 310 ? -17.618 13.455 30.233 1.00 92.56 310 VAL A CA 1
ATOM 2446 C C . VAL A 1 310 ? -18.377 14.740 30.551 1.00 92.56 310 VAL A C 1
ATOM 2448 O O . VAL A 1 310 ? -18.224 15.757 29.868 1.00 92.56 310 VAL A O 1
ATOM 2451 N N . ALA A 1 311 ? -19.209 14.706 31.592 1.00 92.31 311 ALA A N 1
ATOM 2452 C CA . ALA A 1 311 ? -19.856 15.897 32.132 1.00 92.31 311 ALA A CA 1
ATOM 2453 C C . ALA A 1 311 ? -18.959 16.554 33.182 1.00 92.31 311 ALA A C 1
ATOM 2455 O O . ALA A 1 311 ? -18.586 15.929 34.168 1.00 92.31 311 ALA A O 1
ATOM 2456 N N . VAL A 1 312 ? -18.646 17.833 33.015 1.00 90.31 312 VAL A N 1
ATOM 2457 C CA . VAL A 1 312 ? -17.842 18.586 33.978 1.00 90.31 312 VAL A CA 1
ATOM 2458 C C . VAL A 1 312 ? -18.777 19.410 34.857 1.00 90.31 312 VAL A C 1
ATOM 2460 O O . VAL A 1 312 ? -19.401 20.374 34.401 1.00 90.31 312 VAL A O 1
ATOM 2463 N N . GLY A 1 313 ? -18.888 19.022 36.125 1.00 87.31 313 GLY A N 1
ATOM 2464 C CA . GLY A 1 313 ? -19.826 19.576 37.097 1.00 87.31 313 GLY A CA 1
ATOM 2465 C C . GLY A 1 313 ? -21.154 18.817 37.132 1.00 87.31 313 GLY A C 1
ATOM 2466 O O . GLY A 1 313 ? -21.337 17.931 37.961 1.00 87.31 313 GLY A O 1
ATOM 2467 N N . ASP A 1 314 ? -22.104 19.185 36.269 1.00 88.19 314 ASP A N 1
ATOM 2468 C CA . ASP A 1 314 ? -23.480 18.670 36.320 1.00 88.19 314 ASP A CA 1
ATOM 2469 C C . ASP A 1 314 ? -23.704 17.494 35.352 1.00 88.19 314 ASP A C 1
ATOM 2471 O O . ASP A 1 314 ? -23.832 17.678 34.137 1.00 88.19 314 ASP A O 1
ATOM 2475 N N . ILE A 1 315 ? -23.827 16.280 35.902 1.00 89.00 315 ILE A N 1
ATOM 2476 C CA . ILE A 1 315 ? -24.113 15.051 35.142 1.00 89.00 315 ILE A CA 1
ATOM 2477 C C . ILE A 1 315 ? -25.407 15.130 34.319 1.00 89.00 315 ILE A C 1
ATOM 2479 O O . ILE A 1 315 ? -25.520 14.471 33.283 1.00 89.00 315 ILE A O 1
ATOM 2483 N N . THR A 1 316 ? -26.378 15.966 34.709 1.00 90.25 316 THR A N 1
ATOM 2484 C CA . THR A 1 316 ? -27.639 16.094 33.964 1.00 90.25 316 THR A CA 1
ATOM 2485 C C . THR A 1 316 ? -27.434 16.650 32.556 1.00 90.25 316 THR A C 1
ATOM 2487 O O . THR A 1 316 ? -28.259 16.388 31.678 1.00 90.25 316 THR A O 1
ATOM 2490 N N . LEU A 1 317 ? -26.320 17.348 32.294 1.00 89.19 317 LEU A N 1
ATOM 2491 C CA . LEU A 1 317 ? -25.943 17.789 30.949 1.00 89.19 317 LEU A CA 1
ATOM 2492 C C . LEU A 1 317 ? -25.716 16.603 30.006 1.00 89.19 317 LEU A C 1
ATOM 2494 O O . LEU A 1 317 ? -26.203 16.636 28.875 1.00 89.19 317 LEU A O 1
ATOM 2498 N N . ARG A 1 318 ? -25.043 15.541 30.474 1.00 91.62 318 ARG A N 1
ATOM 2499 C CA . ARG A 1 318 ? -24.838 14.310 29.694 1.00 91.62 318 ARG A CA 1
ATOM 2500 C C . ARG A 1 318 ? -26.176 13.642 29.399 1.00 91.62 318 ARG A C 1
ATOM 2502 O O . ARG A 1 318 ? -26.456 13.356 28.240 1.00 91.62 318 ARG A O 1
ATOM 2509 N N . THR A 1 319 ? -27.031 13.466 30.408 1.00 91.25 319 THR A N 1
ATOM 2510 C CA . THR A 1 319 ? -28.359 12.853 30.224 1.00 91.25 319 THR A CA 1
ATOM 2511 C C . THR A 1 319 ? -29.212 13.637 29.226 1.00 91.25 319 THR A C 1
ATOM 2513 O O . THR A 1 319 ? -29.700 13.065 28.256 1.00 91.25 319 THR A O 1
ATOM 2516 N N . ARG A 1 320 ? -29.316 14.966 29.380 1.00 92.06 320 ARG A N 1
ATOM 2517 C CA . ARG A 1 320 ? -30.074 15.825 28.452 1.00 92.06 320 ARG A CA 1
ATOM 2518 C C . ARG A 1 320 ? -29.522 15.784 27.032 1.00 92.06 320 ARG A C 1
ATOM 2520 O O . ARG A 1 320 ? -30.299 15.820 26.081 1.00 92.06 320 ARG A O 1
ATOM 2527 N N . PHE A 1 321 ? -28.200 15.729 26.873 1.00 93.38 321 PHE A N 1
ATOM 2528 C CA . PHE A 1 321 ? -27.580 15.611 25.558 1.00 93.38 321 PHE A CA 1
ATOM 2529 C C . PHE A 1 321 ? -27.907 14.267 24.899 1.00 93.38 321 PHE A C 1
ATOM 2531 O O . PHE A 1 321 ? -28.306 14.244 23.736 1.00 93.38 321 PHE A O 1
ATOM 2538 N N . LEU A 1 322 ? -27.810 13.166 25.646 1.00 93.94 322 LEU A N 1
ATOM 2539 C CA . LEU A 1 322 ? -28.161 11.833 25.157 1.00 93.94 322 LEU A CA 1
ATOM 2540 C C . LEU A 1 322 ? -29.648 11.730 24.770 1.00 93.94 322 LEU A C 1
ATOM 2542 O O . LEU A 1 322 ? -29.983 11.189 23.715 1.00 93.94 322 LEU A O 1
ATOM 2546 N N . ASP A 1 323 ? -30.541 12.334 25.551 1.00 92.50 323 ASP A N 1
ATOM 2547 C CA . ASP A 1 323 ? -31.963 12.423 25.205 1.00 92.50 323 ASP A CA 1
ATOM 2548 C C . ASP A 1 323 ? -32.200 13.296 23.964 1.00 92.50 323 ASP A C 1
ATOM 2550 O O . ASP A 1 323 ? -33.008 12.960 23.092 1.00 92.50 323 ASP A O 1
ATOM 2554 N N . TYR A 1 324 ? -31.470 14.408 23.837 1.00 92.81 324 TYR A N 1
ATOM 2555 C CA . TYR A 1 324 ? -31.542 15.282 22.669 1.00 92.81 324 TYR A CA 1
ATOM 2556 C C . TYR A 1 324 ? -31.119 14.559 21.386 1.00 92.81 324 TYR A C 1
ATOM 2558 O O . TYR A 1 324 ? -31.851 14.620 20.390 1.00 92.81 324 TYR A O 1
ATOM 2566 N N . ILE A 1 325 ? -29.987 13.840 21.390 1.00 93.62 325 ILE A N 1
ATOM 2567 C CA . ILE A 1 325 ? -29.547 13.086 20.207 1.00 93.62 325 ILE A CA 1
ATOM 2568 C C . ILE A 1 325 ? -30.535 11.970 19.864 1.00 93.62 325 ILE A C 1
ATOM 2570 O O . ILE A 1 325 ? -30.845 11.780 18.686 1.00 93.62 325 ILE A O 1
ATOM 2574 N N . ARG A 1 326 ? -31.096 11.290 20.873 1.00 93.00 326 ARG A N 1
ATOM 2575 C CA . ARG A 1 326 ? -32.083 10.220 20.688 1.00 93.00 326 ARG A CA 1
ATOM 2576 C C . ARG A 1 326 ? -33.333 10.737 19.988 1.00 93.00 326 ARG A C 1
ATOM 2578 O O . ARG A 1 326 ? -33.801 10.139 19.020 1.00 93.00 326 ARG A O 1
ATOM 2585 N N . ASN A 1 327 ? -33.835 11.883 20.435 1.00 91.25 327 ASN A N 1
ATOM 2586 C CA . ASN A 1 327 ? -35.061 12.468 19.906 1.00 91.25 327 ASN A CA 1
ATOM 2587 C C . ASN A 1 327 ? -34.863 13.149 18.546 1.00 91.25 327 ASN A C 1
ATOM 2589 O O . ASN A 1 327 ? -35.779 13.127 17.722 1.00 91.25 327 ASN A O 1
ATOM 2593 N N . THR A 1 328 ? -33.673 13.693 18.277 1.00 91.81 328 THR A N 1
ATOM 2594 C CA . THR A 1 328 ? -33.416 14.524 17.088 1.00 91.81 328 THR A CA 1
ATOM 2595 C C . THR A 1 328 ? -32.751 13.760 15.942 1.00 91.81 328 THR A C 1
ATOM 2597 O O . THR A 1 328 ? -33.165 13.916 14.794 1.00 91.81 328 THR A O 1
ATOM 2600 N N . TYR A 1 329 ? -31.743 12.930 16.235 1.00 92.81 329 TYR A N 1
ATOM 2601 C CA . TYR A 1 329 ? -30.844 12.359 15.223 1.00 92.81 329 TYR A CA 1
ATOM 2602 C C . TYR A 1 329 ? -30.934 10.837 15.085 1.00 92.81 329 TYR A C 1
ATOM 2604 O O . TYR A 1 329 ? -30.842 10.333 13.968 1.00 92.81 329 TYR A O 1
ATOM 2612 N N . LEU A 1 330 ? -31.112 10.092 16.181 1.00 95.94 330 LEU A N 1
ATOM 2613 C CA . LEU A 1 330 ? -31.084 8.625 16.129 1.00 95.94 330 LEU A CA 1
ATOM 2614 C C . LEU A 1 330 ? -32.325 8.040 15.442 1.00 95.94 330 LEU A C 1
ATOM 2616 O O . LEU A 1 330 ? -33.411 8.618 15.451 1.00 95.94 330 LEU A O 1
ATOM 2620 N N . ILE A 1 331 ? -32.186 6.864 14.848 1.00 96.56 331 ILE A N 1
ATOM 2621 C CA . ILE A 1 331 ? -33.296 6.070 14.333 1.00 96.56 331 ILE A CA 1
ATOM 2622 C C . ILE A 1 331 ? -33.817 5.198 15.468 1.00 96.56 331 ILE A C 1
ATOM 2624 O O . ILE A 1 331 ? -33.055 4.436 16.054 1.00 96.56 331 ILE A O 1
ATOM 2628 N N . LEU A 1 332 ? -35.111 5.318 15.772 1.00 96.00 332 LEU A N 1
ATOM 2629 C CA . LEU A 1 332 ? -35.833 4.397 16.653 1.00 96.00 332 LEU A CA 1
ATOM 2630 C C . LEU A 1 332 ? -36.521 3.338 15.778 1.00 96.00 332 LEU A C 1
ATOM 2632 O O . LEU A 1 332 ? -37.540 3.676 15.166 1.00 96.00 332 LEU A O 1
ATOM 2636 N N . PRO A 1 333 ? -35.968 2.117 15.634 1.00 94.19 333 PRO A N 1
ATOM 2637 C CA . PRO A 1 333 ? -36.424 1.171 14.614 1.00 94.19 333 PRO A CA 1
ATOM 2638 C C . PRO A 1 333 ? -37.812 0.604 14.917 1.00 94.19 333 PRO A C 1
ATOM 2640 O O . PRO A 1 333 ? -38.637 0.486 14.017 1.00 94.19 333 PRO A O 1
ATOM 2643 N N . ASN A 1 334 ? -38.094 0.319 16.192 1.00 90.50 334 ASN A N 1
ATOM 2644 C CA . ASN A 1 334 ? -39.371 -0.245 16.612 1.00 90.50 334 ASN A CA 1
ATOM 2645 C C . ASN A 1 334 ? -40.513 0.764 16.377 1.00 90.50 334 ASN A C 1
ATOM 2647 O O . ASN A 1 334 ? -40.371 1.959 16.664 1.00 90.50 334 ASN A O 1
ATOM 2651 N N . GLN A 1 335 ? -41.639 0.302 15.833 1.00 88.94 335 GLN A N 1
ATOM 2652 C CA . GLN A 1 335 ? -42.805 1.123 15.511 1.00 88.94 335 GLN A CA 1
ATOM 2653 C C . GLN A 1 335 ? -43.867 0.995 16.603 1.00 88.94 335 GLN A C 1
ATOM 2655 O O . GLN A 1 335 ? -44.644 0.048 16.638 1.00 88.94 335 GLN A O 1
ATOM 2660 N N . ASN A 1 336 ? -43.919 1.979 17.498 1.00 90.56 336 ASN A N 1
ATOM 2661 C CA . ASN A 1 336 ? -44.941 2.088 18.533 1.00 90.56 336 ASN A CA 1
ATOM 2662 C C . ASN A 1 336 ? -45.389 3.549 18.683 1.00 90.56 336 ASN A C 1
ATOM 2664 O O . ASN A 1 336 ? -44.804 4.452 18.086 1.00 90.56 336 ASN A O 1
ATOM 2668 N N . ALA A 1 337 ? -46.442 3.795 19.468 1.00 90.88 337 ALA A N 1
ATOM 2669 C CA . ALA A 1 337 ? -47.010 5.137 19.623 1.00 90.88 337 ALA A CA 1
ATOM 2670 C C . ALA A 1 337 ? -45.959 6.183 20.046 1.00 90.88 337 ALA A C 1
ATOM 2672 O O . ALA A 1 337 ? -45.942 7.290 19.506 1.00 90.88 337 ALA A O 1
ATOM 2673 N N . THR A 1 338 ? -45.048 5.813 20.950 1.00 89.94 338 THR A N 1
ATOM 2674 C CA . THR A 1 338 ? -43.991 6.693 21.462 1.00 89.94 338 THR A CA 1
ATOM 2675 C C . THR A 1 338 ? -42.947 7.002 20.392 1.00 89.94 338 THR A C 1
ATOM 2677 O O . THR A 1 338 ? -42.679 8.169 20.108 1.00 89.94 338 THR A O 1
ATOM 2680 N N . THR A 1 339 ? -42.372 5.980 19.755 1.00 91.62 339 THR A N 1
ATOM 2681 C CA . THR A 1 339 ? -41.320 6.164 18.741 1.00 91.62 339 THR A CA 1
ATOM 2682 C C . THR A 1 339 ? -41.853 6.851 17.484 1.00 91.62 339 THR A C 1
ATOM 2684 O O . THR A 1 339 ? -41.168 7.698 16.909 1.00 91.62 339 THR A O 1
ATOM 2687 N N . ASN A 1 340 ? -43.098 6.563 17.096 1.00 92.06 340 ASN A N 1
ATOM 2688 C CA . ASN A 1 340 ? -43.769 7.225 15.979 1.00 92.06 340 ASN A CA 1
ATOM 2689 C C . ASN A 1 340 ? -43.968 8.716 16.261 1.00 92.06 340 ASN A C 1
ATOM 2691 O O . ASN A 1 340 ? -43.659 9.538 15.401 1.00 92.06 340 ASN A O 1
ATOM 2695 N N . ALA A 1 341 ? -44.406 9.086 17.469 1.00 91.88 341 ALA A N 1
ATOM 2696 C CA . ALA A 1 341 ? -44.537 10.490 17.852 1.00 91.88 341 ALA A CA 1
ATOM 2697 C C . ALA A 1 341 ? -43.191 11.234 17.791 1.00 91.88 341 ALA A C 1
ATOM 2699 O O . ALA A 1 341 ? -43.138 12.359 17.292 1.00 91.88 341 ALA A O 1
ATOM 2700 N N . VAL A 1 342 ? -42.094 10.601 18.231 1.00 92.31 342 VAL A N 1
ATOM 2701 C CA . VAL A 1 342 ? -40.744 11.190 18.162 1.00 92.31 342 VAL A CA 1
ATOM 2702 C C . VAL A 1 342 ? -40.361 11.527 16.720 1.00 92.31 342 VAL A C 1
ATOM 2704 O O . VAL A 1 342 ? -40.007 12.672 16.447 1.00 92.31 342 VAL A O 1
ATOM 2707 N N . HIS A 1 343 ? -40.469 10.580 15.781 1.00 92.81 343 HIS A N 1
ATOM 2708 C CA . HIS A 1 343 ? -40.103 10.821 14.375 1.00 92.81 343 HIS A CA 1
ATOM 2709 C C . HIS A 1 343 ? -41.019 11.834 13.686 1.00 92.81 343 HIS A C 1
ATOM 2711 O O . HIS A 1 343 ? -40.550 12.685 12.923 1.00 92.81 343 HIS A O 1
ATOM 2717 N N . LEU A 1 344 ? -42.318 11.791 13.989 1.00 89.88 344 LEU A N 1
ATOM 2718 C CA . LEU A 1 344 ? -43.317 12.672 13.389 1.00 89.88 344 LEU A CA 1
ATOM 2719 C C . LEU A 1 344 ? -43.102 14.138 13.798 1.00 89.88 344 LEU A C 1
ATOM 2721 O O . LEU A 1 344 ? -43.250 15.033 12.961 1.00 89.88 344 LEU A O 1
ATOM 2725 N N . ASN A 1 345 ? -42.645 14.370 15.032 1.00 90.94 345 ASN A N 1
ATOM 2726 C CA . ASN A 1 345 ? -42.365 15.698 15.585 1.00 90.94 345 ASN A CA 1
ATOM 2727 C C . ASN A 1 345 ? -41.023 16.308 15.139 1.00 90.94 345 ASN A C 1
ATOM 2729 O O . ASN A 1 345 ? -40.766 17.479 15.421 1.00 90.94 345 ASN A O 1
ATOM 2733 N N . ARG A 1 346 ? -40.162 15.572 14.421 1.00 92.38 346 ARG A N 1
ATOM 2734 C CA . ARG A 1 346 ? -38.872 16.115 13.958 1.00 92.38 346 ARG A CA 1
ATOM 2735 C C . ARG A 1 346 ? -39.061 17.236 12.927 1.00 92.38 346 ARG A C 1
ATOM 2737 O O . ARG A 1 346 ? -39.910 17.102 12.036 1.00 92.38 346 ARG A O 1
ATOM 2744 N N . PRO A 1 347 ? -38.238 18.300 12.953 1.00 90.06 347 PRO A N 1
ATOM 2745 C CA . PRO A 1 347 ? -38.270 19.375 11.961 1.00 90.06 347 PRO A CA 1
ATOM 2746 C C . PRO A 1 347 ? -37.562 18.959 10.655 1.00 90.06 347 PRO A C 1
ATOM 2748 O O . PRO A 1 347 ? -36.603 19.587 10.219 1.00 90.06 347 PRO A O 1
ATOM 2751 N N . LEU A 1 348 ? -38.014 17.865 10.033 1.00 91.38 348 LEU A N 1
ATOM 2752 C CA . LEU A 1 348 ? -37.473 17.326 8.779 1.00 91.38 348 LEU A CA 1
ATOM 2753 C C . LEU A 1 348 ? -38.479 17.481 7.624 1.00 91.38 348 LEU A C 1
ATOM 2755 O O . LEU A 1 348 ? -39.687 17.372 7.860 1.00 91.38 348 LEU A O 1
ATOM 2759 N N . PRO A 1 349 ? -38.018 17.658 6.369 1.00 94.38 349 PRO A N 1
ATOM 2760 C CA . PRO A 1 349 ? -38.891 17.615 5.196 1.00 94.38 349 PRO A CA 1
ATOM 2761 C C . PRO A 1 349 ? -39.672 16.296 5.102 1.00 94.38 349 PRO A C 1
ATOM 2763 O O . PRO A 1 349 ? -39.146 15.235 5.444 1.00 94.38 349 PRO A O 1
ATOM 2766 N N . GLN A 1 350 ? -40.899 16.336 4.573 1.00 92.81 350 GLN A N 1
ATOM 2767 C CA . GLN A 1 350 ? -41.782 15.162 4.488 1.00 92.81 350 GLN A CA 1
ATOM 2768 C C . GLN A 1 350 ? -41.142 13.977 3.744 1.00 92.81 350 GLN A C 1
ATOM 2770 O O . GLN A 1 350 ? -41.262 12.841 4.191 1.00 92.81 350 GLN A O 1
ATOM 2775 N N . ILE A 1 351 ? -40.384 14.238 2.672 1.00 93.81 351 ILE A N 1
ATOM 2776 C CA . ILE A 1 351 ? -39.651 13.198 1.926 1.00 93.81 351 ILE A CA 1
ATOM 2777 C C . ILE A 1 351 ? -38.643 12.472 2.831 1.00 93.81 351 ILE A C 1
ATOM 2779 O O . ILE A 1 351 ? -38.555 11.248 2.801 1.00 93.81 351 ILE A O 1
ATOM 2783 N N . LYS A 1 352 ? -37.906 13.205 3.676 1.00 92.62 352 LYS A N 1
ATOM 2784 C CA . LYS A 1 352 ? -36.940 12.614 4.615 1.00 92.62 352 LYS A CA 1
ATOM 2785 C C . LYS A 1 352 ? -37.634 11.801 5.703 1.00 92.62 352 LYS A C 1
ATOM 2787 O O . LYS A 1 352 ? -37.149 10.728 6.044 1.00 92.62 352 LYS A O 1
ATOM 2792 N N . LYS A 1 353 ? -38.787 12.266 6.197 1.00 92.50 353 LYS A N 1
ATOM 2793 C CA . LYS A 1 353 ? -39.619 11.490 7.129 1.00 92.50 353 LYS A CA 1
ATOM 2794 C C . LYS A 1 353 ? -40.075 10.175 6.497 1.00 92.50 353 LYS A C 1
ATOM 2796 O O . LYS A 1 353 ? -39.880 9.129 7.099 1.00 92.50 353 LYS A O 1
ATOM 2801 N N . GLN A 1 354 ? -40.568 10.206 5.257 1.00 93.44 354 GLN A N 1
ATOM 2802 C CA . GLN A 1 354 ? -40.972 8.990 4.544 1.00 93.44 354 GLN A CA 1
ATOM 2803 C C . GLN A 1 354 ? -39.800 8.021 4.326 1.00 93.44 354 GLN A C 1
ATOM 2805 O O . GLN A 1 354 ? -39.959 6.818 4.504 1.00 93.44 354 GLN A O 1
ATOM 2810 N N . GLN A 1 355 ? -38.610 8.530 3.981 1.00 93.06 355 GLN A N 1
ATOM 2811 C CA . GLN A 1 355 ? -37.400 7.705 3.863 1.00 93.06 355 GLN A CA 1
ATOM 2812 C C . GLN A 1 355 ? -37.057 7.003 5.185 1.00 93.06 355 GLN A C 1
ATOM 2814 O O . GLN A 1 355 ? -36.739 5.815 5.174 1.00 93.06 355 GLN A O 1
ATOM 2819 N N . ILE A 1 356 ? -37.159 7.717 6.312 1.00 94.12 356 ILE A N 1
ATOM 2820 C CA . ILE A 1 356 ? -36.938 7.154 7.649 1.00 94.12 356 ILE A CA 1
ATOM 2821 C C . ILE A 1 356 ? -37.996 6.095 7.976 1.00 94.12 356 ILE A C 1
ATOM 2823 O O . ILE A 1 356 ? -37.628 5.018 8.424 1.00 94.12 356 ILE A O 1
ATOM 2827 N N . GLU A 1 357 ? -39.281 6.342 7.717 1.00 93.94 357 GLU A N 1
ATOM 2828 C CA . GLU A 1 357 ? -40.340 5.352 7.974 1.00 93.94 357 GLU A CA 1
ATOM 2829 C C . GLU A 1 357 ? -40.174 4.078 7.132 1.00 93.94 357 GLU A C 1
ATOM 2831 O O . GLU A 1 357 ? -40.314 2.961 7.641 1.00 93.94 357 GLU A O 1
ATOM 2836 N N . ASN A 1 358 ? -39.785 4.222 5.863 1.00 93.69 358 ASN A N 1
ATOM 2837 C CA . ASN A 1 358 ? -39.481 3.079 5.003 1.00 93.69 358 ASN A CA 1
ATOM 2838 C C . ASN A 1 358 ? -38.284 2.279 5.547 1.00 93.69 358 ASN A C 1
ATOM 2840 O O . ASN A 1 358 ? -38.338 1.052 5.591 1.00 93.69 358 ASN A O 1
ATOM 2844 N N . LEU A 1 359 ? -37.224 2.964 5.995 1.00 95.12 359 LEU A N 1
ATOM 2845 C CA . LEU A 1 359 ? -36.061 2.335 6.628 1.00 95.12 359 LEU A CA 1
ATOM 2846 C C . LEU A 1 359 ? -36.448 1.608 7.925 1.00 95.12 359 LEU A C 1
ATOM 2848 O O . LEU A 1 359 ? -36.077 0.454 8.112 1.00 95.12 359 LEU A O 1
ATOM 2852 N N . ARG A 1 360 ? -37.234 2.249 8.800 1.00 95.88 360 ARG A N 1
ATOM 2853 C CA . ARG A 1 360 ? -37.726 1.651 10.054 1.00 95.88 360 ARG A CA 1
ATOM 2854 C C . ARG A 1 360 ? -38.509 0.369 9.789 1.00 95.88 360 ARG A C 1
ATOM 2856 O O . ARG A 1 360 ? -38.284 -0.619 10.472 1.00 95.88 360 ARG A O 1
ATOM 2863 N N . THR A 1 361 ? -39.382 0.376 8.781 1.00 94.31 361 THR A N 1
ATOM 2864 C CA . THR A 1 361 ? -40.193 -0.790 8.389 1.00 94.31 361 THR A CA 1
ATOM 2865 C C . THR A 1 361 ? -39.325 -1.972 7.952 1.00 94.31 361 THR A C 1
ATOM 2867 O O . THR A 1 361 ? -39.540 -3.103 8.396 1.00 94.31 361 THR A O 1
ATOM 2870 N N . ARG A 1 362 ? -38.306 -1.721 7.121 1.00 93.44 362 ARG A N 1
ATOM 2871 C CA . ARG A 1 362 ? -37.377 -2.775 6.688 1.00 93.44 362 ARG A CA 1
ATOM 2872 C C . ARG A 1 362 ? -36.542 -3.310 7.848 1.00 93.44 362 ARG A C 1
ATOM 2874 O O . ARG A 1 362 ? -36.466 -4.522 8.030 1.00 93.44 362 ARG A O 1
ATOM 2881 N N . LEU A 1 363 ? -36.026 -2.423 8.700 1.00 95.44 363 LEU A N 1
ATOM 2882 C CA . LEU A 1 363 ? -35.284 -2.813 9.899 1.00 95.44 363 LEU A CA 1
ATOM 2883 C C . LEU A 1 363 ? -36.115 -3.683 10.842 1.00 95.44 363 LEU A C 1
ATOM 2885 O O . LEU A 1 363 ? -35.629 -4.723 11.267 1.00 95.44 363 LEU A O 1
ATOM 2889 N N . SER A 1 364 ? -37.373 -3.322 11.113 1.00 92.38 364 SER A N 1
ATOM 2890 C CA . SER A 1 364 ? -38.260 -4.131 11.964 1.00 92.38 364 SER A CA 1
ATOM 2891 C C . SER A 1 364 ? -38.634 -5.489 11.364 1.00 92.38 364 SER A C 1
ATOM 2893 O O . SER A 1 364 ? -39.110 -6.359 12.083 1.00 92.38 364 SER A O 1
ATOM 2895 N N . THR A 1 365 ? -38.444 -5.679 10.054 1.00 91.81 365 THR A N 1
ATOM 2896 C CA . THR A 1 365 ? -38.675 -6.975 9.397 1.00 91.81 365 THR A CA 1
ATOM 2897 C C . THR A 1 365 ? -37.469 -7.903 9.566 1.00 91.81 365 THR A C 1
ATOM 2899 O O . THR A 1 365 ? -37.635 -9.111 9.697 1.00 91.81 365 THR A O 1
ATOM 2902 N N . ALA A 1 366 ? -36.252 -7.352 9.558 1.00 93.69 366 ALA A N 1
ATOM 2903 C CA . ALA A 1 366 ? -35.010 -8.126 9.607 1.00 93.69 366 ALA A CA 1
ATOM 2904 C C . ALA A 1 366 ? -34.382 -8.238 11.009 1.00 93.69 366 ALA A C 1
ATOM 2906 O O . ALA A 1 366 ? -33.525 -9.096 11.222 1.00 93.69 366 ALA A O 1
ATOM 2907 N N . PHE A 1 367 ? -34.789 -7.397 11.963 1.00 96.56 367 PHE A N 1
ATOM 2908 C CA . PHE A 1 367 ? -34.223 -7.330 13.311 1.00 96.56 367 PHE A CA 1
ATOM 2909 C C . PHE A 1 367 ? -35.316 -7.162 14.365 1.00 96.56 367 PHE A C 1
ATOM 2911 O O . PHE A 1 367 ? -36.281 -6.424 14.161 1.00 96.56 367 PHE A O 1
ATOM 2918 N N . ASP A 1 368 ? -35.114 -7.792 15.521 1.00 95.81 368 ASP A N 1
ATOM 2919 C CA . ASP A 1 368 ? -35.969 -7.626 16.694 1.00 95.81 368 ASP A CA 1
ATOM 2920 C C . ASP A 1 368 ? -35.313 -6.668 17.696 1.00 95.81 368 ASP A C 1
ATOM 2922 O O . ASP A 1 368 ? -34.302 -6.985 18.327 1.00 95.81 368 ASP A O 1
ATOM 2926 N N . PHE A 1 369 ? -35.877 -5.464 17.804 1.00 95.19 369 PHE A N 1
ATOM 2927 C CA . PHE A 1 369 ? -35.374 -4.384 18.648 1.00 95.19 369 PHE A CA 1
ATOM 2928 C C . PHE A 1 369 ? -36.265 -4.169 19.874 1.00 95.19 369 PHE A C 1
ATOM 2930 O O . PHE A 1 369 ? -37.487 -4.021 19.763 1.00 95.19 369 PHE A O 1
ATOM 2937 N N . GLY A 1 370 ? -35.636 -3.967 21.037 1.00 91.31 370 GLY A N 1
ATOM 2938 C CA . GLY A 1 370 ? -36.335 -3.518 22.244 1.00 91.31 370 GLY A CA 1
ATOM 2939 C C . GLY A 1 370 ? -37.159 -2.236 22.026 1.00 91.31 370 GLY A C 1
ATOM 2940 O O . GLY A 1 370 ? -36.839 -1.400 21.180 1.00 91.31 370 GLY A O 1
ATOM 2941 N N . ALA A 1 371 ? -38.224 -2.053 22.816 1.00 87.94 371 ALA A N 1
ATOM 2942 C CA . ALA A 1 371 ? -39.242 -1.008 22.608 1.00 87.94 371 ALA A CA 1
ATOM 2943 C C . ALA A 1 371 ? -38.692 0.426 22.484 1.00 87.94 371 ALA A C 1
ATOM 2945 O O . ALA A 1 371 ? -39.253 1.243 21.751 1.00 87.94 371 ALA A O 1
ATOM 2946 N N . ASN A 1 372 ? -37.589 0.715 23.179 1.00 86.38 372 ASN A N 1
ATOM 2947 C CA . ASN A 1 372 ? -36.954 2.030 23.202 1.00 86.38 372 ASN A CA 1
ATOM 2948 C C . ASN A 1 372 ? -35.646 2.084 22.403 1.00 86.38 372 ASN A C 1
ATOM 2950 O O . ASN A 1 372 ? -34.957 3.094 22.475 1.00 86.38 372 ASN A O 1
ATOM 2954 N N . ALA A 1 373 ? -35.271 1.037 21.666 1.00 93.88 373 ALA A N 1
ATOM 2955 C CA . ALA A 1 373 ? -33.989 0.972 20.969 1.00 93.88 373 ALA A CA 1
ATOM 2956 C C . ALA A 1 373 ? -33.748 2.191 20.063 1.00 93.88 373 ALA A C 1
ATOM 2958 O O . ALA A 1 373 ? -34.648 2.641 19.349 1.00 93.88 373 ALA A O 1
ATOM 2959 N N . ALA A 1 374 ? -32.525 2.717 20.091 1.00 95.88 374 ALA A N 1
ATOM 2960 C CA . ALA A 1 374 ? -32.117 3.845 19.264 1.00 95.88 374 ALA A CA 1
ATOM 2961 C C . ALA A 1 374 ? -30.700 3.623 18.728 1.00 95.88 374 ALA A C 1
ATOM 2963 O O . ALA A 1 374 ? -29.811 3.208 19.468 1.00 95.88 374 ALA A O 1
ATOM 2964 N N . ILE A 1 375 ? -30.501 3.894 17.439 1.00 97.44 375 ILE A N 1
ATOM 2965 C CA . ILE A 1 375 ? -29.237 3.664 16.727 1.00 97.44 375 ILE A CA 1
ATOM 2966 C C . ILE A 1 375 ? -28.923 4.820 15.777 1.00 97.44 375 ILE A C 1
ATOM 2968 O O . ILE A 1 375 ? -29.818 5.533 15.325 1.00 97.44 375 ILE A O 1
ATOM 2972 N N . ALA A 1 376 ? -27.650 5.026 15.458 1.00 97.06 376 ALA A N 1
ATOM 2973 C CA . ALA A 1 376 ? -27.226 6.069 14.534 1.00 97.06 376 ALA A CA 1
ATOM 2974 C C . ALA A 1 376 ? -27.740 5.800 13.103 1.00 97.06 376 ALA A C 1
ATOM 2976 O O . ALA A 1 376 ? -27.790 4.641 12.685 1.00 97.06 376 ALA A O 1
ATOM 2977 N N . PRO A 1 377 ? -28.071 6.837 12.307 1.00 95.75 377 PRO A N 1
ATOM 2978 C CA . PRO A 1 377 ? -28.572 6.655 10.941 1.00 95.75 377 PRO A CA 1
ATOM 2979 C C . PRO A 1 377 ? -27.652 5.839 10.024 1.00 95.75 377 PRO A C 1
ATOM 2981 O O . PRO A 1 377 ? -28.140 5.018 9.257 1.00 95.75 377 PRO A O 1
ATOM 2984 N N . ALA A 1 378 ? -26.332 6.022 10.117 1.00 96.06 378 ALA A N 1
ATOM 2985 C CA . ALA A 1 378 ? -25.377 5.264 9.307 1.00 96.06 378 ALA A CA 1
ATOM 2986 C C . ALA A 1 378 ? -25.364 3.770 9.675 1.00 96.06 378 ALA A C 1
ATOM 2988 O O . ALA A 1 378 ? -25.360 2.922 8.786 1.00 96.06 378 ALA A O 1
ATOM 2989 N N . LEU A 1 379 ? -25.454 3.447 10.971 1.00 97.19 379 LEU A N 1
ATOM 2990 C CA . LEU A 1 379 ? -25.615 2.067 11.428 1.00 97.19 379 LEU A CA 1
ATOM 2991 C C . LEU A 1 379 ? -26.953 1.477 10.971 1.00 97.19 379 LEU A C 1
ATOM 2993 O O . LEU A 1 379 ? -26.994 0.342 10.520 1.00 97.19 379 LEU A O 1
ATOM 2997 N N . ALA A 1 380 ? -28.037 2.253 11.039 1.00 97.25 380 ALA A N 1
ATOM 2998 C CA . ALA A 1 380 ? -29.357 1.831 10.580 1.00 97.25 380 ALA A CA 1
ATOM 2999 C C . ALA A 1 380 ? -29.360 1.462 9.085 1.00 97.25 380 ALA A C 1
ATOM 3001 O O . ALA A 1 380 ? -29.925 0.441 8.713 1.00 97.25 380 ALA A O 1
ATOM 3002 N N . THR A 1 381 ? -28.692 2.247 8.235 1.00 96.44 381 THR A N 1
ATOM 3003 C CA . THR A 1 381 ? -28.541 1.926 6.806 1.00 96.44 381 THR A CA 1
ATOM 3004 C C . THR A 1 381 ? -27.693 0.672 6.581 1.00 96.44 381 THR A C 1
ATOM 3006 O O . THR A 1 381 ? -28.070 -0.170 5.772 1.00 96.44 381 THR A O 1
ATOM 3009 N N . ALA A 1 382 ? -26.580 0.513 7.306 1.00 96.88 382 ALA A N 1
ATOM 3010 C CA . ALA A 1 382 ? -25.740 -0.682 7.189 1.00 96.88 382 ALA A CA 1
ATOM 3011 C C . ALA A 1 382 ? -26.496 -1.954 7.618 1.00 96.88 382 ALA A C 1
ATOM 3013 O O . ALA A 1 382 ? -26.456 -2.970 6.931 1.00 96.88 382 ALA A O 1
ATOM 3014 N N . LEU A 1 383 ? -27.263 -1.883 8.711 1.00 97.19 383 LEU A N 1
ATOM 3015 C CA . LEU A 1 383 ? -28.103 -2.992 9.167 1.00 97.19 383 LEU A CA 1
ATOM 3016 C C . LEU A 1 383 ? -29.238 -3.305 8.184 1.00 97.19 383 LEU A C 1
ATOM 3018 O O . LEU A 1 383 ? -29.537 -4.473 7.975 1.00 97.19 383 LEU A O 1
ATOM 3022 N N . ASP A 1 384 ? -29.842 -2.301 7.542 1.00 96.00 384 ASP A N 1
ATOM 3023 C CA . ASP A 1 384 ? -30.841 -2.516 6.482 1.00 96.00 384 ASP A CA 1
ATOM 3024 C C . ASP A 1 384 ? -30.255 -3.326 5.315 1.00 96.00 384 ASP A C 1
ATOM 3026 O O . ASP A 1 384 ? -30.888 -4.274 4.851 1.00 96.00 384 ASP A O 1
ATOM 3030 N N . LEU A 1 385 ? -29.018 -3.028 4.896 1.00 95.25 385 LEU A N 1
ATOM 3031 C CA . LEU A 1 385 ? -28.308 -3.824 3.888 1.00 95.25 385 LEU A CA 1
ATOM 3032 C C . LEU A 1 385 ? -28.041 -5.254 4.373 1.00 95.25 385 LEU A C 1
ATOM 3034 O O . LEU A 1 385 ? -28.393 -6.194 3.665 1.00 95.25 385 LEU A O 1
ATOM 3038 N N . VAL A 1 386 ? -27.523 -5.435 5.595 1.00 95.62 386 VAL A N 1
ATOM 3039 C CA . VAL A 1 386 ? -27.310 -6.774 6.183 1.00 95.62 386 VAL A CA 1
ATOM 3040 C C . VAL A 1 386 ? -28.614 -7.576 6.211 1.00 95.62 386 VAL A C 1
ATOM 3042 O O . VAL A 1 386 ? -28.639 -8.738 5.811 1.00 95.62 386 VAL A O 1
ATOM 3045 N N . GLY A 1 387 ? -29.712 -6.960 6.652 1.00 94.50 387 GLY A N 1
ATOM 3046 C CA . GLY A 1 387 ? -31.026 -7.595 6.716 1.00 94.50 387 GLY A CA 1
ATOM 3047 C C . GLY A 1 387 ? -31.535 -8.033 5.345 1.00 94.50 387 GLY A C 1
ATOM 3048 O O . GLY A 1 387 ? -31.997 -9.163 5.194 1.00 94.50 387 GLY A O 1
ATOM 3049 N N . ARG A 1 388 ? -31.398 -7.170 4.332 1.00 93.00 388 ARG A N 1
ATOM 3050 C CA . ARG A 1 388 ? -31.788 -7.468 2.946 1.00 93.00 388 ARG A CA 1
ATOM 3051 C C . ARG A 1 388 ? -30.918 -8.562 2.325 1.00 93.00 388 ARG A C 1
ATOM 3053 O O . ARG A 1 388 ? -31.467 -9.455 1.688 1.00 93.00 388 ARG A O 1
ATOM 3060 N N . CYS A 1 389 ? -29.603 -8.546 2.552 1.00 93.12 389 CYS A N 1
ATOM 3061 C CA . CYS A 1 389 ? -28.701 -9.610 2.104 1.00 93.12 389 CYS A CA 1
ATOM 3062 C C . CYS A 1 389 ? -29.043 -10.951 2.765 1.00 93.12 389 CYS A C 1
ATOM 3064 O O . CYS A 1 389 ? -29.165 -11.953 2.069 1.00 93.12 389 CYS A O 1
ATOM 3066 N N . ARG A 1 390 ? -29.288 -10.978 4.085 1.00 93.38 390 ARG A N 1
ATOM 3067 C CA . ARG A 1 390 ? -29.722 -12.197 4.796 1.00 93.38 390 ARG A CA 1
ATOM 3068 C C . ARG A 1 390 ? -31.034 -12.742 4.231 1.00 93.38 390 ARG A C 1
ATOM 3070 O O . ARG A 1 390 ? -31.121 -13.936 3.964 1.00 93.38 390 ARG A O 1
ATOM 3077 N N . GLN A 1 391 ? -32.018 -11.878 3.978 1.00 91.56 391 GLN A N 1
ATOM 3078 C CA . GLN A 1 391 ? -33.296 -12.276 3.376 1.00 91.56 391 GLN A CA 1
ATOM 3079 C C . GLN A 1 391 ? -33.138 -12.802 1.943 1.00 91.56 391 GLN A C 1
ATOM 3081 O O . GLN A 1 391 ? -33.730 -13.828 1.614 1.00 91.56 391 GLN A O 1
ATOM 3086 N N . ALA A 1 392 ? -32.324 -12.145 1.110 1.00 89.75 392 ALA A N 1
ATOM 3087 C CA . ALA A 1 392 ? -32.027 -12.590 -0.254 1.00 89.75 392 ALA A CA 1
ATOM 3088 C C . ALA A 1 392 ? -31.292 -13.941 -0.270 1.00 89.75 392 ALA A C 1
ATOM 3090 O O . ALA A 1 392 ? -31.610 -14.815 -1.070 1.00 89.75 392 ALA A O 1
ATOM 3091 N N . LEU A 1 393 ? -30.391 -14.156 0.691 1.00 90.38 393 LEU A N 1
ATOM 3092 C CA . LEU A 1 393 ? -29.746 -15.440 0.964 1.00 90.38 393 LEU A CA 1
ATOM 3093 C C . LEU A 1 393 ? -30.651 -16.392 1.767 1.00 90.38 393 LEU A C 1
ATOM 3095 O O . LEU A 1 393 ? -30.166 -17.361 2.342 1.00 90.38 393 LEU A O 1
ATOM 3099 N N . GLY A 1 394 ? -31.963 -16.145 1.828 1.00 88.69 394 GLY A N 1
ATOM 3100 C CA . GLY A 1 394 ? -32.990 -17.048 2.351 1.00 88.69 394 GLY A CA 1
ATOM 3101 C C . GLY A 1 394 ? -33.016 -17.242 3.872 1.00 88.69 394 GLY A C 1
ATOM 3102 O O . GLY A 1 394 ? -33.571 -18.239 4.340 1.00 88.69 394 GLY A O 1
ATOM 3103 N N . ILE A 1 395 ? -32.416 -16.336 4.646 1.00 90.38 395 ILE A N 1
ATOM 3104 C CA . ILE A 1 395 ? -32.574 -16.245 6.102 1.00 90.38 395 ILE A CA 1
ATOM 3105 C C . ILE A 1 395 ? -33.603 -15.157 6.410 1.00 90.38 395 ILE A C 1
ATOM 3107 O O . ILE A 1 395 ? -33.328 -13.961 6.329 1.00 90.38 395 ILE A O 1
ATOM 3111 N N . THR A 1 396 ? -34.815 -15.575 6.772 1.00 88.06 396 THR A N 1
ATOM 3112 C CA . THR A 1 396 ? -35.932 -14.663 7.073 1.00 88.06 396 THR A CA 1
ATOM 3113 C C . THR A 1 396 ? -36.132 -14.422 8.565 1.00 88.06 396 THR A C 1
ATOM 3115 O O . THR A 1 396 ? -36.966 -13.604 8.945 1.00 88.06 396 THR A O 1
ATOM 3118 N N . THR A 1 397 ? -35.408 -15.144 9.422 1.00 90.81 397 THR A N 1
ATOM 3119 C CA . THR A 1 397 ? -35.527 -15.025 10.876 1.00 90.81 397 THR A CA 1
ATOM 3120 C C . THR A 1 397 ? -34.945 -13.685 11.343 1.00 90.81 397 THR A C 1
ATOM 3122 O O . THR A 1 397 ? -33.772 -13.408 11.055 1.00 90.81 397 THR A O 1
ATOM 3125 N N . PRO A 1 398 ? -35.713 -12.851 12.071 1.00 92.62 398 PRO A N 1
ATOM 3126 C CA . PRO A 1 398 ? -35.201 -11.585 12.579 1.00 92.62 398 PRO A CA 1
ATOM 3127 C C . PRO A 1 398 ? -33.999 -11.790 13.507 1.00 92.62 398 PRO A C 1
ATOM 3129 O O . PRO A 1 398 ? -34.006 -12.683 14.353 1.00 92.62 398 PRO A O 1
ATOM 3132 N N . TRP A 1 399 ? -32.963 -10.962 13.363 1.00 94.25 399 TRP A N 1
ATOM 3133 C CA . TRP A 1 399 ? -31.811 -10.991 14.268 1.00 94.25 399 TRP A CA 1
ATOM 3134 C C . TRP A 1 399 ? -32.141 -10.241 15.559 1.00 94.25 399 TRP A C 1
ATOM 3136 O O . TRP A 1 399 ? -32.493 -9.060 15.520 1.00 94.25 399 TRP A O 1
ATOM 3146 N N . GLN A 1 400 ? -32.028 -10.908 16.704 1.00 95.69 400 GLN A N 1
ATOM 3147 C CA . GLN A 1 400 ? -32.281 -10.280 17.997 1.00 95.69 400 GLN A CA 1
ATOM 3148 C C . GLN A 1 400 ? -31.215 -9.230 18.333 1.00 95.69 400 GLN A C 1
ATOM 3150 O O . GLN A 1 400 ? -30.020 -9.496 18.221 1.00 95.69 400 GLN A O 1
ATOM 3155 N N . VAL A 1 401 ? -31.646 -8.054 18.793 1.00 96.19 401 VAL A N 1
ATOM 3156 C CA . VAL A 1 401 ? -30.755 -6.976 19.237 1.00 96.19 401 VAL A CA 1
ATOM 3157 C C . VAL A 1 401 ? -30.860 -6.808 20.751 1.00 96.19 401 VAL A C 1
ATOM 3159 O O . VAL A 1 401 ? -31.893 -6.386 21.272 1.00 96.19 401 VAL A O 1
ATOM 3162 N N . PHE A 1 402 ? -29.773 -7.114 21.459 1.00 93.94 402 PHE A N 1
ATOM 3163 C CA . PHE A 1 402 ? -29.709 -7.101 22.924 1.00 93.94 402 PHE A CA 1
ATOM 3164 C C . PHE A 1 402 ? -29.419 -5.718 23.496 1.00 93.94 402 PHE A C 1
ATOM 3166 O O . PHE A 1 402 ? -29.991 -5.331 24.516 1.00 93.94 402 PHE A O 1
ATOM 3173 N N . ARG A 1 403 ? -28.555 -4.951 22.826 1.00 93.00 403 ARG A N 1
ATOM 3174 C CA . ARG A 1 403 ? -28.118 -3.637 23.301 1.00 93.00 403 ARG A CA 1
ATOM 3175 C C . ARG A 1 403 ? -28.026 -2.642 22.158 1.00 93.00 403 ARG A C 1
ATOM 3177 O O . ARG A 1 403 ? -27.613 -2.981 21.053 1.00 93.00 403 ARG A O 1
ATOM 3184 N N . THR A 1 404 ? -28.443 -1.411 22.434 1.00 95.00 404 THR A N 1
ATOM 3185 C CA . THR A 1 404 ? -28.373 -0.256 21.523 1.00 95.00 404 THR A CA 1
ATOM 3186 C C . THR A 1 404 ? -27.955 0.969 22.335 1.00 95.00 404 THR A C 1
ATOM 3188 O O . THR A 1 404 ? -27.303 0.794 23.361 1.00 95.00 404 THR A O 1
ATOM 3191 N N . GLN A 1 405 ? -28.324 2.188 21.925 1.00 94.94 405 GLN A N 1
ATOM 3192 C CA . GLN A 1 405 ? -27.950 3.392 22.653 1.00 94.94 405 GLN A CA 1
ATOM 3193 C C . GLN A 1 405 ? -28.290 3.331 24.149 1.00 94.94 405 GLN A C 1
ATOM 3195 O O . GLN A 1 405 ? -29.444 3.111 24.530 1.00 94.94 405 GLN A O 1
ATOM 3200 N N . ASP A 1 406 ? -27.269 3.568 24.971 1.00 89.00 406 ASP A N 1
ATOM 3201 C CA . ASP A 1 406 ? -27.330 3.458 26.424 1.00 89.00 406 ASP A CA 1
ATOM 3202 C C . ASP A 1 406 ? -26.931 4.780 27.087 1.00 89.00 406 ASP A C 1
ATOM 3204 O O . ASP A 1 406 ? -25.913 5.384 26.754 1.00 89.00 406 ASP A O 1
ATOM 3208 N N . SER A 1 407 ? -27.754 5.242 28.024 1.00 86.19 407 SER A N 1
ATOM 3209 C CA . SER A 1 407 ? -27.515 6.460 28.796 1.00 86.19 407 SER A CA 1
ATOM 3210 C C . SER A 1 407 ? -26.868 6.206 30.155 1.00 86.19 407 SER A C 1
ATOM 3212 O O . SER A 1 407 ? -26.499 7.170 30.831 1.00 86.19 407 SER A O 1
ATOM 3214 N N . GLN A 1 408 ? -26.730 4.949 30.580 1.00 88.12 408 GLN A N 1
ATOM 3215 C CA . GLN A 1 408 ? -26.109 4.594 31.853 1.00 88.12 408 GLN A CA 1
ATOM 3216 C C . GLN A 1 408 ? -24.637 5.037 31.892 1.00 88.12 408 GLN A C 1
ATOM 3218 O O . GLN A 1 408 ? -23.963 5.166 30.865 1.00 88.12 408 GLN A O 1
ATOM 3223 N N . THR A 1 409 ? -24.147 5.351 33.090 1.00 86.81 409 THR A N 1
ATOM 3224 C CA . THR A 1 409 ? -22.711 5.544 33.340 1.00 86.81 409 THR A CA 1
ATOM 3225 C C . THR A 1 409 ? -22.028 4.184 33.451 1.00 86.81 409 THR A C 1
ATOM 3227 O O . THR A 1 409 ? -22.699 3.177 33.681 1.00 86.81 409 THR A O 1
ATOM 3230 N N . GLN A 1 410 ? -20.702 4.144 33.312 1.00 85.94 410 GLN A N 1
ATOM 3231 C CA . GLN A 1 410 ? -19.944 2.887 33.380 1.00 85.94 410 GLN A CA 1
ATOM 3232 C C . GLN A 1 410 ? -20.120 2.167 34.725 1.00 85.94 410 GLN A C 1
ATOM 3234 O O . GLN A 1 410 ? -20.334 0.958 34.743 1.00 85.94 410 GLN A O 1
ATOM 3239 N N . ASP A 1 411 ? -20.203 2.917 35.829 1.00 82.94 411 ASP A N 1
ATOM 3240 C CA . ASP A 1 411 ? -20.486 2.370 37.169 1.00 82.94 411 ASP A CA 1
ATOM 3241 C C . ASP A 1 411 ? -21.844 1.659 37.272 1.00 82.94 411 ASP A C 1
ATOM 3243 O O . ASP A 1 411 ? -22.047 0.807 38.131 1.00 82.94 411 ASP A O 1
ATOM 3247 N N . ASN A 1 412 ? -22.782 2.003 36.387 1.00 84.19 412 ASN A N 1
ATOM 3248 C CA . ASN A 1 412 ? -24.118 1.417 36.325 1.00 84.19 412 ASN A CA 1
ATOM 3249 C C . ASN A 1 412 ? -24.254 0.385 35.191 1.00 84.19 412 ASN A C 1
ATOM 3251 O O . ASN A 1 412 ? -25.371 0.069 34.791 1.00 84.19 412 ASN A O 1
ATOM 3255 N N . GLY A 1 413 ? -23.136 -0.119 34.658 1.00 82.19 413 GLY A N 1
ATOM 3256 C CA . GLY A 1 413 ? -23.111 -1.101 33.571 1.00 82.19 413 GLY A CA 1
ATOM 3257 C C . GLY A 1 413 ? -23.127 -0.502 32.161 1.00 82.19 413 GLY A C 1
ATOM 3258 O O . GLY A 1 413 ? -23.165 -1.258 31.189 1.00 82.19 413 GLY A O 1
ATOM 3259 N N . GLY A 1 414 ? -23.073 0.828 32.025 1.00 85.12 414 GLY A N 1
ATOM 3260 C CA . GLY A 1 414 ? -22.936 1.536 30.748 1.00 85.12 414 GLY A CA 1
ATOM 3261 C C . GLY A 1 414 ? -21.580 1.301 30.068 1.00 85.12 414 GLY A C 1
ATOM 3262 O O . GLY A 1 414 ? -20.625 0.854 30.693 1.00 85.12 414 GLY A O 1
ATOM 3263 N N . SER A 1 415 ? -21.467 1.626 28.780 1.00 88.25 415 SER A N 1
ATOM 3264 C CA . SER A 1 415 ? -20.199 1.549 28.036 1.00 88.25 415 SER A CA 1
ATOM 3265 C C . SER A 1 415 ? -20.106 2.668 27.005 1.00 88.25 415 SER A C 1
ATOM 3267 O O . SER A 1 415 ? -21.106 3.031 26.378 1.00 88.25 415 SER A O 1
ATOM 3269 N N . SER A 1 416 ? -18.888 3.182 26.790 1.00 90.12 416 SER A N 1
ATOM 3270 C CA . SER A 1 416 ? -18.615 4.236 25.801 1.00 90.12 416 SER A CA 1
ATOM 3271 C C . SER A 1 416 ? -18.977 3.814 24.368 1.00 90.12 416 SER A C 1
ATOM 3273 O O . SER A 1 416 ? -19.317 4.654 23.537 1.00 90.12 416 SER A O 1
ATOM 3275 N N . ARG A 1 417 ? -19.031 2.504 24.089 1.00 90.38 417 ARG A N 1
ATOM 3276 C CA . ARG A 1 417 ? -19.442 1.938 22.791 1.00 90.38 417 ARG A CA 1
ATOM 3277 C C . ARG A 1 417 ? -20.886 2.277 22.403 1.00 90.38 417 ARG A C 1
ATOM 3279 O O . ARG A 1 417 ? -21.195 2.400 21.216 1.00 90.38 417 ARG A O 1
ATOM 3286 N N . TYR A 1 418 ? -21.769 2.436 23.389 1.00 92.56 418 TYR A N 1
ATOM 3287 C CA . TYR A 1 418 ? -23.210 2.566 23.160 1.00 92.56 418 TYR A CA 1
ATOM 3288 C C . TYR A 1 418 ? -23.747 3.980 23.377 1.00 92.56 418 TYR A C 1
ATOM 3290 O O . TYR A 1 418 ? -24.845 4.265 22.913 1.00 92.56 418 TYR A O 1
ATOM 3298 N N . GLU A 1 419 ? -23.008 4.893 24.012 1.00 92.12 419 GLU A N 1
ATOM 3299 C CA . GLU A 1 419 ? -23.531 6.214 24.419 1.00 92.12 419 GLU A CA 1
ATOM 3300 C C . GLU A 1 419 ? -24.213 6.979 23.274 1.00 92.12 419 GLU A C 1
ATOM 3302 O O . GLU A 1 419 ? -25.306 7.527 23.428 1.00 92.12 419 GLU A O 1
ATOM 3307 N N . LEU A 1 420 ? -23.592 6.962 22.092 1.00 93.69 420 LEU A N 1
ATOM 3308 C CA . LEU A 1 420 ? -24.046 7.686 20.903 1.00 93.69 420 LEU A CA 1
ATOM 3309 C C . LEU A 1 420 ? -24.874 6.825 19.927 1.00 93.69 420 LEU A C 1
ATOM 3311 O O . LEU A 1 420 ? -25.207 7.285 18.835 1.00 93.69 420 LEU A O 1
ATOM 3315 N N . GLY A 1 421 ? -25.195 5.575 20.283 1.00 93.69 421 GLY A N 1
ATOM 3316 C CA . GLY A 1 421 ? -25.918 4.640 19.409 1.00 93.69 421 GLY A CA 1
ATOM 3317 C C . GLY A 1 421 ? -25.129 4.203 18.170 1.00 93.69 421 GLY A C 1
ATOM 3318 O O . GLY A 1 421 ? -25.725 3.872 17.145 1.00 93.69 421 GLY A O 1
ATOM 3319 N N . LEU A 1 422 ? -23.795 4.246 18.232 1.00 94.94 422 LEU A N 1
ATOM 3320 C CA . LEU A 1 422 ? -22.901 3.946 17.105 1.00 94.94 422 LEU A CA 1
ATOM 3321 C C . LEU A 1 422 ? -22.666 2.443 16.897 1.00 94.94 422 LEU A C 1
ATOM 3323 O O . LEU A 1 422 ? -22.123 2.061 15.855 1.00 94.94 422 LEU A O 1
ATOM 3327 N N . GLY A 1 423 ? -23.103 1.603 17.836 1.00 94.88 423 GLY A N 1
ATOM 3328 C CA . GLY A 1 423 ? -23.063 0.150 17.724 1.00 94.88 423 GLY A CA 1
ATOM 3329 C C . GLY A 1 423 ? -24.235 -0.544 18.418 1.00 94.88 423 GLY A C 1
ATOM 3330 O O . GLY A 1 423 ? -25.009 0.091 19.142 1.00 94.88 423 GLY A O 1
ATOM 3331 N N . ILE A 1 424 ? -24.362 -1.845 18.164 1.00 95.69 424 ILE A N 1
ATOM 3332 C CA . ILE A 1 424 ? -25.367 -2.738 18.755 1.00 95.69 424 ILE A CA 1
ATOM 3333 C C . ILE A 1 424 ? -24.745 -4.066 19.191 1.00 95.69 424 ILE A C 1
ATOM 3335 O O . ILE A 1 424 ? -23.676 -4.423 18.706 1.00 95.69 424 ILE A O 1
ATOM 3339 N N . GLU A 1 425 ? -25.434 -4.812 20.052 1.00 95.00 425 GLU A N 1
ATOM 3340 C CA . GLU A 1 425 ? -25.096 -6.208 20.375 1.00 95.00 425 GLU A CA 1
ATOM 3341 C C . GLU A 1 425 ? -26.148 -7.163 19.813 1.00 95.00 425 GLU A C 1
ATOM 3343 O O . GLU A 1 425 ? -27.348 -6.966 20.022 1.00 95.00 425 GLU A O 1
ATOM 3348 N N . VAL A 1 426 ? -25.688 -8.209 19.130 1.00 95.44 426 VAL A N 1
ATOM 3349 C CA . VAL A 1 426 ? -26.507 -9.270 18.525 1.00 95.44 426 VAL A CA 1
ATOM 3350 C C . VAL A 1 426 ? -25.948 -10.645 18.915 1.00 95.44 426 VAL A C 1
ATOM 3352 O O . VAL A 1 426 ? -24.785 -10.728 19.311 1.00 95.44 426 VAL A O 1
ATOM 3355 N N . PRO A 1 427 ? -26.720 -11.744 18.846 1.00 94.62 427 PRO A N 1
ATOM 3356 C CA . PRO A 1 427 ? -26.156 -13.073 19.053 1.00 94.62 427 PRO A CA 1
ATOM 3357 C C . PRO A 1 427 ? -25.174 -13.419 17.929 1.00 94.62 427 PRO A C 1
ATOM 3359 O O . PRO A 1 427 ? -25.373 -13.008 16.783 1.00 94.62 427 PRO A O 1
ATOM 3362 N N . LEU A 1 428 ? -24.139 -14.191 18.261 1.00 92.12 428 LEU A N 1
ATOM 3363 C CA . LEU A 1 428 ? -23.211 -14.737 17.272 1.00 92.12 428 LEU A CA 1
ATOM 3364 C C . LEU A 1 428 ? -23.982 -15.628 16.272 1.00 92.12 428 LEU A C 1
ATOM 3366 O O . LEU A 1 428 ? -24.798 -16.442 16.719 1.00 92.12 428 LEU A O 1
ATOM 3370 N N . PRO A 1 429 ? -23.755 -15.493 14.950 1.00 91.25 429 PRO A N 1
ATOM 3371 C CA . PRO A 1 429 ? -24.299 -16.426 13.969 1.00 91.25 429 PRO A CA 1
ATOM 3372 C C . PRO A 1 429 ? -23.865 -17.861 14.281 1.00 91.25 429 PRO A C 1
ATOM 3374 O O . PRO A 1 429 ? -22.747 -18.095 14.730 1.00 91.25 429 PRO A O 1
ATOM 3377 N N . THR A 1 430 ? -24.743 -18.833 14.047 1.00 91.69 430 THR A N 1
ATOM 3378 C CA . THR A 1 430 ? -24.362 -20.246 14.206 1.00 91.69 430 THR A CA 1
ATOM 3379 C C . THR A 1 430 ? -23.556 -20.723 12.998 1.00 91.69 430 THR A C 1
ATOM 3381 O O . THR A 1 430 ? -23.835 -20.294 11.878 1.00 91.69 430 THR A O 1
ATOM 3384 N N . ASP A 1 431 ? -22.631 -21.669 13.185 1.00 91.56 431 ASP A N 1
ATOM 3385 C CA . ASP A 1 431 ? -21.854 -22.257 12.079 1.00 91.56 431 ASP A CA 1
ATOM 3386 C C . ASP A 1 431 ? -22.757 -22.794 10.957 1.00 91.56 431 ASP A C 1
ATOM 3388 O O . ASP A 1 431 ? -22.464 -22.627 9.775 1.00 91.56 431 ASP A O 1
ATOM 3392 N N . ALA A 1 432 ? -23.901 -23.388 11.318 1.00 91.88 432 ALA A N 1
ATOM 3393 C CA . ALA A 1 432 ? -24.889 -23.886 10.362 1.00 91.88 432 ALA A CA 1
ATOM 3394 C C . ALA A 1 432 ? -25.553 -22.760 9.548 1.00 91.88 432 ALA A C 1
ATOM 3396 O O . ALA A 1 432 ? -25.824 -22.930 8.359 1.00 91.88 432 ALA A O 1
ATOM 3397 N N . GLU A 1 433 ? -25.811 -21.607 10.172 1.00 91.56 433 GLU A N 1
ATOM 3398 C CA . GLU A 1 433 ? -26.339 -20.428 9.483 1.00 91.56 433 GLU A CA 1
ATOM 3399 C C . GLU A 1 433 ? -25.293 -19.833 8.533 1.00 91.56 433 GLU A C 1
ATOM 3401 O O . GLU A 1 433 ? -25.611 -19.588 7.370 1.00 91.56 433 GLU A O 1
ATOM 3406 N N . LEU A 1 434 ? -24.048 -19.658 8.990 1.00 92.88 434 LEU A N 1
ATOM 3407 C CA . LEU A 1 434 ? -22.953 -19.136 8.165 1.00 92.88 434 LEU A CA 1
ATOM 3408 C C . LEU A 1 434 ? -22.655 -20.043 6.969 1.00 92.88 434 LEU A C 1
ATOM 3410 O O . LEU A 1 434 ? -22.507 -19.548 5.854 1.00 92.88 434 LEU A O 1
ATOM 3414 N N . GLU A 1 435 ? -22.642 -21.362 7.165 1.00 93.06 435 GLU A N 1
ATOM 3415 C CA . GLU A 1 435 ? -22.440 -22.318 6.076 1.00 93.06 435 GLU A CA 1
ATOM 3416 C C . GLU A 1 435 ? -23.600 -22.286 5.068 1.00 93.06 435 GLU A C 1
ATOM 3418 O O . GLU A 1 435 ? -23.369 -22.298 3.859 1.00 93.06 435 GLU A O 1
ATOM 3423 N N . SER A 1 436 ? -24.848 -22.161 5.535 1.00 92.19 436 SER A N 1
ATOM 3424 C CA . SER A 1 436 ? -26.000 -21.999 4.638 1.00 92.19 436 SER A CA 1
ATOM 3425 C C . SER A 1 436 ? -25.942 -20.691 3.843 1.00 92.19 436 SER A C 1
ATOM 3427 O O . SER A 1 436 ? -26.330 -20.680 2.672 1.00 92.19 436 SER A O 1
ATOM 3429 N N . LEU A 1 437 ? -25.497 -19.591 4.459 1.00 92.75 437 LEU A N 1
ATOM 3430 C CA . LEU A 1 437 ? -25.308 -18.302 3.788 1.00 92.75 437 LEU A CA 1
ATOM 3431 C C . LEU A 1 437 ? -24.188 -18.389 2.745 1.00 92.75 437 LEU A C 1
ATOM 3433 O O . LEU A 1 437 ? -24.365 -17.910 1.627 1.00 92.75 437 LEU A O 1
ATOM 3437 N N . ARG A 1 438 ? -23.073 -19.046 3.086 1.00 92.81 438 ARG A N 1
ATOM 3438 C CA . ARG A 1 438 ? -21.920 -19.268 2.204 1.00 92.81 438 ARG A CA 1
ATOM 3439 C C . ARG A 1 438 ? -22.303 -20.068 0.961 1.00 92.81 438 ARG A C 1
ATOM 3441 O O . ARG A 1 438 ? -21.991 -19.651 -0.150 1.00 92.81 438 ARG A O 1
ATOM 3448 N N . GLN A 1 439 ? -23.009 -21.187 1.136 1.00 90.94 439 GLN A N 1
ATOM 3449 C CA . GLN A 1 439 ? -23.467 -22.026 0.021 1.00 90.94 439 GLN A CA 1
ATOM 3450 C C . GLN A 1 439 ? -24.337 -21.230 -0.955 1.00 90.94 439 GLN A C 1
ATOM 3452 O O . GLN A 1 439 ? -24.064 -21.222 -2.152 1.00 90.94 439 GLN A O 1
ATOM 3457 N N . ARG A 1 440 ? -25.314 -20.476 -0.439 1.00 89.69 440 ARG A N 1
ATOM 3458 C CA . ARG A 1 440 ? -26.186 -19.631 -1.267 1.00 89.69 440 ARG A CA 1
ATOM 3459 C C . ARG A 1 440 ? -25.433 -18.477 -1.926 1.00 89.69 440 ARG A C 1
ATOM 3461 O O . ARG A 1 440 ? -25.710 -18.164 -3.074 1.00 89.69 440 ARG A O 1
ATOM 3468 N N . ALA A 1 441 ? -24.470 -17.851 -1.251 1.00 89.88 441 ALA A N 1
ATOM 3469 C CA . ALA A 1 441 ? -23.654 -16.798 -1.858 1.00 89.88 441 ALA A CA 1
ATOM 3470 C C . ALA A 1 441 ? -22.814 -17.333 -3.033 1.00 89.88 441 ALA A C 1
ATOM 3472 O O . ALA A 1 441 ? -22.735 -16.683 -4.073 1.00 89.88 441 ALA A O 1
ATOM 3473 N N . ASN A 1 442 ? -22.265 -18.544 -2.912 1.00 88.88 442 ASN A N 1
ATOM 3474 C CA . ASN A 1 442 ? -21.528 -19.185 -4.004 1.00 88.88 442 ASN A CA 1
ATOM 3475 C C . ASN A 1 442 ? -22.441 -19.535 -5.188 1.00 88.88 442 ASN A C 1
ATOM 3477 O O . ASN A 1 442 ? -22.072 -19.277 -6.327 1.00 88.88 442 ASN A O 1
ATOM 3481 N N . GLU A 1 443 ? -23.668 -20.003 -4.936 1.00 86.19 443 GLU A N 1
ATOM 3482 C CA . GLU A 1 443 ? -24.673 -20.199 -5.996 1.00 86.19 443 GLU A CA 1
ATOM 3483 C C . GLU A 1 443 ? -24.978 -18.897 -6.763 1.00 86.19 443 GLU A C 1
ATOM 3485 O O . GLU A 1 443 ? -25.218 -18.931 -7.968 1.00 86.19 443 GLU A O 1
ATOM 3490 N N . TYR A 1 444 ? -24.949 -17.739 -6.090 1.00 82.88 444 TYR A N 1
ATOM 3491 C CA . TYR A 1 444 ? -25.102 -16.428 -6.735 1.00 82.88 444 TYR A CA 1
ATOM 3492 C C . TYR A 1 444 ? -23.888 -16.028 -7.587 1.00 82.88 444 TYR A C 1
ATOM 3494 O O . TYR A 1 444 ? -24.069 -15.353 -8.603 1.00 82.88 444 TYR A O 1
ATOM 3502 N N . ALA A 1 445 ? -22.675 -16.400 -7.171 1.00 80.75 445 ALA A N 1
ATOM 3503 C CA . ALA A 1 445 ? -21.436 -16.093 -7.886 1.00 80.75 445 ALA A CA 1
ATOM 3504 C C . ALA A 1 445 ? -21.229 -16.991 -9.121 1.00 80.75 445 ALA A C 1
ATOM 3506 O O . ALA A 1 445 ? -20.705 -16.529 -10.136 1.00 80.75 445 ALA A O 1
ATOM 3507 N N . ASP A 1 446 ? -21.684 -18.245 -9.053 1.00 78.69 446 ASP A N 1
ATOM 3508 C CA . ASP A 1 446 ? -21.490 -19.264 -10.093 1.00 78.69 446 ASP A CA 1
ATOM 3509 C C . ASP A 1 446 ? -22.517 -19.205 -11.244 1.00 78.69 446 ASP A C 1
ATOM 3511 O O . ASP A 1 446 ? -22.380 -19.951 -12.218 1.00 78.69 446 ASP A O 1
ATOM 3515 N N . ASP A 1 447 ? -23.526 -18.322 -11.183 1.00 73.88 447 ASP A N 1
ATOM 3516 C CA . ASP A 1 447 ? -24.515 -18.118 -12.255 1.00 73.88 447 ASP A CA 1
ATOM 3517 C C . ASP A 1 447 ? -24.239 -16.836 -13.077 1.00 73.88 447 ASP A C 1
ATOM 3519 O O . ASP A 1 447 ? -24.834 -15.781 -12.828 1.00 73.88 447 ASP A O 1
ATOM 3523 N N . PRO A 1 448 ? -23.372 -16.897 -14.111 1.00 62.75 448 PRO A N 1
ATOM 3524 C CA . PRO A 1 448 ? -23.063 -15.755 -14.973 1.00 62.75 448 PRO A CA 1
ATOM 3525 C C . PRO A 1 448 ? -24.221 -15.343 -15.900 1.00 62.75 448 PRO A C 1
ATOM 3527 O O . PRO A 1 448 ? -24.083 -14.362 -16.634 1.00 62.75 448 PRO A O 1
ATOM 3530 N N . PHE A 1 449 ? -25.342 -16.078 -15.910 1.00 57.28 449 PHE A N 1
ATOM 3531 C CA . PHE A 1 449 ? -26.496 -15.830 -16.782 1.00 57.28 449 PHE A CA 1
ATOM 3532 C C . PHE A 1 449 ? -27.759 -15.426 -16.023 1.00 57.28 449 PHE A C 1
ATOM 3534 O O . PHE A 1 449 ? -28.833 -15.333 -16.630 1.00 57.28 449 PHE A O 1
ATOM 3541 N N . ARG A 1 450 ? -27.643 -15.142 -14.725 1.00 66.56 450 ARG A N 1
ATOM 3542 C CA . ARG A 1 450 ? -28.772 -14.700 -13.920 1.00 66.56 450 ARG A CA 1
ATOM 3543 C C . ARG A 1 450 ? -29.331 -13.378 -14.462 1.00 66.56 450 ARG A C 1
ATOM 3545 O O . ARG A 1 450 ? -28.585 -12.400 -14.580 1.00 66.56 450 ARG A O 1
ATOM 3552 N N . PRO A 1 451 ? -30.619 -13.320 -14.853 1.00 62.28 451 PRO A N 1
ATOM 3553 C CA . PRO A 1 451 ? -31.215 -12.072 -15.304 1.00 62.28 451 PRO A CA 1
ATOM 3554 C C . PRO A 1 451 ? -31.226 -11.084 -14.130 1.00 62.28 451 PRO A C 1
ATOM 3556 O O . PRO A 1 451 ? -31.601 -11.486 -13.028 1.00 62.28 451 PRO A O 1
ATOM 3559 N N . PRO A 1 452 ? -30.842 -9.810 -14.344 1.00 66.44 452 PRO A N 1
ATOM 3560 C CA . PRO A 1 452 ? -30.877 -8.819 -13.278 1.00 66.44 452 PRO A CA 1
ATOM 3561 C C . PRO A 1 452 ? -32.298 -8.721 -12.729 1.00 66.44 452 PRO A C 1
ATOM 3563 O O . PRO A 1 452 ? -33.255 -8.707 -13.510 1.00 66.44 452 PRO A O 1
ATOM 3566 N N . ALA A 1 453 ? -32.427 -8.636 -11.405 1.00 70.94 453 ALA A N 1
ATOM 3567 C CA . ALA A 1 453 ? -33.730 -8.497 -10.769 1.00 70.94 453 ALA A CA 1
ATOM 3568 C C . ALA A 1 453 ? -34.573 -7.363 -11.395 1.00 70.94 453 ALA A C 1
ATOM 3570 O O . ALA A 1 453 ? -34.048 -6.317 -11.793 1.00 70.94 453 ALA A O 1
ATOM 3571 N N . GLU A 1 454 ? -35.894 -7.571 -11.473 1.00 69.25 454 GLU A N 1
ATOM 3572 C CA . GLU A 1 454 ? -36.831 -6.652 -12.143 1.00 69.25 454 GLU A CA 1
ATOM 3573 C C . GLU A 1 454 ? -36.869 -5.260 -11.496 1.00 69.25 454 GLU A C 1
ATOM 3575 O O . GLU A 1 454 ? -37.220 -4.278 -12.155 1.00 69.25 454 GLU A O 1
ATOM 3580 N N . ASN A 1 455 ? -36.492 -5.154 -10.217 1.00 79.38 455 ASN A N 1
ATOM 3581 C CA . ASN A 1 455 ? -36.394 -3.887 -9.510 1.00 79.38 455 ASN A CA 1
ATOM 3582 C C . ASN A 1 455 ? -34.936 -3.519 -9.163 1.00 79.38 455 ASN A C 1
ATOM 3584 O O . ASN A 1 455 ? -34.090 -4.358 -8.856 1.00 79.38 455 ASN A O 1
ATOM 3588 N N . GLU A 1 456 ? -34.637 -2.218 -9.223 1.00 78.00 456 GLU A N 1
ATOM 3589 C CA . GLU A 1 456 ? -33.284 -1.671 -9.033 1.00 78.00 456 GLU A CA 1
ATOM 3590 C C . GLU A 1 456 ? -32.715 -1.968 -7.634 1.00 78.00 456 GLU A C 1
ATOM 3592 O O . GLU A 1 456 ? -31.514 -2.172 -7.478 1.00 78.00 456 GLU A O 1
ATOM 3597 N N . ALA A 1 457 ? -33.585 -2.055 -6.625 1.00 72.25 457 ALA A N 1
ATOM 3598 C CA . ALA A 1 457 ? -33.206 -2.334 -5.246 1.00 72.25 457 ALA A CA 1
ATOM 3599 C C . ALA A 1 457 ? -32.761 -3.796 -5.039 1.00 72.25 457 ALA A C 1
ATOM 3601 O O . ALA A 1 457 ? -31.817 -4.052 -4.296 1.00 72.25 457 ALA A O 1
ATOM 3602 N N . GLU A 1 458 ? -33.411 -4.770 -5.667 1.00 78.25 458 GLU A N 1
ATOM 3603 C CA . GLU A 1 458 ? -32.997 -6.177 -5.645 1.00 78.25 458 GLU A CA 1
ATOM 3604 C C . GLU A 1 458 ? -31.722 -6.376 -6.462 1.00 78.25 458 GLU A C 1
ATOM 3606 O O . GLU A 1 458 ? -30.829 -7.085 -6.012 1.00 78.25 458 GLU A O 1
ATOM 3611 N N . ASN A 1 459 ? -31.585 -5.671 -7.590 1.00 82.31 459 ASN A N 1
ATOM 3612 C CA . ASN A 1 459 ? -30.373 -5.694 -8.414 1.00 82.31 459 ASN A CA 1
ATOM 3613 C C . ASN A 1 459 ? -29.153 -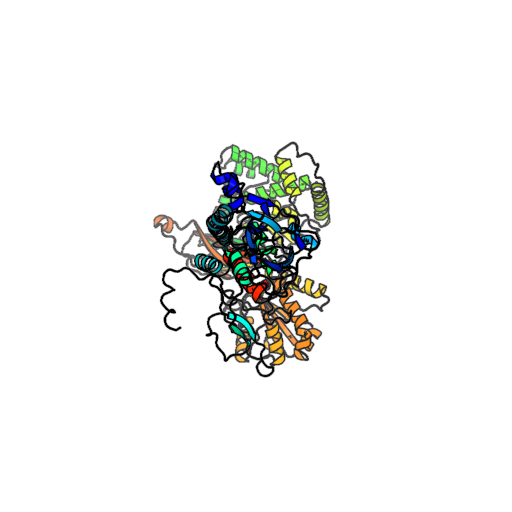5.141 -7.649 1.00 82.31 459 ASN A C 1
ATOM 3615 O O . ASN A 1 459 ? -28.052 -5.672 -7.758 1.00 82.31 459 ASN A O 1
ATOM 3619 N N . GLU A 1 460 ? -29.339 -4.104 -6.823 1.00 87.06 460 GLU A N 1
ATOM 3620 C CA . GLU A 1 460 ? -28.296 -3.601 -5.917 1.00 87.06 460 GLU A CA 1
ATOM 3621 C C . GLU A 1 460 ? -27.817 -4.684 -4.934 1.00 87.06 460 GLU A C 1
ATOM 3623 O O . GLU A 1 460 ? -26.613 -4.879 -4.777 1.00 87.06 460 GLU A O 1
ATOM 3628 N N . ILE A 1 461 ? -28.744 -5.412 -4.302 1.00 88.81 461 ILE A N 1
ATOM 3629 C CA . ILE A 1 461 ? -28.419 -6.470 -3.330 1.00 88.81 461 ILE A CA 1
ATOM 3630 C C . ILE A 1 461 ? -27.774 -7.674 -4.014 1.00 88.81 461 ILE A C 1
ATOM 3632 O O . ILE A 1 461 ? -26.816 -8.232 -3.493 1.00 88.81 461 ILE A O 1
ATOM 3636 N N . GLU A 1 462 ? -28.256 -8.052 -5.193 1.00 85.75 462 GLU A N 1
ATOM 3637 C CA . GLU A 1 462 ? -27.687 -9.139 -5.984 1.00 85.75 462 GLU A CA 1
ATOM 3638 C C . GLU A 1 462 ? -26.235 -8.849 -6.385 1.00 85.75 462 GLU A C 1
ATOM 3640 O O . GLU A 1 462 ? -25.358 -9.681 -6.154 1.00 85.75 462 GLU A O 1
ATOM 3645 N N . ARG A 1 463 ? -25.947 -7.638 -6.881 1.00 85.81 463 ARG A N 1
ATOM 3646 C CA . ARG A 1 463 ? -24.571 -7.205 -7.179 1.00 85.81 463 ARG A CA 1
ATOM 3647 C C . ARG A 1 463 ? -23.694 -7.158 -5.937 1.00 85.81 463 ARG A C 1
ATOM 3649 O O . ARG A 1 463 ? -22.515 -7.490 -6.014 1.00 85.81 463 ARG A O 1
ATOM 3656 N N . LEU A 1 464 ? -24.256 -6.723 -4.809 1.00 90.00 464 LEU A N 1
ATOM 3657 C CA . LEU A 1 464 ? -23.538 -6.694 -3.542 1.00 90.00 464 LEU A CA 1
ATOM 3658 C C . LEU A 1 464 ? -23.154 -8.115 -3.103 1.00 90.00 464 LEU A C 1
ATOM 3660 O O . LEU A 1 464 ? -22.002 -8.322 -2.746 1.00 90.00 464 LEU A O 1
ATOM 3664 N N . ILE A 1 465 ? -24.067 -9.088 -3.201 1.00 89.50 465 ILE A N 1
ATOM 3665 C CA . ILE A 1 465 ? -23.795 -10.505 -2.902 1.00 89.50 465 ILE A CA 1
ATOM 3666 C C . ILE A 1 465 ? -22.741 -11.079 -3.856 1.00 89.50 465 ILE A C 1
ATOM 3668 O O . ILE A 1 465 ? -21.820 -11.747 -3.404 1.00 89.50 465 ILE A O 1
ATOM 3672 N N . GLN A 1 466 ? -22.821 -10.783 -5.156 1.00 86.06 466 GLN A N 1
ATOM 3673 C CA . GLN A 1 466 ? -21.833 -11.242 -6.144 1.00 86.06 466 GLN A CA 1
ATOM 3674 C C . GLN A 1 466 ? -20.421 -10.691 -5.900 1.00 86.06 466 GLN A C 1
ATOM 3676 O O . GLN A 1 466 ? -19.441 -11.309 -6.305 1.00 86.06 466 GLN A O 1
ATOM 3681 N N . ALA A 1 467 ? -20.305 -9.529 -5.254 1.00 85.94 467 ALA A N 1
ATOM 3682 C CA . ALA A 1 467 ? -19.021 -8.938 -4.890 1.00 85.94 467 ALA A CA 1
ATOM 3683 C C . ALA A 1 467 ? -18.447 -9.483 -3.566 1.00 85.94 467 ALA A C 1
ATOM 3685 O O . ALA A 1 467 ? -17.316 -9.143 -3.220 1.00 85.94 467 ALA A O 1
ATOM 3686 N N . MET A 1 468 ? -19.205 -10.285 -2.806 1.00 90.12 468 MET A N 1
ATOM 3687 C CA . MET A 1 468 ? -18.754 -10.856 -1.534 1.00 90.12 468 MET A CA 1
ATOM 3688 C C . MET A 1 468 ? -17.841 -12.066 -1.755 1.00 90.12 468 MET A C 1
ATOM 3690 O O . MET A 1 468 ? -18.184 -12.996 -2.480 1.00 90.12 468 MET A O 1
ATOM 3694 N N . SER A 1 469 ? -16.716 -12.102 -1.040 1.00 88.81 469 SER A N 1
ATOM 3695 C CA . SER A 1 469 ? -15.815 -13.261 -0.995 1.00 88.81 469 SER A CA 1
ATOM 3696 C C . SER A 1 469 ? -16.169 -14.148 0.195 1.00 88.81 469 SER A C 1
ATOM 3698 O O . SER A 1 469 ? -15.675 -13.925 1.300 1.00 88.81 469 SER A O 1
ATOM 3700 N N . SER A 1 470 ? -17.055 -15.125 -0.012 1.00 89.12 470 SER A N 1
ATOM 3701 C CA . SER A 1 470 ? -17.551 -15.985 1.068 1.00 89.12 470 SER A CA 1
ATOM 3702 C C . SER A 1 470 ? -16.433 -16.826 1.712 1.00 89.12 470 SER A C 1
ATOM 3704 O O . SER A 1 470 ? -15.527 -17.303 1.028 1.00 89.12 470 SER A O 1
ATOM 3706 N N . GLN A 1 471 ? -16.489 -17.005 3.036 1.00 90.56 471 GLN A N 1
ATOM 3707 C CA . GLN A 1 471 ? -15.495 -17.750 3.825 1.00 90.56 471 GLN A CA 1
ATOM 3708 C C . GLN A 1 471 ? -16.173 -18.854 4.652 1.00 90.56 471 GLN A C 1
ATOM 3710 O O . GLN A 1 471 ? -17.345 -18.702 5.018 1.00 90.56 471 GLN A O 1
ATOM 3715 N N . PRO A 1 472 ? -15.493 -19.983 4.931 1.00 89.31 472 PRO A N 1
ATOM 3716 C CA . PRO A 1 472 ? -16.040 -21.023 5.795 1.00 89.31 472 PRO A CA 1
ATOM 3717 C C . PRO A 1 472 ? -16.132 -20.539 7.258 1.00 89.31 472 PRO A C 1
ATOM 3719 O O . PRO A 1 472 ? -15.306 -19.732 7.689 1.00 89.31 472 PRO A O 1
ATOM 3722 N N . PRO A 1 473 ? -17.083 -21.060 8.060 1.00 88.25 473 PRO A N 1
ATOM 3723 C CA . PRO A 1 473 ? -17.248 -20.646 9.461 1.00 88.25 473 PRO A CA 1
ATOM 3724 C C . PRO A 1 473 ? -16.012 -20.888 10.343 1.00 88.25 473 PRO A C 1
ATOM 3726 O O . PRO A 1 473 ? -15.839 -20.211 11.350 1.00 88.25 473 PRO A O 1
ATOM 3729 N N . SER A 1 474 ? -15.146 -21.839 9.971 1.00 86.44 474 SER A N 1
ATOM 3730 C CA . SER A 1 474 ? -13.872 -22.090 10.659 1.00 86.44 474 SER A CA 1
ATOM 3731 C C . SER A 1 474 ? -12.891 -20.925 10.550 1.00 86.44 474 SER A C 1
ATOM 3733 O O . SER A 1 474 ? -12.093 -20.724 11.462 1.00 86.44 474 SER A O 1
ATOM 3735 N N . ASP A 1 475 ? -12.955 -20.184 9.443 1.00 83.25 475 ASP A N 1
ATOM 3736 C CA . ASP A 1 475 ? -11.993 -19.139 9.097 1.00 83.25 475 ASP A CA 1
ATOM 3737 C C . ASP A 1 475 ? -12.563 -17.751 9.435 1.00 83.25 475 ASP A C 1
ATOM 3739 O O . ASP A 1 475 ? -11.818 -16.845 9.805 1.00 83.25 475 ASP A O 1
ATOM 3743 N N . ASP A 1 476 ? -13.891 -17.593 9.370 1.00 87.25 476 ASP A N 1
ATOM 3744 C CA . ASP A 1 476 ? -14.615 -16.372 9.740 1.00 87.25 476 ASP A CA 1
ATOM 3745 C C . ASP A 1 476 ? -15.867 -16.684 10.592 1.00 87.25 476 ASP A C 1
ATOM 3747 O O . ASP A 1 476 ? -16.999 -16.644 10.092 1.00 87.25 476 ASP A O 1
ATOM 3751 N N . PRO A 1 477 ? -15.693 -16.984 11.895 1.00 88.19 477 PRO A N 1
ATOM 3752 C CA . PRO A 1 477 ? -16.794 -17.348 12.791 1.00 88.19 477 PRO A CA 1
ATOM 3753 C C . PRO A 1 477 ? -17.732 -16.175 13.117 1.00 88.19 477 PRO A C 1
ATOM 3755 O O . PRO A 1 477 ? -18.833 -16.379 13.628 1.00 88.19 477 PRO A O 1
ATOM 3758 N N . GLU A 1 478 ? -17.321 -14.932 12.845 1.00 89.50 478 GLU A N 1
ATOM 3759 C CA . GLU A 1 478 ? -18.169 -13.751 13.033 1.00 89.50 478 GLU A CA 1
ATOM 3760 C C . GLU A 1 478 ? -18.976 -13.371 11.778 1.00 89.50 478 GLU A C 1
ATOM 3762 O O . GLU A 1 478 ? -19.876 -12.532 11.872 1.00 89.50 478 GLU A O 1
ATOM 3767 N N . GLY A 1 479 ? -18.684 -13.968 10.617 1.00 91.38 479 GLY A N 1
ATOM 3768 C CA . GLY A 1 479 ? -19.348 -13.659 9.347 1.00 91.38 479 GLY A CA 1
ATOM 3769 C C . GLY A 1 479 ? -19.003 -12.273 8.789 1.00 91.38 479 GLY A C 1
ATOM 3770 O O . GLY A 1 479 ? -19.852 -11.616 8.176 1.00 91.38 479 GLY A O 1
ATOM 3771 N N . ARG A 1 480 ? -17.771 -11.798 9.006 1.00 91.62 480 ARG A N 1
ATOM 3772 C CA . ARG A 1 480 ? -17.259 -10.525 8.470 1.00 91.62 480 ARG A CA 1
ATOM 3773 C C . ARG A 1 480 ? -17.385 -10.428 6.956 1.00 91.62 480 ARG A C 1
ATOM 3775 O O . ARG A 1 480 ? -17.724 -9.349 6.472 1.00 91.62 480 ARG A O 1
ATOM 3782 N N . TRP A 1 481 ? -17.219 -11.533 6.228 1.00 92.69 481 TRP A N 1
ATOM 3783 C CA . TRP A 1 481 ? -17.359 -11.573 4.768 1.00 92.69 481 TRP A CA 1
ATOM 3784 C C . TRP A 1 481 ? -18.722 -11.052 4.274 1.00 92.69 481 TRP A C 1
ATOM 3786 O O . TRP A 1 481 ? -18.807 -10.477 3.191 1.00 92.69 481 TRP A O 1
ATOM 3796 N N . LEU A 1 482 ? -19.782 -11.211 5.078 1.00 93.81 482 LEU A N 1
ATOM 3797 C CA . LEU A 1 482 ? -21.124 -10.688 4.805 1.00 93.81 482 LEU A CA 1
ATOM 3798 C C . LEU A 1 482 ? -21.308 -9.269 5.364 1.00 93.81 482 LEU A C 1
ATOM 3800 O O . LEU A 1 482 ? -21.943 -8.416 4.738 1.00 93.81 482 LEU A O 1
ATOM 3804 N N . LEU A 1 483 ? -20.794 -9.019 6.570 1.00 94.75 483 LEU A N 1
ATOM 3805 C CA . LEU A 1 483 ? -21.027 -7.783 7.320 1.00 94.75 483 LEU A CA 1
ATOM 3806 C C . LEU A 1 483 ? -20.255 -6.585 6.744 1.00 94.75 483 LEU A C 1
ATOM 3808 O O . LEU A 1 483 ? -20.827 -5.499 6.600 1.00 94.75 483 LEU A O 1
ATOM 3812 N N . GLU A 1 484 ? -18.981 -6.767 6.394 1.00 92.50 484 GLU A N 1
ATOM 3813 C CA . GLU A 1 484 ? -18.102 -5.683 5.939 1.00 92.50 484 GLU A CA 1
ATOM 3814 C C . GLU A 1 484 ? -18.564 -5.037 4.625 1.00 92.50 484 GLU A C 1
ATOM 3816 O O . GLU A 1 484 ? -18.663 -3.803 4.587 1.00 92.50 484 GLU A O 1
ATOM 3821 N N . PRO A 1 485 ? -18.963 -5.801 3.586 1.00 92.69 485 PRO A N 1
ATOM 3822 C CA . PRO A 1 485 ? -19.494 -5.222 2.350 1.00 92.69 485 PRO A CA 1
ATOM 3823 C C . PRO A 1 485 ? -20.807 -4.455 2.557 1.00 92.69 485 PRO A C 1
ATOM 3825 O O . PRO A 1 485 ? -21.086 -3.500 1.836 1.00 92.69 485 PRO A O 1
ATOM 3828 N N . CYS A 1 486 ? -21.591 -4.804 3.585 1.00 94.06 486 CYS A N 1
ATOM 3829 C CA . CYS A 1 486 ? -22.805 -4.074 3.966 1.00 94.06 486 CYS A CA 1
ATOM 3830 C C . CYS A 1 486 ? -22.520 -2.767 4.739 1.00 94.06 486 CYS A C 1
ATOM 3832 O O . CYS A 1 486 ? -23.452 -2.060 5.128 1.00 94.06 486 CYS A O 1
ATOM 3834 N N . GLY A 1 487 ? -21.248 -2.429 4.983 1.00 93.12 487 GLY A N 1
ATOM 3835 C CA . GLY A 1 487 ? -20.828 -1.207 5.672 1.00 93.12 487 GLY A CA 1
ATOM 3836 C C . GLY A 1 487 ? -20.629 -1.353 7.183 1.00 93.12 487 GLY A C 1
ATOM 3837 O O . GLY A 1 487 ? -20.411 -0.347 7.864 1.00 93.12 487 GLY A O 1
ATOM 3838 N N . ILE A 1 488 ? -20.680 -2.573 7.729 1.00 95.50 488 ILE A N 1
ATOM 3839 C CA . ILE A 1 488 ? -20.320 -2.843 9.126 1.00 95.50 488 ILE A CA 1
ATOM 3840 C C . ILE A 1 488 ? -18.800 -2.983 9.216 1.00 95.50 488 ILE A C 1
ATOM 3842 O O . ILE A 1 488 ? -18.226 -3.963 8.771 1.00 95.50 488 ILE A O 1
ATOM 3846 N N . GLN A 1 489 ? -18.128 -1.997 9.804 1.00 91.88 489 GLN A N 1
ATOM 3847 C CA . GLN A 1 489 ? -16.663 -1.965 9.885 1.00 91.88 489 GLN A CA 1
ATOM 3848 C C . GLN A 1 489 ? -16.097 -2.621 11.146 1.00 91.88 489 GLN A C 1
ATOM 3850 O O . GLN A 1 489 ? -14.882 -2.706 11.317 1.00 91.88 489 GLN A O 1
ATOM 3855 N N . THR A 1 490 ? -16.947 -3.021 12.086 1.00 91.44 490 THR A N 1
ATOM 3856 C CA . THR A 1 490 ? -16.532 -3.769 13.271 1.00 91.44 490 THR A CA 1
ATOM 3857 C C . THR A 1 490 ? -17.559 -4.836 13.587 1.00 91.44 490 THR A C 1
ATOM 3859 O O . THR A 1 490 ? -18.714 -4.508 13.844 1.00 91.44 490 THR A O 1
ATOM 3862 N N . ALA A 1 491 ? -17.094 -6.082 13.621 1.00 91.94 491 ALA A N 1
ATOM 3863 C CA . ALA A 1 491 ? -17.756 -7.227 14.224 1.00 91.94 491 ALA A CA 1
ATOM 3864 C C . ALA A 1 491 ? -16.811 -7.773 15.305 1.00 91.94 491 ALA A C 1
ATOM 3866 O O . ALA A 1 491 ? -15.711 -8.230 14.997 1.00 91.94 491 ALA A O 1
ATOM 3867 N N . HIS A 1 492 ? -17.174 -7.616 16.577 1.00 89.31 492 HIS A N 1
ATOM 3868 C CA . HIS A 1 492 ? -16.289 -7.916 17.704 1.00 89.31 492 HIS A CA 1
ATOM 3869 C C . HIS A 1 492 ? -17.022 -8.695 18.794 1.00 89.31 492 HIS A C 1
ATOM 3871 O O . HIS A 1 492 ? -18.033 -8.232 19.316 1.00 89.31 492 HIS A O 1
ATOM 3877 N N . ARG A 1 493 ? -16.505 -9.867 19.165 1.00 88.62 493 ARG A N 1
ATOM 3878 C CA . ARG A 1 493 ? -17.113 -10.707 20.199 1.00 88.62 493 ARG A CA 1
ATOM 3879 C C . ARG A 1 493 ? -16.947 -10.089 21.589 1.00 88.62 493 ARG A C 1
ATOM 3881 O O . ARG A 1 493 ? -15.830 -9.808 22.017 1.00 88.62 493 ARG A O 1
ATOM 3888 N N . THR A 1 494 ? -18.049 -9.897 22.302 1.00 85.38 494 THR A N 1
ATOM 3889 C CA . THR A 1 494 ? -18.063 -9.401 23.682 1.00 85.38 494 THR A CA 1
ATOM 3890 C C . THR A 1 494 ? -17.870 -10.546 24.682 1.00 85.38 494 THR A C 1
ATOM 3892 O O . THR A 1 494 ? -17.939 -11.725 24.326 1.00 85.38 494 THR A O 1
ATOM 3895 N N . ARG A 1 495 ? -17.635 -10.204 25.957 1.00 73.69 495 ARG A N 1
ATOM 3896 C CA . ARG A 1 495 ? -17.437 -11.169 27.055 1.00 73.69 495 ARG A CA 1
ATOM 3897 C C . ARG A 1 495 ? -18.601 -12.153 27.209 1.00 73.69 495 ARG A C 1
ATOM 3899 O O . ARG A 1 495 ? -18.377 -13.319 27.512 1.00 73.69 495 ARG A O 1
ATOM 3906 N N . ASP A 1 496 ? -19.824 -11.696 26.959 1.00 79.12 496 ASP A N 1
ATOM 3907 C CA . ASP A 1 496 ? -21.042 -12.501 27.117 1.00 79.12 496 ASP A CA 1
ATOM 3908 C C . ASP A 1 496 ? -21.293 -13.443 25.925 1.00 79.12 496 ASP A C 1
ATOM 3910 O O . ASP A 1 496 ? -22.354 -14.052 25.810 1.00 79.12 496 ASP A O 1
ATOM 3914 N N . GLY A 1 497 ? -20.327 -13.558 25.006 1.00 83.25 497 GLY A N 1
ATOM 3915 C CA . GLY A 1 497 ? -20.444 -14.373 23.799 1.00 83.25 497 GLY A CA 1
ATOM 3916 C C . GLY A 1 497 ? -21.329 -13.755 22.714 1.00 83.25 497 GLY A C 1
ATOM 3917 O O . GLY A 1 497 ? -21.606 -14.423 21.719 1.00 83.25 497 GLY A O 1
ATOM 3918 N N . LEU A 1 498 ? -21.749 -12.498 22.883 1.00 91.75 498 LEU A N 1
ATOM 3919 C CA . LEU A 1 498 ? -22.476 -11.727 21.876 1.00 91.75 498 LEU A CA 1
ATOM 3920 C C . LEU A 1 498 ? -21.509 -11.084 20.877 1.00 91.75 498 LEU A C 1
ATOM 3922 O O . LEU A 1 498 ? -20.300 -11.017 21.096 1.00 91.75 498 LEU A O 1
ATOM 3926 N N . LEU A 1 499 ? -22.052 -10.583 19.776 1.00 93.56 499 LEU A N 1
ATOM 3927 C CA . LEU A 1 499 ? -21.327 -9.887 18.728 1.00 93.56 499 LEU A CA 1
ATOM 3928 C C . LEU A 1 499 ? -21.686 -8.396 18.753 1.00 93.56 499 LEU A C 1
ATOM 3930 O O . LEU A 1 499 ? -22.836 -8.013 18.539 1.00 93.56 499 LEU A O 1
ATOM 3934 N N . TYR A 1 500 ? -20.695 -7.547 19.012 1.00 94.00 500 TYR A N 1
ATOM 3935 C CA . TYR A 1 500 ? -20.799 -6.101 18.868 1.00 94.00 500 TYR A CA 1
ATOM 3936 C C . TYR A 1 500 ? -20.611 -5.704 17.402 1.00 94.00 500 TYR A C 1
ATOM 3938 O O . TYR A 1 500 ? -19.562 -5.986 16.816 1.00 94.00 500 TYR A O 1
ATOM 3946 N N . LEU A 1 501 ? -21.601 -5.013 16.836 1.00 95.94 501 LEU A N 1
ATOM 3947 C CA . LEU A 1 501 ? -21.585 -4.506 15.465 1.00 95.94 501 LEU A CA 1
ATOM 3948 C C . LEU A 1 501 ? -21.527 -2.979 15.440 1.00 95.94 501 LEU A C 1
ATOM 3950 O O . LEU A 1 501 ? -22.314 -2.314 16.113 1.00 95.94 501 LEU A O 1
ATOM 3954 N N . SER A 1 502 ? -20.652 -2.408 14.609 1.00 95.62 502 SER A N 1
ATOM 3955 C CA . SER A 1 502 ? -20.604 -0.965 14.349 1.00 95.62 502 SER A CA 1
ATOM 3956 C C . SER A 1 502 ? -20.253 -0.651 12.897 1.00 95.62 502 SER A C 1
ATOM 3958 O O . SER A 1 502 ? -19.470 -1.345 12.255 1.00 95.62 502 SER A O 1
ATOM 3960 N N . HIS A 1 503 ? -20.810 0.447 12.390 1.00 94.69 503 HIS A N 1
ATOM 3961 C CA . HIS A 1 503 ? -20.437 1.040 11.103 1.00 94.69 503 HIS A CA 1
ATOM 3962 C C . HIS A 1 503 ? -19.107 1.813 11.168 1.00 94.69 503 HIS A C 1
ATOM 3964 O O . HIS A 1 503 ? -18.548 2.169 10.131 1.00 94.69 503 HIS A O 1
ATOM 3970 N N . LEU A 1 504 ? -18.607 2.096 12.376 1.00 93.06 504 LEU A N 1
ATOM 3971 C CA . LEU A 1 504 ? -17.290 2.681 12.588 1.00 93.06 504 LEU A CA 1
ATOM 3972 C C . LEU A 1 504 ? -16.253 1.574 12.789 1.00 93.06 504 LEU A C 1
ATOM 3974 O O . LEU A 1 504 ? -16.577 0.540 13.377 1.00 93.06 504 LEU A O 1
ATOM 3978 N N . PRO A 1 505 ? -15.001 1.791 12.357 1.00 90.25 505 PRO A N 1
ATOM 3979 C CA . PRO A 1 505 ? -13.893 0.943 12.760 1.00 90.25 505 PRO A CA 1
ATOM 3980 C C . PRO A 1 505 ? -13.614 1.229 14.241 1.00 90.25 505 PRO A C 1
ATOM 3982 O O . PRO A 1 505 ? -12.860 2.134 14.567 1.00 90.25 505 PRO A O 1
ATOM 3985 N N . THR A 1 506 ? -14.282 0.544 15.167 1.00 87.88 506 THR A N 1
ATOM 3986 C CA . THR A 1 506 ? -13.954 0.642 16.599 1.00 87.88 506 THR A CA 1
ATOM 3987 C C . THR A 1 506 ? -13.056 -0.503 17.021 1.00 87.88 506 THR A C 1
ATOM 3989 O O . THR A 1 506 ? -12.254 -0.330 17.928 1.00 87.88 506 THR A O 1
ATOM 3992 N N . PHE A 1 507 ? -13.156 -1.662 16.361 1.00 81.00 507 PHE A N 1
ATOM 3993 C CA . PHE A 1 507 ? -12.300 -2.819 16.613 1.00 81.00 507 PHE A CA 1
ATOM 3994 C C . PHE A 1 507 ? -12.290 -3.292 18.071 1.00 81.00 507 PHE A C 1
ATOM 3996 O O . PHE A 1 507 ? -11.261 -3.710 18.592 1.00 81.00 507 PHE A O 1
ATOM 4003 N N . GLY A 1 508 ? -13.436 -3.186 18.746 1.00 81.06 508 GLY A N 1
ATOM 4004 C CA . GLY A 1 508 ? -13.532 -3.499 20.171 1.00 81.06 508 GLY A CA 1
ATOM 4005 C C . GLY A 1 508 ? -12.858 -2.463 21.075 1.00 81.06 508 GLY A C 1
ATOM 4006 O O . GLY A 1 508 ? -12.755 -2.692 22.278 1.00 81.06 508 GLY A O 1
ATOM 4007 N N . MET A 1 509 ? -12.428 -1.319 20.539 1.00 87.12 509 MET A N 1
ATOM 4008 C CA . MET A 1 509 ? -11.857 -0.249 21.341 1.00 87.12 509 MET A CA 1
ATOM 4009 C C . MET A 1 509 ? -12.912 0.368 22.257 1.00 87.12 509 MET A C 1
ATOM 4011 O O . MET A 1 509 ? -14.038 0.654 21.841 1.00 87.12 509 MET A O 1
ATOM 4015 N N . GLU A 1 510 ? -12.534 0.577 23.510 1.00 89.44 510 GLU A N 1
ATOM 4016 C CA . GLU A 1 510 ? -13.376 1.183 24.532 1.00 89.44 510 GLU A CA 1
ATOM 4017 C C . GLU A 1 510 ? -12.561 2.177 25.357 1.00 89.44 510 GLU A C 1
ATOM 4019 O O . GLU A 1 510 ? -11.412 1.904 25.707 1.00 89.44 510 GLU A O 1
ATOM 4024 N N . ILE A 1 511 ? -13.158 3.332 25.658 1.00 91.19 511 ILE A N 1
ATOM 4025 C CA . ILE A 1 511 ? -12.627 4.271 26.650 1.00 91.19 511 ILE A CA 1
ATOM 4026 C C . ILE A 1 511 ? -13.298 3.968 27.986 1.00 91.19 511 ILE A C 1
ATOM 4028 O O . ILE A 1 511 ? -14.528 3.909 28.061 1.00 91.19 511 ILE A O 1
ATOM 4032 N N . THR A 1 512 ? -12.485 3.817 29.024 1.00 90.25 512 THR A N 1
ATOM 4033 C CA . THR A 1 512 ? -12.883 3.622 30.419 1.00 90.25 512 THR A CA 1
ATOM 4034 C C . THR A 1 512 ? -12.440 4.819 31.249 1.00 90.25 512 THR A C 1
ATOM 4036 O O . THR A 1 512 ? -11.326 5.322 31.069 1.00 90.25 512 THR A O 1
ATOM 4039 N N . GLY A 1 513 ? -13.321 5.294 32.124 1.00 88.88 513 GLY A N 1
ATOM 4040 C CA . GLY A 1 513 ? -13.080 6.474 32.943 1.00 88.88 513 GLY A CA 1
ATOM 4041 C C . GLY A 1 513 ? -14.353 7.022 33.579 1.00 88.88 513 GLY A C 1
ATOM 4042 O O . GLY A 1 513 ? -15.462 6.570 33.289 1.00 88.88 513 GLY A O 1
ATOM 4043 N N . GLU A 1 514 ? -14.187 8.004 34.461 1.00 89.38 514 GLU A N 1
ATOM 4044 C CA . GLU A 1 514 ? -15.312 8.653 35.132 1.00 89.38 514 GLU A CA 1
ATOM 4045 C C . GLU A 1 514 ? -16.149 9.478 34.142 1.00 89.38 514 GLU A C 1
ATOM 4047 O O . GLU A 1 514 ? -15.639 10.323 33.405 1.00 89.38 514 GLU A O 1
ATOM 4052 N N . ALA A 1 515 ? -17.472 9.289 34.173 1.00 87.81 515 ALA A N 1
ATOM 4053 C CA . ALA A 1 515 ? -18.404 10.051 33.337 1.00 87.81 515 ALA A CA 1
ATOM 4054 C C . ALA A 1 515 ? -18.667 11.480 33.862 1.00 87.81 515 ALA A C 1
ATOM 4056 O O . ALA A 1 515 ? -19.341 12.270 33.189 1.00 87.81 515 ALA A O 1
ATOM 4057 N N . VAL A 1 516 ? -18.183 11.806 35.068 1.00 90.19 516 VAL A N 1
ATOM 4058 C CA . VAL A 1 516 ? -18.355 13.107 35.729 1.00 90.19 516 VAL A CA 1
ATOM 4059 C C . VAL A 1 516 ? -17.024 13.586 36.284 1.00 90.19 516 VAL A C 1
ATOM 4061 O O . VAL A 1 516 ? -16.385 12.860 37.028 1.00 90.19 516 VAL A O 1
ATOM 4064 N N . GLY A 1 517 ? -16.649 14.822 35.965 1.00 88.94 517 GLY A N 1
ATOM 4065 C CA . GLY A 1 517 ? -15.440 15.471 36.466 1.00 88.94 517 GLY A CA 1
ATOM 4066 C C . GLY A 1 517 ? -15.709 16.792 37.171 1.00 88.94 517 GLY A C 1
ATOM 4067 O O . GLY A 1 517 ? -16.769 17.401 37.008 1.00 88.94 517 GLY A O 1
ATOM 4068 N N . ALA A 1 518 ? -14.712 17.284 37.904 1.00 89.88 518 ALA A N 1
ATOM 4069 C CA . ALA A 1 518 ? -14.697 18.635 38.458 1.00 89.88 518 ALA A CA 1
ATOM 4070 C C . ALA A 1 518 ? -13.724 19.539 37.685 1.00 89.88 518 ALA A C 1
ATOM 4072 O O . ALA A 1 518 ? -12.708 19.092 37.155 1.00 89.88 518 ALA A O 1
ATOM 4073 N N . VAL A 1 519 ? -14.034 20.837 37.627 1.00 88.62 519 VAL A N 1
ATOM 4074 C CA . VAL A 1 519 ? -13.176 21.829 36.961 1.00 88.62 519 VAL A CA 1
ATOM 4075 C C . VAL A 1 519 ? -11.815 21.892 37.659 1.00 88.62 519 VAL A C 1
ATOM 4077 O O . VAL A 1 519 ? -11.746 22.067 38.874 1.00 88.62 519 VAL A O 1
ATOM 4080 N N . GLY A 1 520 ? -10.735 21.786 36.884 1.00 86.06 520 GLY A N 1
ATOM 4081 C CA . GLY A 1 520 ? -9.355 21.839 37.366 1.00 86.06 520 GLY A CA 1
ATOM 4082 C C . GLY A 1 520 ? -8.866 20.570 38.068 1.00 86.06 520 GLY A C 1
ATOM 4083 O O . GLY A 1 520 ? -7.739 20.559 38.556 1.00 86.06 520 GLY A O 1
ATOM 4084 N N . THR A 1 521 ? -9.678 19.511 38.133 1.00 89.88 521 THR A N 1
ATOM 4085 C CA . THR A 1 521 ? -9.286 18.222 38.717 1.00 89.88 521 THR A CA 1
ATOM 4086 C C . THR A 1 521 ? -8.901 17.243 37.603 1.00 89.88 521 THR A C 1
ATOM 4088 O O . THR A 1 521 ? -9.721 17.017 36.713 1.00 89.88 521 THR A O 1
ATOM 4091 N N . PRO A 1 522 ? -7.679 16.674 37.619 1.00 89.00 522 PRO A N 1
ATOM 4092 C CA . PRO A 1 522 ? -7.285 15.643 36.665 1.00 89.00 522 PRO A CA 1
ATOM 4093 C C . PRO A 1 522 ? -8.172 14.400 36.780 1.00 89.00 522 PRO A C 1
ATOM 4095 O O . PRO A 1 522 ? -8.460 13.943 37.884 1.00 89.00 522 PRO A O 1
ATOM 4098 N N . MET A 1 523 ? -8.566 13.853 35.636 1.00 89.56 523 MET A N 1
ATOM 4099 C CA . MET A 1 523 ? -9.333 12.620 35.499 1.00 89.56 523 MET A CA 1
ATOM 4100 C C . MET A 1 523 ? -8.517 11.611 34.704 1.00 89.56 523 MET A C 1
ATOM 4102 O O . MET A 1 523 ? -8.076 11.913 33.591 1.00 89.56 523 MET A O 1
ATOM 4106 N N . ASP A 1 524 ? -8.347 10.412 35.250 1.00 89.81 524 ASP A N 1
ATOM 4107 C CA . ASP A 1 524 ? -7.660 9.328 34.560 1.00 89.81 524 ASP A CA 1
ATOM 4108 C C . ASP A 1 524 ? -8.609 8.643 33.570 1.00 89.81 524 ASP A C 1
ATOM 4110 O O . ASP A 1 524 ? -9.695 8.183 33.925 1.00 89.81 524 ASP A O 1
ATOM 4114 N N . LEU A 1 525 ? -8.179 8.556 32.313 1.00 90.06 525 LEU A N 1
ATOM 4115 C CA . LEU A 1 525 ? -8.899 7.882 31.237 1.00 90.06 525 LEU A CA 1
ATOM 4116 C C . LEU A 1 525 ? -7.993 6.818 30.618 1.00 90.06 525 LEU A C 1
ATOM 4118 O O . LEU A 1 525 ? -6.789 7.033 30.446 1.00 90.06 525 LEU A O 1
ATOM 4122 N N . SER A 1 526 ? -8.559 5.670 30.240 1.00 87.69 526 SER A N 1
ATOM 4123 C CA . SER A 1 526 ? -7.817 4.630 29.522 1.00 87.69 526 SER A CA 1
ATOM 4124 C C . SER A 1 526 ? -8.578 4.092 28.318 1.00 87.69 526 SER A C 1
ATOM 4126 O O . SER A 1 526 ? -9.780 3.859 28.391 1.00 87.69 526 SER A O 1
ATOM 4128 N N . ALA A 1 527 ? -7.881 3.915 27.199 1.00 87.12 527 ALA A N 1
ATOM 4129 C CA . ALA A 1 527 ? -8.390 3.314 25.975 1.00 87.12 527 ALA A CA 1
ATOM 4130 C C . ALA A 1 527 ? -7.742 1.943 25.795 1.00 87.12 527 ALA A C 1
ATOM 4132 O O . ALA A 1 527 ? -6.526 1.805 25.942 1.00 87.12 527 ALA A O 1
ATOM 4133 N N . ARG A 1 528 ? -8.548 0.930 25.480 1.00 82.19 528 ARG A N 1
ATOM 4134 C CA . ARG A 1 528 ? -8.070 -0.449 25.309 1.00 82.19 528 ARG A CA 1
ATOM 4135 C C . ARG A 1 528 ? -8.700 -1.092 24.092 1.00 82.19 528 ARG A C 1
ATOM 4137 O O . ARG A 1 528 ? -9.867 -0.838 23.810 1.00 82.19 528 ARG A O 1
ATOM 4144 N N . TYR A 1 529 ? -7.929 -1.933 23.404 1.00 80.00 529 TYR A N 1
ATOM 4145 C CA . TYR A 1 529 ? -8.457 -2.879 22.427 1.00 80.00 529 TYR A CA 1
ATOM 4146 C C . TYR A 1 529 ? -8.793 -4.177 23.143 1.00 80.00 529 TYR A C 1
ATOM 4148 O O . TYR A 1 529 ? -7.890 -4.949 23.464 1.00 80.00 529 TYR A O 1
ATOM 4156 N N . ASN A 1 530 ? -10.077 -4.412 23.377 1.00 77.81 530 ASN A N 1
ATOM 4157 C CA . ASN A 1 530 ? -10.520 -5.644 24.016 1.00 77.81 530 ASN A CA 1
ATOM 4158 C C . ASN A 1 530 ? -10.316 -6.815 23.044 1.00 77.81 530 ASN A C 1
ATOM 4160 O O . ASN A 1 530 ? -10.641 -6.689 21.858 1.00 77.81 530 ASN A O 1
ATOM 4164 N N . ALA A 1 531 ? -9.778 -7.940 23.518 1.00 70.06 531 ALA A N 1
ATOM 4165 C CA . ALA A 1 531 ? -9.711 -9.155 22.718 1.00 70.06 531 ALA A CA 1
ATOM 4166 C C . ALA A 1 531 ? -11.118 -9.779 22.568 1.00 70.06 531 ALA A C 1
ATOM 4168 O O . ALA A 1 531 ? -11.969 -9.609 23.447 1.00 70.06 531 ALA A O 1
ATOM 4169 N N . PRO A 1 532 ? -11.424 -10.466 21.449 1.00 69.38 532 PRO A N 1
ATOM 4170 C CA . PRO A 1 532 ? -12.681 -11.182 21.271 1.00 69.38 532 PRO A CA 1
ATOM 4171 C C . PRO A 1 532 ? -12.947 -12.139 22.436 1.00 69.38 532 PRO A C 1
ATOM 4173 O O . PRO A 1 532 ? -12.192 -13.078 22.660 1.00 69.38 532 PRO A O 1
ATOM 4176 N N . GLY A 1 533 ? -14.024 -11.899 23.184 1.00 60.97 533 GLY A N 1
ATOM 4177 C CA . GLY A 1 533 ? -14.390 -12.713 24.348 1.00 60.97 533 GLY A CA 1
ATOM 4178 C C . GLY A 1 533 ? -13.565 -12.474 25.622 1.00 60.97 533 GLY A C 1
ATOM 4179 O O . GLY A 1 533 ? -13.983 -12.953 26.674 1.00 60.97 533 GLY A O 1
ATOM 4180 N N . ASP A 1 534 ? -12.478 -11.694 25.572 1.00 56.81 534 ASP A N 1
ATOM 4181 C CA . ASP A 1 534 ? -11.650 -11.358 26.737 1.00 56.81 534 ASP A CA 1
ATOM 4182 C C . ASP A 1 534 ? -11.283 -9.856 26.783 1.00 56.81 534 ASP A C 1
ATOM 4184 O O . ASP A 1 534 ? -10.390 -9.390 26.072 1.00 56.81 534 ASP A O 1
ATOM 4188 N N . PRO A 1 535 ? -11.955 -9.055 27.627 1.00 55.84 535 PRO A N 1
ATOM 4189 C CA . PRO A 1 535 ? -11.663 -7.631 27.761 1.00 55.84 535 PRO A CA 1
ATOM 4190 C C . PRO A 1 535 ? -10.399 -7.319 28.584 1.00 55.84 535 PRO A C 1
ATOM 4192 O O . PRO A 1 535 ? -10.053 -6.144 28.709 1.00 55.84 535 PRO A O 1
ATOM 4195 N N . ALA A 1 536 ? -9.731 -8.312 29.186 1.00 50.38 536 ALA A N 1
ATOM 4196 C CA . ALA A 1 536 ? -8.561 -8.084 30.037 1.00 50.38 536 ALA A CA 1
ATOM 4197 C C . ALA A 1 536 ? -7.237 -8.009 29.255 1.00 50.38 536 ALA A C 1
ATOM 4199 O O . ALA A 1 536 ? -6.337 -7.282 29.680 1.00 50.38 536 ALA A O 1
ATOM 4200 N N . SER A 1 537 ? -7.127 -8.694 28.114 1.00 55.72 537 SER A N 1
ATOM 4201 C CA . SER A 1 537 ? -5.898 -8.760 27.310 1.00 55.72 537 SER A CA 1
ATOM 4202 C C . SER A 1 537 ? -5.930 -7.811 26.107 1.00 55.72 537 SER A C 1
ATOM 4204 O O . SER A 1 537 ? -6.976 -7.620 25.479 1.00 55.72 537 SER A O 1
ATOM 4206 N N . ALA A 1 538 ? -4.780 -7.228 25.737 1.00 65.38 538 ALA A N 1
ATOM 4207 C CA . ALA A 1 538 ? -4.710 -6.396 24.539 1.00 65.38 538 ALA A CA 1
ATOM 4208 C C . ALA A 1 538 ? -4.818 -7.271 23.287 1.00 65.38 538 ALA A C 1
ATOM 4210 O O . ALA A 1 538 ? -3.928 -8.069 22.985 1.00 65.38 538 ALA A O 1
ATOM 4211 N N . PHE A 1 539 ? -5.880 -7.044 22.512 1.00 69.44 539 PHE A N 1
ATOM 4212 C CA . PHE A 1 539 ? -6.199 -7.788 21.292 1.00 69.44 539 PHE A CA 1
ATOM 4213 C C . PHE A 1 539 ? -4.996 -8.053 20.377 1.00 69.44 539 PHE A C 1
ATOM 4215 O O . PHE A 1 539 ? -4.823 -9.171 19.898 1.00 69.44 539 PHE A O 1
ATOM 4222 N N . VAL A 1 540 ? -4.179 -7.025 20.133 1.00 71.88 540 VAL A N 1
ATOM 4223 C CA . VAL A 1 540 ? -3.070 -7.079 19.168 1.00 71.88 540 VAL A CA 1
ATOM 4224 C C . VAL A 1 540 ? -1.994 -8.066 19.619 1.00 71.88 540 VAL A C 1
ATOM 4226 O O . VAL A 1 540 ? -1.480 -8.821 18.806 1.00 71.88 540 VAL A O 1
ATOM 4229 N N . ASN A 1 541 ? -1.691 -8.104 20.918 1.00 77.25 541 ASN A N 1
ATOM 4230 C CA . ASN A 1 541 ? -0.642 -8.967 21.448 1.00 77.25 541 ASN A CA 1
ATOM 4231 C C . ASN A 1 541 ? -1.110 -10.426 21.518 1.00 77.25 541 ASN A C 1
ATOM 4233 O O . ASN A 1 541 ? -0.452 -11.320 20.994 1.00 77.25 541 ASN A O 1
ATOM 4237 N N . THR A 1 542 ? -2.297 -10.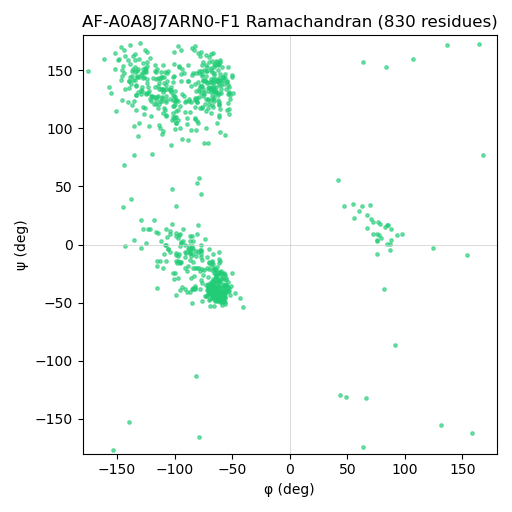665 22.082 1.00 76.69 542 THR A N 1
ATOM 4238 C CA . THR A 1 542 ? -2.851 -12.019 22.224 1.00 76.69 542 THR A CA 1
ATOM 4239 C C . THR A 1 542 ? -3.120 -12.670 20.870 1.00 76.69 542 THR A C 1
ATOM 4241 O O . THR A 1 542 ? -2.755 -13.823 20.662 1.00 76.69 542 THR A O 1
ATOM 4244 N N . THR A 1 543 ? -3.715 -11.935 19.924 1.00 75.62 543 THR A N 1
ATOM 4245 C CA . THR A 1 543 ? -4.012 -12.473 18.586 1.00 75.62 543 THR A CA 1
ATOM 4246 C C . THR A 1 543 ? -2.732 -12.735 17.801 1.00 75.62 543 THR A C 1
ATOM 4248 O O . THR A 1 543 ? -2.615 -13.793 17.182 1.00 75.62 543 THR A O 1
ATOM 4251 N N . GLY A 1 544 ? -1.757 -11.819 17.868 1.00 79.06 544 GLY A N 1
ATOM 4252 C CA . GLY A 1 544 ? -0.458 -11.994 17.219 1.00 79.06 544 GLY A CA 1
ATOM 4253 C C . GLY A 1 544 ? 0.295 -13.213 17.756 1.00 79.06 544 GLY A C 1
ATOM 4254 O O . GLY A 1 544 ? 0.754 -14.051 16.986 1.00 79.06 544 GLY A O 1
ATOM 4255 N N . LEU A 1 545 ? 0.340 -13.386 19.081 1.00 86.00 545 LEU A N 1
ATOM 4256 C CA . LEU A 1 545 ? 0.995 -14.535 19.714 1.00 86.00 545 LEU A CA 1
ATOM 4257 C C . LEU A 1 545 ? 0.292 -15.864 19.426 1.00 86.00 545 LEU A C 1
ATOM 4259 O O . LEU A 1 545 ? 0.971 -16.855 19.163 1.00 86.00 545 LEU A O 1
ATOM 4263 N N . LEU A 1 546 ? -1.043 -15.908 19.463 1.00 84.12 546 LEU A N 1
ATOM 4264 C CA . LEU A 1 546 ? -1.799 -17.127 19.154 1.00 84.12 546 LEU A CA 1
ATOM 4265 C C . LEU A 1 546 ? -1.641 -17.538 17.687 1.00 84.12 546 LEU A C 1
ATOM 4267 O O . LEU A 1 546 ? -1.473 -18.724 17.403 1.00 84.12 546 LEU A O 1
ATOM 4271 N N . SER A 1 547 ? -1.659 -16.569 16.771 1.00 84.38 547 SER A N 1
ATOM 4272 C CA . SER A 1 547 ? -1.481 -16.825 15.338 1.00 84.38 547 SER A CA 1
ATOM 4273 C C . SER A 1 547 ? -0.052 -17.292 15.050 1.00 84.38 547 SER A C 1
ATOM 4275 O O . SER A 1 547 ? 0.134 -18.349 14.448 1.00 84.38 547 SER A O 1
ATOM 4277 N N . ALA A 1 548 ? 0.952 -16.624 15.631 1.00 86.50 548 ALA A N 1
ATOM 4278 C CA . ALA A 1 548 ? 2.343 -17.061 15.546 1.00 86.50 548 ALA A CA 1
ATOM 4279 C C . ALA A 1 548 ? 2.546 -18.472 16.120 1.00 86.50 548 ALA A C 1
ATOM 4281 O O . ALA A 1 548 ? 3.276 -19.270 15.535 1.00 86.50 548 ALA A O 1
ATOM 4282 N N . LEU A 1 549 ? 1.896 -18.808 17.241 1.00 89.75 549 LEU A N 1
ATOM 4283 C CA . LEU A 1 549 ? 1.970 -20.146 17.837 1.00 89.75 549 LEU A CA 1
ATOM 4284 C C . LEU A 1 549 ? 1.312 -21.198 16.938 1.00 89.75 549 LEU A C 1
ATOM 4286 O O . LEU A 1 549 ? 1.833 -22.306 16.792 1.00 89.75 549 LEU A O 1
ATOM 4290 N N . SER A 1 550 ? 0.178 -20.861 16.322 1.00 86.62 550 SER A N 1
ATOM 4291 C CA . SER A 1 550 ? -0.490 -21.733 15.355 1.00 86.62 550 SER A CA 1
ATOM 4292 C C . SER A 1 550 ? 0.427 -22.036 14.172 1.00 86.62 550 SER A C 1
ATOM 4294 O O . SER A 1 550 ? 0.605 -23.198 13.818 1.00 86.62 550 SER A O 1
ATOM 4296 N N . ASP A 1 551 ? 1.074 -21.024 13.603 1.00 85.44 551 ASP A N 1
ATOM 4297 C CA . ASP A 1 551 ? 1.951 -21.214 12.447 1.00 85.44 551 ASP A CA 1
ATOM 4298 C C . ASP A 1 551 ? 3.252 -21.937 12.818 1.00 85.44 551 ASP A C 1
ATOM 4300 O O . ASP A 1 551 ? 3.704 -22.824 12.092 1.00 85.44 551 ASP A O 1
ATOM 4304 N N . TRP A 1 552 ? 3.796 -21.665 14.006 1.00 89.44 552 TRP A N 1
ATOM 4305 C CA . TRP A 1 552 ? 4.954 -22.376 14.551 1.00 89.44 552 TRP A CA 1
ATOM 4306 C C . TRP A 1 552 ? 4.682 -23.870 14.751 1.00 89.44 552 TRP A C 1
ATOM 4308 O O . TRP A 1 552 ? 5.490 -24.721 14.374 1.00 89.44 552 TRP A O 1
ATOM 4318 N N . THR A 1 553 ? 3.513 -24.210 15.294 1.00 89.12 553 THR A N 1
ATOM 4319 C CA . THR A 1 553 ? 3.114 -25.610 15.497 1.00 89.12 553 THR A CA 1
ATOM 4320 C C . THR A 1 553 ? 2.757 -26.307 14.183 1.00 89.12 553 THR A C 1
ATOM 4322 O O . THR A 1 553 ? 3.115 -27.472 14.004 1.00 89.12 553 THR A O 1
ATOM 4325 N N . LYS A 1 554 ? 2.151 -25.608 13.210 1.00 87.06 554 LYS A N 1
ATOM 4326 C CA . LYS A 1 554 ? 1.961 -26.120 11.836 1.00 87.06 554 LYS A CA 1
ATOM 4327 C C . LYS A 1 554 ? 3.289 -26.422 11.138 1.00 87.06 554 LYS A C 1
ATOM 4329 O O . LYS A 1 554 ? 3.358 -27.381 10.374 1.00 87.06 554 LYS A O 1
ATOM 4334 N N . ALA A 1 555 ? 4.345 -25.663 11.436 1.00 82.69 555 ALA A N 1
ATOM 4335 C CA . ALA A 1 555 ? 5.706 -25.935 10.969 1.00 82.69 555 ALA A CA 1
ATOM 4336 C C . ALA A 1 555 ? 6.379 -27.133 11.681 1.00 82.69 555 ALA A C 1
ATOM 4338 O O . ALA A 1 555 ? 7.551 -27.423 11.435 1.00 82.69 555 ALA A O 1
ATOM 4339 N N . GLY A 1 556 ? 5.654 -27.846 12.554 1.00 86.50 556 GLY A N 1
ATOM 4340 C CA . GLY A 1 556 ? 6.120 -29.057 13.233 1.00 86.50 556 GLY A CA 1
ATOM 4341 C C . GLY A 1 556 ? 7.046 -28.799 14.423 1.00 86.50 556 GLY A C 1
ATOM 4342 O O . GLY A 1 556 ? 7.773 -29.705 14.825 1.00 86.50 556 GLY A O 1
ATOM 4343 N N . LYS A 1 557 ? 7.059 -27.576 14.965 1.00 88.38 557 LYS A N 1
ATOM 4344 C CA . LYS A 1 557 ? 7.898 -27.186 16.105 1.00 88.38 557 LYS A CA 1
ATOM 4345 C C . LYS A 1 557 ? 7.126 -27.270 17.429 1.00 88.38 557 LYS A C 1
ATOM 4347 O O . LYS A 1 557 ? 5.908 -27.097 17.462 1.00 88.38 557 LYS A O 1
ATOM 4352 N N . ASP A 1 558 ? 7.846 -27.501 18.529 1.00 89.56 558 ASP A N 1
ATOM 4353 C CA . ASP A 1 558 ? 7.250 -27.605 19.867 1.00 89.56 558 ASP A CA 1
ATOM 4354 C C . ASP A 1 558 ? 6.672 -26.259 20.341 1.00 89.56 558 ASP A C 1
ATOM 4356 O O . ASP A 1 558 ? 7.339 -25.229 20.203 1.00 89.56 558 ASP A O 1
ATOM 4360 N N . PRO A 1 559 ? 5.464 -26.230 20.932 1.00 91.25 559 PRO A N 1
ATOM 4361 C CA . PRO A 1 559 ? 4.825 -24.989 21.361 1.00 91.25 559 PRO A CA 1
ATOM 4362 C C . PRO A 1 559 ? 5.583 -24.324 22.520 1.00 91.25 559 PRO A C 1
ATOM 4364 O O . PRO A 1 559 ? 6.002 -24.991 23.467 1.00 91.25 559 PRO A O 1
ATOM 4367 N N . TRP A 1 560 ? 5.715 -22.995 22.481 1.00 92.69 560 TRP A N 1
ATOM 4368 C CA . TRP A 1 560 ? 6.173 -22.214 23.635 1.00 92.69 560 TRP A CA 1
ATOM 4369 C C . TRP A 1 560 ? 5.059 -22.044 24.672 1.00 92.69 560 TRP A C 1
ATOM 4371 O O . TRP A 1 560 ? 3.876 -22.237 24.386 1.00 92.69 560 TRP A O 1
ATOM 4381 N N . THR A 1 561 ? 5.431 -21.617 25.879 1.00 91.06 561 THR A N 1
ATOM 4382 C CA . THR A 1 561 ? 4.472 -21.325 26.954 1.00 91.06 561 THR A CA 1
ATOM 4383 C C . THR A 1 561 ? 4.500 -19.846 27.313 1.00 91.06 561 THR A C 1
ATOM 4385 O O . THR A 1 561 ? 5.568 -19.316 27.624 1.00 91.06 561 THR A O 1
ATOM 4388 N N . VAL A 1 562 ? 3.339 -19.189 27.302 1.00 89.62 562 VAL A N 1
ATOM 4389 C CA . VAL A 1 562 ? 3.171 -17.839 27.863 1.00 89.62 562 VAL A CA 1
ATOM 4390 C C . VAL A 1 562 ? 3.139 -17.959 29.389 1.00 89.62 562 VAL A C 1
ATOM 4392 O O . VAL A 1 562 ? 2.403 -18.791 29.916 1.00 89.62 562 VAL A O 1
ATOM 4395 N N . LEU A 1 563 ? 3.974 -17.193 30.090 1.00 87.88 563 LEU A N 1
ATOM 4396 C CA . LEU A 1 563 ? 4.034 -17.193 31.554 1.00 87.88 563 LEU A CA 1
ATOM 4397 C C . LEU A 1 563 ? 2.982 -16.245 32.134 1.00 87.88 563 LEU A C 1
ATOM 4399 O O . LEU A 1 563 ? 2.736 -15.191 31.557 1.00 87.88 563 LEU A O 1
ATOM 4403 N N . SER A 1 564 ? 2.411 -16.579 33.294 1.00 84.69 564 SER A N 1
ATOM 4404 C CA . SER A 1 564 ? 1.574 -15.621 34.033 1.00 84.69 564 SER A CA 1
ATOM 4405 C C . SER A 1 564 ? 2.392 -14.411 34.507 1.00 84.69 564 SER A C 1
ATOM 4407 O O . SER A 1 564 ? 3.608 -14.514 34.655 1.00 84.69 564 SER A O 1
ATOM 4409 N N . ASP A 1 565 ? 1.751 -13.272 34.791 1.00 78.81 565 ASP A N 1
ATOM 4410 C CA . ASP A 1 565 ? 2.436 -12.045 35.242 1.00 78.81 565 ASP A CA 1
ATOM 4411 C C . ASP A 1 565 ? 3.365 -12.282 36.451 1.00 78.81 565 ASP A C 1
ATOM 4413 O O . ASP A 1 565 ? 4.483 -11.756 36.502 1.00 78.81 565 ASP A O 1
ATOM 4417 N N . GLU A 1 566 ? 2.921 -13.108 37.404 1.00 81.25 566 GLU A N 1
ATOM 4418 C CA . GLU A 1 566 ? 3.685 -13.485 38.599 1.00 81.25 566 GLU A CA 1
ATOM 4419 C C . GLU A 1 566 ? 4.923 -14.316 38.224 1.00 81.25 566 GLU A C 1
ATOM 4421 O O . GLU A 1 566 ? 6.052 -13.932 38.542 1.00 81.25 566 GLU A O 1
ATOM 4426 N N . GLU A 1 567 ? 4.736 -15.397 37.460 1.00 86.81 567 GLU A N 1
ATOM 4427 C CA . GLU A 1 567 ? 5.829 -16.261 36.991 1.00 86.81 567 GLU A CA 1
ATOM 4428 C C . GLU A 1 567 ? 6.811 -15.512 36.081 1.00 86.81 567 GLU A C 1
ATOM 4430 O O . GLU A 1 567 ? 8.020 -15.750 36.127 1.00 86.81 567 GLU A O 1
ATOM 4435 N N . ALA A 1 568 ? 6.305 -14.604 35.246 1.00 86.50 568 ALA A N 1
ATOM 4436 C CA . ALA A 1 568 ? 7.090 -13.784 34.343 1.00 86.50 568 ALA A CA 1
ATOM 4437 C C . ALA A 1 568 ? 7.976 -12.809 35.122 1.00 86.50 568 ALA A C 1
ATOM 4439 O O . ALA A 1 568 ? 9.166 -12.704 34.829 1.00 86.50 568 ALA A O 1
ATOM 4440 N N . SER A 1 569 ? 7.434 -12.122 36.133 1.00 86.19 569 SER A N 1
ATOM 4441 C CA . SER A 1 569 ? 8.201 -11.208 36.988 1.00 86.19 569 SER A CA 1
ATOM 4442 C C . SER A 1 569 ? 9.334 -11.936 37.717 1.00 86.19 569 SER A C 1
ATOM 4444 O O . SER A 1 569 ? 10.486 -11.486 37.687 1.00 86.19 569 SER A O 1
ATOM 4446 N N . GLU A 1 570 ? 9.037 -13.105 38.290 1.00 87.69 570 GLU A N 1
ATOM 4447 C CA . GLU A 1 570 ? 10.039 -13.947 38.943 1.00 87.69 570 GLU A CA 1
ATOM 4448 C C . GLU A 1 570 ? 11.103 -14.452 37.963 1.00 87.69 570 GLU A C 1
ATOM 4450 O O . GLU A 1 570 ? 12.297 -14.368 38.256 1.00 87.69 570 GLU A O 1
ATOM 4455 N N . ALA A 1 571 ? 10.703 -14.947 36.789 1.00 88.12 571 ALA A N 1
ATOM 4456 C CA . ALA A 1 571 ? 11.629 -15.466 35.786 1.00 88.12 571 ALA A CA 1
ATOM 4457 C C . ALA A 1 571 ? 12.538 -14.360 35.224 1.00 88.12 571 ALA A C 1
ATOM 4459 O O . ALA A 1 571 ? 13.741 -14.572 35.086 1.00 88.12 571 ALA A O 1
ATOM 4460 N N . ARG A 1 572 ? 12.001 -13.153 34.987 1.00 90.56 572 ARG A N 1
ATOM 4461 C CA . ARG A 1 572 ? 12.788 -11.979 34.570 1.00 90.56 572 ARG A CA 1
ATOM 4462 C C . ARG A 1 572 ? 13.826 -11.578 35.618 1.00 90.56 572 ARG A C 1
ATOM 4464 O O . ARG A 1 572 ? 14.919 -11.172 35.246 1.00 90.56 572 ARG A O 1
ATOM 4471 N N . SER A 1 573 ? 13.516 -11.711 36.911 1.00 88.19 573 SER A N 1
ATOM 4472 C CA . SER A 1 573 ? 14.459 -11.384 37.993 1.00 88.19 573 SER A CA 1
ATOM 4473 C C . SER A 1 573 ? 15.695 -12.296 38.046 1.00 88.19 573 SER A C 1
ATOM 4475 O O . SER A 1 573 ? 16.712 -11.898 38.609 1.00 88.19 573 SER A O 1
ATOM 4477 N N . ARG A 1 574 ? 15.620 -13.489 37.436 1.00 90.12 574 ARG A N 1
ATOM 4478 C CA . ARG A 1 574 ? 16.717 -14.469 37.324 1.00 90.12 574 ARG A CA 1
ATOM 4479 C C . ARG A 1 574 ? 17.503 -14.360 36.012 1.00 90.12 574 ARG A C 1
ATOM 4481 O O . ARG A 1 574 ? 18.285 -15.252 35.699 1.00 90.12 574 ARG A O 1
ATOM 4488 N N . ALA A 1 575 ? 17.260 -13.322 35.211 1.00 90.56 575 ALA A N 1
ATOM 4489 C CA . ALA A 1 575 ? 17.967 -13.145 33.951 1.00 90.56 575 ALA A CA 1
ATOM 4490 C C . ALA A 1 575 ? 19.426 -12.723 34.170 1.00 90.56 575 ALA A C 1
ATOM 4492 O O . ALA A 1 575 ? 19.719 -11.859 34.997 1.00 90.56 575 ALA A O 1
ATOM 4493 N N . GLU A 1 576 ? 20.318 -13.301 33.373 1.00 91.19 576 GLU A N 1
ATOM 4494 C CA . GLU A 1 576 ? 21.758 -13.058 33.373 1.00 91.19 576 GLU A CA 1
ATOM 4495 C C . GLU A 1 576 ? 22.220 -12.556 31.997 1.00 91.19 576 GLU A C 1
ATOM 4497 O O . GLU A 1 576 ? 21.539 -12.721 30.977 1.00 91.19 576 GLU A O 1
ATOM 4502 N N . VAL A 1 577 ? 23.393 -11.917 31.950 1.00 86.31 577 VAL A N 1
ATOM 4503 C CA . VAL A 1 577 ? 23.979 -11.455 30.686 1.00 86.31 577 VAL A CA 1
ATOM 4504 C C . VAL A 1 577 ? 24.402 -12.667 29.845 1.00 86.31 577 VAL A C 1
ATOM 4506 O O . VAL A 1 577 ? 25.214 -13.473 30.304 1.00 86.31 577 VAL A O 1
ATOM 4509 N N . PRO A 1 578 ? 23.917 -12.802 28.595 1.00 84.56 578 PRO A N 1
ATOM 4510 C CA . PRO A 1 578 ? 24.252 -13.944 27.756 1.00 84.56 578 PRO A CA 1
ATOM 4511 C C . PRO A 1 578 ? 25.745 -13.973 27.419 1.00 84.56 578 PRO A C 1
ATOM 4513 O O . PRO A 1 578 ? 26.358 -12.933 27.133 1.00 84.56 578 PRO A O 1
ATOM 4516 N N . GLY A 1 579 ? 26.303 -15.188 27.388 1.00 81.62 579 GLY A N 1
ATOM 4517 C CA . GLY A 1 579 ? 27.654 -15.450 26.900 1.00 81.62 579 GLY A CA 1
ATOM 4518 C C . GLY A 1 579 ? 27.833 -15.043 25.432 1.00 81.62 579 GLY A C 1
ATOM 4519 O O . GLY A 1 579 ? 26.871 -14.936 24.672 1.00 81.62 579 GLY A O 1
ATOM 4520 N N . PHE A 1 580 ? 29.084 -14.822 25.021 1.00 74.62 580 PHE A N 1
ATOM 4521 C CA . PHE A 1 580 ? 29.414 -14.244 23.711 1.00 74.62 580 PHE A CA 1
ATOM 4522 C C . PHE A 1 580 ? 28.822 -15.019 22.518 1.00 74.62 580 PHE A C 1
ATOM 4524 O O . PHE A 1 580 ? 28.220 -14.402 21.645 1.00 74.62 580 PHE A O 1
ATOM 4531 N N . GLY A 1 581 ? 28.920 -16.355 22.504 1.00 75.44 581 GLY A N 1
ATOM 4532 C CA . GLY A 1 581 ? 28.378 -17.176 21.409 1.00 75.44 581 GLY A CA 1
ATOM 4533 C C . GLY A 1 581 ? 26.850 -17.106 21.290 1.00 75.44 581 GLY A C 1
ATOM 4534 O O . GLY A 1 581 ? 26.318 -16.973 20.194 1.00 75.44 581 GLY A O 1
ATOM 4535 N N . VAL A 1 582 ? 26.137 -17.096 22.422 1.00 80.12 582 VAL A N 1
ATOM 4536 C CA . VAL A 1 582 ? 24.671 -16.938 22.446 1.00 80.12 582 VAL A CA 1
ATOM 4537 C C . VAL A 1 582 ? 24.275 -15.555 21.930 1.00 80.12 582 VAL A C 1
ATOM 4539 O O . VAL A 1 582 ? 23.338 -15.423 21.145 1.00 80.12 582 VAL A O 1
ATOM 4542 N N . ARG A 1 583 ? 25.022 -14.514 22.317 1.00 79.50 583 ARG A N 1
ATOM 4543 C CA . ARG A 1 583 ? 24.797 -13.146 21.838 1.00 79.50 583 ARG A CA 1
ATOM 4544 C C . ARG A 1 583 ? 24.950 -13.035 20.323 1.00 79.50 583 ARG A C 1
ATOM 4546 O O . ARG A 1 583 ? 24.099 -12.415 19.698 1.00 79.50 583 ARG A O 1
ATOM 4553 N N . GLN A 1 584 ? 25.972 -13.662 19.740 1.00 73.12 584 GLN A N 1
ATOM 4554 C CA . GLN A 1 584 ? 26.173 -13.651 18.288 1.00 73.12 584 GLN A CA 1
ATOM 4555 C C . GLN A 1 584 ? 24.989 -14.260 17.534 1.00 73.12 584 GLN A C 1
ATOM 4557 O O . GLN A 1 584 ? 24.566 -13.709 16.525 1.00 73.12 584 GLN A O 1
ATOM 4562 N N . VAL A 1 585 ? 24.411 -15.349 18.042 1.00 76.94 585 VAL A N 1
ATOM 4563 C CA . VAL A 1 585 ? 23.249 -15.985 17.402 1.00 76.94 585 VAL A CA 1
ATOM 4564 C C . VAL A 1 585 ? 21.985 -15.148 17.533 1.00 76.94 585 VAL A C 1
ATOM 4566 O O . VAL A 1 585 ? 21.241 -15.025 16.563 1.00 76.94 585 VAL A O 1
ATOM 4569 N N . LEU A 1 586 ? 21.764 -14.517 18.691 1.00 78.62 586 LEU A N 1
ATOM 4570 C CA . LEU A 1 586 ? 20.671 -13.556 18.867 1.00 78.62 586 LEU A CA 1
ATOM 4571 C C . LEU A 1 586 ? 20.826 -12.363 17.909 1.00 78.62 586 LEU A C 1
ATOM 4573 O O . LEU A 1 586 ? 19.874 -11.981 17.231 1.00 78.62 586 LEU A O 1
ATOM 4577 N N . GLU A 1 587 ? 22.031 -11.810 17.791 1.00 73.69 587 GLU A N 1
ATOM 4578 C CA . GLU A 1 587 ? 22.314 -10.689 16.890 1.00 73.69 587 GLU A CA 1
ATOM 4579 C C . GLU A 1 587 ? 22.167 -11.082 15.413 1.00 73.69 587 GLU A C 1
ATOM 4581 O O . GLU A 1 587 ? 21.617 -10.305 14.633 1.00 73.69 587 GLU A O 1
ATOM 4586 N N . ALA A 1 588 ? 22.562 -12.302 15.035 1.00 70.75 588 ALA A N 1
ATOM 4587 C CA . ALA A 1 588 ? 22.445 -12.812 13.669 1.00 70.75 588 ALA A CA 1
ATOM 4588 C C . ALA A 1 588 ? 20.988 -12.970 13.193 1.00 70.75 588 ALA A C 1
ATOM 4590 O O . ALA A 1 588 ? 20.727 -12.965 11.991 1.00 70.75 588 ALA A O 1
ATOM 4591 N N . VAL A 1 589 ? 20.027 -13.069 14.119 1.00 72.81 589 VAL A N 1
ATOM 4592 C CA . VAL A 1 589 ? 18.583 -13.057 13.815 1.00 72.81 589 VAL A CA 1
ATOM 4593 C C . VAL A 1 589 ? 17.927 -11.684 14.038 1.00 72.81 589 VAL A C 1
ATOM 4595 O O . VAL A 1 589 ? 16.704 -11.560 13.960 1.00 72.81 589 VAL A O 1
ATOM 4598 N N . GLY A 1 590 ? 18.715 -10.639 14.319 1.00 71.00 590 GLY A N 1
ATOM 4599 C CA . GLY A 1 590 ? 18.234 -9.269 14.535 1.00 71.00 590 GLY A CA 1
ATOM 4600 C C . GLY A 1 590 ? 17.727 -8.971 15.954 1.00 71.00 590 GLY A C 1
ATOM 4601 O O . GLY A 1 590 ? 17.051 -7.962 16.170 1.00 71.00 590 GLY A O 1
ATOM 4602 N N . LEU A 1 591 ? 18.034 -9.820 16.940 1.00 81.12 591 LEU A N 1
ATOM 4603 C CA . LEU A 1 591 ? 17.665 -9.613 18.341 1.00 81.12 591 LEU A CA 1
ATOM 4604 C C . LEU A 1 591 ? 18.839 -9.030 19.136 1.00 81.12 591 LEU A C 1
ATOM 4606 O O . LEU A 1 591 ? 19.859 -9.678 19.352 1.00 81.12 591 LEU A O 1
ATOM 4610 N N . SER A 1 592 ? 18.680 -7.802 19.628 1.00 77.69 592 SER A N 1
ATOM 4611 C CA . SER A 1 592 ? 19.660 -7.188 20.527 1.00 77.69 592 SER A CA 1
ATOM 4612 C C . SER A 1 592 ? 19.487 -7.709 21.956 1.00 77.69 592 SER A C 1
ATOM 4614 O O . SER A 1 592 ? 18.364 -7.840 22.441 1.00 77.69 592 SER A O 1
ATOM 4616 N N . SER A 1 593 ? 20.596 -7.965 22.650 1.00 79.62 593 SER A N 1
ATOM 4617 C CA . SER A 1 593 ? 20.608 -8.366 24.064 1.00 79.62 593 SER A CA 1
ATOM 4618 C C . SER A 1 593 ? 21.465 -7.414 24.903 1.00 79.62 593 SER A C 1
ATOM 4620 O O . SER A 1 593 ? 22.339 -6.722 24.377 1.00 79.62 593 SER A O 1
ATOM 4622 N N . SER A 1 594 ? 21.205 -7.351 26.212 1.00 80.25 594 SER A N 1
ATOM 4623 C CA . SER A 1 594 ? 21.996 -6.529 27.136 1.00 80.25 594 SER A CA 1
ATOM 4624 C C . SER A 1 594 ? 23.442 -7.022 27.200 1.00 80.25 594 SER A C 1
ATOM 4626 O O . SER A 1 594 ? 23.696 -8.214 27.376 1.00 80.25 594 SER A O 1
ATOM 4628 N N . SER A 1 595 ? 24.400 -6.101 27.078 1.00 75.31 595 SER A N 1
ATOM 4629 C CA . SER A 1 595 ? 25.831 -6.421 27.076 1.00 75.31 595 SER A CA 1
ATOM 4630 C C . SER A 1 595 ? 26.493 -6.307 28.452 1.00 75.31 595 SER A C 1
ATOM 4632 O O . SER A 1 595 ? 27.590 -6.842 28.627 1.00 75.31 595 SER A O 1
ATOM 4634 N N . THR A 1 596 ? 25.828 -5.655 29.417 1.00 82.56 596 THR A N 1
ATOM 4635 C CA . THR A 1 596 ? 26.297 -5.449 30.795 1.00 82.56 596 THR A CA 1
ATOM 4636 C C . THR A 1 596 ? 25.197 -5.732 31.825 1.00 82.56 596 THR A C 1
ATOM 4638 O O . THR A 1 596 ? 24.009 -5.555 31.543 1.00 82.56 596 THR A O 1
ATOM 4641 N N . ASP A 1 597 ? 25.589 -6.120 33.045 1.00 83.75 597 ASP A N 1
ATOM 4642 C CA . ASP A 1 597 ? 24.648 -6.387 34.146 1.00 83.75 597 ASP A CA 1
ATOM 4643 C C . ASP A 1 597 ? 23.857 -5.133 34.553 1.00 83.75 597 ASP A C 1
ATOM 4645 O O . ASP A 1 597 ? 22.684 -5.213 34.917 1.00 83.75 597 ASP A O 1
ATOM 4649 N N . ALA A 1 598 ? 24.476 -3.950 34.458 1.00 82.25 598 ALA A N 1
ATOM 4650 C CA . ALA A 1 598 ? 23.833 -2.678 34.787 1.00 82.25 598 ALA A CA 1
ATOM 4651 C C . ALA A 1 598 ? 22.705 -2.324 33.800 1.00 82.25 598 ALA A C 1
ATOM 4653 O O . ALA A 1 598 ? 21.635 -1.857 34.210 1.00 82.25 598 ALA A O 1
ATOM 4654 N N . ASP A 1 599 ? 22.922 -2.584 32.507 1.00 81.75 599 ASP A N 1
ATOM 4655 C CA . ASP A 1 599 ? 21.897 -2.396 31.479 1.00 81.75 599 ASP A CA 1
ATOM 4656 C C . ASP A 1 599 ? 20.748 -3.388 31.679 1.00 81.75 599 ASP A C 1
ATOM 4658 O O . ASP A 1 599 ? 19.579 -2.996 31.668 1.00 81.75 599 ASP A O 1
ATOM 4662 N N . LEU A 1 600 ? 21.073 -4.660 31.944 1.00 86.75 600 LEU A N 1
ATOM 4663 C CA . LEU A 1 600 ? 20.090 -5.709 32.208 1.00 86.75 600 LEU A CA 1
ATOM 4664 C C . LEU A 1 600 ? 19.210 -5.381 33.424 1.00 86.75 600 LEU A C 1
ATOM 4666 O O . LEU A 1 600 ? 17.983 -5.428 33.321 1.00 86.75 600 LEU A O 1
ATOM 4670 N N . ALA A 1 601 ? 19.808 -4.953 34.538 1.00 86.38 601 ALA A N 1
ATOM 4671 C CA . ALA A 1 601 ? 19.072 -4.548 35.735 1.00 86.38 601 ALA A CA 1
ATOM 4672 C C . ALA A 1 601 ? 18.119 -3.367 35.467 1.00 86.38 601 ALA A C 1
ATOM 4674 O O . ALA A 1 601 ? 16.980 -3.361 35.937 1.00 86.38 601 ALA A O 1
ATOM 4675 N N . THR A 1 602 ? 18.550 -2.388 34.664 1.00 86.88 602 THR A N 1
ATOM 4676 C CA . THR A 1 602 ? 17.722 -1.232 34.281 1.00 86.88 602 THR A CA 1
ATOM 4677 C C . THR A 1 602 ? 16.533 -1.649 33.412 1.00 86.88 602 THR A C 1
ATOM 4679 O O . THR A 1 602 ? 15.422 -1.142 33.589 1.00 86.88 602 THR A O 1
ATOM 4682 N N . VAL A 1 603 ? 16.749 -2.579 32.479 1.00 87.19 603 VAL A N 1
ATOM 4683 C CA . VAL A 1 603 ? 15.696 -3.123 31.612 1.00 87.19 603 VAL A CA 1
ATOM 4684 C C . VAL A 1 603 ? 14.658 -3.889 32.434 1.00 87.19 603 VAL A C 1
ATOM 4686 O O . VAL A 1 603 ? 13.466 -3.603 32.308 1.00 87.19 603 VAL A O 1
ATOM 4689 N N . ILE A 1 604 ? 15.089 -4.787 33.327 1.00 88.69 604 ILE A N 1
ATOM 4690 C CA . ILE A 1 604 ? 14.189 -5.571 34.192 1.00 88.69 604 ILE A CA 1
ATOM 4691 C C . ILE A 1 604 ? 13.377 -4.653 35.113 1.00 88.69 604 ILE A C 1
ATOM 4693 O O . ILE A 1 604 ? 12.162 -4.816 35.226 1.00 88.69 604 ILE A O 1
ATOM 4697 N N . ALA A 1 605 ? 14.014 -3.645 35.722 1.00 86.19 605 ALA A N 1
ATOM 4698 C CA . ALA A 1 605 ? 13.329 -2.690 36.591 1.00 86.19 605 ALA A CA 1
ATOM 4699 C C . ALA A 1 605 ? 12.199 -1.945 35.862 1.00 86.19 605 ALA A C 1
ATOM 4701 O O . ALA A 1 605 ? 11.121 -1.771 36.424 1.00 86.19 605 ALA A O 1
ATOM 4702 N N . ARG A 1 606 ? 12.410 -1.554 34.597 1.00 84.44 606 ARG A N 1
ATOM 4703 C CA . ARG A 1 606 ? 11.380 -0.889 33.779 1.00 84.44 606 ARG A CA 1
ATOM 4704 C C . ARG A 1 606 ? 10.250 -1.821 33.348 1.00 84.44 606 ARG A C 1
ATOM 4706 O O . ARG A 1 606 ? 9.117 -1.364 33.240 1.00 84.44 606 ARG A O 1
ATOM 4713 N N . LEU A 1 607 ? 10.542 -3.098 33.097 1.00 84.94 607 LEU A N 1
ATOM 4714 C CA . LEU A 1 607 ? 9.519 -4.095 32.757 1.00 84.94 607 LEU A CA 1
ATOM 4715 C C . LEU A 1 607 ? 8.611 -4.425 33.946 1.00 84.94 607 LEU A C 1
ATOM 4717 O O . LEU A 1 607 ? 7.427 -4.667 33.754 1.00 84.94 607 LEU A O 1
ATOM 4721 N N . ASN A 1 608 ? 9.157 -4.418 35.164 1.00 84.56 608 ASN A N 1
ATOM 4722 C CA . ASN A 1 608 ? 8.408 -4.716 36.389 1.00 84.56 608 ASN A CA 1
ATOM 4723 C C . ASN A 1 608 ? 7.791 -3.468 37.048 1.00 84.56 608 ASN A C 1
ATOM 4725 O O . ASN A 1 608 ? 7.149 -3.574 38.092 1.00 84.56 608 ASN A O 1
ATOM 4729 N N . GLN A 1 609 ? 7.994 -2.280 36.475 1.00 82.62 609 GLN A N 1
ATOM 4730 C CA . GLN A 1 609 ? 7.445 -1.043 37.014 1.00 82.62 609 GLN A CA 1
ATOM 4731 C C . GLN A 1 609 ? 5.928 -0.980 36.793 1.00 82.62 609 GLN A C 1
ATOM 4733 O O . GLN A 1 609 ? 5.428 -1.329 35.724 1.00 82.62 609 GLN A O 1
ATOM 4738 N N . ALA A 1 610 ? 5.187 -0.488 37.790 1.00 70.69 610 ALA A N 1
ATOM 4739 C CA . ALA A 1 610 ? 3.751 -0.300 37.652 1.00 70.69 610 ALA A CA 1
ATOM 4740 C C . ALA A 1 610 ? 3.439 0.710 36.524 1.00 70.69 610 ALA A C 1
ATOM 4742 O O . ALA A 1 610 ? 4.140 1.721 36.391 1.00 70.69 610 ALA A O 1
ATOM 4743 N N . PRO A 1 611 ? 2.356 0.515 35.746 1.00 62.91 611 PRO A N 1
ATOM 4744 C CA . PRO A 1 611 ? 2.035 1.407 34.630 1.00 62.91 611 PRO A CA 1
ATOM 4745 C C . PRO A 1 611 ? 1.817 2.875 35.037 1.00 62.91 611 PRO A C 1
ATOM 4747 O O . PRO A 1 611 ? 2.027 3.773 34.228 1.00 62.91 611 PRO A O 1
ATOM 4750 N N . GLY A 1 612 ? 1.403 3.132 36.285 1.00 56.84 612 GLY A N 1
ATOM 4751 C CA . GLY A 1 612 ? 1.214 4.488 36.822 1.00 56.84 612 GLY A CA 1
ATOM 4752 C C . GLY A 1 612 ? 2.514 5.271 37.042 1.00 56.84 612 GLY A C 1
ATOM 4753 O O . GLY A 1 612 ? 2.486 6.496 37.026 1.00 56.84 612 GLY A O 1
ATOM 4754 N N . ASP A 1 613 ? 3.649 4.579 37.159 1.00 64.38 613 ASP A N 1
ATOM 4755 C CA . ASP A 1 613 ? 4.953 5.182 37.460 1.00 64.38 613 ASP A CA 1
ATOM 4756 C C . ASP A 1 613 ? 5.863 5.283 36.218 1.00 64.38 613 ASP A C 1
ATOM 4758 O O . ASP A 1 613 ? 7.056 5.564 36.330 1.00 64.38 613 ASP A O 1
ATOM 4762 N N . GLY A 1 614 ? 5.315 5.055 35.019 1.00 64.50 614 GLY A N 1
ATOM 4763 C CA . GLY A 1 614 ? 6.069 5.029 33.758 1.00 64.50 614 GLY A CA 1
ATOM 4764 C C . GLY A 1 614 ? 6.458 3.627 33.273 1.00 64.50 614 GLY A C 1
ATOM 4765 O O . GLY A 1 614 ? 7.209 3.514 32.303 1.00 64.50 614 GLY A O 1
ATOM 4766 N N . GLY A 1 615 ? 5.938 2.576 33.916 1.00 70.44 615 GLY A N 1
ATOM 4767 C CA . GLY A 1 615 ? 6.044 1.196 33.443 1.00 70.44 615 GLY A CA 1
ATOM 4768 C C . GLY A 1 615 ? 5.204 0.920 32.194 1.00 70.44 615 GLY A C 1
ATOM 4769 O O . GLY A 1 615 ? 4.278 1.663 31.858 1.00 70.44 615 GLY A O 1
ATOM 4770 N N . ILE A 1 616 ? 5.526 -0.165 31.491 1.00 74.69 616 ILE A N 1
ATOM 4771 C CA . ILE A 1 616 ? 4.748 -0.601 30.327 1.00 74.69 616 ILE A CA 1
ATOM 4772 C C . ILE A 1 616 ? 3.486 -1.320 30.838 1.00 74.69 616 ILE A C 1
ATOM 4774 O O . ILE A 1 616 ? 3.595 -2.166 31.722 1.00 74.69 616 ILE A O 1
ATOM 4778 N N . PRO A 1 617 ? 2.288 -1.003 30.319 1.00 72.50 617 PRO A N 1
ATOM 4779 C CA . PRO A 1 617 ? 1.075 -1.762 30.614 1.00 72.50 617 PRO A CA 1
ATOM 4780 C C . PRO A 1 617 ? 1.264 -3.260 30.323 1.00 72.50 617 PRO A C 1
ATOM 4782 O O . PRO A 1 617 ? 1.729 -3.608 29.237 1.00 72.50 617 PRO A O 1
ATOM 4785 N N . SER A 1 618 ? 0.924 -4.125 31.286 1.00 70.69 618 SER A N 1
ATOM 4786 C CA . SER A 1 618 ? 1.125 -5.581 31.181 1.00 70.69 618 SER A CA 1
ATOM 4787 C C . SER A 1 618 ? 0.313 -6.223 30.058 1.00 70.69 618 SER A C 1
ATOM 4789 O O . SER A 1 618 ? 0.679 -7.271 29.560 1.00 70.69 618 SER A O 1
ATOM 4791 N N . ASP A 1 619 ? -0.733 -5.560 29.566 1.00 70.25 619 ASP A N 1
ATOM 4792 C CA . ASP A 1 619 ? -1.493 -6.011 28.404 1.00 70.25 619 ASP A CA 1
ATOM 4793 C C . ASP A 1 619 ? -0.720 -5.850 27.077 1.00 70.25 619 ASP A C 1
ATOM 4795 O O . ASP A 1 619 ? -1.037 -6.510 26.090 1.00 70.25 619 ASP A O 1
ATOM 4799 N N . LEU A 1 620 ? 0.308 -4.994 27.023 1.00 77.25 620 LEU A N 1
ATOM 4800 C CA . LEU A 1 620 ? 1.034 -4.653 25.789 1.00 77.25 620 LEU A CA 1
ATOM 4801 C C . LEU A 1 620 ? 2.313 -5.471 25.555 1.00 77.25 620 LEU A C 1
ATOM 4803 O O . LEU A 1 620 ? 2.991 -5.261 24.539 1.00 77.25 620 LEU A O 1
ATOM 4807 N N . PHE A 1 621 ? 2.659 -6.372 26.472 1.00 85.62 621 PHE A N 1
ATOM 4808 C CA . PHE A 1 621 ? 3.757 -7.314 26.305 1.00 85.62 621 PHE A CA 1
ATOM 4809 C C . PHE A 1 621 ? 3.501 -8.595 27.097 1.00 85.62 621 PHE A C 1
ATOM 4811 O O . PHE A 1 621 ? 2.865 -8.565 28.135 1.00 85.62 621 PHE A O 1
ATOM 4818 N N . GLU A 1 622 ? 4.032 -9.712 26.619 1.00 88.69 622 GLU A N 1
ATOM 4819 C CA . GLU A 1 622 ? 3.951 -11.013 27.285 1.00 88.69 622 GLU A CA 1
ATOM 4820 C C . GLU A 1 622 ? 5.353 -11.604 27.418 1.00 88.69 622 GLU A C 1
ATOM 4822 O O . GLU A 1 622 ? 6.267 -11.260 26.665 1.00 88.69 622 GLU A O 1
ATOM 4827 N N . THR A 1 623 ? 5.553 -12.501 28.382 1.00 90.25 623 THR A N 1
ATOM 4828 C CA . THR A 1 623 ? 6.814 -13.250 28.497 1.00 90.25 623 THR A CA 1
ATOM 4829 C C . THR A 1 623 ? 6.581 -14.693 28.092 1.00 90.25 623 THR A C 1
ATOM 4831 O O . THR A 1 623 ? 5.854 -15.420 28.765 1.00 90.25 623 THR A O 1
ATOM 4834 N N . ILE A 1 624 ? 7.220 -15.117 27.003 1.00 92.62 624 ILE A N 1
ATOM 4835 C CA . ILE A 1 624 ? 7.167 -16.502 26.538 1.00 92.62 624 ILE A CA 1
ATOM 4836 C C . ILE A 1 624 ? 8.442 -17.241 26.929 1.00 92.62 624 ILE A C 1
ATOM 4838 O O . ILE A 1 624 ? 9.552 -16.710 26.847 1.00 92.62 624 ILE A O 1
ATOM 4842 N N . ARG A 1 625 ? 8.282 -18.491 27.354 1.00 93.31 625 ARG A N 1
ATOM 4843 C CA . ARG A 1 625 ? 9.380 -19.425 27.598 1.00 93.31 625 ARG A CA 1
ATOM 4844 C C . ARG A 1 625 ? 9.525 -20.338 26.389 1.00 93.31 625 ARG A C 1
ATOM 4846 O O . ARG A 1 625 ? 8.555 -20.989 25.993 1.00 93.31 625 ARG A O 1
ATOM 4853 N N . LEU A 1 626 ? 10.727 -20.374 25.814 1.00 91.81 626 LEU A N 1
ATOM 4854 C CA . LEU A 1 626 ? 11.026 -21.279 24.708 1.00 91.81 626 LEU A CA 1
ATOM 4855 C C . LEU A 1 626 ? 11.006 -22.741 25.188 1.00 91.81 626 LEU A C 1
ATOM 4857 O O . LEU A 1 626 ? 11.355 -23.005 26.341 1.00 91.81 626 LEU A O 1
ATOM 4861 N N . PRO A 1 627 ? 10.627 -23.701 24.323 1.00 90.25 627 PRO A N 1
ATOM 4862 C CA . PRO A 1 627 ? 10.706 -25.120 24.650 1.00 90.25 627 PRO A CA 1
ATOM 4863 C C . PRO A 1 627 ? 12.123 -25.511 25.083 1.00 90.25 627 PRO A C 1
ATOM 4865 O O . PRO A 1 627 ? 13.097 -25.074 24.467 1.00 90.25 627 PRO A O 1
ATOM 4868 N N . ASN A 1 628 ? 12.245 -26.377 26.095 1.00 87.06 628 ASN A N 1
ATOM 4869 C CA . ASN A 1 628 ? 13.543 -26.765 26.668 1.00 87.06 628 ASN A CA 1
ATOM 4870 C C . ASN A 1 628 ? 14.534 -27.285 25.614 1.00 87.06 628 ASN A C 1
ATOM 4872 O O . ASN A 1 628 ? 15.720 -26.996 25.709 1.00 87.06 628 ASN A O 1
ATOM 4876 N N . GLY A 1 629 ? 14.059 -28.020 24.599 1.00 84.12 629 GLY A N 1
ATOM 4877 C CA . GLY A 1 629 ? 14.907 -28.508 23.507 1.00 84.12 629 GLY A CA 1
ATOM 4878 C C . GLY A 1 629 ? 15.571 -27.371 22.729 1.00 84.12 629 GLY A C 1
ATOM 4879 O O . GLY A 1 629 ? 16.787 -27.362 22.580 1.00 84.12 629 GLY A O 1
ATOM 4880 N N . LEU A 1 630 ? 14.788 -26.371 22.311 1.00 85.88 630 LEU A N 1
ATOM 4881 C CA . LEU A 1 630 ? 15.298 -25.202 21.592 1.00 85.88 630 LEU A CA 1
ATOM 4882 C C . LEU A 1 630 ? 16.167 -24.314 22.496 1.00 85.88 630 LEU A C 1
ATOM 4884 O O . LEU A 1 630 ? 17.231 -23.870 22.079 1.00 85.88 630 LEU A O 1
ATOM 4888 N N . ALA A 1 631 ? 15.734 -24.076 23.738 1.00 86.94 631 ALA A N 1
ATOM 4889 C CA . ALA A 1 631 ? 16.480 -23.265 24.697 1.00 86.94 631 ALA A CA 1
ATOM 4890 C C . ALA A 1 631 ? 17.865 -23.862 24.995 1.00 86.94 631 ALA A C 1
ATOM 4892 O O . ALA A 1 631 ? 18.855 -23.139 24.943 1.00 86.94 631 ALA A O 1
ATOM 4893 N N . ASN A 1 632 ? 17.947 -25.173 25.241 1.00 86.06 632 ASN A N 1
ATOM 4894 C CA . ASN A 1 632 ? 19.217 -25.850 25.507 1.00 86.06 632 ASN A CA 1
ATOM 4895 C C . ASN A 1 632 ? 20.126 -25.836 24.276 1.00 86.06 632 ASN A C 1
ATOM 4897 O O . ASN A 1 632 ? 21.300 -25.512 24.401 1.00 86.06 632 ASN A O 1
ATOM 4901 N N . SER A 1 633 ? 19.591 -26.088 23.078 1.00 82.69 633 SER A N 1
ATOM 4902 C CA . SER A 1 633 ? 20.390 -26.022 21.849 1.00 82.69 633 SER A CA 1
ATOM 4903 C C . SER A 1 633 ? 20.963 -24.625 21.582 1.00 82.69 633 SER A C 1
ATOM 4905 O O . SER A 1 633 ? 22.109 -24.514 21.153 1.00 82.69 633 SER A O 1
ATOM 4907 N N . ILE A 1 634 ? 20.218 -23.554 21.890 1.00 84.00 634 ILE A N 1
ATOM 4908 C CA . ILE A 1 634 ? 20.722 -22.172 21.790 1.00 84.00 634 ILE A CA 1
ATOM 4909 C C . ILE A 1 634 ? 21.870 -21.925 22.780 1.00 84.00 634 ILE A C 1
ATOM 4911 O O . ILE A 1 634 ? 22.808 -21.202 22.449 1.00 84.00 634 ILE A O 1
ATOM 4915 N N . LEU A 1 635 ? 21.802 -22.499 23.985 1.00 84.75 635 LEU A N 1
ATOM 4916 C CA . LEU A 1 635 ? 22.825 -22.329 25.022 1.00 84.75 635 LEU A CA 1
ATOM 4917 C C . LEU A 1 635 ? 24.077 -23.190 24.769 1.00 84.75 635 LEU A C 1
ATOM 4919 O O . LEU A 1 635 ? 25.188 -22.711 24.994 1.00 84.75 635 LEU A O 1
ATOM 4923 N N . ASP A 1 636 ? 23.904 -24.419 24.272 1.00 81.06 636 ASP A N 1
ATOM 4924 C CA . ASP A 1 636 ? 24.966 -25.427 24.142 1.00 81.06 636 ASP A CA 1
ATOM 4925 C C . ASP A 1 636 ? 25.650 -25.436 22.760 1.00 81.06 636 ASP A C 1
ATOM 4927 O O . ASP A 1 636 ? 26.857 -25.671 22.668 1.00 81.06 636 ASP A O 1
ATOM 4931 N N . ALA A 1 637 ? 24.903 -25.194 21.674 1.00 70.12 637 ALA A N 1
ATOM 4932 C CA . ALA A 1 637 ? 25.395 -25.243 20.290 1.00 70.12 637 ALA A CA 1
ATOM 4933 C C . ALA A 1 637 ? 24.726 -24.161 19.411 1.00 70.12 637 ALA A C 1
ATOM 4935 O O . ALA A 1 637 ? 23.963 -24.487 18.491 1.00 70.12 637 ALA A O 1
ATOM 4936 N N . PRO A 1 638 ? 25.031 -22.872 19.661 1.00 65.88 638 PRO A N 1
ATOM 4937 C CA . PRO A 1 638 ? 24.230 -21.746 19.184 1.00 65.88 638 PRO A CA 1
ATOM 4938 C C . PRO A 1 638 ? 24.011 -21.732 17.659 1.00 65.88 638 PRO A C 1
ATOM 4940 O O . PRO A 1 638 ? 22.907 -21.458 17.194 1.00 65.88 638 PRO A O 1
ATOM 4943 N N . GLU A 1 639 ? 25.044 -22.048 16.869 1.00 66.38 639 GLU A N 1
ATOM 4944 C CA . GLU A 1 639 ? 25.005 -21.968 15.397 1.00 66.38 639 GLU A CA 1
ATOM 4945 C C . GLU A 1 639 ? 24.018 -22.961 14.755 1.00 66.38 639 GLU A C 1
ATOM 4947 O O . GLU A 1 639 ? 23.517 -22.717 13.661 1.00 66.38 639 GLU A O 1
ATOM 4952 N N . SER A 1 640 ? 23.697 -24.070 15.432 1.00 69.56 640 SER A N 1
ATOM 4953 C CA . SER A 1 640 ? 22.855 -25.137 14.869 1.00 69.56 640 SER A CA 1
ATOM 4954 C C . SER A 1 640 ? 21.357 -24.808 14.819 1.00 69.56 640 SER A C 1
ATOM 4956 O O . SER A 1 640 ? 20.635 -25.389 14.012 1.00 69.56 640 SER A O 1
ATOM 4958 N N . GLU A 1 641 ? 20.889 -23.855 15.631 1.00 75.25 641 GLU A N 1
ATOM 4959 C CA . GLU A 1 641 ? 19.465 -23.493 15.753 1.00 75.25 641 GLU A CA 1
ATOM 4960 C C . GLU A 1 641 ? 19.155 -22.058 15.307 1.00 75.25 641 GLU A C 1
ATOM 4962 O O . GLU A 1 641 ? 18.039 -21.562 15.504 1.00 75.25 641 GLU A O 1
ATOM 4967 N N . GLN A 1 642 ? 20.115 -21.389 14.661 1.00 75.62 642 GLN A N 1
ATOM 4968 C CA . GLN A 1 642 ? 19.926 -20.044 14.120 1.00 75.62 642 GLN A CA 1
ATOM 4969 C C . GLN A 1 642 ? 18.710 -19.975 13.179 1.00 75.62 642 GLN A C 1
ATOM 4971 O O . GLN A 1 642 ? 17.925 -19.033 13.265 1.00 75.62 642 GLN A O 1
ATOM 4976 N N . GLU A 1 643 ? 18.494 -20.994 12.342 1.00 79.12 643 GLU A N 1
ATOM 4977 C CA . GLU A 1 643 ? 17.344 -21.066 11.427 1.00 79.12 643 GLU A CA 1
ATOM 4978 C C . GLU A 1 643 ? 15.999 -21.233 12.155 1.00 79.12 643 GLU A C 1
ATOM 4980 O O . GLU A 1 643 ? 15.011 -20.589 11.795 1.00 79.12 643 GLU A O 1
ATOM 4985 N N . SER A 1 644 ? 15.941 -22.034 13.226 1.00 83.44 644 SER A N 1
ATOM 4986 C CA . SER A 1 644 ? 14.723 -22.171 14.040 1.00 83.44 644 SER A CA 1
ATOM 4987 C C . SER A 1 644 ? 14.360 -20.847 14.716 1.00 83.44 644 SER A C 1
ATOM 4989 O O . SER A 1 644 ? 13.192 -20.455 14.724 1.00 83.44 644 SER A O 1
ATOM 4991 N N . LEU A 1 645 ? 15.353 -20.131 15.253 1.00 84.50 645 LEU A N 1
ATOM 4992 C CA . LEU A 1 645 ? 15.130 -18.832 15.882 1.00 84.50 645 LEU A CA 1
ATOM 4993 C C . LEU A 1 645 ? 14.764 -17.751 14.852 1.00 84.50 645 LEU A C 1
ATOM 4995 O O . LEU A 1 645 ? 13.864 -16.950 15.100 1.00 84.50 645 LEU A O 1
ATOM 4999 N N . LYS A 1 646 ? 15.402 -17.761 13.676 1.00 82.88 646 LYS A N 1
ATOM 5000 C CA . LYS A 1 646 ? 15.063 -16.888 12.543 1.00 82.88 646 LYS A CA 1
ATOM 5001 C C . LYS A 1 646 ? 13.615 -17.099 12.103 1.00 82.88 646 LYS A C 1
ATOM 5003 O O . LYS A 1 646 ? 12.881 -16.122 11.975 1.00 82.88 646 LYS A O 1
ATOM 5008 N N . THR A 1 647 ? 13.190 -18.357 11.979 1.00 85.06 647 THR A N 1
ATOM 5009 C CA . THR A 1 647 ? 11.800 -18.728 11.669 1.00 85.06 647 THR A CA 1
ATOM 5010 C C . THR A 1 647 ? 10.841 -18.184 12.728 1.00 85.06 647 THR A C 1
ATOM 5012 O O . THR A 1 647 ? 9.840 -17.562 12.390 1.00 85.06 647 THR A O 1
ATOM 5015 N N . LEU A 1 648 ? 11.156 -18.341 14.020 1.00 88.50 648 LEU A N 1
ATOM 5016 C CA . LEU A 1 648 ? 10.315 -17.818 15.101 1.00 88.50 648 LEU A CA 1
ATOM 5017 C C . LEU A 1 648 ? 10.170 -16.290 15.032 1.00 88.50 648 LEU A C 1
ATOM 5019 O O . LEU A 1 648 ? 9.061 -15.767 15.121 1.00 88.50 648 LEU A O 1
ATOM 5023 N N . VAL A 1 649 ? 11.277 -15.566 14.852 1.00 86.00 649 VAL A N 1
ATOM 5024 C CA . VAL A 1 649 ? 11.266 -14.099 14.725 1.00 86.00 649 VAL A CA 1
ATOM 5025 C C . VAL A 1 649 ? 10.481 -13.656 13.487 1.00 86.00 649 VAL A C 1
ATOM 5027 O O . VAL A 1 649 ? 9.737 -12.676 13.556 1.00 86.00 649 VAL A O 1
ATOM 5030 N N . GLN A 1 650 ? 10.603 -14.381 12.371 1.00 82.19 650 GLN A N 1
ATOM 5031 C CA . GLN A 1 650 ? 9.819 -14.136 11.159 1.00 82.19 650 GLN A CA 1
ATOM 5032 C C . GLN A 1 650 ? 8.323 -14.354 11.395 1.00 82.19 650 GLN A C 1
ATOM 5034 O O . GLN A 1 650 ? 7.542 -13.482 11.029 1.00 82.19 650 GLN A O 1
ATOM 5039 N N . LEU A 1 651 ? 7.920 -15.436 12.066 1.00 85.81 651 LEU A N 1
ATOM 5040 C CA . LEU A 1 651 ? 6.513 -15.699 12.385 1.00 85.81 651 LEU A CA 1
ATOM 5041 C C . LEU A 1 651 ? 5.931 -14.653 13.338 1.00 85.81 651 LEU A C 1
ATOM 5043 O O . LEU A 1 651 ? 4.824 -14.170 13.113 1.00 85.81 651 LEU A O 1
ATOM 5047 N N . LEU A 1 652 ? 6.673 -14.254 14.378 1.00 87.00 652 LEU A N 1
ATOM 5048 C CA . LEU A 1 652 ? 6.247 -13.173 15.275 1.00 87.00 652 LEU A CA 1
ATOM 5049 C C . LEU A 1 652 ? 6.062 -11.861 14.499 1.00 87.00 652 LEU A C 1
ATOM 5051 O O . LEU A 1 652 ? 5.081 -11.152 14.704 1.00 87.00 652 LEU A O 1
ATOM 5055 N N . ARG A 1 653 ? 6.967 -11.557 13.562 1.00 80.62 653 ARG A N 1
ATOM 5056 C CA . ARG A 1 653 ? 6.863 -10.381 12.688 1.00 80.62 653 ARG A CA 1
ATOM 5057 C C . ARG A 1 653 ? 5.667 -10.459 11.737 1.00 80.62 653 ARG A C 1
ATOM 5059 O O . ARG A 1 653 ? 4.960 -9.467 11.594 1.00 80.62 653 ARG A O 1
ATOM 5066 N N . GLN A 1 654 ? 5.455 -11.602 11.083 1.00 78.94 654 GLN A N 1
ATOM 5067 C CA . GLN A 1 654 ? 4.322 -11.838 10.177 1.00 78.94 654 GLN A CA 1
ATOM 5068 C C . GLN A 1 654 ? 2.981 -11.680 10.903 1.00 78.94 654 GLN A C 1
ATOM 5070 O O . GLN A 1 654 ? 2.010 -11.236 10.304 1.00 78.94 654 GLN A O 1
ATOM 5075 N N . ASN A 1 655 ? 2.963 -11.965 12.206 1.00 81.25 655 ASN A N 1
ATOM 5076 C CA . ASN A 1 655 ? 1.805 -11.830 13.081 1.00 81.25 655 ASN A CA 1
ATOM 5077 C C . ASN A 1 655 ? 1.821 -10.526 13.911 1.00 81.25 655 ASN A C 1
ATOM 5079 O O . ASN A 1 655 ? 1.356 -10.492 15.050 1.00 81.25 655 ASN A O 1
ATOM 5083 N N . ASP A 1 656 ? 2.364 -9.446 13.337 1.00 77.38 656 ASP A N 1
ATOM 5084 C CA . ASP A 1 656 ? 2.289 -8.068 13.843 1.00 77.38 656 ASP A CA 1
ATOM 5085 C C . ASP A 1 656 ? 2.887 -7.815 15.233 1.00 77.38 656 ASP A C 1
ATOM 5087 O O . ASP A 1 656 ? 2.487 -6.880 15.932 1.00 77.38 656 ASP A O 1
ATOM 5091 N N . ILE A 1 657 ? 3.890 -8.576 15.652 1.00 84.69 657 ILE A N 1
ATOM 5092 C CA . ILE A 1 657 ? 4.654 -8.250 16.857 1.00 84.69 657 ILE A CA 1
ATOM 5093 C C . ILE A 1 657 ? 5.729 -7.200 16.538 1.00 84.69 657 ILE A C 1
ATOM 5095 O O . ILE A 1 657 ? 6.407 -7.247 15.513 1.00 84.69 657 ILE A O 1
ATOM 5099 N N . SER A 1 658 ? 5.895 -6.229 17.439 1.00 83.12 658 SER A N 1
ATOM 5100 C CA . SER A 1 658 ? 6.803 -5.087 17.258 1.00 83.12 658 SER A CA 1
ATOM 5101 C C . SER A 1 658 ? 8.209 -5.308 17.783 1.00 83.12 658 SER A C 1
ATOM 5103 O O . SER A 1 658 ? 9.186 -4.785 17.238 1.00 83.12 658 SER A O 1
ATOM 5105 N N . SER A 1 659 ? 8.307 -5.983 18.919 1.00 85.81 659 SER A N 1
ATOM 5106 C CA . SER A 1 659 ? 9.527 -6.011 19.703 1.00 85.81 659 SER A CA 1
ATOM 5107 C C . SER A 1 659 ? 9.700 -7.351 20.387 1.00 85.81 659 SER A C 1
ATOM 5109 O O . SER A 1 659 ? 8.745 -7.967 20.860 1.00 85.81 659 SER A O 1
ATOM 5111 N N . VAL A 1 660 ? 10.949 -7.797 20.426 1.00 89.44 660 VAL A N 1
ATOM 5112 C CA . VAL A 1 660 ? 11.356 -9.012 21.121 1.00 89.44 660 VAL A CA 1
ATOM 5113 C C . VAL A 1 660 ? 12.646 -8.709 21.860 1.00 89.44 660 VAL A C 1
ATOM 5115 O O . VAL A 1 660 ? 13.652 -8.346 21.249 1.00 89.44 660 VAL A O 1
ATOM 5118 N N . LEU A 1 661 ? 12.606 -8.861 23.178 1.00 90.44 661 LEU A N 1
ATOM 5119 C CA . LEU A 1 661 ? 13.769 -8.795 24.049 1.00 90.44 661 LEU A CA 1
ATOM 5120 C C . LEU A 1 661 ? 14.098 -10.216 24.531 1.00 90.44 661 LEU A C 1
ATOM 5122 O O . LEU A 1 661 ? 13.323 -10.780 25.310 1.00 90.44 661 LEU A O 1
ATOM 5126 N N . PRO A 1 662 ? 15.227 -10.801 24.103 1.00 90.81 662 PRO A N 1
ATOM 5127 C CA . PRO A 1 662 ? 15.688 -12.071 24.640 1.00 90.81 662 PRO A CA 1
ATOM 5128 C C . PRO A 1 662 ? 16.291 -11.884 26.039 1.00 90.81 662 PRO A C 1
ATOM 5130 O O . PRO A 1 662 ? 17.108 -10.990 26.262 1.00 90.81 662 PRO A O 1
ATOM 5133 N N . LEU A 1 663 ? 15.911 -12.755 26.972 1.00 91.00 663 LEU A N 1
ATOM 5134 C CA . LEU A 1 663 ? 16.486 -12.862 28.311 1.00 91.00 663 LEU A CA 1
ATOM 5135 C C . LEU A 1 663 ? 16.962 -14.301 28.531 1.00 91.00 663 LEU A C 1
ATOM 5137 O O . LEU A 1 663 ? 16.212 -15.248 28.304 1.00 91.00 663 LEU A O 1
ATOM 5141 N N . VAL A 1 664 ? 18.202 -14.469 28.983 1.00 90.00 664 VAL A N 1
ATOM 5142 C CA . VAL A 1 664 ? 18.762 -15.783 29.323 1.00 90.00 664 VAL A CA 1
ATOM 5143 C C . VAL A 1 664 ? 18.684 -15.968 30.830 1.00 90.00 664 VAL A C 1
ATOM 5145 O O . VAL A 1 664 ? 19.037 -15.059 31.570 1.00 90.00 664 VAL A O 1
ATOM 5148 N N . THR A 1 665 ? 18.198 -17.119 31.282 1.00 89.50 665 THR A N 1
ATOM 5149 C CA . THR A 1 665 ? 18.135 -17.501 32.699 1.00 89.50 665 THR A CA 1
ATOM 5150 C C . THR A 1 665 ? 18.822 -18.850 32.900 1.00 89.50 665 THR A C 1
ATOM 5152 O O . THR A 1 665 ? 19.067 -19.584 31.941 1.00 89.50 665 THR A O 1
ATOM 5155 N N . ASP A 1 666 ? 19.072 -19.212 34.155 1.00 80.56 666 ASP A N 1
ATOM 5156 C CA . ASP A 1 666 ? 19.516 -20.550 34.564 1.00 80.56 666 ASP A CA 1
ATOM 5157 C C . ASP A 1 666 ? 18.567 -21.675 34.105 1.00 80.56 666 ASP A C 1
ATOM 5159 O O . ASP A 1 666 ? 18.986 -22.813 33.895 1.00 80.56 666 ASP A O 1
ATOM 5163 N N . ALA A 1 667 ? 17.287 -21.348 33.919 1.00 75.38 667 ALA A N 1
ATOM 5164 C CA . ALA A 1 667 ? 16.233 -22.267 33.507 1.00 75.38 667 ALA A CA 1
ATOM 5165 C C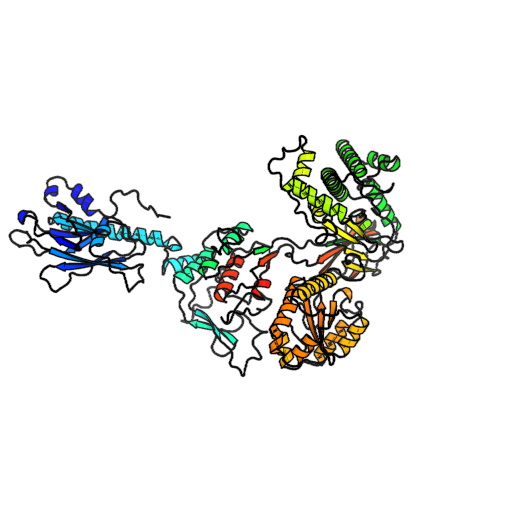 . ALA A 1 667 ? 15.972 -22.294 31.986 1.00 75.38 667 ALA A C 1
ATOM 5167 O O . ALA A 1 667 ? 15.070 -23.011 31.548 1.00 75.38 667 ALA A O 1
ATOM 5168 N N . GLY A 1 668 ? 16.713 -21.519 31.181 1.00 87.12 668 GLY A N 1
ATOM 5169 C CA . GLY A 1 668 ? 16.599 -21.499 29.719 1.00 87.12 668 GLY A CA 1
ATOM 5170 C C . GLY A 1 668 ? 16.492 -20.093 29.121 1.00 87.12 668 GLY A C 1
ATOM 5171 O O . GLY A 1 668 ? 16.919 -19.102 29.711 1.00 87.12 668 GLY A O 1
ATOM 5172 N N . VAL A 1 669 ? 15.892 -19.994 27.931 1.00 89.12 669 VAL A N 1
ATOM 5173 C CA . VAL A 1 669 ? 15.754 -18.737 27.178 1.00 89.12 669 VAL A CA 1
ATOM 5174 C C . VAL A 1 669 ? 14.303 -18.252 27.217 1.00 89.12 669 VAL A C 1
ATOM 5176 O O . VAL A 1 669 ? 13.368 -18.990 26.892 1.00 89.12 669 VAL A O 1
ATOM 5179 N N . LEU A 1 670 ? 14.118 -16.994 27.609 1.00 92.44 670 LEU A N 1
ATOM 5180 C CA . LEU A 1 670 ? 12.842 -16.286 27.623 1.00 92.44 670 LEU A CA 1
ATOM 5181 C C . LEU A 1 670 ? 12.838 -15.227 26.524 1.00 92.44 670 LEU A C 1
ATOM 5183 O O . LEU A 1 670 ? 13.848 -14.565 26.287 1.00 92.44 670 LEU A O 1
ATOM 5187 N N . LEU A 1 671 ? 11.685 -15.009 25.904 1.00 92.44 671 LEU A N 1
ATOM 5188 C CA . LEU A 1 671 ? 11.464 -13.871 25.021 1.00 92.44 671 LEU A CA 1
ATOM 5189 C C . LEU A 1 671 ? 10.374 -12.991 25.634 1.00 92.44 671 LEU A C 1
ATOM 5191 O O . LEU A 1 671 ? 9.251 -13.438 25.860 1.00 92.44 671 LEU A O 1
ATOM 5195 N N . VAL A 1 672 ? 10.704 -11.732 25.914 1.00 91.12 672 VAL A N 1
ATOM 5196 C CA . VAL A 1 672 ? 9.706 -10.711 26.238 1.00 91.12 672 VAL A CA 1
ATOM 5197 C C . VAL A 1 672 ? 9.234 -10.126 24.919 1.00 91.12 672 VAL A C 1
ATOM 5199 O O . VAL A 1 672 ? 10.016 -9.514 24.191 1.00 91.12 672 VAL A O 1
ATOM 5202 N N . VAL A 1 673 ? 7.971 -10.359 24.597 1.00 90.06 673 VAL A N 1
ATOM 5203 C CA . VAL A 1 673 ? 7.377 -10.069 23.297 1.00 90.06 673 VAL A CA 1
ATOM 5204 C C . VAL A 1 673 ? 6.382 -8.929 23.453 1.00 90.06 673 VAL A C 1
ATOM 5206 O O . VAL A 1 673 ? 5.509 -8.997 24.311 1.00 90.06 673 VAL A O 1
ATOM 5209 N N . GLY A 1 674 ? 6.520 -7.868 22.660 1.00 85.56 674 GLY A N 1
ATOM 5210 C CA . GLY A 1 674 ? 5.724 -6.653 22.805 1.00 85.56 674 GLY A CA 1
ATOM 5211 C C . GLY A 1 674 ? 5.131 -6.134 21.499 1.00 85.56 674 GLY A C 1
ATOM 5212 O O . GLY A 1 674 ? 5.723 -6.222 20.422 1.00 85.56 674 GLY A O 1
ATOM 5213 N N . VAL A 1 675 ? 3.966 -5.494 21.617 1.00 82.06 675 VAL A N 1
ATOM 5214 C CA . VAL A 1 675 ? 3.328 -4.702 20.541 1.00 82.06 675 VAL A CA 1
ATOM 5215 C C . VAL A 1 675 ? 3.703 -3.214 20.605 1.00 82.06 675 VAL A C 1
ATOM 5217 O O . VAL A 1 675 ? 3.237 -2.390 19.815 1.00 82.06 675 VAL A O 1
ATOM 5220 N N . VAL A 1 676 ? 4.576 -2.860 21.551 1.00 79.38 676 VAL A N 1
ATOM 5221 C CA . VAL A 1 676 ? 5.135 -1.522 21.777 1.00 79.38 676 VAL A CA 1
ATOM 5222 C C . VAL A 1 676 ? 6.656 -1.584 21.889 1.00 79.38 676 VAL A C 1
ATOM 5224 O O . VAL A 1 676 ? 7.249 -2.655 21.906 1.00 79.38 676 VAL A O 1
ATOM 5227 N N . SER A 1 677 ? 7.318 -0.430 21.968 1.00 80.94 677 SER A N 1
ATOM 5228 C CA . SER A 1 677 ? 8.766 -0.386 22.189 1.00 80.94 677 SER A CA 1
ATOM 5229 C C . SER A 1 677 ? 9.128 -0.929 23.573 1.00 80.94 677 SER A C 1
ATOM 5231 O O . SER A 1 677 ? 8.664 -0.365 24.568 1.00 80.94 677 SER A O 1
ATOM 5233 N N . LEU A 1 678 ? 9.987 -1.947 23.633 1.00 83.25 678 LEU A N 1
ATOM 5234 C CA . LEU A 1 678 ? 10.503 -2.490 24.892 1.00 83.25 678 LEU A CA 1
ATOM 5235 C C . LEU A 1 678 ? 11.777 -1.749 25.340 1.00 83.25 678 LEU A C 1
ATOM 5237 O O . LEU A 1 678 ? 12.494 -1.184 24.503 1.00 83.25 678 LEU A O 1
ATOM 5241 N N . PRO A 1 679 ? 12.090 -1.721 26.648 1.00 82.06 679 PRO A N 1
ATOM 5242 C CA . PRO A 1 679 ? 13.310 -1.099 27.148 1.00 82.06 679 PRO A CA 1
ATOM 5243 C C . PRO A 1 679 ? 14.550 -1.824 26.603 1.00 82.06 679 PRO A C 1
ATOM 5245 O O . PRO A 1 679 ? 14.560 -3.045 26.492 1.00 82.06 679 PRO A O 1
ATOM 5248 N N . GLY A 1 680 ? 15.595 -1.075 26.248 1.00 75.38 680 GLY A N 1
ATOM 5249 C CA . GLY A 1 680 ? 16.859 -1.623 25.731 1.00 75.38 680 GLY A CA 1
ATOM 5250 C C . GLY A 1 680 ? 16.850 -1.973 24.238 1.00 75.38 680 GLY A C 1
ATOM 5251 O O . GLY A 1 680 ? 17.831 -1.688 23.562 1.00 75.38 680 GLY A O 1
ATOM 5252 N N . VAL A 1 681 ? 15.743 -2.504 23.705 1.00 73.38 681 VAL A N 1
ATOM 5253 C CA . VAL A 1 681 ? 15.660 -2.976 22.302 1.00 73.38 681 VAL A CA 1
ATOM 5254 C C . VAL A 1 681 ? 14.779 -2.117 21.390 1.00 73.38 681 VAL A C 1
ATOM 5256 O O . VAL A 1 681 ? 14.927 -2.156 20.172 1.00 73.38 681 VAL A O 1
ATOM 5259 N N . GLY A 1 682 ? 13.870 -1.310 21.945 1.00 77.38 682 GLY A N 1
ATOM 5260 C CA . GLY A 1 682 ? 12.960 -0.486 21.149 1.00 77.38 682 GLY A CA 1
ATOM 5261 C C . GLY A 1 682 ? 11.969 -1.326 20.335 1.00 77.38 682 GLY A C 1
ATOM 5262 O O . GLY A 1 682 ? 11.298 -2.195 20.889 1.00 77.38 682 GLY A O 1
ATOM 5263 N N . VAL A 1 683 ? 11.829 -1.013 19.044 1.00 72.12 683 VAL A N 1
ATOM 5264 C CA . VAL A 1 683 ? 11.053 -1.784 18.056 1.00 72.12 683 VAL A CA 1
ATOM 5265 C C . VAL A 1 683 ? 12.078 -2.394 17.095 1.00 72.12 683 VAL A C 1
ATOM 5267 O O . VAL A 1 683 ? 12.578 -1.697 16.217 1.00 72.12 683 VAL A O 1
ATOM 5270 N N . ASN A 1 684 ? 12.482 -3.641 17.341 1.00 72.50 684 ASN A N 1
ATOM 5271 C CA . ASN A 1 684 ? 13.593 -4.292 16.633 1.00 72.50 684 ASN A CA 1
ATOM 5272 C C . ASN A 1 684 ? 13.141 -5.262 15.539 1.00 72.50 684 ASN A C 1
ATOM 5274 O O . ASN A 1 684 ? 13.886 -5.486 14.591 1.00 72.50 684 ASN A O 1
ATOM 5278 N N . ILE A 1 685 ? 11.929 -5.815 15.639 1.00 76.69 685 ILE A N 1
ATOM 5279 C CA . ILE A 1 685 ? 11.420 -6.773 14.648 1.00 76.69 685 ILE A CA 1
ATOM 5280 C C . ILE A 1 685 ? 10.357 -6.176 13.717 1.00 76.69 685 ILE A C 1
ATOM 5282 O O . ILE A 1 685 ? 9.971 -6.838 12.756 1.00 76.69 685 ILE A O 1
ATOM 5286 N N . ALA A 1 686 ? 9.965 -4.917 13.943 1.00 72.38 686 ALA A N 1
ATOM 5287 C CA . ALA A 1 686 ? 9.098 -4.120 13.076 1.00 72.38 686 ALA A CA 1
ATOM 5288 C C . ALA A 1 686 ? 9.651 -2.694 12.880 1.00 72.38 686 ALA A C 1
ATOM 5290 O O . ALA A 1 686 ? 10.488 -2.223 13.645 1.00 72.38 686 ALA A O 1
ATOM 5291 N N . GLU A 1 687 ? 9.163 -1.967 11.871 1.00 64.25 687 GLU A N 1
ATOM 5292 C CA . GLU A 1 687 ? 9.538 -0.557 11.657 1.00 64.25 687 GLU A CA 1
ATOM 5293 C C . GLU A 1 687 ? 8.848 0.401 12.647 1.00 64.25 687 GLU A C 1
ATOM 5295 O O . GLU A 1 687 ? 9.355 1.484 12.948 1.00 64.25 687 GLU A O 1
ATOM 5300 N N . ARG A 1 688 ? 7.675 0.016 13.168 1.00 71.88 688 ARG A N 1
ATOM 5301 C CA . ARG A 1 688 ? 6.847 0.830 14.069 1.00 71.88 688 ARG A CA 1
ATOM 5302 C C . ARG A 1 688 ? 6.169 -0.032 15.124 1.00 71.88 688 ARG A C 1
ATOM 5304 O O . ARG A 1 688 ? 6.114 -1.248 15.001 1.00 71.88 688 ARG A O 1
ATOM 5311 N N . ARG A 1 689 ? 5.620 0.637 16.141 1.00 73.62 689 ARG A N 1
ATOM 5312 C CA . ARG A 1 689 ? 4.759 0.016 17.157 1.00 73.62 689 ARG A CA 1
ATOM 5313 C C . ARG A 1 689 ? 3.509 -0.565 16.498 1.00 73.62 689 ARG A C 1
ATOM 5315 O O . ARG A 1 689 ? 2.922 0.094 15.646 1.00 73.62 689 ARG A O 1
ATOM 5322 N N . SER A 1 690 ? 3.069 -1.728 16.954 1.00 74.00 690 SER A N 1
ATOM 5323 C CA . SER A 1 690 ? 1.910 -2.449 16.431 1.00 74.00 690 SER A CA 1
ATOM 5324 C C . SER A 1 690 ? 0.608 -1.900 16.981 1.00 74.00 690 SER A C 1
ATOM 5326 O O . SER A 1 690 ? -0.432 -2.093 16.369 1.00 74.00 690 SER A O 1
ATOM 5328 N N . ALA A 1 691 ? 0.651 -1.183 18.105 1.00 76.12 691 ALA A N 1
ATOM 5329 C CA . ALA A 1 691 ? -0.496 -0.463 18.632 1.00 76.12 691 ALA A CA 1
ATOM 5330 C C . ALA A 1 691 ? -0.117 0.934 19.138 1.00 76.12 691 ALA A C 1
ATOM 5332 O O . ALA A 1 691 ? 0.987 1.178 19.637 1.00 76.12 691 ALA A O 1
ATOM 5333 N N . GLY A 1 692 ? -1.058 1.869 19.034 1.00 78.25 692 GLY A N 1
ATOM 5334 C CA . GLY A 1 692 ? -0.908 3.223 19.554 1.00 78.25 692 GLY A CA 1
ATOM 5335 C C . GLY A 1 692 ? -2.246 3.931 19.712 1.00 78.25 692 GLY A C 1
ATOM 5336 O O . GLY A 1 692 ? -3.230 3.556 19.085 1.00 78.25 692 GLY A O 1
ATOM 5337 N N . PHE A 1 693 ? -2.274 4.971 20.542 1.00 83.69 693 PHE A N 1
ATOM 5338 C CA . PHE A 1 693 ? -3.473 5.763 20.806 1.00 83.69 693 PHE A CA 1
ATOM 5339 C C . PHE A 1 693 ? -3.126 7.248 20.794 1.00 83.69 693 PHE A C 1
ATOM 5341 O O . PHE A 1 693 ? -2.067 7.650 21.293 1.00 83.69 693 PHE A O 1
ATOM 5348 N N . ARG A 1 694 ? -4.028 8.052 20.236 1.00 88.12 694 ARG A N 1
ATOM 5349 C CA . ARG A 1 694 ? -4.022 9.511 20.315 1.00 88.12 694 ARG A CA 1
ATOM 5350 C C . ARG A 1 694 ? -5.323 10.000 20.914 1.00 88.12 694 ARG A C 1
ATOM 5352 O O . ARG A 1 694 ? -6.391 9.541 20.519 1.00 88.12 694 ARG A O 1
ATOM 5359 N N . TRP A 1 695 ? -5.219 10.952 21.828 1.00 89.56 695 TRP A N 1
ATOM 5360 C CA . TRP A 1 695 ? -6.370 11.499 22.532 1.00 89.56 695 TRP A CA 1
ATOM 5361 C C . TRP A 1 695 ? -6.700 12.899 22.046 1.00 89.56 695 TRP A C 1
ATOM 5363 O O . TRP A 1 695 ? -5.814 13.724 21.815 1.00 89.56 695 TRP A O 1
ATOM 5373 N N . TYR A 1 696 ? -7.995 13.161 21.939 1.00 91.62 696 TYR A N 1
ATOM 5374 C CA . TYR A 1 696 ? -8.563 14.451 21.595 1.00 91.62 696 TYR A CA 1
ATOM 5375 C C . TYR A 1 696 ? -9.714 14.755 22.547 1.00 91.62 696 TYR A C 1
ATOM 5377 O O . TYR A 1 696 ? -10.430 13.856 22.987 1.00 91.62 696 TYR A O 1
ATOM 5385 N N . VAL A 1 697 ? -9.914 16.036 22.832 1.00 89.88 697 VAL A N 1
ATOM 5386 C CA . VAL A 1 697 ? -11.052 16.531 23.604 1.00 89.88 697 VAL A CA 1
ATOM 5387 C C . VAL A 1 697 ? -11.808 17.550 22.761 1.00 89.88 697 VAL A C 1
ATOM 5389 O O . VAL A 1 697 ? -11.206 18.422 22.134 1.00 89.88 697 VAL A O 1
ATOM 5392 N N . MET A 1 698 ? -13.129 17.402 22.700 1.00 88.50 698 MET A N 1
ATOM 5393 C CA . MET A 1 698 ? -14.019 18.285 21.956 1.00 88.50 698 MET A CA 1
ATOM 5394 C C . MET A 1 698 ? -15.122 18.813 22.881 1.00 88.50 698 MET A C 1
ATOM 5396 O O . MET A 1 698 ? -15.935 18.021 23.364 1.00 88.50 698 MET A O 1
ATOM 5400 N N . PRO A 1 699 ? -15.214 20.133 23.112 1.00 85.62 699 PRO A N 1
ATOM 5401 C CA . PRO A 1 699 ? -16.306 20.701 23.889 1.00 85.62 699 PRO A CA 1
ATOM 5402 C C . PRO A 1 699 ? -17.607 20.687 23.075 1.00 85.62 699 PRO A C 1
ATOM 5404 O O . PRO A 1 699 ? -17.694 21.291 22.008 1.00 85.62 699 PRO A O 1
ATOM 5407 N N . ILE A 1 700 ? -18.636 20.008 23.589 1.00 84.88 700 ILE A N 1
ATOM 5408 C CA . ILE A 1 700 ? -19.974 19.933 22.973 1.00 84.88 700 ILE A CA 1
ATOM 5409 C C . ILE A 1 700 ? -20.834 21.122 23.408 1.00 84.88 700 ILE A C 1
ATOM 5411 O O . ILE A 1 700 ? -21.572 21.702 22.611 1.00 84.88 700 ILE A O 1
ATOM 5415 N N . SER A 1 701 ? -20.745 21.494 24.684 1.00 72.00 701 SER A N 1
ATOM 5416 C CA . SER A 1 701 ? -21.424 22.664 25.234 1.00 72.00 701 SER A CA 1
ATOM 5417 C C . SER A 1 701 ? -20.421 23.473 26.053 1.00 72.00 701 SER A C 1
ATOM 5419 O O . SER A 1 701 ? -20.264 23.166 27.237 1.00 72.00 701 SER A O 1
ATOM 5421 N N . PRO A 1 702 ? -19.749 24.480 25.454 1.00 61.09 702 PRO A N 1
ATOM 5422 C CA . PRO A 1 702 ? -18.867 25.372 26.200 1.00 61.09 702 PRO A CA 1
ATOM 5423 C C . PRO A 1 702 ? -19.667 26.138 27.260 1.00 61.09 702 PRO A C 1
ATOM 5425 O O . PRO A 1 702 ? -20.884 26.335 27.118 1.00 61.09 702 PRO A O 1
ATOM 5428 N N . SER A 1 703 ? -18.996 26.577 28.322 1.00 61.72 703 SER A N 1
ATOM 5429 C CA . SER A 1 703 ? -19.652 27.289 29.420 1.00 61.72 703 SER A CA 1
ATOM 5430 C C . SER A 1 703 ? -20.256 28.624 28.947 1.00 61.72 703 SER A C 1
ATOM 5432 O O . SER A 1 703 ? -19.843 29.212 27.942 1.00 61.72 703 SER A O 1
ATOM 5434 N N . GLU A 1 704 ? -21.250 29.153 29.672 1.00 59.81 704 GLU A N 1
ATOM 5435 C CA . GLU A 1 704 ? -21.927 30.410 29.300 1.00 59.81 704 GLU A CA 1
ATOM 5436 C C . GLU A 1 704 ? -20.949 31.598 29.177 1.00 59.81 704 GLU A C 1
ATOM 5438 O O . GLU A 1 704 ? -21.152 32.506 28.369 1.00 59.81 704 GLU A O 1
ATOM 5443 N N . LYS A 1 705 ? -19.861 31.568 29.955 1.00 58.47 705 LYS A N 1
ATOM 5444 C CA . LYS A 1 705 ? -18.785 32.564 29.935 1.00 58.47 705 LYS A CA 1
ATOM 5445 C C . LYS A 1 705 ? -17.954 32.489 28.648 1.00 58.47 705 LYS A C 1
ATOM 5447 O O . LYS A 1 705 ? -17.683 33.510 28.031 1.00 58.47 705 LYS A O 1
ATOM 5452 N N . GLU A 1 706 ? -17.628 31.289 28.184 1.00 61.91 706 GLU A N 1
ATOM 5453 C CA . GLU A 1 706 ? -16.837 31.063 26.962 1.00 61.91 706 GLU A CA 1
ATOM 5454 C C . GLU A 1 706 ? -17.602 31.434 25.701 1.00 61.91 706 GLU A C 1
ATOM 5456 O O . GLU A 1 706 ? -17.038 32.000 24.764 1.00 61.91 706 GLU A O 1
ATOM 5461 N N . ARG A 1 707 ? -18.917 31.185 25.710 1.00 61.38 707 ARG A N 1
ATOM 5462 C CA . ARG A 1 707 ? -19.821 31.624 24.645 1.00 61.38 707 ARG A CA 1
ATOM 5463 C C . ARG A 1 707 ? -19.857 33.156 24.525 1.00 61.38 707 ARG A C 1
ATOM 5465 O O . ARG A 1 707 ? -20.066 33.661 23.427 1.00 61.38 707 ARG A O 1
ATOM 5472 N N . LYS A 1 708 ? -19.649 33.892 25.628 1.00 57.44 708 LYS A N 1
ATOM 5473 C CA . LYS A 1 708 ? -19.571 35.367 25.647 1.00 57.44 708 LYS A CA 1
ATOM 5474 C C . LYS A 1 708 ? -18.186 35.892 25.248 1.00 57.44 708 LYS A C 1
ATOM 5476 O O . LYS A 1 708 ? -18.116 36.888 24.536 1.00 57.44 708 LYS A O 1
ATOM 5481 N N . ASP A 1 709 ? -17.114 35.211 25.651 1.00 62.72 709 ASP A N 1
ATOM 5482 C CA . ASP A 1 709 ? -15.732 35.676 25.448 1.00 62.72 709 ASP A CA 1
ATOM 5483 C C . ASP A 1 709 ? -15.094 35.203 24.122 1.00 62.72 709 ASP A C 1
ATOM 5485 O O . ASP A 1 709 ? -13.991 35.638 23.786 1.00 62.72 709 ASP A O 1
ATOM 5489 N N . ASN A 1 710 ? -15.761 34.313 23.369 1.00 57.25 710 ASN A N 1
ATOM 5490 C CA . ASN A 1 710 ? -15.263 33.656 22.146 1.00 57.25 710 ASN A CA 1
ATOM 5491 C C . ASN A 1 710 ? -13.837 33.081 22.296 1.00 57.25 710 ASN A C 1
ATOM 5493 O O . ASN A 1 710 ? -13.031 33.084 21.364 1.00 57.25 710 ASN A O 1
ATOM 5497 N N . LYS A 1 711 ? -13.516 32.625 23.509 1.00 57.03 711 LYS A N 1
ATOM 5498 C CA . LYS A 1 711 ? -12.258 31.984 23.886 1.00 57.03 711 LYS A CA 1
ATOM 5499 C C . LYS A 1 711 ? -12.606 30.660 24.543 1.00 57.03 711 LYS A C 1
ATOM 5501 O O . LYS A 1 711 ? -13.170 30.659 25.633 1.00 57.03 711 LYS A O 1
ATOM 5506 N N . THR A 1 712 ? -12.269 29.556 23.893 1.00 53.03 712 THR A N 1
ATOM 5507 C CA . THR A 1 712 ? -12.315 28.225 24.503 1.00 53.03 712 THR A CA 1
ATOM 5508 C C . THR A 1 712 ? -11.077 28.083 25.396 1.00 53.03 712 THR A C 1
ATOM 5510 O O . THR A 1 712 ? -9.961 28.195 24.880 1.00 53.03 712 THR A O 1
ATOM 5513 N N . PRO A 1 713 ? -11.206 27.903 26.720 1.00 55.81 713 PRO A N 1
ATOM 5514 C CA . PRO A 1 713 ? -10.107 27.495 27.574 1.00 55.81 713 PRO A CA 1
ATOM 5515 C C . PRO A 1 713 ? -9.570 26.167 27.055 1.00 55.81 713 PRO A C 1
ATOM 5517 O O . PRO A 1 713 ? -10.323 25.326 26.569 1.00 55.81 713 PRO A O 1
ATOM 5520 N N . VAL A 1 714 ? -8.254 26.008 27.096 1.00 63.97 714 VAL A N 1
ATOM 5521 C CA . VAL A 1 714 ? -7.612 24.804 26.578 1.00 63.97 714 VAL A CA 1
ATOM 5522 C C . VAL A 1 714 ? -7.712 23.735 27.659 1.00 63.97 714 VAL A C 1
ATOM 5524 O O . VAL A 1 714 ? -6.922 23.748 28.602 1.00 63.97 714 VAL A O 1
ATOM 5527 N N . ASP A 1 715 ? -8.698 22.845 27.544 1.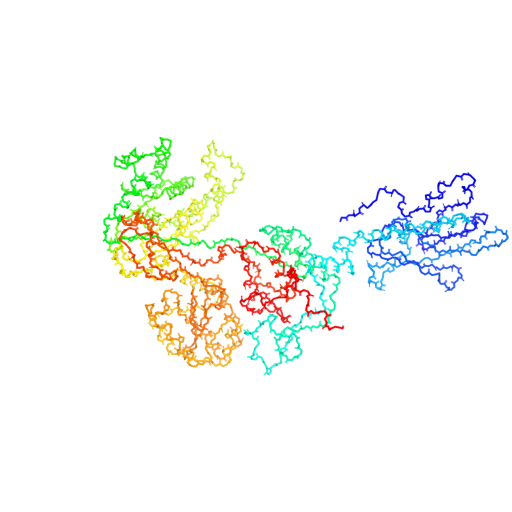00 72.75 715 ASP A N 1
ATOM 5528 C CA . ASP A 1 715 ? -8.692 21.579 28.280 1.00 72.75 715 ASP A CA 1
ATOM 5529 C C . ASP A 1 715 ? -7.355 20.875 28.016 1.00 72.75 715 ASP A C 1
ATOM 5531 O O . ASP A 1 715 ? -6.910 20.762 26.868 1.00 72.75 715 ASP A O 1
ATOM 5535 N N . VAL A 1 716 ? -6.685 20.428 29.077 1.00 77.44 716 VAL A N 1
ATOM 5536 C CA . VAL A 1 716 ? -5.391 19.753 28.947 1.00 77.44 716 VAL A CA 1
ATOM 5537 C C . VAL A 1 716 ? -5.639 18.255 28.934 1.00 77.44 716 VAL A C 1
ATOM 5539 O O . VAL A 1 716 ? -6.158 17.710 29.904 1.00 77.44 716 VAL A O 1
ATOM 5542 N N . ILE A 1 717 ? -5.254 17.594 27.843 1.00 81.81 717 ILE A N 1
ATOM 5543 C CA . ILE A 1 717 ? -5.272 16.137 27.723 1.00 81.81 717 ILE A CA 1
ATOM 5544 C C . ILE A 1 717 ? -3.906 15.646 27.243 1.00 81.81 717 ILE A C 1
ATOM 5546 O O . ILE A 1 717 ? -3.307 16.227 26.333 1.00 81.81 717 ILE A O 1
ATOM 5550 N N . GLY A 1 718 ? -3.393 14.580 27.858 1.00 77.94 718 GLY A N 1
ATOM 5551 C CA . GLY A 1 718 ? -2.204 13.891 27.359 1.00 77.94 718 GLY A CA 1
ATOM 5552 C C . GLY A 1 718 ? -2.459 13.365 25.945 1.00 77.94 718 GLY A C 1
ATOM 5553 O O . GLY A 1 718 ? -3.482 12.738 25.689 1.00 77.94 718 GLY A O 1
ATOM 5554 N N . THR A 1 719 ? -1.553 13.635 25.007 1.00 76.12 719 THR A N 1
ATOM 5555 C CA . THR A 1 719 ? -1.835 13.486 23.567 1.00 76.12 719 THR A CA 1
ATOM 5556 C C . THR A 1 719 ? -1.651 12.072 23.025 1.00 76.12 719 THR A C 1
ATOM 5558 O O . THR A 1 719 ? -2.193 11.752 21.966 1.00 76.12 719 THR A O 1
ATOM 5561 N N . THR A 1 720 ? -0.889 11.218 23.710 1.00 80.81 720 THR A N 1
ATOM 5562 C CA . THR A 1 720 ? -0.496 9.890 23.214 1.00 80.81 720 THR A CA 1
ATOM 5563 C C . THR A 1 720 ? -0.430 8.862 24.337 1.00 80.81 720 THR A C 1
ATOM 5565 O O . THR A 1 720 ? -0.147 9.224 25.474 1.00 80.81 720 THR A O 1
ATOM 5568 N N . GLY A 1 721 ? -0.627 7.587 23.993 1.00 74.31 721 GLY A N 1
ATOM 5569 C CA . GLY A 1 721 ? -0.560 6.458 24.931 1.00 74.31 721 GLY A CA 1
ATOM 5570 C C . GLY A 1 721 ? -1.938 5.887 25.256 1.00 74.31 721 GLY A C 1
ATOM 5571 O O . GLY A 1 721 ? -2.944 6.545 25.041 1.00 74.31 721 GLY A O 1
ATOM 5572 N N . ASN A 1 722 ? -2.010 4.650 25.747 1.00 76.38 722 ASN A N 1
ATOM 5573 C CA . ASN A 1 722 ? -3.284 3.990 26.076 1.00 76.38 722 ASN A CA 1
ATOM 5574 C C . ASN A 1 722 ? -3.971 4.566 27.329 1.00 76.38 722 ASN A C 1
ATOM 5576 O O . ASN A 1 722 ? -5.127 4.253 27.597 1.00 76.38 722 ASN A O 1
ATOM 5580 N N . ARG A 1 723 ? -3.285 5.418 28.094 1.00 81.31 723 ARG A N 1
ATOM 5581 C CA . ARG A 1 723 ? -3.830 6.174 29.225 1.00 81.31 723 ARG A CA 1
ATOM 5582 C C . ARG A 1 723 ? -3.568 7.656 29.026 1.00 81.31 723 ARG A C 1
ATOM 5584 O O . ARG A 1 723 ? -2.579 8.032 28.399 1.00 81.31 723 ARG A O 1
ATOM 5591 N N . THR A 1 724 ? -4.443 8.486 29.568 1.00 85.75 724 THR A N 1
ATOM 5592 C CA . THR A 1 724 ? -4.278 9.935 29.566 1.00 85.75 724 THR A CA 1
ATOM 5593 C C . THR A 1 724 ? -4.914 10.547 30.805 1.00 85.75 724 THR A C 1
ATOM 5595 O O . THR A 1 724 ? -5.794 9.944 31.416 1.00 85.75 724 THR A O 1
ATOM 5598 N N . GLN A 1 725 ? -4.477 11.754 31.149 1.00 88.00 725 GLN A N 1
ATOM 5599 C CA . GLN A 1 725 ? -5.149 12.593 32.130 1.00 88.00 725 GLN A CA 1
ATOM 5600 C C . GLN A 1 725 ? -5.830 13.747 31.417 1.00 88.00 725 GLN A C 1
ATOM 5602 O O . GLN A 1 725 ? -5.178 14.492 30.682 1.00 88.00 725 GLN A O 1
ATOM 5607 N N . LEU A 1 726 ? -7.134 13.881 31.641 1.00 89.31 726 LEU A N 1
ATOM 5608 C CA . LEU A 1 726 ? -7.920 15.036 31.235 1.00 89.31 726 LEU A CA 1
ATOM 5609 C C . LEU A 1 726 ? -8.050 15.979 32.431 1.00 89.31 726 LEU A C 1
ATOM 5611 O O . LEU A 1 726 ? -8.573 15.580 33.463 1.00 89.31 726 LEU A O 1
ATOM 5615 N N . THR A 1 727 ? -7.642 17.235 32.281 1.00 90.00 727 THR A N 1
ATOM 5616 C CA . THR A 1 727 ? -7.908 18.294 33.263 1.00 90.00 727 THR A CA 1
ATOM 5617 C C . THR A 1 727 ? -8.866 19.306 32.638 1.00 90.00 727 THR A C 1
ATOM 5619 O O . THR A 1 727 ? -8.419 20.146 31.846 1.00 90.00 727 THR A O 1
ATOM 5622 N N . PRO A 1 728 ? -10.172 19.240 32.959 1.00 88.94 728 PRO A N 1
ATOM 5623 C CA . PRO A 1 728 ? -11.156 20.155 32.399 1.00 88.94 728 PRO A CA 1
ATOM 5624 C C . PRO A 1 728 ? -10.937 21.590 32.875 1.00 88.94 728 PRO A C 1
ATOM 5626 O O . PRO A 1 728 ? -10.798 21.845 34.073 1.00 88.94 728 PRO A O 1
ATOM 5629 N N . ALA A 1 729 ? -10.952 22.547 31.955 1.00 84.12 729 ALA A N 1
ATOM 5630 C CA . ALA A 1 729 ? -10.746 23.959 32.253 1.00 84.12 729 ALA A CA 1
ATOM 5631 C C . ALA A 1 729 ? -12.053 24.697 32.603 1.00 84.12 729 ALA A C 1
ATOM 5633 O O . ALA A 1 729 ? -12.011 25.762 33.228 1.00 84.12 729 ALA A O 1
ATOM 5634 N N . SER A 1 730 ? -13.213 24.140 32.244 1.00 83.00 730 SER A N 1
ATOM 5635 C CA . SER A 1 730 ? -14.524 24.731 32.528 1.00 83.00 730 SER A CA 1
ATOM 5636 C C . SER A 1 730 ? -15.641 23.700 32.671 1.00 83.00 730 SER A C 1
ATOM 5638 O O . SER A 1 730 ? -15.492 22.533 32.321 1.00 83.00 730 SER A O 1
ATOM 5640 N N . SER A 1 731 ? -16.773 24.133 33.238 1.00 86.19 731 SER A N 1
ATOM 5641 C CA . SER A 1 731 ? -17.970 23.300 33.342 1.00 86.19 731 SER A CA 1
ATOM 5642 C C . SER A 1 731 ? -18.687 23.190 31.997 1.00 86.19 731 SER A C 1
ATOM 5644 O O . SER A 1 731 ? -18.809 24.167 31.256 1.00 86.19 731 SER A O 1
ATOM 5646 N N . GLY A 1 732 ? -19.212 22.006 31.694 1.00 87.94 732 GLY A N 1
ATOM 5647 C CA . GLY A 1 732 ? -19.827 21.732 30.400 1.00 87.94 732 GLY A CA 1
ATOM 5648 C C . GLY A 1 732 ? -19.873 20.246 30.074 1.00 87.94 732 GLY A C 1
ATOM 5649 O O . GLY A 1 732 ? -19.750 19.397 30.954 1.00 87.94 732 GLY A O 1
ATOM 5650 N N . LEU A 1 733 ? -20.068 19.937 28.794 1.00 90.38 733 LEU A N 1
ATOM 5651 C CA . LEU A 1 733 ? -20.025 18.570 28.277 1.00 90.38 733 LEU A CA 1
ATOM 5652 C C . LEU A 1 733 ? -18.875 18.440 27.281 1.00 90.38 733 LEU A C 1
ATOM 5654 O O . LEU A 1 733 ? -18.811 19.208 26.316 1.00 90.38 733 LEU A O 1
ATOM 5658 N N . LEU A 1 734 ? -18.016 17.449 27.502 1.00 91.50 734 LEU A N 1
ATOM 5659 C CA . LEU A 1 734 ? -16.864 17.134 26.667 1.00 91.50 734 LEU A CA 1
ATOM 5660 C C . LEU A 1 734 ? -17.068 15.771 25.993 1.00 91.50 734 LEU A C 1
ATOM 5662 O O . LEU A 1 734 ? -17.525 14.821 26.626 1.00 91.50 734 LEU A O 1
ATOM 5666 N N . ALA A 1 735 ? -16.701 15.665 24.718 1.00 92.88 735 ALA A N 1
ATOM 5667 C CA . ALA A 1 735 ? -16.438 14.389 24.062 1.00 92.88 735 ALA A CA 1
ATOM 5668 C C . ALA A 1 735 ? -14.936 14.126 24.086 1.00 92.88 735 ALA A C 1
ATOM 5670 O O . ALA A 1 735 ? -14.160 14.853 23.463 1.00 92.88 735 ALA A O 1
ATOM 5671 N N . VAL A 1 736 ? -14.537 13.068 24.780 1.00 93.94 736 VAL A N 1
ATOM 5672 C CA . VAL A 1 736 ? -13.179 12.541 24.717 1.00 93.94 736 VAL A CA 1
ATOM 5673 C C . VAL A 1 736 ? -13.130 11.499 23.613 1.00 93.94 736 VAL A C 1
ATOM 5675 O O . VAL A 1 736 ? -13.906 10.545 23.615 1.00 93.94 736 VAL A O 1
ATOM 5678 N N . VAL A 1 737 ? -12.227 11.690 22.658 1.00 94.19 737 VAL A N 1
ATOM 5679 C CA . VAL A 1 737 ? -12.056 10.809 21.505 1.00 94.19 737 VAL A CA 1
ATOM 5680 C C . VAL A 1 737 ? -10.676 10.177 21.569 1.00 94.19 737 VAL A C 1
ATOM 5682 O O . VAL A 1 737 ? -9.666 10.880 21.600 1.00 94.19 737 VAL A O 1
ATOM 5685 N N . ALA A 1 738 ? -10.638 8.850 21.549 1.00 92.56 738 ALA A N 1
ATOM 5686 C CA . ALA A 1 738 ? -9.418 8.088 21.350 1.00 92.56 738 ALA A CA 1
ATOM 5687 C C . ALA A 1 738 ? -9.384 7.612 19.897 1.00 92.56 738 ALA A C 1
ATOM 5689 O O . ALA A 1 738 ? -10.316 6.958 19.425 1.00 92.56 738 ALA A O 1
ATOM 5690 N N . VAL A 1 739 ? -8.307 7.951 19.195 1.00 91.44 739 VAL A N 1
ATOM 5691 C CA . VAL A 1 739 ? -7.977 7.395 17.885 1.00 91.44 739 VAL A CA 1
ATOM 5692 C C . VAL A 1 739 ? -6.896 6.354 18.103 1.00 91.44 739 VAL A C 1
ATOM 5694 O O . VAL A 1 739 ? -5.765 6.682 18.468 1.00 91.44 739 VAL A O 1
ATOM 5697 N N . GLY A 1 740 ? -7.271 5.097 17.925 1.00 86.50 740 GLY A N 1
ATOM 5698 C CA . GLY A 1 740 ? -6.382 3.962 18.045 1.00 86.50 740 GLY A CA 1
ATOM 5699 C C . GLY A 1 740 ? -5.798 3.580 16.691 1.00 86.50 740 GLY A C 1
ATOM 5700 O O . GLY A 1 740 ? -6.420 3.736 15.646 1.00 86.50 740 GLY A O 1
ATOM 5701 N N . TYR A 1 741 ? -4.601 3.025 16.713 1.00 82.62 741 TYR A N 1
ATOM 5702 C CA . TYR A 1 741 ? -4.000 2.314 15.597 1.00 82.62 741 TYR A CA 1
ATOM 5703 C C . TYR A 1 741 ? -3.614 0.910 16.073 1.00 82.62 741 TYR A C 1
ATOM 5705 O O . TYR A 1 741 ? -3.172 0.766 17.216 1.00 82.62 741 TYR A O 1
ATOM 5713 N N . ALA A 1 742 ? -3.842 -0.100 15.236 1.00 77.88 742 ALA A N 1
ATOM 5714 C CA . ALA A 1 742 ? -3.507 -1.499 15.484 1.00 77.88 742 ALA A CA 1
ATOM 5715 C C . ALA A 1 742 ? -3.103 -2.165 14.158 1.00 77.88 742 ALA A C 1
ATOM 5717 O O . ALA A 1 742 ? -3.882 -2.115 13.205 1.00 77.88 742 ALA A O 1
ATOM 5718 N N . ARG A 1 743 ? -1.911 -2.769 14.099 1.00 73.88 743 ARG A N 1
ATOM 5719 C CA . ARG A 1 743 ? -1.429 -3.548 12.949 1.00 73.88 743 ARG A CA 1
ATOM 5720 C C . ARG A 1 743 ? -2.145 -4.892 12.864 1.00 73.88 743 ARG A C 1
ATOM 5722 O O . ARG A 1 743 ? -2.453 -5.485 13.898 1.00 73.88 743 ARG A O 1
ATOM 5729 N N . ARG A 1 744 ? -2.458 -5.296 11.632 1.00 68.44 744 ARG A N 1
ATOM 5730 C CA . ARG A 1 744 ? -3.184 -6.529 11.279 1.00 68.44 744 ARG A CA 1
ATOM 5731 C C . ARG A 1 744 ? -2.670 -7.146 9.971 1.00 68.44 744 ARG A C 1
ATOM 5733 O O . ARG A 1 744 ? -3.468 -7.618 9.167 1.00 68.44 744 ARG A O 1
ATOM 5740 N N . GLY A 1 745 ? -1.381 -6.998 9.678 1.00 65.75 745 GLY A N 1
ATOM 5741 C CA . GLY A 1 745 ? -0.769 -7.481 8.441 1.00 65.75 745 GLY A CA 1
ATOM 5742 C C . GLY A 1 745 ? -1.076 -6.633 7.203 1.00 65.75 745 GLY A C 1
ATOM 5743 O O . GLY A 1 745 ? -0.645 -6.974 6.105 1.00 65.75 745 GLY A O 1
ATOM 5744 N N . LEU A 1 746 ? -1.794 -5.515 7.359 1.00 76.19 746 LEU A N 1
ATOM 5745 C CA . LEU A 1 746 ? -2.086 -4.565 6.282 1.00 76.19 746 LEU A CA 1
ATOM 5746 C C . LEU A 1 746 ? -1.106 -3.378 6.301 1.00 76.19 746 LEU A C 1
ATOM 5748 O O . LEU A 1 746 ? -0.336 -3.207 7.251 1.00 76.19 746 LEU A O 1
ATOM 5752 N N . ALA A 1 747 ? -1.137 -2.538 5.268 1.00 80.44 747 ALA A N 1
ATOM 5753 C CA . ALA A 1 747 ? -0.332 -1.321 5.190 1.00 80.44 747 ALA A CA 1
ATOM 5754 C C . ALA A 1 747 ? -0.854 -0.226 6.138 1.00 80.44 747 ALA A C 1
ATOM 5756 O O . ALA A 1 747 ? -2.036 -0.176 6.483 1.00 80.44 747 ALA A O 1
ATOM 5757 N N . ASP A 1 748 ? 0.001 0.699 6.568 1.00 79.19 748 ASP A N 1
ATOM 5758 C CA . ASP A 1 748 ? -0.454 1.850 7.352 1.00 79.19 748 ASP A CA 1
ATOM 5759 C C . ASP A 1 748 ? -1.267 2.828 6.488 1.00 79.19 748 ASP A C 1
ATOM 5761 O O . ASP A 1 748 ? -1.140 2.854 5.262 1.00 79.19 748 ASP A O 1
ATOM 5765 N N . PRO A 1 749 ? -2.130 3.669 7.086 1.00 79.38 749 PRO A N 1
ATOM 5766 C CA . PRO A 1 749 ? -2.745 4.767 6.351 1.00 79.38 749 PRO A CA 1
ATOM 5767 C C . PRO A 1 749 ? -1.681 5.627 5.660 1.00 79.38 749 PRO A C 1
ATOM 5769 O O . PRO A 1 749 ? -0.725 6.059 6.303 1.00 79.38 749 PRO A O 1
ATOM 5772 N N . TYR A 1 750 ? -1.885 5.909 4.370 1.00 84.06 750 TYR A N 1
ATOM 5773 C CA . TYR A 1 750 ? -0.913 6.595 3.507 1.00 84.06 750 TYR A CA 1
ATOM 5774 C C . TYR A 1 750 ? 0.407 5.832 3.321 1.00 84.06 750 TYR A C 1
ATOM 5776 O O . TYR A 1 750 ? 1.457 6.448 3.161 1.00 84.06 750 TYR A O 1
ATOM 5784 N N . GLN A 1 751 ? 0.359 4.502 3.305 1.00 86.25 751 GLN A N 1
ATOM 5785 C CA . GLN A 1 751 ? 1.493 3.638 2.999 1.00 86.25 751 GLN A CA 1
ATOM 5786 C C . GLN A 1 751 ? 1.074 2.579 1.970 1.00 86.25 751 GLN A C 1
ATOM 5788 O O . GLN A 1 751 ? -0.083 2.165 1.946 1.00 86.25 751 GLN A O 1
ATOM 5793 N N . PHE A 1 752 ? 2.012 2.115 1.147 1.00 89.50 752 PHE A N 1
ATOM 5794 C CA . PHE A 1 752 ? 1.876 0.829 0.459 1.00 89.50 752 PHE A CA 1
ATOM 5795 C C . PHE A 1 752 ? 3.114 -0.027 0.689 1.00 89.50 752 PHE A C 1
ATOM 5797 O O . PHE A 1 752 ? 4.224 0.496 0.814 1.00 89.50 752 PHE A O 1
ATOM 5804 N N . GLN A 1 753 ? 2.924 -1.342 0.738 1.00 88.44 753 GLN A N 1
ATOM 5805 C CA . GLN A 1 753 ? 4.005 -2.296 0.954 1.00 88.44 753 GLN A CA 1
ATOM 5806 C C . GLN A 1 753 ? 4.404 -2.967 -0.348 1.00 88.44 753 GLN A C 1
ATOM 5808 O O . GLN A 1 753 ? 3.547 -3.417 -1.108 1.00 88.44 753 GLN A O 1
ATOM 5813 N N . VAL A 1 754 ? 5.710 -3.069 -0.581 1.00 90.38 754 VAL A N 1
ATOM 5814 C CA . VAL A 1 754 ? 6.267 -3.836 -1.696 1.00 90.38 754 VAL A CA 1
ATOM 5815 C C . VAL A 1 754 ? 6.763 -5.170 -1.158 1.00 90.38 754 VAL A C 1
ATOM 5817 O O . VAL A 1 754 ? 7.641 -5.212 -0.297 1.00 90.38 754 VAL A O 1
ATOM 5820 N N . GLN A 1 755 ? 6.194 -6.259 -1.662 1.00 89.50 755 GLN A N 1
ATOM 5821 C CA . GLN A 1 755 ? 6.460 -7.614 -1.189 1.00 89.50 755 GLN A CA 1
ATOM 5822 C C . GLN A 1 755 ? 7.084 -8.473 -2.291 1.00 89.50 755 GLN A C 1
ATOM 5824 O O . GLN A 1 755 ? 6.800 -8.301 -3.481 1.00 89.50 755 GLN A O 1
ATOM 5829 N N . LEU A 1 756 ? 7.918 -9.421 -1.870 1.00 89.94 756 LEU A N 1
ATOM 5830 C CA . LEU A 1 756 ? 8.501 -10.468 -2.699 1.00 89.94 756 LEU A CA 1
ATOM 5831 C C . LEU A 1 756 ? 8.170 -11.844 -2.098 1.00 89.94 756 LEU A C 1
ATOM 5833 O O . LEU A 1 756 ? 7.962 -11.936 -0.889 1.00 89.94 756 LEU A O 1
ATOM 5837 N N . PRO A 1 757 ? 8.127 -12.916 -2.910 1.00 88.00 757 PRO A N 1
ATOM 5838 C CA . PRO A 1 757 ? 8.000 -14.279 -2.396 1.00 88.00 757 PRO A CA 1
ATOM 5839 C C . PRO A 1 757 ? 9.151 -14.622 -1.441 1.00 88.00 757 PRO A C 1
ATOM 5841 O O . PRO A 1 757 ? 10.280 -14.230 -1.715 1.00 88.00 757 PRO A O 1
ATOM 5844 N N . GLU A 1 758 ? 8.898 -15.401 -0.383 1.00 78.38 758 GLU A N 1
ATOM 5845 C CA . GLU A 1 758 ? 9.860 -15.675 0.710 1.00 78.38 758 GLU A CA 1
ATOM 5846 C C . GLU A 1 758 ? 11.245 -16.152 0.238 1.00 78.38 758 GLU A C 1
ATOM 5848 O O . GLU A 1 758 ? 12.259 -15.742 0.790 1.00 78.38 758 GLU A O 1
ATOM 5853 N N . ASN A 1 759 ? 11.305 -16.944 -0.836 1.00 81.25 759 ASN A N 1
ATOM 5854 C CA . ASN A 1 759 ? 12.557 -17.489 -1.378 1.00 81.25 759 ASN A CA 1
ATOM 5855 C C . ASN A 1 759 ? 13.269 -16.558 -2.378 1.00 81.25 759 ASN A C 1
ATOM 5857 O O . ASN A 1 759 ? 14.252 -16.955 -3.003 1.00 81.25 759 ASN A O 1
ATOM 5861 N N . ALA A 1 760 ? 12.743 -15.356 -2.619 1.00 88.81 760 ALA A N 1
ATOM 5862 C CA . ALA A 1 760 ? 13.361 -14.404 -3.530 1.00 88.81 760 ALA A CA 1
ATOM 5863 C C . ALA A 1 760 ? 14.565 -13.742 -2.857 1.00 88.81 760 ALA A C 1
ATOM 5865 O O . ALA A 1 760 ? 14.449 -13.209 -1.757 1.00 88.81 760 ALA A O 1
ATOM 5866 N N . VAL A 1 761 ? 15.700 -13.717 -3.544 1.00 90.81 761 VAL A N 1
ATOM 5867 C CA . VAL A 1 761 ? 16.913 -13.059 -3.060 1.00 90.81 761 VAL A CA 1
ATOM 5868 C C . VAL A 1 761 ? 17.368 -12.054 -4.109 1.00 90.81 761 VAL A C 1
ATOM 5870 O O . VAL A 1 761 ? 17.438 -12.358 -5.300 1.00 90.81 761 VAL A O 1
ATOM 5873 N N . LEU A 1 762 ? 17.627 -10.832 -3.661 1.00 91.75 762 LEU A N 1
ATOM 5874 C CA . LEU A 1 762 ? 18.102 -9.714 -4.450 1.00 91.75 762 LEU A CA 1
ATOM 5875 C C . LEU A 1 762 ? 19.562 -9.460 -4.105 1.00 91.75 762 LEU A C 1
ATOM 5877 O O . LEU A 1 762 ? 19.893 -9.131 -2.970 1.00 91.75 762 LEU A O 1
ATOM 5881 N N . THR A 1 763 ? 20.418 -9.505 -5.115 1.00 89.94 763 THR A N 1
ATOM 5882 C CA . THR A 1 763 ? 21.783 -8.982 -4.998 1.00 89.94 763 THR A CA 1
ATOM 5883 C C . THR A 1 763 ? 21.757 -7.488 -4.673 1.00 89.94 763 THR A C 1
ATOM 5885 O O . THR A 1 763 ? 20.818 -6.772 -5.044 1.00 89.94 763 THR A O 1
ATOM 5888 N N . LEU A 1 764 ? 22.839 -6.972 -4.087 1.00 84.44 764 LEU A N 1
ATOM 5889 C CA . LEU A 1 764 ? 23.004 -5.536 -3.837 1.00 84.44 764 LEU A CA 1
ATOM 5890 C C . LEU A 1 764 ? 22.678 -4.665 -5.071 1.00 84.44 764 LEU A C 1
ATOM 5892 O O . LEU A 1 764 ? 21.992 -3.654 -4.947 1.00 84.44 764 LEU A O 1
ATOM 5896 N N . GLN A 1 765 ? 23.103 -5.066 -6.276 1.00 87.06 765 GLN A N 1
ATOM 5897 C CA . GLN A 1 765 ? 22.819 -4.319 -7.509 1.00 87.06 765 GLN A CA 1
ATOM 5898 C C . GLN A 1 765 ? 21.319 -4.286 -7.852 1.00 87.06 765 GLN A C 1
ATOM 5900 O O . GLN A 1 765 ? 20.801 -3.247 -8.272 1.00 87.06 765 GLN A O 1
ATOM 5905 N N . GLN A 1 766 ? 20.621 -5.412 -7.690 1.00 92.50 766 GLN A N 1
ATOM 5906 C CA . GLN A 1 766 ? 19.177 -5.502 -7.924 1.00 92.50 766 GLN A CA 1
ATOM 5907 C C . GLN A 1 766 ? 18.404 -4.682 -6.883 1.00 92.50 766 GLN A C 1
ATOM 5909 O O . GLN A 1 766 ? 17.468 -3.966 -7.243 1.00 92.50 766 GLN A O 1
ATOM 5914 N N . TYR A 1 767 ? 18.840 -4.714 -5.621 1.00 91.12 767 TYR A N 1
ATOM 5915 C CA . TYR A 1 767 ? 18.285 -3.888 -4.552 1.00 91.12 767 TYR A CA 1
ATOM 5916 C C . TYR A 1 767 ? 18.476 -2.384 -4.820 1.00 91.12 767 TYR A C 1
ATOM 5918 O O . TYR A 1 767 ? 17.500 -1.636 -4.766 1.00 91.12 767 TYR A O 1
ATOM 5926 N N . GLU A 1 768 ? 19.679 -1.925 -5.204 1.00 89.06 768 GLU A N 1
ATOM 5927 C CA . GLU A 1 768 ? 19.905 -0.513 -5.571 1.00 89.06 768 GLU A CA 1
ATOM 5928 C C . GLU A 1 768 ? 18.959 -0.065 -6.691 1.00 89.06 768 GLU A C 1
ATOM 5930 O O . GLU A 1 768 ? 18.395 1.032 -6.644 1.00 89.06 768 GLU A O 1
ATOM 5935 N N . TYR A 1 769 ? 18.771 -0.917 -7.700 1.00 93.12 769 TYR A N 1
ATOM 5936 C CA . TYR A 1 769 ? 17.883 -0.629 -8.819 1.00 93.12 769 TYR A CA 1
ATOM 5937 C C . TYR A 1 769 ? 16.419 -0.525 -8.377 1.00 93.12 769 TYR A C 1
ATOM 5939 O O . TYR A 1 769 ? 15.733 0.425 -8.757 1.00 93.12 769 TYR A O 1
ATOM 5947 N N . LEU A 1 770 ? 15.954 -1.464 -7.545 1.00 94.31 770 LEU A N 1
ATOM 5948 C CA . LEU A 1 770 ? 14.603 -1.468 -6.987 1.00 94.31 770 LEU A CA 1
ATOM 5949 C C . LEU A 1 770 ? 14.326 -0.199 -6.176 1.00 94.31 770 LEU A C 1
ATOM 5951 O O . LEU A 1 770 ? 13.316 0.461 -6.405 1.00 94.31 770 LEU A O 1
ATOM 5955 N N . MET A 1 771 ? 15.233 0.179 -5.274 1.00 92.62 771 MET A N 1
ATOM 5956 C CA . MET A 1 771 ? 15.040 1.349 -4.417 1.00 92.62 771 MET A CA 1
ATOM 5957 C C . MET A 1 771 ? 14.964 2.651 -5.220 1.00 92.62 771 MET A C 1
ATOM 5959 O O . MET A 1 771 ? 14.090 3.474 -4.965 1.00 92.62 771 MET A O 1
ATOM 5963 N N . ASN A 1 772 ? 15.807 2.812 -6.245 1.00 92.50 772 ASN A N 1
ATOM 5964 C CA . ASN A 1 772 ? 15.751 3.976 -7.136 1.00 92.50 772 ASN A CA 1
ATOM 5965 C C . ASN A 1 772 ? 14.483 4.004 -8.005 1.00 92.50 772 ASN A C 1
ATOM 5967 O O . ASN A 1 772 ? 13.960 5.080 -8.302 1.00 92.50 772 ASN A O 1
ATOM 5971 N N . LEU A 1 773 ? 13.979 2.836 -8.412 1.00 93.00 773 LEU A N 1
ATOM 5972 C CA . LEU A 1 773 ? 12.714 2.723 -9.134 1.00 93.00 773 LEU A CA 1
ATOM 5973 C C . LEU A 1 773 ? 11.528 3.120 -8.245 1.00 93.00 773 LEU A C 1
ATOM 5975 O O . LEU A 1 773 ? 10.679 3.902 -8.674 1.00 93.00 773 LEU A O 1
ATOM 5979 N N . LEU A 1 774 ? 11.489 2.625 -7.006 1.00 92.31 774 LEU A N 1
ATOM 5980 C CA . LEU A 1 774 ? 10.450 2.960 -6.032 1.00 92.31 774 LEU A CA 1
ATOM 5981 C C . LEU A 1 774 ? 10.509 4.432 -5.611 1.00 92.31 774 LEU A C 1
ATOM 5983 O O . LEU A 1 774 ? 9.465 5.066 -5.505 1.00 92.31 774 LEU A O 1
ATOM 5987 N N . GLU A 1 775 ? 11.707 5.003 -5.448 1.00 89.44 775 GLU A N 1
ATOM 5988 C CA . GLU A 1 775 ? 11.886 6.438 -5.196 1.00 89.44 775 GLU A CA 1
ATOM 5989 C C . GLU A 1 775 ? 11.334 7.281 -6.358 1.00 89.44 775 GLU A C 1
ATOM 5991 O O . GLU A 1 775 ? 10.656 8.283 -6.135 1.00 89.44 775 GLU A O 1
ATOM 5996 N N . HIS A 1 776 ? 11.558 6.860 -7.608 1.00 89.62 776 HIS A N 1
ATOM 5997 C CA . HIS A 1 776 ? 11.011 7.560 -8.773 1.00 89.62 776 HIS A CA 1
ATOM 5998 C C . HIS A 1 776 ? 9.479 7.451 -8.876 1.00 89.62 776 HIS A C 1
ATOM 6000 O O . HIS A 1 776 ? 8.819 8.383 -9.335 1.00 89.62 776 HIS A O 1
ATOM 6006 N N . LEU A 1 777 ? 8.917 6.326 -8.430 1.00 89.50 777 LEU A N 1
ATOM 6007 C CA . LEU A 1 777 ? 7.481 6.033 -8.414 1.00 89.50 777 LEU A CA 1
ATOM 6008 C C . LEU A 1 777 ? 6.798 6.407 -7.091 1.00 89.50 777 LEU A C 1
ATOM 6010 O O . LEU A 1 777 ? 5.657 6.013 -6.854 1.00 89.50 777 LEU A O 1
ATOM 6014 N N . HIS A 1 778 ? 7.474 7.174 -6.240 1.00 88.62 778 HIS A N 1
ATOM 6015 C CA . HIS A 1 778 ? 6.982 7.557 -4.927 1.00 88.62 778 HIS A CA 1
ATOM 6016 C C . HIS A 1 778 ? 5.848 8.596 -5.046 1.00 88.62 778 HIS A C 1
ATOM 6018 O O . HIS A 1 778 ? 6.094 9.730 -5.480 1.00 88.62 778 HIS A O 1
ATOM 6024 N N . PRO A 1 779 ? 4.600 8.277 -4.651 1.00 85.75 779 PRO A N 1
ATOM 6025 C CA . PRO A 1 779 ? 3.514 9.248 -4.650 1.00 85.75 779 PRO A CA 1
ATOM 6026 C C . PRO A 1 779 ? 3.749 10.326 -3.583 1.00 85.75 779 PRO A C 1
ATOM 6028 O O . PRO A 1 779 ? 4.345 10.084 -2.534 1.00 85.75 779 PRO A O 1
ATOM 6031 N N . LEU A 1 780 ? 3.260 11.546 -3.815 1.00 83.12 780 LEU A N 1
ATOM 6032 C CA . LEU A 1 780 ? 3.381 12.615 -2.823 1.00 83.12 780 LEU A CA 1
ATOM 6033 C C . LEU A 1 780 ? 2.548 12.281 -1.573 1.00 83.12 780 LEU A C 1
ATOM 6035 O O . LEU A 1 780 ? 1.340 12.086 -1.673 1.00 83.12 780 LEU A O 1
ATOM 6039 N N . GLY A 1 781 ? 3.183 12.289 -0.399 1.00 82.31 781 GLY A N 1
ATOM 6040 C CA . GLY A 1 781 ? 2.504 12.085 0.885 1.00 82.31 781 GLY A CA 1
ATOM 6041 C C . GLY A 1 781 ? 2.141 10.633 1.202 1.00 82.31 781 GLY A C 1
ATOM 6042 O O . GLY A 1 781 ? 1.444 10.415 2.187 1.00 82.31 781 GLY A O 1
ATOM 6043 N N . ILE A 1 782 ? 2.605 9.672 0.395 1.00 86.94 782 ILE A N 1
ATOM 6044 C CA . ILE A 1 782 ? 2.456 8.234 0.639 1.00 86.94 782 ILE A CA 1
ATOM 6045 C C . ILE A 1 782 ? 3.838 7.645 0.897 1.00 86.94 782 ILE A C 1
ATOM 6047 O O . ILE A 1 782 ? 4.770 7.948 0.163 1.00 86.94 782 ILE A O 1
ATOM 6051 N N . GLU A 1 783 ? 3.971 6.823 1.926 1.00 87.25 783 GLU A N 1
ATOM 6052 C CA . GLU A 1 783 ? 5.202 6.120 2.274 1.00 87.25 783 GLU A CA 1
ATOM 6053 C C . GLU A 1 783 ? 5.297 4.771 1.549 1.00 87.25 783 GLU A C 1
ATOM 6055 O O . GLU A 1 783 ? 4.308 4.049 1.417 1.00 87.25 783 GLU A O 1
ATOM 6060 N N . VAL A 1 784 ? 6.499 4.417 1.090 1.00 88.88 784 VAL A N 1
ATOM 6061 C CA . VAL A 1 784 ? 6.771 3.124 0.447 1.00 88.88 784 VAL A CA 1
ATOM 6062 C C . VAL A 1 784 ? 7.463 2.210 1.446 1.00 88.88 784 VAL A C 1
ATOM 6064 O O . VAL A 1 784 ? 8.644 2.399 1.750 1.00 88.88 784 VAL A O 1
ATOM 6067 N N . ASP A 1 785 ? 6.739 1.213 1.948 1.00 86.69 785 ASP A N 1
ATOM 6068 C CA . ASP A 1 785 ? 7.306 0.215 2.848 1.00 86.69 785 ASP A CA 1
ATOM 6069 C C . ASP A 1 785 ? 8.150 -0.792 2.063 1.00 86.69 785 ASP A C 1
ATOM 6071 O O . ASP A 1 785 ? 7.659 -1.538 1.212 1.00 86.69 785 ASP A O 1
ATOM 6075 N N . THR A 1 786 ? 9.439 -0.814 2.381 1.00 87.69 786 THR A N 1
ATOM 6076 C CA . THR A 1 786 ? 10.419 -1.781 1.866 1.00 87.69 786 THR A CA 1
ATOM 6077 C C . THR A 1 786 ? 11.073 -2.564 3.002 1.00 87.69 786 THR A C 1
ATOM 6079 O O . THR A 1 786 ? 12.102 -3.211 2.804 1.00 87.69 786 THR A O 1
ATOM 6082 N N . PHE A 1 787 ? 10.523 -2.493 4.218 1.00 81.44 787 PHE A N 1
ATOM 6083 C CA . PHE A 1 787 ? 11.091 -3.122 5.405 1.00 81.44 787 PHE A CA 1
ATOM 6084 C C . PHE A 1 787 ? 11.249 -4.634 5.226 1.00 81.44 787 PHE A C 1
ATOM 6086 O O . PHE A 1 787 ? 12.337 -5.153 5.460 1.00 81.44 787 PHE A O 1
ATOM 6093 N N . ALA A 1 788 ? 10.217 -5.325 4.730 1.00 80.50 788 ALA A N 1
ATOM 6094 C CA . ALA A 1 788 ? 10.273 -6.769 4.482 1.00 80.50 788 ALA A CA 1
ATOM 6095 C C . ALA A 1 788 ? 11.410 -7.149 3.514 1.00 80.50 788 ALA A C 1
ATOM 6097 O O . ALA A 1 788 ? 12.215 -8.026 3.821 1.00 80.50 788 ALA A O 1
ATOM 6098 N N . ILE A 1 789 ? 11.544 -6.416 2.401 1.00 87.31 789 ILE A N 1
ATOM 6099 C CA . ILE A 1 789 ? 12.636 -6.588 1.428 1.00 87.31 789 ILE A CA 1
ATOM 6100 C C . ILE A 1 789 ? 13.994 -6.451 2.114 1.00 87.31 789 ILE A C 1
ATOM 6102 O O . ILE A 1 789 ? 14.837 -7.337 2.012 1.00 87.31 789 ILE A O 1
ATOM 6106 N N . ARG A 1 790 ? 14.183 -5.373 2.874 1.00 82.81 790 ARG A N 1
ATOM 6107 C CA . ARG A 1 790 ? 15.443 -5.079 3.567 1.00 82.81 790 ARG A CA 1
ATOM 6108 C C . ARG A 1 790 ? 15.809 -6.091 4.644 1.00 82.81 790 ARG A C 1
ATOM 6110 O O . ARG A 1 790 ? 16.988 -6.248 4.924 1.00 82.81 790 ARG A O 1
ATOM 6117 N N . GLN A 1 791 ? 14.829 -6.725 5.279 1.00 77.00 791 GLN A N 1
ATOM 6118 C CA . GLN A 1 791 ? 15.077 -7.673 6.363 1.00 77.00 791 GLN A CA 1
ATOM 6119 C C . GLN A 1 791 ? 15.278 -9.112 5.892 1.00 77.00 791 GLN A C 1
ATOM 6121 O O . GLN A 1 791 ? 15.790 -9.926 6.658 1.00 77.00 791 GLN A O 1
ATOM 6126 N N . SER A 1 792 ? 14.776 -9.477 4.712 1.00 80.69 792 SER A N 1
ATOM 6127 C CA . SER A 1 792 ? 14.654 -10.896 4.348 1.00 80.69 792 SER A CA 1
ATOM 6128 C C . SER A 1 792 ? 14.939 -11.217 2.888 1.00 80.69 792 SER A C 1
ATOM 6130 O O . SER A 1 792 ? 14.912 -12.389 2.541 1.00 80.69 792 SER A O 1
ATOM 6132 N N . HIS A 1 793 ? 15.252 -10.229 2.047 1.00 86.94 793 HIS A N 1
ATOM 6133 C CA . HIS A 1 793 ? 15.456 -10.463 0.617 1.00 86.94 793 HIS A CA 1
ATOM 6134 C C . HIS A 1 793 ? 16.764 -9.897 0.059 1.00 86.94 793 HIS A C 1
ATOM 6136 O O . HIS A 1 793 ? 17.007 -10.093 -1.123 1.00 86.94 793 HIS A O 1
ATOM 6142 N N . VAL A 1 794 ? 17.598 -9.188 0.827 1.00 86.69 794 VAL A N 1
ATOM 6143 C CA . VAL A 1 794 ? 18.835 -8.591 0.287 1.00 86.69 794 VAL A CA 1
ATOM 6144 C C . VAL A 1 794 ? 20.044 -9.444 0.640 1.00 86.69 794 VAL A C 1
ATOM 6146 O O . VAL A 1 794 ? 20.344 -9.593 1.814 1.00 86.69 794 VAL A O 1
ATOM 6149 N N . ASP A 1 795 ? 20.733 -9.946 -0.380 1.00 85.56 795 ASP A N 1
ATOM 6150 C CA . ASP A 1 795 ? 22.026 -10.625 -0.285 1.00 85.56 795 ASP A CA 1
ATOM 6151 C C . ASP A 1 795 ? 23.144 -9.630 -0.634 1.00 85.56 795 ASP A C 1
ATOM 6153 O O . ASP A 1 795 ? 23.280 -9.145 -1.771 1.00 85.56 795 ASP A O 1
ATOM 6157 N N . ILE A 1 796 ? 23.902 -9.257 0.393 1.00 75.38 796 ILE A N 1
ATOM 6158 C CA . ILE A 1 796 ? 24.962 -8.254 0.332 1.00 75.38 796 ILE A CA 1
ATOM 6159 C C . ILE A 1 796 ? 26.265 -8.887 -0.164 1.00 75.38 796 ILE A C 1
ATOM 6161 O O . ILE A 1 796 ? 27.017 -8.231 -0.896 1.00 75.38 796 ILE A O 1
ATOM 6165 N N . ASN A 1 797 ? 26.553 -10.125 0.241 1.00 70.81 797 ASN A N 1
ATOM 6166 C CA . ASN A 1 797 ? 27.849 -10.772 0.034 1.00 70.81 797 ASN A CA 1
ATOM 6167 C C . ASN A 1 797 ? 27.897 -11.666 -1.229 1.00 70.81 797 ASN A C 1
ATOM 6169 O O . ASN A 1 797 ? 28.985 -11.940 -1.740 1.00 70.81 797 ASN A O 1
ATOM 6173 N N . GLY A 1 798 ? 26.739 -12.012 -1.794 1.00 77.69 798 GLY A N 1
ATOM 6174 C CA . GLY A 1 798 ? 26.569 -12.853 -2.975 1.00 77.69 798 GLY A CA 1
ATOM 6175 C C . GLY A 1 798 ? 26.555 -14.361 -2.697 1.00 77.69 798 GLY A C 1
ATOM 6176 O O . GLY A 1 798 ? 26.775 -15.130 -3.636 1.00 77.69 798 GLY A O 1
ATOM 6177 N N . ASP A 1 799 ? 26.362 -14.793 -1.449 1.00 76.69 799 ASP A N 1
ATOM 6178 C CA . ASP A 1 799 ? 26.361 -16.203 -1.034 1.00 76.69 799 ASP A CA 1
ATOM 6179 C C . ASP A 1 799 ? 24.998 -16.899 -1.207 1.00 76.69 799 ASP A C 1
ATOM 6181 O O . ASP A 1 799 ? 24.889 -18.115 -1.016 1.00 76.69 799 ASP A O 1
ATOM 6185 N N . GLY A 1 800 ? 23.979 -16.151 -1.640 1.00 79.75 800 GLY A N 1
ATOM 6186 C CA . GLY A 1 800 ? 22.621 -16.633 -1.859 1.00 79.75 800 GLY A CA 1
ATOM 6187 C C . GLY A 1 800 ? 21.724 -16.580 -0.623 1.00 79.75 800 GLY A C 1
ATOM 6188 O O . GLY A 1 800 ? 20.556 -16.957 -0.735 1.00 79.75 800 GLY A O 1
ATOM 6189 N N . ASN A 1 801 ? 22.216 -16.105 0.525 1.00 77.00 801 ASN A N 1
ATOM 6190 C CA . ASN A 1 801 ? 21.434 -15.934 1.743 1.00 77.00 801 ASN A CA 1
ATOM 6191 C C . ASN A 1 801 ? 21.163 -14.449 2.013 1.00 77.00 801 ASN A C 1
ATOM 6193 O O . ASN A 1 801 ? 22.070 -13.627 1.958 1.00 77.00 801 ASN A O 1
ATOM 6197 N N . PRO A 1 802 ? 19.918 -14.078 2.346 1.00 77.56 802 PRO A N 1
ATOM 6198 C CA . PRO A 1 802 ? 19.598 -12.695 2.652 1.00 77.56 802 PRO A CA 1
ATOM 6199 C C . PRO A 1 802 ? 20.085 -12.299 4.051 1.00 77.56 802 PRO A C 1
ATOM 6201 O O . PRO A 1 802 ? 19.827 -13.010 5.031 1.00 77.56 802 PRO A O 1
ATOM 6204 N N . GLU A 1 803 ? 20.685 -11.115 4.161 1.00 74.62 803 GLU A N 1
ATOM 6205 C CA . GLU A 1 803 ? 21.067 -10.496 5.428 1.00 74.62 803 GLU A CA 1
ATOM 6206 C C . GLU A 1 803 ? 20.188 -9.280 5.770 1.00 74.62 803 GLU A C 1
ATOM 6208 O O . GLU A 1 803 ? 19.871 -8.454 4.907 1.00 74.62 803 GLU A O 1
ATOM 6213 N N . PRO A 1 804 ? 19.790 -9.119 7.046 1.00 70.00 804 PRO A N 1
ATOM 6214 C CA . PRO A 1 804 ? 18.950 -8.004 7.453 1.00 70.00 804 PRO A CA 1
ATOM 6215 C C . PRO A 1 804 ? 19.718 -6.674 7.411 1.00 70.00 804 PRO A C 1
ATOM 6217 O O . PRO A 1 804 ? 20.707 -6.469 8.115 1.00 70.00 804 PRO A O 1
ATOM 6220 N N . LEU A 1 805 ? 19.221 -5.723 6.620 1.00 69.44 805 LEU A N 1
ATOM 6221 C CA . LEU A 1 805 ? 19.728 -4.351 6.569 1.00 69.44 805 LEU A CA 1
ATOM 6222 C C . LEU A 1 805 ? 19.204 -3.496 7.733 1.00 69.44 805 LEU A C 1
ATOM 6224 O O . LEU A 1 805 ? 18.204 -3.806 8.380 1.00 69.44 805 LEU A O 1
ATOM 6228 N N . GLN A 1 806 ? 19.839 -2.342 7.965 1.00 62.75 806 GLN A N 1
ATOM 6229 C CA . GLN A 1 806 ? 19.364 -1.372 8.955 1.00 62.75 806 GLN A CA 1
ATOM 6230 C C . GLN A 1 806 ? 17.941 -0.870 8.666 1.00 62.75 806 GLN A C 1
ATOM 6232 O O . GLN A 1 806 ? 17.512 -0.745 7.516 1.00 62.75 806 GLN A O 1
ATOM 6237 N N . THR A 1 807 ? 17.242 -0.468 9.730 1.00 58.81 807 THR A N 1
ATOM 6238 C CA . THR A 1 807 ? 15.860 0.033 9.684 1.00 58.81 807 THR A CA 1
ATOM 6239 C C . THR A 1 807 ? 15.706 1.383 8.980 1.00 58.81 807 THR A C 1
ATOM 6241 O O . THR A 1 807 ? 14.641 1.651 8.428 1.00 58.81 807 THR A O 1
ATOM 6244 N N . ASN A 1 808 ? 16.752 2.206 8.856 1.00 60.03 808 ASN A N 1
ATOM 6245 C CA . ASN A 1 808 ? 16.677 3.488 8.143 1.00 60.03 808 ASN A CA 1
ATOM 6246 C C . ASN A 1 808 ? 17.004 3.358 6.641 1.00 60.03 808 ASN A C 1
ATOM 6248 O O . ASN A 1 808 ? 18.167 3.217 6.269 1.00 60.03 808 ASN A O 1
ATOM 6252 N N . VAL A 1 809 ? 15.987 3.504 5.781 1.00 58.78 809 VAL A N 1
ATOM 6253 C CA . VAL A 1 809 ? 16.074 3.355 4.311 1.00 58.78 809 VAL A CA 1
ATOM 6254 C C . VAL A 1 809 ? 17.116 4.278 3.669 1.00 58.78 809 VAL A C 1
ATOM 6256 O O . VAL A 1 809 ? 17.860 3.848 2.786 1.00 58.78 809 VAL A O 1
ATOM 6259 N N . SER A 1 810 ? 17.210 5.534 4.126 1.00 56.66 810 SER A N 1
ATOM 6260 C CA . SER A 1 810 ? 18.027 6.592 3.494 1.00 56.66 810 SER A CA 1
ATOM 6261 C C . SER A 1 810 ? 19.532 6.301 3.453 1.00 56.66 810 SER A C 1
ATOM 6263 O O . SER A 1 810 ? 20.279 6.987 2.758 1.00 56.66 810 SER A O 1
ATOM 6265 N N . LYS A 1 811 ? 19.978 5.284 4.195 1.00 59.53 811 LYS A N 1
ATOM 6266 C CA . LYS A 1 811 ? 21.378 4.883 4.338 1.00 59.53 811 LYS A CA 1
ATOM 6267 C C . LYS A 1 811 ? 21.649 3.463 3.833 1.00 59.53 811 LYS A C 1
ATOM 6269 O O . LYS A 1 811 ? 22.644 2.866 4.237 1.00 59.53 811 LYS A O 1
ATOM 6274 N N . THR A 1 812 ? 20.791 2.927 2.964 1.00 67.19 812 THR A N 1
ATOM 6275 C CA . THR A 1 812 ? 20.904 1.532 2.498 1.00 67.19 812 THR A CA 1
ATOM 6276 C C . THR A 1 812 ? 21.256 1.368 1.019 1.00 67.19 812 THR A C 1
ATOM 6278 O O . THR A 1 812 ? 21.643 0.272 0.637 1.00 67.19 812 THR A O 1
ATOM 6281 N N . TYR A 1 813 ? 21.162 2.413 0.187 1.00 79.62 813 TYR A N 1
ATOM 6282 C CA . TYR A 1 813 ? 21.451 2.324 -1.252 1.00 79.62 813 TYR A CA 1
ATOM 6283 C C . TYR A 1 813 ? 22.022 3.630 -1.824 1.00 79.62 813 TYR A C 1
ATOM 6285 O O . TYR A 1 813 ? 21.831 4.713 -1.263 1.00 79.62 813 TYR A O 1
ATOM 6293 N N . ARG A 1 814 ? 22.701 3.547 -2.976 1.00 81.69 814 ARG A N 1
ATOM 6294 C CA . ARG A 1 814 ? 23.165 4.716 -3.735 1.00 81.69 814 ARG A CA 1
ATOM 6295 C C . ARG A 1 814 ? 22.046 5.292 -4.602 1.00 81.69 814 ARG A C 1
ATOM 6297 O O . ARG A 1 814 ? 21.525 4.619 -5.492 1.00 81.69 814 ARG A O 1
ATOM 6304 N N . GLN A 1 815 ? 21.749 6.574 -4.423 1.00 86.00 815 GLN A N 1
ATOM 6305 C CA . GLN A 1 815 ? 20.826 7.294 -5.304 1.00 86.00 815 GLN A CA 1
ATOM 6306 C C . GLN A 1 815 ? 21.444 7.529 -6.687 1.00 86.00 815 GLN A C 1
ATOM 6308 O O . GLN A 1 815 ? 22.583 7.986 -6.822 1.00 86.00 815 GLN A O 1
ATOM 6313 N N . PHE A 1 816 ? 20.685 7.221 -7.734 1.00 89.25 816 PHE A N 1
ATOM 6314 C CA . PHE A 1 816 ? 21.110 7.351 -9.123 1.00 89.25 816 PHE A CA 1
ATOM 6315 C C . PHE A 1 816 ? 20.938 8.783 -9.624 1.00 89.25 816 PHE A C 1
ATOM 6317 O O . PHE A 1 816 ? 21.791 9.283 -10.359 1.00 89.25 816 PHE A O 1
ATOM 6324 N N . GLN A 1 817 ? 19.856 9.445 -9.217 1.00 86.75 817 GLN A N 1
ATOM 6325 C CA . GLN A 1 817 ? 19.560 10.820 -9.591 1.00 86.75 817 GLN A CA 1
ATOM 6326 C C . GLN A 1 817 ? 20.124 11.795 -8.555 1.00 86.75 817 GLN A C 1
ATOM 6328 O O . GLN A 1 817 ? 19.850 11.704 -7.362 1.00 86.75 817 GLN A O 1
ATOM 6333 N N . ARG A 1 818 ? 20.897 12.783 -9.008 1.00 81.12 818 ARG A N 1
ATOM 6334 C CA . ARG A 1 818 ? 21.346 13.886 -8.156 1.00 81.12 818 ARG A CA 1
ATOM 6335 C C . ARG A 1 818 ? 20.222 14.897 -7.970 1.00 81.12 818 ARG A C 1
ATOM 6337 O O . ARG A 1 818 ? 19.573 15.316 -8.930 1.00 81.12 818 ARG A O 1
ATOM 6344 N N . SER A 1 819 ? 20.050 15.356 -6.734 1.00 65.25 819 SER A N 1
ATOM 6345 C CA . SER A 1 819 ? 19.100 16.419 -6.419 1.00 65.25 819 SER A CA 1
ATOM 6346 C C . SER A 1 819 ? 19.463 17.719 -7.150 1.00 65.25 819 SER A C 1
ATOM 6348 O O . SER A 1 819 ? 20.550 18.271 -6.961 1.00 65.25 819 SER A O 1
ATOM 6350 N N . ARG A 1 820 ? 18.547 18.223 -7.987 1.00 57.16 820 ARG A N 1
ATOM 6351 C CA . ARG A 1 820 ? 18.721 19.451 -8.782 1.00 57.16 820 ARG A CA 1
ATOM 6352 C C . ARG A 1 820 ? 18.454 20.716 -7.962 1.00 57.16 820 ARG A C 1
ATOM 6354 O O . ARG A 1 820 ? 17.659 21.563 -8.363 1.00 57.16 820 ARG A O 1
ATOM 6361 N N . TYR A 1 821 ? 19.101 20.883 -6.815 1.00 43.84 821 TYR A N 1
ATOM 6362 C CA . TYR A 1 821 ? 19.126 22.204 -6.185 1.00 43.84 821 TYR A CA 1
ATOM 6363 C C . TYR A 1 821 ? 20.125 23.088 -6.938 1.00 43.84 821 TYR A C 1
ATOM 6365 O O . TYR A 1 821 ? 21.320 22.786 -6.990 1.00 43.84 821 TYR A O 1
ATOM 6373 N N . ARG A 1 822 ? 19.642 24.192 -7.530 1.00 38.56 822 ARG A N 1
ATOM 6374 C CA . ARG A 1 822 ? 20.506 25.259 -8.061 1.00 38.56 822 ARG A CA 1
ATOM 6375 C C . ARG A 1 822 ? 21.466 25.699 -6.948 1.00 38.56 822 ARG A C 1
ATOM 6377 O O . ARG A 1 822 ? 21.016 26.271 -5.962 1.00 38.56 822 ARG A O 1
ATOM 6384 N N . GLY A 1 823 ? 22.762 25.430 -7.117 1.00 39.88 823 GLY A N 1
ATOM 6385 C CA . GLY A 1 823 ? 23.821 25.892 -6.211 1.00 39.88 823 GLY A CA 1
ATOM 6386 C C . GLY A 1 823 ? 24.733 24.816 -5.609 1.00 39.88 823 GLY A C 1
ATOM 6387 O O . GLY A 1 823 ? 25.676 25.183 -4.921 1.00 39.88 823 GLY A O 1
ATOM 6388 N N . LYS A 1 824 ? 24.515 23.515 -5.859 1.00 41.59 824 LYS A N 1
ATOM 6389 C CA . LYS A 1 824 ? 25.394 22.454 -5.313 1.00 41.59 824 LYS A CA 1
ATOM 6390 C C . LYS A 1 824 ? 26.637 22.132 -6.165 1.00 41.59 824 LYS A C 1
ATOM 6392 O O . LYS A 1 824 ? 27.511 21.415 -5.693 1.00 41.59 824 LYS A O 1
ATOM 6397 N N . ASP A 1 825 ? 26.749 22.695 -7.370 1.00 39.62 825 ASP A N 1
ATOM 6398 C CA . ASP A 1 825 ? 27.855 22.424 -8.309 1.00 39.62 825 ASP A CA 1
ATOM 6399 C C . ASP A 1 825 ? 29.110 23.300 -8.105 1.00 39.62 825 ASP A C 1
ATOM 6401 O O . ASP A 1 825 ? 30.037 23.238 -8.908 1.00 39.62 825 ASP A O 1
ATOM 6405 N N . SER A 1 826 ? 29.198 24.114 -7.047 1.00 32.28 826 SER A N 1
ATOM 6406 C CA . SER A 1 826 ? 30.320 25.055 -6.888 1.00 32.28 826 SER A CA 1
ATOM 6407 C C . SER A 1 826 ? 31.486 24.587 -6.009 1.00 32.28 826 SER A C 1
ATOM 6409 O O . SER A 1 826 ? 32.356 25.408 -5.735 1.00 32.28 826 SER A O 1
ATOM 6411 N N . THR A 1 827 ? 31.558 23.328 -5.555 1.00 32.34 827 THR A N 1
ATOM 6412 C CA . THR A 1 827 ? 32.604 22.942 -4.575 1.00 32.34 827 THR A CA 1
ATOM 6413 C C . THR A 1 827 ? 33.523 21.775 -4.908 1.00 32.34 827 THR A C 1
ATOM 6415 O O . THR A 1 827 ? 34.415 21.539 -4.109 1.00 32.34 827 THR A O 1
ATOM 6418 N N . ASN A 1 828 ? 33.432 21.106 -6.063 1.00 31.20 828 ASN A N 1
ATOM 6419 C CA . ASN A 1 828 ? 34.366 20.007 -6.392 1.00 31.20 828 ASN A CA 1
ATOM 6420 C C . ASN A 1 828 ? 34.875 20.018 -7.849 1.00 31.20 828 ASN A C 1
ATOM 6422 O O . ASN A 1 828 ? 35.021 18.971 -8.469 1.00 31.20 828 ASN A O 1
ATOM 6426 N N . LEU A 1 829 ? 35.165 21.200 -8.404 1.00 28.67 829 LEU A N 1
ATOM 6427 C CA . LEU A 1 829 ? 35.906 21.335 -9.675 1.00 28.67 829 LEU A CA 1
ATOM 6428 C C . LEU A 1 829 ? 37.348 21.846 -9.499 1.00 28.67 829 LEU A C 1
ATOM 6430 O O . LEU A 1 829 ? 38.013 22.178 -10.473 1.00 28.67 829 LEU A O 1
ATOM 6434 N N . THR A 1 830 ? 37.869 21.852 -8.273 1.00 28.80 830 THR A N 1
ATOM 6435 C CA . THR A 1 830 ? 39.292 22.093 -7.990 1.00 28.80 830 THR A CA 1
ATOM 6436 C C . THR A 1 830 ? 39.883 20.885 -7.280 1.00 28.80 830 THR A C 1
ATOM 6438 O O . THR A 1 830 ? 40.009 20.904 -6.063 1.00 28.80 830 THR A O 1
ATOM 6441 N N . GLN A 1 831 ? 40.170 19.834 -8.053 1.00 31.25 831 GLN A N 1
ATOM 6442 C CA . GLN A 1 831 ? 41.292 18.888 -7.913 1.00 31.25 831 GLN A CA 1
ATOM 6443 C C . GLN A 1 831 ? 41.051 17.672 -8.829 1.00 31.25 831 GLN A C 1
ATOM 6445 O O . GLN A 1 831 ? 40.637 16.611 -8.372 1.00 31.25 831 GLN A O 1
ATOM 6450 N N . ILE A 1 832 ? 41.298 17.855 -10.130 1.00 29.80 832 ILE A N 1
ATOM 6451 C CA . ILE A 1 832 ? 41.881 16.849 -11.035 1.00 29.80 832 ILE A CA 1
ATOM 6452 C C . ILE A 1 832 ? 42.912 17.592 -11.877 1.00 29.80 832 ILE A C 1
ATOM 6454 O O . ILE A 1 832 ? 42.552 18.685 -12.377 1.00 29.80 832 ILE A O 1
#

Mean predicted aligned error: 14.6 Å